Protein AF-E0PER9-F1 (afdb_monomer)

Radius of gyration: 39.44 Å; Cα contacts (8 Å, |Δi|>4): 2361; chains: 1; bounding box: 132×114×80 Å

InterPro domains:
  IPR004193 Glycoside hydrolase, family 13, N-terminal [PF02922] (163-252)
  IPR006047 Glycosyl hydrolase family 13, catalytic domain [PF00128] (322-431)
  IPR006047 Glycosyl hydrolase family 13, catalytic domain [SM00642] (305-719)
  IPR011838 Pullulanase, extracellular [TIGR02102] (6-869)
  IPR013780 Glycosyl hydrolase, all-beta [G3DSA:2.60.40.1180] (760-863)
  IPR013783 Immunoglobulin-like fold [G3DSA:2.60.40.10] (161-277)
  IPR013784 Carbohydrate-binding-like fold [SSF49452] (12-63)
  IPR014755 Copper resistance protein CopC/internalin, immunoglobulin-like [G3DSA:2.60.40.1220] (66-160)
  IPR014756 Immunoglobulin E-set [SSF81296] (159-266)
  IPR017853 Glycoside hydrolase superfamily [SSF51445] (296-748)
  IPR019931 LPXTG cell wall anchor motif [PF00746] (1036-1076)
  IPR019931 LPXTG cell wall anchor motif [PS50847] (1042-1076)
  IPR040806 SpuA, C-terminal [PF18033] (758-854)

Structure (mmCIF, N/CA/C/O backbone):
data_AF-E0PER9-F1
#
_entry.id   AF-E0PER9-F1
#
loop_
_atom_site.group_PDB
_atom_site.id
_atom_site.type_symbol
_atom_site.label_atom_id
_atom_site.label_alt_id
_atom_site.label_comp_id
_atom_site.label_asym_id
_atom_site.label_entity_id
_atom_site.label_seq_id
_atom_site.pdbx_PDB_ins_code
_atom_site.Cartn_x
_atom_site.Cartn_y
_atom_site.Cartn_z
_atom_site.occupancy
_atom_site.B_iso_or_equiv
_atom_site.auth_seq_id
_atom_site.auth_comp_id
_atom_site.auth_asym_id
_atom_site.auth_atom_id
_atom_site.pdbx_PDB_model_num
ATOM 1 N N . MET A 1 1 ? 53.156 28.886 -20.147 1.00 38.53 1 MET A N 1
ATOM 2 C CA . MET A 1 1 ? 52.089 29.857 -19.866 1.00 38.53 1 MET A CA 1
ATOM 3 C C . MET A 1 1 ? 52.363 30.399 -18.482 1.00 38.53 1 MET A C 1
ATOM 5 O O . MET A 1 1 ? 52.496 29.607 -17.562 1.00 38.53 1 MET A O 1
ATOM 9 N N . THR A 1 2 ? 52.629 31.693 -18.364 1.00 41.12 2 THR A N 1
ATOM 10 C CA . THR A 1 2 ? 52.708 32.379 -17.071 1.00 41.12 2 THR A CA 1
ATOM 11 C C . THR A 1 2 ? 51.291 32.814 -16.727 1.00 41.12 2 THR A C 1
ATOM 13 O O . THR A 1 2 ? 50.816 33.796 -17.291 1.00 41.12 2 THR A O 1
ATOM 16 N N . GLU A 1 3 ? 50.603 32.054 -15.874 1.00 50.47 3 GLU A N 1
ATOM 17 C CA . GLU A 1 3 ? 49.389 32.543 -15.212 1.00 50.47 3 GLU A CA 1
ATOM 18 C C . GLU A 1 3 ? 49.775 33.790 -14.418 1.00 50.47 3 GLU A C 1
ATOM 20 O O . GLU A 1 3 ? 50.755 33.788 -13.667 1.00 50.47 3 GLU A O 1
ATOM 25 N N . THR A 1 4 ? 49.082 34.889 -14.688 1.00 64.25 4 THR A N 1
ATOM 26 C CA . THR A 1 4 ? 49.306 36.163 -14.012 1.00 64.25 4 THR A CA 1
ATOM 27 C C . THR A 1 4 ? 47.982 36.550 -13.387 1.00 64.25 4 THR A C 1
ATOM 29 O O . THR A 1 4 ? 47.102 37.055 -14.077 1.00 64.25 4 THR A O 1
ATOM 32 N N . ASP A 1 5 ? 47.839 36.271 -12.097 1.00 73.00 5 ASP A N 1
ATOM 33 C CA . ASP A 1 5 ? 46.646 36.645 -11.346 1.00 73.00 5 ASP A CA 1
ATOM 34 C C . ASP A 1 5 ? 46.698 38.139 -11.011 1.00 73.00 5 ASP A C 1
ATOM 36 O O . ASP A 1 5 ? 47.749 38.675 -10.636 1.00 73.00 5 ASP A O 1
ATOM 40 N N . MET A 1 6 ? 45.566 38.826 -11.165 1.00 82.69 6 MET A N 1
ATOM 41 C CA . MET A 1 6 ? 45.438 40.255 -10.896 1.00 82.69 6 MET A CA 1
ATOM 42 C C . MET A 1 6 ? 44.203 40.520 -10.040 1.00 82.69 6 MET A C 1
ATOM 44 O O . MET A 1 6 ? 43.076 40.426 -10.516 1.00 82.69 6 MET A O 1
ATOM 48 N N . ASP A 1 7 ? 44.429 40.910 -8.787 1.00 87.19 7 ASP A N 1
ATOM 49 C CA . ASP A 1 7 ? 43.354 41.307 -7.881 1.00 87.19 7 ASP A CA 1
ATOM 50 C C . ASP A 1 7 ? 42.987 42.781 -8.101 1.00 87.19 7 ASP A C 1
ATOM 52 O O . ASP A 1 7 ? 43.833 43.675 -7.993 1.00 87.19 7 ASP A O 1
ATOM 56 N N . ILE A 1 8 ? 41.708 43.047 -8.379 1.00 85.81 8 ILE A N 1
ATOM 57 C CA . ILE A 1 8 ? 41.173 44.396 -8.597 1.00 85.81 8 ILE A CA 1
ATOM 58 C C . ILE A 1 8 ? 40.185 44.733 -7.477 1.00 85.81 8 ILE A C 1
ATOM 60 O O . ILE A 1 8 ? 39.179 44.054 -7.287 1.00 85.81 8 ILE A O 1
ATOM 64 N N . THR A 1 9 ? 40.440 45.818 -6.742 1.00 87.50 9 THR A N 1
ATOM 65 C CA . THR A 1 9 ? 39.507 46.316 -5.720 1.00 87.50 9 THR A CA 1
ATOM 66 C C . THR A 1 9 ? 38.324 47.024 -6.378 1.00 87.50 9 THR A C 1
ATOM 68 O O . THR A 1 9 ? 38.504 48.063 -7.014 1.00 87.50 9 THR A O 1
ATOM 71 N N . LEU A 1 10 ? 37.113 46.505 -6.176 1.00 83.88 10 LEU A N 1
ATOM 72 C CA . LEU A 1 10 ? 35.879 47.076 -6.719 1.00 83.88 10 LEU A CA 1
ATOM 73 C C . LEU A 1 10 ? 35.235 48.081 -5.751 1.00 83.88 10 LEU A C 1
ATOM 75 O O . LEU A 1 10 ? 35.256 47.895 -4.534 1.00 83.88 10 LEU A O 1
ATOM 79 N N . SER A 1 11 ? 34.657 49.157 -6.294 1.00 80.81 11 SER A N 1
ATOM 80 C CA . SER A 1 11 ? 33.876 50.140 -5.526 1.00 80.81 11 SER A CA 1
ATOM 81 C C . SER A 1 11 ? 32.389 49.787 -5.422 1.00 80.81 11 SER A C 1
ATOM 83 O O . SER A 1 11 ? 31.738 50.205 -4.466 1.00 80.81 11 SER A O 1
ATOM 85 N N . ASP A 1 12 ? 31.865 49.038 -6.396 1.00 79.19 12 ASP A N 1
ATOM 86 C CA . ASP A 1 12 ? 30.531 48.433 -6.422 1.00 79.19 12 ASP A CA 1
ATOM 87 C C . ASP A 1 12 ? 30.556 47.136 -7.261 1.00 79.19 12 ASP A C 1
ATOM 89 O O . ASP A 1 12 ? 31.606 46.759 -7.780 1.00 79.19 12 ASP A O 1
ATOM 93 N N . PHE A 1 13 ? 29.419 46.445 -7.364 1.00 81.25 13 PHE A N 1
ATOM 94 C CA . PHE A 1 13 ? 29.276 45.192 -8.118 1.00 81.25 13 PHE A CA 1
ATOM 95 C C . PHE A 1 13 ? 28.455 45.369 -9.410 1.00 81.25 13 PHE A C 1
ATOM 97 O O . PHE A 1 13 ? 27.793 44.430 -9.837 1.00 81.25 13 PHE A O 1
ATOM 104 N N . ASN A 1 14 ? 28.439 46.567 -10.009 1.00 80.44 14 ASN A N 1
ATOM 105 C CA . ASN A 1 14 ? 27.561 46.851 -11.151 1.00 80.44 14 ASN A CA 1
ATOM 106 C C . ASN A 1 14 ? 28.181 46.456 -12.499 1.00 80.44 14 ASN A C 1
ATOM 108 O O . ASN A 1 14 ? 27.563 45.746 -13.283 1.00 80.44 14 ASN A O 1
ATOM 112 N N . GLU A 1 15 ? 29.381 46.953 -12.804 1.00 87.62 15 GLU A N 1
ATOM 113 C CA . GLU A 1 15 ? 30.050 46.701 -14.085 1.00 87.62 15 GLU A CA 1
ATOM 114 C C . GLU A 1 15 ? 31.561 46.944 -13.966 1.00 87.62 15 GLU A C 1
ATOM 116 O O . GLU A 1 15 ? 31.996 47.957 -13.416 1.00 87.62 15 GLU A O 1
ATOM 121 N N . LEU A 1 16 ? 32.369 46.041 -14.527 1.00 87.94 16 LEU A N 1
ATOM 122 C CA . LEU A 1 16 ? 33.813 46.197 -14.692 1.00 87.94 16 LEU A CA 1
ATOM 123 C C . LEU A 1 16 ? 34.148 46.359 -16.177 1.00 87.94 16 LEU A C 1
ATOM 125 O O . LEU A 1 16 ? 34.086 45.403 -16.947 1.00 87.94 16 LEU A O 1
ATOM 129 N N . GLY A 1 17 ? 34.545 47.569 -16.570 1.00 89.25 17 GLY A N 1
ATOM 130 C CA . GLY A 1 17 ? 35.126 47.837 -17.886 1.00 89.25 17 GLY A CA 1
ATOM 131 C C . GLY A 1 17 ? 36.654 47.772 -17.849 1.00 89.25 17 GLY A C 1
ATOM 132 O O . GLY A 1 17 ? 37.264 48.395 -16.980 1.00 89.25 17 GLY A O 1
ATOM 133 N N . PHE A 1 18 ? 37.287 47.063 -18.786 1.00 90.81 18 PHE A N 1
ATOM 134 C CA . PHE A 1 18 ? 38.751 46.945 -18.848 1.00 90.81 18 PHE A CA 1
ATOM 135 C C . PHE A 1 18 ? 39.292 46.757 -20.277 1.00 90.81 18 PHE A C 1
ATOM 137 O O . PHE A 1 18 ? 38.552 46.518 -21.230 1.00 90.81 18 PHE A O 1
ATOM 144 N N . LEU A 1 19 ? 40.612 46.903 -20.428 1.00 89.50 19 LEU A N 1
ATOM 145 C CA . LEU A 1 19 ? 41.361 46.670 -21.665 1.00 89.50 19 LEU A CA 1
ATOM 146 C C . LEU A 1 19 ? 42.593 45.824 -21.352 1.00 89.50 19 LEU A C 1
ATOM 148 O O . LEU A 1 19 ? 43.276 46.070 -20.359 1.00 89.50 19 LEU A O 1
ATOM 152 N N . LEU A 1 20 ? 42.902 44.875 -22.232 1.00 88.19 20 LEU A N 1
ATOM 153 C CA . LEU A 1 20 ? 44.159 44.135 -22.195 1.00 88.19 20 LEU A CA 1
ATOM 154 C C . LEU A 1 20 ? 45.187 44.845 -23.078 1.00 88.19 20 LEU A C 1
ATOM 156 O O . LEU A 1 20 ? 44.906 45.130 -24.246 1.00 88.19 20 LEU A O 1
ATOM 160 N N . LEU A 1 21 ? 46.361 45.151 -22.521 1.00 87.94 21 LEU A N 1
ATOM 161 C CA . LEU A 1 21 ? 47.401 45.929 -23.195 1.00 87.94 21 LEU A CA 1
ATOM 162 C C . LEU A 1 21 ? 48.705 45.134 -23.326 1.00 87.94 21 LEU A C 1
ATOM 164 O O . LEU A 1 21 ? 49.170 44.527 -22.364 1.00 87.94 21 LEU A O 1
ATOM 168 N N . ASP A 1 22 ? 49.317 45.200 -24.506 1.00 87.19 22 ASP A N 1
ATOM 169 C CA . ASP A 1 22 ? 50.705 44.818 -24.758 1.00 87.19 22 ASP A CA 1
ATOM 170 C C . ASP A 1 22 ? 51.548 46.096 -24.852 1.00 87.19 22 ASP A C 1
ATOM 172 O O . ASP A 1 22 ? 51.672 46.724 -25.907 1.00 87.19 22 ASP A O 1
ATOM 176 N N . GLU A 1 23 ? 52.134 46.491 -23.720 1.00 87.38 23 GLU A N 1
ATOM 177 C CA . GLU A 1 23 ? 52.929 47.719 -23.594 1.00 87.38 23 GLU A CA 1
ATOM 178 C C . GLU A 1 23 ? 54.231 47.709 -24.424 1.00 87.38 23 GLU A C 1
ATOM 180 O O . GLU A 1 23 ? 54.948 48.709 -24.455 1.00 87.38 23 GLU A O 1
ATOM 185 N N . SER A 1 24 ? 54.561 46.607 -25.114 1.00 89.06 24 SER A N 1
ATOM 186 C CA . SER A 1 24 ? 55.687 46.572 -26.057 1.00 89.06 24 SER A CA 1
ATOM 187 C C . SER A 1 24 ? 55.387 47.247 -27.405 1.00 89.06 24 SER A C 1
ATOM 189 O O . SER A 1 24 ? 56.311 47.481 -28.191 1.00 89.06 24 SER A O 1
ATOM 191 N N . LYS A 1 25 ? 54.117 47.578 -27.671 1.00 88.81 25 LYS A N 1
ATOM 192 C CA . LYS A 1 25 ? 53.636 48.245 -28.891 1.00 88.81 25 LYS A CA 1
ATOM 193 C C . LYS A 1 25 ? 53.241 49.702 -28.603 1.00 88.81 25 LYS A C 1
ATOM 195 O O . LYS A 1 25 ? 53.083 50.104 -27.454 1.00 88.81 25 LYS A O 1
ATOM 200 N N . GLU A 1 26 ? 53.097 50.519 -29.649 1.00 87.56 26 GLU A N 1
ATOM 201 C CA . GLU A 1 26 ? 52.779 51.952 -29.528 1.00 87.56 26 GLU A CA 1
ATOM 202 C C . GLU A 1 26 ? 51.440 52.305 -30.193 1.00 87.56 26 GLU A C 1
ATOM 204 O O . GLU A 1 26 ? 51.051 51.715 -31.197 1.00 87.56 26 GLU A O 1
ATOM 209 N N . GLY A 1 27 ? 50.751 53.323 -29.669 1.00 86.31 27 GLY A N 1
ATOM 210 C CA . GLY A 1 27 ? 49.472 53.782 -30.219 1.00 86.31 27 GLY A CA 1
ATOM 211 C C . GLY A 1 27 ? 48.334 52.783 -29.987 1.00 86.31 27 GLY A C 1
ATOM 212 O O . GLY A 1 27 ? 48.289 52.129 -28.948 1.00 86.31 27 GLY A O 1
ATOM 213 N N . ASP A 1 28 ? 47.404 52.678 -30.938 1.00 83.81 28 ASP A N 1
ATOM 214 C CA . ASP A 1 28 ? 46.279 51.734 -30.843 1.00 83.81 28 ASP A CA 1
ATOM 215 C C . ASP A 1 28 ? 46.727 50.264 -30.928 1.00 83.81 28 ASP A C 1
ATOM 217 O O . ASP A 1 28 ? 46.041 49.396 -30.392 1.00 83.81 28 ASP A O 1
ATOM 221 N N . ASP A 1 29 ? 47.909 49.992 -31.497 1.00 83.12 29 ASP A N 1
ATOM 222 C CA . ASP A 1 29 ? 48.490 48.645 -31.574 1.00 83.12 29 ASP A CA 1
ATOM 223 C C . ASP A 1 29 ? 48.870 48.087 -30.187 1.00 83.12 29 ASP A C 1
ATOM 225 O O . ASP A 1 29 ? 49.107 46.888 -30.057 1.00 83.12 29 ASP A O 1
ATOM 229 N N . ALA A 1 30 ? 48.922 48.932 -29.145 1.00 84.94 30 ALA A N 1
ATOM 230 C CA . ALA A 1 30 ? 49.132 48.512 -27.758 1.00 84.94 30 ALA A CA 1
ATOM 231 C C . ALA A 1 30 ? 47.926 47.783 -27.153 1.00 84.94 30 ALA A C 1
ATOM 233 O O . ALA A 1 30 ? 48.072 47.119 -26.131 1.00 84.94 30 ALA A O 1
ATOM 234 N N . LYS A 1 31 ? 46.734 47.885 -27.748 1.00 87.19 31 LYS A N 1
ATOM 235 C CA . LYS A 1 31 ? 45.572 47.127 -27.283 1.00 87.19 31 LYS A CA 1
ATOM 236 C C . LYS A 1 31 ? 45.607 45.722 -27.877 1.00 87.19 31 LYS A C 1
ATOM 238 O O . LYS A 1 31 ? 45.689 45.570 -29.092 1.00 87.19 31 LYS A O 1
ATOM 243 N N . ILE A 1 32 ? 45.500 44.699 -27.029 1.00 85.06 32 ILE A N 1
ATOM 244 C CA . ILE A 1 32 ? 45.402 43.300 -27.480 1.00 85.06 32 ILE A CA 1
ATOM 245 C C . ILE A 1 32 ? 44.097 43.083 -28.266 1.00 85.06 32 ILE A C 1
ATOM 247 O O . ILE A 1 32 ? 44.082 42.334 -29.236 1.00 85.06 32 ILE A O 1
ATOM 251 N N . GLN A 1 33 ? 43.029 43.804 -27.907 1.00 81.06 33 GLN A N 1
ATOM 252 C CA . GLN A 1 33 ? 41.782 43.899 -28.671 1.00 81.06 33 GLN A CA 1
ATOM 253 C C . GLN A 1 33 ? 41.383 45.371 -28.876 1.00 81.06 33 GLN A C 1
ATOM 255 O O . GLN A 1 33 ? 41.531 46.170 -27.951 1.00 81.06 33 GLN A O 1
ATOM 260 N N . PRO A 1 34 ? 40.871 45.765 -30.059 1.00 79.25 34 PRO A N 1
ATOM 261 C CA . PRO A 1 34 ? 40.504 47.155 -30.335 1.00 79.25 34 PRO A CA 1
ATOM 262 C C . PRO A 1 34 ? 39.286 47.635 -29.527 1.00 79.25 34 PRO A C 1
ATOM 264 O O . PRO A 1 34 ? 39.197 48.831 -29.225 1.00 79.25 34 PRO A O 1
ATOM 267 N N . ASP A 1 35 ? 38.386 46.714 -29.168 1.00 83.88 35 ASP A N 1
ATOM 268 C CA . ASP A 1 35 ? 37.157 46.968 -28.411 1.00 83.88 35 ASP A CA 1
ATOM 269 C C . ASP A 1 35 ? 37.395 46.859 -26.890 1.00 83.88 35 ASP A C 1
ATOM 271 O O . ASP A 1 35 ? 38.281 46.134 -26.435 1.00 83.88 35 ASP A O 1
ATOM 275 N N . ASN A 1 36 ? 36.595 47.573 -26.089 1.00 84.94 36 ASN A N 1
ATOM 276 C CA . ASN A 1 36 ? 36.644 47.468 -24.626 1.00 84.94 36 ASN A CA 1
ATOM 277 C C . ASN A 1 36 ? 35.968 46.174 -24.150 1.00 84.94 36 ASN A C 1
ATOM 279 O O . ASN A 1 36 ? 34.899 45.826 -24.650 1.00 84.94 36 ASN A O 1
ATOM 283 N N . TYR A 1 37 ? 36.516 45.548 -23.109 1.00 86.62 37 TYR A N 1
ATOM 284 C CA . TYR A 1 37 ? 35.805 44.519 -22.352 1.00 86.62 37 TYR A CA 1
ATOM 285 C C . TYR A 1 37 ? 34.864 45.173 -21.338 1.00 86.62 37 TYR A C 1
ATOM 287 O O . TYR A 1 37 ? 35.208 46.189 -20.727 1.00 86.62 37 TYR A O 1
ATOM 295 N N . SER A 1 38 ? 33.689 44.578 -21.145 1.00 88.31 38 SER A N 1
ATOM 296 C CA . SER A 1 38 ? 32.715 44.951 -20.116 1.00 88.31 38 SER A CA 1
ATOM 297 C C . SER A 1 38 ? 32.145 43.678 -19.498 1.00 88.31 38 SER A C 1
ATOM 299 O O . SER A 1 38 ? 31.639 42.817 -20.215 1.00 88.31 38 SER A O 1
ATOM 301 N N . PHE A 1 39 ? 32.244 43.556 -18.175 1.00 85.94 39 PHE A N 1
ATOM 302 C CA . PHE A 1 39 ? 31.684 42.445 -17.413 1.00 85.94 39 PHE A CA 1
ATOM 303 C C . PHE A 1 39 ? 30.687 42.963 -16.379 1.00 85.94 39 PHE A C 1
ATOM 305 O O . PHE A 1 39 ? 31.036 43.798 -15.546 1.00 85.94 39 PHE A O 1
ATOM 312 N N . LYS A 1 40 ? 29.447 42.472 -16.432 1.00 84.50 40 LYS A N 1
ATOM 313 C CA . LYS A 1 40 ? 28.326 42.985 -15.623 1.00 84.50 40 LYS A CA 1
ATOM 314 C C . LYS A 1 40 ? 27.869 42.036 -14.518 1.00 84.50 40 LYS A C 1
ATOM 316 O O . LYS A 1 40 ? 27.134 42.455 -13.634 1.00 84.50 40 LYS A O 1
ATOM 321 N N . ASP A 1 41 ? 28.334 40.789 -14.522 1.00 80.31 41 ASP A N 1
ATOM 322 C CA . ASP A 1 41 ? 27.889 39.761 -13.575 1.00 80.31 41 ASP A CA 1
ATOM 323 C C . ASP A 1 41 ? 28.823 39.615 -12.356 1.00 80.31 41 ASP A C 1
ATOM 325 O O . ASP A 1 41 ? 29.174 38.527 -11.897 1.00 80.31 41 ASP A O 1
ATOM 329 N N . LEU A 1 42 ? 29.272 40.756 -11.826 1.00 83.06 42 LEU A N 1
ATOM 330 C CA . LEU A 1 42 ? 30.191 40.820 -10.682 1.00 83.06 42 LEU A CA 1
ATOM 331 C C . LEU A 1 42 ? 29.555 40.360 -9.362 1.00 83.06 42 LEU A C 1
ATOM 333 O O . LEU A 1 42 ? 30.271 40.092 -8.399 1.00 83.06 42 LEU A O 1
ATOM 337 N N . ALA A 1 43 ? 28.221 40.301 -9.293 1.00 81.25 43 ALA A N 1
ATOM 338 C CA . ALA A 1 43 ? 27.503 39.817 -8.117 1.00 81.25 43 ALA A CA 1
ATOM 339 C C . ALA A 1 43 ? 27.630 38.294 -7.947 1.00 81.25 43 ALA A C 1
ATOM 341 O O . ALA A 1 43 ? 27.691 37.817 -6.814 1.00 81.25 43 ALA A O 1
ATOM 342 N N . ASN A 1 44 ? 27.703 37.551 -9.057 1.00 79.62 44 ASN A N 1
ATOM 343 C CA . ASN A 1 44 ? 27.787 36.090 -9.055 1.00 79.62 44 ASN A CA 1
ATOM 344 C C . ASN A 1 44 ? 29.222 35.575 -9.254 1.00 79.62 44 ASN A C 1
ATOM 346 O O . ASN A 1 44 ? 29.538 34.462 -8.833 1.00 79.62 44 ASN A O 1
ATOM 350 N N . HIS A 1 45 ? 30.113 36.388 -9.835 1.00 84.94 45 HIS A N 1
ATOM 351 C CA . HIS A 1 45 ? 31.488 35.991 -10.134 1.00 84.94 45 HIS A CA 1
ATOM 352 C C . HIS A 1 45 ? 32.523 36.963 -9.567 1.00 84.94 45 HIS A C 1
ATOM 354 O O . HIS A 1 45 ? 32.608 38.128 -9.950 1.00 84.94 45 HIS A O 1
ATOM 360 N N . THR A 1 46 ? 33.378 36.439 -8.687 1.00 87.56 46 THR A N 1
ATOM 361 C CA . THR A 1 46 ? 34.526 37.162 -8.116 1.00 87.56 46 THR A CA 1
ATOM 362 C C . THR A 1 46 ? 35.824 36.935 -8.892 1.00 87.56 46 THR A C 1
ATOM 364 O O . THR A 1 46 ? 36.832 37.573 -8.599 1.00 87.56 46 THR A O 1
ATOM 367 N N . GLN A 1 47 ? 35.803 36.037 -9.880 1.00 89.62 47 GLN A N 1
ATOM 368 C CA . GLN A 1 47 ? 36.911 35.746 -10.783 1.00 89.62 47 GLN A CA 1
ATOM 369 C C . GLN A 1 47 ? 36.401 35.713 -12.223 1.00 89.62 47 GLN A C 1
ATOM 371 O O . GLN A 1 47 ? 35.338 35.156 -12.497 1.00 89.62 47 GLN A O 1
ATOM 376 N N . ILE A 1 48 ? 37.188 36.289 -13.130 1.00 90.12 48 ILE A N 1
ATOM 377 C CA . ILE A 1 48 ? 36.993 36.201 -14.577 1.00 90.12 48 ILE A CA 1
ATOM 378 C C . ILE A 1 48 ? 38.297 35.749 -15.228 1.00 90.12 48 ILE A C 1
ATOM 380 O O . ILE A 1 48 ? 39.386 36.047 -14.737 1.00 90.12 48 ILE A O 1
ATOM 384 N N . PHE A 1 49 ? 38.183 35.033 -16.338 1.00 89.12 49 PHE A N 1
ATOM 385 C CA . PHE A 1 49 ? 39.291 34.381 -17.020 1.00 89.12 49 PHE A CA 1
ATOM 386 C C . PHE A 1 49 ? 39.335 34.857 -18.473 1.00 89.12 49 PHE A C 1
ATOM 388 O O . PHE A 1 49 ? 38.309 34.974 -19.142 1.00 89.12 49 PHE A O 1
ATOM 395 N N . LEU A 1 50 ? 40.537 35.168 -18.954 1.00 87.81 50 LEU A N 1
ATOM 396 C CA . LEU A 1 50 ? 40.786 35.773 -20.263 1.00 87.81 50 LEU A CA 1
ATOM 397 C C . LEU A 1 50 ? 41.909 35.008 -20.958 1.00 87.81 50 LEU A C 1
ATOM 399 O O . LEU A 1 50 ? 42.823 34.519 -20.290 1.00 87.81 50 LEU A O 1
ATOM 403 N N . LYS A 1 51 ? 41.857 34.907 -22.287 1.00 85.06 51 LYS A N 1
ATOM 404 C CA . LYS A 1 51 ? 42.811 34.104 -23.056 1.00 85.06 51 LYS A CA 1
ATOM 405 C C . LYS A 1 51 ? 43.236 34.802 -24.340 1.00 85.06 51 LYS A C 1
ATOM 407 O O . LYS A 1 51 ? 42.418 35.019 -25.223 1.00 85.06 51 LYS A O 1
ATOM 412 N N . ASP A 1 52 ? 44.536 35.055 -24.469 1.00 83.31 52 ASP A N 1
ATOM 413 C CA . ASP A 1 52 ? 45.173 35.547 -25.694 1.00 83.31 52 ASP A CA 1
ATOM 414 C C . ASP A 1 52 ? 44.435 36.758 -26.317 1.00 83.31 52 ASP A C 1
ATOM 416 O O . ASP A 1 52 ? 44.299 37.802 -25.681 1.00 83.31 52 ASP A O 1
ATOM 420 N N . GLU A 1 53 ? 43.972 36.613 -27.561 1.00 80.62 53 GLU A N 1
ATOM 421 C CA . GLU A 1 53 ? 43.191 37.593 -28.322 1.00 80.62 53 GLU A CA 1
ATOM 422 C C . GLU A 1 53 ? 41.679 37.262 -28.320 1.00 80.62 53 GLU A C 1
ATOM 424 O O . GLU A 1 53 ? 40.929 37.827 -29.109 1.00 80.62 53 GLU A O 1
ATOM 429 N N . ASP A 1 54 ? 41.202 36.340 -27.482 1.00 80.62 54 ASP A N 1
ATOM 430 C CA . ASP A 1 54 ? 39.781 35.978 -27.415 1.00 80.62 54 ASP A CA 1
ATOM 431 C C . ASP A 1 54 ? 38.951 37.113 -26.798 1.00 80.62 54 ASP A C 1
ATOM 433 O O . ASP A 1 54 ? 39.282 37.619 -25.728 1.00 80.62 54 ASP A O 1
ATOM 437 N N . LYS A 1 55 ? 37.858 37.499 -27.467 1.00 79.75 55 LYS A N 1
ATOM 438 C CA . LYS A 1 55 ? 36.953 38.566 -27.013 1.00 79.75 55 LYS A CA 1
ATOM 439 C C . LYS A 1 55 ? 36.029 38.132 -25.868 1.00 79.75 55 LYS A C 1
ATOM 441 O O . LYS A 1 55 ? 35.360 38.979 -25.278 1.00 79.75 55 LYS A O 1
ATOM 446 N N . THR A 1 56 ? 35.974 36.841 -25.557 1.00 79.31 56 THR A N 1
ATOM 447 C CA . THR A 1 56 ? 35.064 36.275 -24.557 1.00 79.31 56 THR A CA 1
ATOM 448 C C . THR A 1 56 ? 35.619 36.445 -23.143 1.00 79.31 56 THR A C 1
ATOM 450 O O . THR A 1 56 ? 36.769 36.102 -22.865 1.00 79.31 56 THR A O 1
ATOM 453 N N . ILE A 1 57 ? 34.787 36.945 -22.223 1.00 84.50 57 ILE A N 1
ATOM 454 C CA . ILE A 1 57 ? 35.090 36.960 -20.786 1.00 84.50 57 ILE A CA 1
ATOM 455 C C . ILE A 1 57 ? 34.536 35.673 -20.185 1.00 84.50 57 ILE A C 1
ATOM 457 O O . ILE A 1 57 ? 33.323 35.484 -20.129 1.00 84.50 57 ILE A O 1
ATOM 461 N N . TYR A 1 58 ? 35.417 34.787 -19.736 1.00 83.62 58 TYR A N 1
ATOM 462 C CA . TYR A 1 58 ? 35.017 33.508 -19.163 1.00 83.62 58 TYR A CA 1
ATOM 463 C C . TYR A 1 58 ? 34.822 33.627 -17.652 1.00 83.62 58 TYR A C 1
ATOM 465 O O . TYR A 1 58 ? 35.571 34.320 -16.969 1.00 83.62 58 TYR A O 1
ATOM 473 N N . THR A 1 59 ? 33.846 32.907 -17.107 1.00 85.00 59 THR A N 1
ATOM 474 C CA . THR A 1 59 ? 33.562 32.859 -15.659 1.00 85.00 59 THR A CA 1
ATOM 475 C C . THR A 1 59 ? 34.089 31.586 -14.989 1.00 85.00 59 THR A C 1
ATOM 477 O O . THR A 1 59 ? 33.856 31.345 -13.807 1.00 85.00 59 THR A O 1
ATOM 480 N N . ASN A 1 60 ? 34.830 30.766 -15.739 1.00 81.19 60 ASN A N 1
ATOM 481 C CA . ASN A 1 60 ? 35.486 29.549 -15.271 1.00 81.19 60 ASN A CA 1
ATOM 482 C C . ASN A 1 60 ? 36.903 29.428 -15.876 1.00 81.19 60 ASN A C 1
ATOM 484 O O . ASN A 1 60 ? 37.135 29.896 -16.996 1.00 81.19 60 ASN A O 1
ATOM 488 N N . PRO A 1 61 ? 37.848 28.766 -15.182 1.00 85.50 61 PRO A N 1
ATOM 489 C CA . PRO A 1 61 ? 39.245 28.661 -15.615 1.00 85.50 61 PRO A CA 1
ATOM 490 C C . PRO A 1 61 ? 39.459 27.741 -16.825 1.00 85.50 61 PRO A C 1
ATOM 492 O O . PRO A 1 61 ? 40.580 27.606 -17.309 1.00 85.50 61 PRO A O 1
ATOM 495 N N . TYR A 1 62 ? 38.407 27.080 -17.313 1.00 81.31 62 TYR A N 1
ATOM 496 C CA . TYR A 1 62 ? 38.482 26.138 -18.427 1.00 81.31 62 TYR A CA 1
ATOM 497 C C . TYR A 1 62 ? 38.236 26.807 -19.788 1.00 81.31 62 TYR A C 1
ATOM 499 O O . TYR A 1 62 ? 38.310 26.128 -20.811 1.00 81.31 62 TYR A O 1
ATOM 507 N N . PHE A 1 63 ? 37.986 28.125 -19.811 1.00 76.44 63 PHE A N 1
ATOM 508 C CA . PHE A 1 63 ? 37.692 28.913 -21.019 1.00 76.44 63 PHE A CA 1
ATOM 509 C C . PHE A 1 63 ? 36.502 28.352 -21.803 1.00 76.44 63 PHE A C 1
ATOM 511 O O . PHE A 1 63 ? 36.527 28.180 -23.020 1.00 76.44 63 PHE A O 1
ATOM 518 N N . VAL A 1 64 ? 35.465 28.009 -21.048 1.00 66.62 64 VAL A N 1
ATOM 519 C CA . VAL A 1 64 ? 34.220 27.418 -21.523 1.00 66.62 64 VAL A CA 1
ATOM 520 C C . VAL A 1 64 ? 33.140 28.496 -21.603 1.00 66.62 64 VAL A C 1
ATOM 522 O O . VAL A 1 64 ? 32.918 29.184 -20.605 1.00 66.62 64 VAL A O 1
ATOM 525 N N . SER A 1 65 ? 32.471 28.614 -22.758 1.00 66.19 65 SER A N 1
ATOM 526 C CA . SER A 1 65 ? 31.333 29.526 -22.979 1.00 66.19 65 SER A CA 1
ATOM 527 C C . SER A 1 65 ? 30.238 29.361 -21.916 1.00 66.19 65 SER A C 1
ATOM 529 O O . SER A 1 65 ? 30.033 28.267 -21.389 1.00 66.19 65 SER A O 1
ATOM 531 N N . THR A 1 66 ? 29.515 30.443 -21.621 1.00 70.12 66 THR A N 1
ATOM 532 C CA . THR A 1 66 ? 28.353 30.440 -20.717 1.00 70.12 66 THR A CA 1
ATOM 533 C C . THR A 1 66 ? 27.153 29.698 -21.304 1.00 70.12 66 THR A C 1
ATOM 535 O O . THR A 1 66 ? 26.349 29.164 -20.540 1.00 70.12 66 THR A O 1
ATOM 538 N N . ILE A 1 67 ? 27.056 29.627 -22.637 1.00 81.12 67 ILE A N 1
ATOM 539 C CA . ILE A 1 67 ? 26.070 28.826 -23.368 1.00 81.12 67 ILE A CA 1
ATOM 540 C C . ILE A 1 67 ? 26.778 27.598 -23.940 1.00 81.12 67 ILE A C 1
ATOM 542 O O . ILE A 1 67 ? 27.683 27.717 -24.768 1.00 81.12 67 ILE A O 1
ATOM 546 N N . ARG A 1 68 ? 26.359 26.418 -23.495 1.00 83.56 68 ARG A N 1
ATOM 547 C CA . ARG A 1 68 ? 26.816 25.108 -23.960 1.00 83.56 68 ARG A CA 1
ATOM 548 C C . ARG A 1 68 ? 25.650 24.186 -24.191 1.00 83.56 68 ARG A C 1
ATOM 550 O O . ARG A 1 68 ? 24.663 24.290 -23.471 1.00 83.56 68 ARG A O 1
ATOM 557 N N . LEU A 1 69 ? 25.806 23.246 -25.116 1.00 87.44 69 LEU A N 1
ATOM 558 C CA . LEU A 1 69 ? 24.886 22.118 -25.213 1.00 87.44 69 LEU A CA 1
ATOM 559 C C . LEU A 1 69 ? 25.086 21.201 -23.999 1.00 87.44 69 LEU A C 1
ATOM 561 O O . LEU A 1 69 ? 26.215 20.855 -23.647 1.00 87.44 69 LEU A O 1
ATOM 565 N N . ILE A 1 70 ? 23.981 20.827 -23.361 1.00 86.69 70 ILE A N 1
ATOM 566 C CA . ILE A 1 70 ? 23.930 19.821 -22.292 1.00 86.69 70 ILE A CA 1
ATOM 567 C C . ILE A 1 70 ? 23.387 18.513 -22.858 1.00 86.69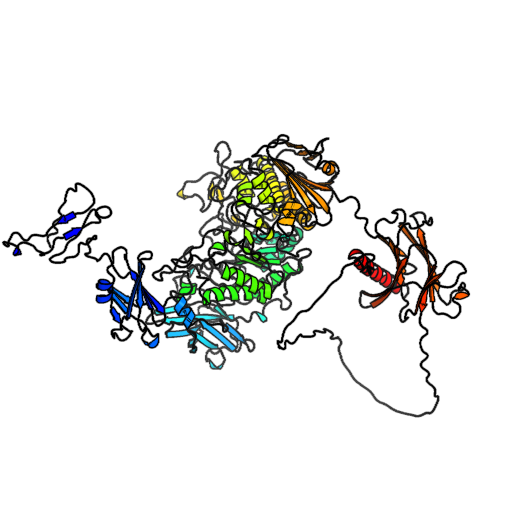 70 ILE A C 1
ATOM 569 O O . ILE A 1 70 ? 23.936 17.445 -22.605 1.00 86.69 70 ILE A O 1
ATOM 573 N N . SER A 1 71 ? 22.309 18.594 -23.635 1.00 89.31 71 SER A N 1
ATOM 574 C CA . SER A 1 71 ? 21.683 17.436 -24.262 1.00 89.31 71 SER A CA 1
ATOM 575 C C . SER A 1 71 ? 20.807 17.862 -25.428 1.00 89.31 71 SER A C 1
ATOM 577 O O . SER A 1 71 ? 20.507 19.043 -25.621 1.00 89.31 71 SER A O 1
ATOM 579 N N . VAL A 1 72 ? 20.427 16.884 -26.243 1.00 93.38 72 VAL A N 1
ATOM 580 C CA . VAL A 1 72 ? 19.660 17.106 -27.461 1.00 93.38 72 VAL A CA 1
ATOM 581 C C . VAL A 1 72 ? 18.639 15.992 -27.601 1.00 93.38 72 VAL A C 1
ATOM 583 O O . VAL A 1 72 ? 18.982 14.811 -27.521 1.00 93.38 72 VAL A O 1
ATOM 586 N N . GLN A 1 73 ? 17.393 16.376 -27.846 1.00 92.69 73 GLN A N 1
ATOM 587 C CA . GLN A 1 73 ? 16.281 15.464 -28.030 1.00 92.69 73 GLN A CA 1
ATOM 588 C C . GLN A 1 73 ? 15.541 15.769 -29.327 1.00 92.69 73 GLN A C 1
ATOM 590 O O . GLN A 1 73 ? 15.182 16.909 -29.600 1.00 92.69 73 GLN A O 1
ATOM 595 N N . GLN A 1 74 ? 15.278 14.748 -30.129 1.00 93.56 74 GLN A N 1
ATOM 596 C CA . GLN A 1 74 ? 14.336 14.840 -31.227 1.00 93.56 74 GLN A CA 1
ATOM 597 C C . GLN A 1 74 ? 12.920 14.626 -30.688 1.00 93.56 74 GLN A C 1
ATOM 599 O O . GLN A 1 74 ? 12.619 13.566 -30.137 1.00 93.56 74 GLN A O 1
ATOM 604 N N . THR A 1 75 ? 12.056 15.623 -30.879 1.00 92.00 75 THR A N 1
ATOM 605 C CA . THR A 1 75 ? 10.683 15.636 -30.348 1.00 92.00 75 THR A CA 1
ATOM 606 C C . THR A 1 75 ? 9.627 15.411 -31.429 1.00 92.00 75 THR A C 1
ATOM 608 O O . THR A 1 75 ? 8.479 15.100 -31.120 1.00 92.00 75 THR A O 1
ATOM 611 N N . SER A 1 76 ? 9.990 15.566 -32.707 1.00 93.75 76 SER A N 1
ATOM 612 C CA . SER A 1 76 ? 9.104 15.304 -33.843 1.00 93.75 76 SER A CA 1
ATOM 613 C C . SER A 1 76 ? 9.895 15.144 -35.156 1.00 93.75 76 SER A C 1
ATOM 615 O O . SER A 1 76 ? 11.120 15.317 -35.176 1.00 93.75 76 SER A O 1
ATOM 617 N N . PRO A 1 77 ? 9.235 14.859 -36.298 1.00 93.44 77 PRO A N 1
ATOM 618 C CA . PRO A 1 77 ? 9.881 14.904 -37.608 1.00 93.44 77 PRO A CA 1
ATOM 619 C C . PRO A 1 77 ? 10.332 16.308 -38.031 1.00 93.44 77 PRO A C 1
ATOM 621 O O . PRO A 1 77 ? 10.952 16.433 -39.080 1.00 93.44 77 PRO A O 1
ATOM 624 N N . THR A 1 78 ? 9.991 17.362 -37.283 1.00 94.56 78 THR A N 1
ATOM 625 C CA . THR A 1 78 ? 10.312 18.750 -37.644 1.00 94.56 78 THR A CA 1
ATOM 626 C C . THR A 1 78 ? 11.044 19.530 -36.560 1.00 94.56 78 THR A C 1
ATOM 628 O O . THR A 1 78 ? 11.417 20.679 -36.788 1.00 94.56 78 THR A O 1
ATOM 631 N N . GLU A 1 79 ? 11.263 18.932 -35.388 1.00 95.94 79 GLU A N 1
ATOM 632 C CA . GLU A 1 79 ? 11.813 19.626 -34.224 1.00 95.94 79 GLU A CA 1
ATOM 633 C C . GLU A 1 79 ? 12.871 18.791 -33.499 1.00 95.94 79 GLU A C 1
ATOM 635 O O . GLU A 1 79 ? 12.707 17.590 -33.261 1.00 95.94 79 GLU A O 1
ATOM 640 N N . ILE A 1 80 ? 13.954 19.470 -33.127 1.00 95.56 80 ILE A N 1
ATOM 641 C CA . ILE A 1 80 ? 14.977 18.991 -32.202 1.00 95.56 80 ILE A CA 1
ATOM 642 C C . ILE A 1 80 ? 15.110 20.032 -31.093 1.00 95.56 80 ILE A C 1
ATOM 644 O O . ILE A 1 80 ? 15.388 21.195 -31.364 1.00 95.56 80 ILE A O 1
ATOM 648 N N . VAL A 1 81 ? 14.939 19.626 -29.842 1.00 94.31 81 VAL A N 1
ATOM 649 C CA . VAL A 1 81 ? 15.123 20.472 -28.663 1.00 94.31 81 VAL A CA 1
ATOM 650 C C . VAL A 1 81 ? 16.518 20.239 -28.096 1.00 94.31 81 VAL A C 1
ATOM 652 O O . VAL A 1 81 ? 16.881 19.120 -27.747 1.00 94.31 81 VAL A O 1
ATOM 655 N N . ALA A 1 82 ? 17.305 21.300 -27.989 1.00 92.94 82 ALA A N 1
ATOM 656 C CA . ALA A 1 82 ? 18.584 21.308 -27.299 1.00 92.94 82 ALA A CA 1
ATOM 657 C C . ALA A 1 82 ? 18.425 21.936 -25.909 1.00 92.94 82 ALA A C 1
ATOM 659 O O . ALA A 1 82 ? 17.981 23.080 -25.793 1.00 92.94 82 ALA A O 1
ATOM 660 N N . ILE A 1 83 ? 18.815 21.209 -24.863 1.00 90.25 83 ILE A N 1
ATOM 661 C CA . ILE A 1 83 ? 18.989 21.772 -23.522 1.00 90.25 83 ILE A CA 1
ATOM 662 C C . ILE A 1 83 ? 20.367 22.416 -23.473 1.00 90.25 83 ILE A C 1
ATOM 664 O O . ILE A 1 83 ? 21.363 21.790 -23.851 1.00 90.25 83 ILE A O 1
ATOM 668 N N . VAL A 1 84 ? 20.436 23.656 -23.000 1.00 88.88 84 VAL A N 1
ATOM 669 C CA . VAL A 1 84 ? 21.696 24.392 -22.883 1.00 88.88 84 VAL A CA 1
ATOM 670 C C . VAL A 1 84 ? 21.940 24.888 -21.462 1.00 88.88 84 VAL A C 1
ATOM 672 O O . VAL A 1 84 ? 21.037 24.927 -20.637 1.00 88.88 84 VAL A O 1
ATOM 675 N N . SER A 1 85 ? 23.178 25.268 -21.153 1.00 85.50 85 SER A N 1
ATOM 676 C CA . SER A 1 85 ? 23.565 25.708 -19.805 1.00 85.50 85 SER A CA 1
ATOM 677 C C . SER A 1 85 ? 22.912 27.010 -19.348 1.00 85.50 85 SER A C 1
ATOM 679 O O . SER A 1 85 ? 22.679 27.177 -18.153 1.00 85.50 85 SER A O 1
ATOM 681 N N . ASN A 1 86 ? 22.646 27.940 -20.267 1.00 82.12 86 ASN A N 1
ATOM 682 C CA . ASN A 1 86 ? 22.015 29.222 -19.969 1.00 82.12 86 ASN A CA 1
ATOM 683 C C . ASN A 1 86 ? 21.481 29.864 -21.260 1.00 82.12 86 ASN A C 1
ATOM 685 O O . ASN A 1 86 ? 22.177 29.849 -22.274 1.00 82.12 86 ASN A O 1
ATOM 689 N N . LEU A 1 87 ? 20.285 30.457 -21.220 1.00 84.38 87 LEU A N 1
ATOM 690 C CA . LEU A 1 87 ? 19.717 31.268 -22.308 1.00 84.38 87 LEU A CA 1
ATOM 691 C C . LEU A 1 87 ? 19.300 32.690 -21.899 1.00 84.38 87 LEU A C 1
ATOM 693 O O . LEU A 1 87 ? 18.786 33.417 -22.746 1.00 84.38 87 LEU A O 1
ATOM 697 N N . ALA A 1 88 ? 19.512 33.107 -20.646 1.00 76.12 88 ALA A N 1
ATOM 698 C CA . ALA A 1 88 ? 18.964 34.356 -20.102 1.00 76.12 88 ALA A CA 1
ATOM 699 C C . ALA A 1 88 ? 19.303 35.612 -20.932 1.00 76.12 88 ALA A C 1
ATOM 701 O O . ALA A 1 88 ? 18.440 36.466 -21.122 1.00 76.12 88 ALA A O 1
ATOM 702 N N . ASP A 1 89 ? 20.524 35.683 -21.473 1.00 71.38 89 ASP A N 1
ATOM 703 C CA . ASP A 1 89 ? 21.024 36.803 -22.287 1.00 71.38 89 ASP A CA 1
ATOM 704 C C . ASP A 1 89 ? 21.437 36.367 -23.708 1.00 71.38 89 ASP A C 1
ATOM 706 O O . ASP A 1 89 ? 22.269 37.006 -24.352 1.00 71.38 89 ASP A O 1
ATOM 710 N N . ALA A 1 90 ? 20.909 35.241 -24.193 1.00 78.81 90 ALA A N 1
ATOM 711 C CA . ALA A 1 90 ? 21.333 34.662 -25.461 1.00 78.81 90 ALA A CA 1
ATOM 712 C C . ALA A 1 90 ? 20.828 35.450 -26.685 1.00 78.81 90 ALA A C 1
ATOM 714 O O . ALA A 1 90 ? 19.639 35.760 -26.791 1.00 78.81 90 ALA A O 1
ATOM 715 N N . ASP A 1 91 ? 21.714 35.711 -27.651 1.00 82.56 91 ASP A N 1
ATOM 716 C CA . ASP A 1 91 ? 21.343 36.270 -28.955 1.00 82.56 91 ASP A CA 1
ATOM 717 C C . ASP A 1 91 ? 20.895 35.142 -29.904 1.00 82.56 91 ASP A C 1
ATOM 719 O O . ASP A 1 91 ? 21.648 34.212 -30.210 1.00 82.56 91 ASP A O 1
ATOM 723 N N . LYS A 1 92 ? 19.639 35.214 -30.364 1.00 86.81 92 LYS A N 1
ATOM 724 C CA . LYS A 1 92 ? 19.050 34.220 -31.271 1.00 86.81 92 LYS A CA 1
ATOM 725 C C . LYS A 1 92 ? 19.769 34.165 -32.617 1.00 86.81 92 LYS A C 1
ATOM 727 O O . LYS A 1 92 ? 19.950 33.063 -33.128 1.00 86.81 92 LYS A O 1
ATOM 732 N N . ASP A 1 93 ? 20.140 35.304 -33.196 1.00 86.00 93 ASP A N 1
ATOM 733 C CA . ASP A 1 93 ? 20.760 35.340 -34.523 1.00 86.00 93 ASP A CA 1
ATOM 734 C C . ASP A 1 93 ? 22.177 34.750 -34.449 1.00 86.00 93 ASP A C 1
ATOM 736 O O . ASP A 1 93 ? 22.561 33.946 -35.299 1.00 86.00 93 ASP A O 1
ATOM 740 N N . GLU A 1 94 ? 22.915 35.043 -33.372 1.00 82.31 94 GLU A N 1
ATOM 741 C CA . GLU A 1 94 ? 24.226 34.436 -33.110 1.00 82.31 94 GLU A CA 1
ATOM 742 C C . GLU A 1 94 ? 24.130 32.915 -32.912 1.00 82.31 94 GLU A C 1
ATOM 744 O O . GLU A 1 94 ? 24.914 32.156 -33.489 1.00 82.31 94 GLU A O 1
ATOM 749 N N . LEU A 1 95 ? 23.164 32.445 -32.117 1.00 84.81 95 LEU A N 1
ATOM 750 C CA . LEU A 1 95 ? 22.916 31.014 -31.937 1.00 84.81 95 LEU A CA 1
ATOM 751 C C . LEU A 1 95 ? 22.545 30.343 -33.262 1.00 84.81 95 LEU A C 1
ATOM 753 O O . LEU A 1 95 ? 23.089 29.285 -33.578 1.00 84.81 95 LEU A O 1
ATOM 757 N N . PHE A 1 96 ? 21.664 30.969 -34.047 1.00 89.38 96 PHE A N 1
ATOM 758 C CA . PHE A 1 96 ? 21.191 30.459 -35.333 1.00 89.38 96 PHE A CA 1
ATOM 759 C C . PHE A 1 96 ? 22.323 30.310 -36.359 1.00 89.38 96 PHE A C 1
ATOM 761 O O . PHE A 1 96 ? 22.365 29.317 -37.082 1.00 89.38 96 PHE A O 1
ATOM 768 N N . GLU A 1 97 ? 23.267 31.255 -36.414 1.00 86.44 97 GLU A N 1
ATOM 769 C CA . GLU A 1 97 ? 24.418 31.180 -37.326 1.00 86.44 97 GLU A CA 1
ATOM 770 C C . GLU A 1 97 ? 25.425 30.081 -36.946 1.00 86.44 97 GLU A C 1
ATOM 772 O O . GLU A 1 97 ? 26.131 29.556 -37.815 1.00 86.44 97 GLU A O 1
ATOM 777 N N . ASN A 1 98 ? 25.505 29.731 -35.660 1.00 88.44 98 ASN A N 1
ATOM 778 C CA . ASN A 1 98 ? 26.540 28.844 -35.129 1.00 88.44 98 ASN A CA 1
ATOM 779 C C . ASN A 1 98 ? 26.069 27.413 -34.848 1.00 88.44 98 ASN A C 1
ATOM 781 O O . ASN A 1 98 ? 26.907 26.506 -34.808 1.00 88.44 98 ASN A O 1
ATOM 785 N N . VAL A 1 99 ? 24.765 27.187 -34.670 1.00 93.88 99 VAL A N 1
ATOM 786 C CA . VAL A 1 99 ? 24.205 25.844 -34.502 1.00 93.88 99 VAL A CA 1
ATOM 787 C C . VAL A 1 99 ? 24.208 25.087 -35.832 1.00 93.88 99 VAL A C 1
ATOM 789 O O . VAL A 1 99 ? 23.862 25.618 -36.888 1.00 93.88 99 VAL A O 1
ATOM 792 N N . LYS A 1 100 ? 24.615 23.818 -35.799 1.00 96.00 100 LYS A N 1
ATOM 793 C CA . LYS A 1 100 ? 24.589 22.925 -36.966 1.00 96.00 100 LYS A CA 1
ATOM 794 C C . LYS A 1 100 ? 23.901 21.630 -36.597 1.00 96.00 100 LYS A C 1
ATOM 796 O O . LYS A 1 100 ? 24.085 21.142 -35.491 1.00 96.00 100 LYS A O 1
ATOM 801 N N . VAL A 1 101 ? 23.159 21.063 -37.542 1.00 96.94 101 VAL A N 1
ATOM 802 C CA . VAL A 1 101 ? 22.582 19.723 -37.410 1.00 96.94 101 VAL A CA 1
ATOM 803 C C . VAL A 1 101 ? 23.067 18.867 -38.569 1.00 96.94 101 VAL A C 1
ATOM 805 O O . VAL A 1 101 ? 22.976 19.302 -39.717 1.00 96.94 101 VAL A O 1
ATOM 808 N N . THR A 1 102 ? 23.579 17.669 -38.298 1.00 96.94 102 THR A N 1
ATOM 809 C CA . THR A 1 102 ? 23.932 16.673 -39.320 1.00 96.94 102 THR A CA 1
ATOM 810 C C . THR A 1 102 ? 23.120 15.393 -39.161 1.00 96.94 102 THR A C 1
ATOM 812 O O . THR A 1 102 ? 22.704 15.062 -38.055 1.00 96.94 102 THR A O 1
ATOM 815 N N . ASP A 1 103 ? 22.863 14.688 -40.262 1.00 95.56 103 ASP A N 1
ATOM 816 C CA . ASP A 1 103 ? 22.243 13.355 -40.242 1.00 95.56 103 ASP A CA 1
ATOM 817 C C . ASP A 1 103 ? 23.248 12.239 -39.885 1.00 95.56 103 ASP A C 1
ATOM 819 O O . ASP A 1 103 ? 24.446 12.488 -39.710 1.00 95.56 103 ASP A O 1
ATOM 823 N N . LYS A 1 104 ? 22.766 10.991 -39.818 1.00 92.12 104 LYS A N 1
ATOM 824 C CA . LYS A 1 104 ? 23.583 9.800 -39.518 1.00 92.12 104 LYS A CA 1
ATOM 825 C C . LYS A 1 104 ? 24.762 9.574 -40.475 1.00 92.12 104 LYS A C 1
ATOM 827 O O . LYS A 1 104 ? 25.727 8.909 -40.106 1.00 92.12 104 LYS A O 1
ATOM 832 N N . ASP A 1 105 ? 24.677 10.102 -41.697 1.00 93.94 105 ASP A N 1
ATOM 833 C CA . ASP A 1 105 ? 25.705 9.995 -42.735 1.00 93.94 105 ASP A CA 1
ATOM 834 C C . ASP A 1 105 ? 26.652 11.218 -42.727 1.00 93.94 105 ASP A C 1
ATOM 836 O O . ASP A 1 105 ? 27.609 11.281 -43.505 1.00 93.94 105 ASP A O 1
ATOM 840 N N . GLY A 1 106 ? 26.416 12.187 -41.834 1.00 93.19 106 GLY A N 1
ATOM 841 C CA . GLY A 1 106 ? 27.199 13.409 -41.675 1.00 93.19 106 GLY A CA 1
ATOM 842 C C . GLY A 1 106 ? 26.806 14.548 -42.621 1.00 93.19 106 GLY A C 1
ATOM 843 O O . GLY A 1 106 ? 27.552 15.526 -42.732 1.00 93.19 106 GLY A O 1
ATOM 844 N N . ASN A 1 107 ? 25.668 14.460 -43.315 1.00 95.75 107 ASN A N 1
ATOM 845 C CA . ASN A 1 107 ? 25.196 15.528 -44.198 1.00 95.75 107 ASN A CA 1
ATOM 846 C C . ASN A 1 107 ? 24.568 16.665 -43.386 1.00 95.75 107 ASN A C 1
ATOM 848 O O . ASN A 1 107 ? 23.790 16.423 -42.468 1.00 95.75 107 ASN A O 1
ATOM 852 N N . LEU A 1 108 ? 24.876 17.914 -43.748 1.00 96.12 108 LEU A N 1
ATOM 853 C CA . LEU A 1 108 ? 24.335 19.099 -43.079 1.00 96.12 108 LEU A CA 1
ATOM 854 C C . LEU A 1 108 ? 22.841 19.282 -43.392 1.00 96.12 108 LEU A C 1
ATOM 856 O O . LEU A 1 108 ? 22.450 19.390 -44.557 1.00 96.12 108 LEU A O 1
ATOM 860 N N . MET A 1 109 ? 22.034 19.384 -42.342 1.00 96.31 109 MET A N 1
ATOM 861 C CA . MET A 1 109 ? 20.596 19.621 -42.403 1.00 96.31 109 MET A CA 1
ATOM 862 C C . MET A 1 109 ? 20.285 21.118 -42.466 1.00 96.31 109 MET A C 1
ATOM 864 O O . MET A 1 109 ? 21.011 21.953 -41.925 1.00 96.31 109 MET A O 1
ATOM 868 N N . THR A 1 110 ? 19.183 21.473 -43.132 1.00 94.81 110 THR A N 1
ATOM 869 C CA . THR A 1 110 ? 18.714 22.865 -43.180 1.00 94.81 110 THR A CA 1
ATOM 870 C C . THR A 1 110 ? 17.899 23.183 -41.934 1.00 94.81 110 THR A C 1
ATOM 872 O O . THR A 1 110 ? 16.876 22.547 -41.685 1.00 94.81 110 THR A O 1
ATOM 875 N N . ILE A 1 111 ? 18.329 24.202 -41.193 1.00 96.00 111 ILE A N 1
ATOM 876 C CA . ILE A 1 111 ? 17.591 24.763 -40.062 1.00 96.00 111 ILE A CA 1
ATOM 877 C C . ILE A 1 111 ? 16.721 25.902 -40.595 1.00 96.00 111 ILE A C 1
ATOM 879 O O . ILE A 1 111 ? 17.214 26.819 -41.251 1.00 96.00 111 ILE A O 1
ATOM 883 N N . SER A 1 112 ? 15.417 25.801 -40.367 1.00 95.25 112 SER A N 1
ATOM 884 C CA . SER A 1 112 ? 14.421 26.768 -40.836 1.00 95.25 112 SER A CA 1
ATOM 885 C C . SER A 1 112 ? 14.173 27.881 -39.822 1.00 95.25 112 SER A C 1
ATOM 887 O O . SER A 1 112 ? 13.960 29.021 -40.227 1.00 95.25 112 SER A O 1
ATOM 889 N N . ASP A 1 113 ? 14.195 27.562 -38.526 1.00 95.69 113 ASP A N 1
ATOM 890 C CA . ASP A 1 113 ? 14.051 28.529 -37.433 1.00 95.69 113 ASP A CA 1
ATOM 891 C C . ASP A 1 113 ? 14.652 27.969 -36.127 1.00 95.69 113 ASP A C 1
ATOM 893 O O . ASP A 1 113 ? 14.951 26.776 -36.028 1.00 95.69 113 ASP A O 1
ATOM 897 N N . LEU A 1 114 ? 14.833 28.842 -35.136 1.00 94.69 114 LEU A N 1
ATOM 898 C CA . LEU A 1 114 ? 15.283 28.520 -33.783 1.00 94.69 114 LEU A CA 1
ATOM 899 C C . LEU A 1 114 ? 14.411 29.256 -32.759 1.00 94.69 114 LEU A C 1
ATOM 901 O O . LEU A 1 114 ? 14.294 30.481 -32.807 1.00 94.69 114 LEU A O 1
ATOM 905 N N . VAL A 1 115 ? 13.803 28.543 -31.816 1.00 94.81 115 VAL A N 1
ATOM 906 C CA . VAL A 1 115 ? 12.959 29.128 -30.761 1.00 94.81 115 VAL A CA 1
ATOM 907 C C . VAL A 1 115 ? 13.645 28.954 -29.412 1.00 94.81 115 VAL A C 1
ATOM 909 O O . VAL A 1 115 ? 13.904 27.831 -28.995 1.00 94.81 115 VAL A O 1
ATOM 912 N N . LEU A 1 116 ? 13.934 30.060 -28.726 1.00 93.00 116 LEU A N 1
ATOM 913 C CA . LEU A 1 116 ? 14.587 30.049 -27.415 1.00 93.00 116 LEU A CA 1
ATOM 914 C C . LEU A 1 116 ? 13.544 30.134 -26.298 1.00 93.00 116 LEU A C 1
ATOM 916 O O . LEU A 1 116 ? 12.664 30.993 -26.343 1.00 93.00 116 LEU A O 1
ATOM 920 N N . ASN A 1 117 ? 13.689 29.291 -25.281 1.00 89.88 117 ASN A N 1
ATOM 921 C CA . ASN A 1 117 ? 12.958 29.355 -24.023 1.00 89.88 117 ASN A CA 1
ATOM 922 C C . ASN A 1 117 ? 13.952 29.556 -22.862 1.00 89.88 117 ASN A C 1
ATOM 924 O O . ASN A 1 117 ? 14.518 28.580 -22.359 1.00 89.88 117 ASN A O 1
ATOM 928 N N . PRO A 1 118 ? 14.189 30.814 -22.443 1.00 87.38 118 PRO A N 1
ATOM 929 C CA . PRO A 1 118 ? 15.114 31.122 -21.357 1.00 87.38 118 PRO A CA 1
ATOM 930 C C . PRO A 1 118 ? 14.690 30.605 -19.982 1.00 87.38 118 PRO A C 1
ATOM 932 O O . PRO A 1 118 ? 15.554 30.378 -19.144 1.00 87.38 118 PRO A O 1
ATOM 935 N N . GLU A 1 119 ? 13.392 30.397 -19.737 1.00 84.94 119 GLU A N 1
ATOM 936 C CA . GLU A 1 119 ? 12.899 29.937 -18.429 1.00 84.94 119 GLU A CA 1
ATOM 937 C C . GLU A 1 119 ? 13.306 28.488 -18.146 1.00 84.94 119 GLU A C 1
ATOM 939 O O . GLU A 1 119 ? 13.595 28.130 -17.007 1.00 84.94 119 GLU A O 1
ATOM 944 N N . THR A 1 120 ? 13.378 27.669 -19.195 1.00 83.94 120 THR A N 1
ATOM 945 C CA . THR A 1 120 ? 13.735 26.247 -19.116 1.00 83.94 120 THR A CA 1
ATOM 946 C C . THR A 1 120 ? 15.111 25.941 -19.714 1.00 83.94 120 THR A C 1
ATOM 948 O O . THR A 1 120 ? 15.496 24.777 -19.794 1.00 83.94 120 THR A O 1
ATOM 951 N N . ASN A 1 121 ? 15.848 26.966 -20.160 1.00 89.56 121 ASN A N 1
ATOM 952 C CA . ASN A 1 121 ? 17.100 26.850 -20.917 1.00 89.56 121 ASN A CA 1
ATOM 953 C C . ASN A 1 121 ? 17.012 25.888 -22.123 1.00 89.56 121 ASN A C 1
ATOM 955 O O . ASN A 1 121 ? 17.925 25.102 -22.385 1.00 89.56 121 ASN A O 1
ATOM 959 N N . GLN A 1 122 ? 15.908 25.954 -22.874 1.00 91.69 122 GLN A N 1
ATOM 960 C CA . GLN A 1 122 ? 15.670 25.112 -24.052 1.00 91.69 122 GLN A CA 1
ATOM 961 C C . GLN A 1 122 ? 15.760 25.905 -25.353 1.00 91.69 122 GLN A C 1
ATOM 963 O O . GLN A 1 122 ? 15.240 27.013 -25.459 1.00 91.69 122 GLN A O 1
ATOM 968 N N . SER A 1 123 ? 16.364 25.310 -26.376 1.00 93.44 123 SER A N 1
ATOM 969 C CA . SER A 1 123 ? 16.431 25.851 -27.731 1.00 93.44 123 SER A CA 1
ATOM 970 C C . SER A 1 123 ? 15.829 24.851 -28.717 1.00 93.44 123 SER A C 1
ATOM 972 O O . SER A 1 123 ? 16.369 23.767 -28.916 1.00 93.44 123 SER A O 1
ATOM 974 N N . THR A 1 124 ? 14.690 25.189 -29.320 1.00 95.44 124 THR A N 1
ATOM 975 C CA . THR A 1 124 ? 14.003 24.340 -30.304 1.00 95.44 124 THR A CA 1
ATOM 976 C C . THR A 1 124 ? 14.482 24.684 -31.706 1.00 95.44 124 THR A C 1
ATOM 978 O O . THR A 1 124 ? 14.218 25.769 -32.221 1.00 95.44 124 THR A O 1
ATOM 981 N N . ILE A 1 125 ? 15.187 23.749 -32.325 1.00 96.62 125 ILE A N 1
ATOM 982 C CA . ILE A 1 125 ? 15.687 23.799 -33.693 1.00 96.62 125 ILE A CA 1
ATOM 983 C C . ILE A 1 125 ? 14.595 23.239 -34.606 1.00 96.62 125 ILE A C 1
ATOM 985 O O . ILE A 1 125 ? 14.173 22.096 -34.436 1.00 96.62 125 ILE A O 1
ATOM 989 N N . ILE A 1 126 ? 14.150 24.028 -35.582 1.00 97.00 126 ILE A N 1
ATOM 990 C CA . ILE A 1 126 ? 13.066 23.659 -36.502 1.00 97.00 126 ILE A CA 1
ATOM 991 C C . ILE A 1 126 ? 13.656 23.327 -37.874 1.00 97.00 126 ILE A C 1
ATOM 993 O O . ILE A 1 126 ? 14.427 24.111 -38.430 1.00 97.00 126 ILE A O 1
ATOM 997 N N . GLY A 1 127 ? 13.282 22.187 -38.452 1.00 95.25 127 GLY A N 1
ATOM 998 C CA . GLY A 1 127 ? 13.803 21.701 -39.733 1.00 95.25 127 GLY A CA 1
ATOM 999 C C . GLY A 1 127 ? 12.996 20.535 -40.305 1.00 95.25 127 GLY A C 1
ATOM 1000 O O . GLY A 1 127 ? 11.858 20.313 -39.910 1.00 95.25 127 GLY A O 1
ATOM 1001 N N . ASP A 1 128 ? 13.574 19.805 -41.261 1.00 94.56 128 ASP A N 1
ATOM 1002 C CA . ASP A 1 128 ? 13.055 18.510 -41.730 1.00 94.56 128 ASP A CA 1
ATOM 1003 C C . ASP A 1 128 ? 13.956 17.405 -41.176 1.00 94.56 128 ASP A C 1
ATOM 1005 O O . ASP A 1 128 ? 15.079 17.199 -41.645 1.00 94.56 128 ASP A O 1
ATOM 1009 N N . PHE A 1 129 ? 13.470 16.738 -40.135 1.00 94.06 129 PHE A N 1
ATOM 1010 C CA . PHE A 1 129 ? 14.183 15.740 -39.353 1.00 94.06 129 PHE A CA 1
ATOM 1011 C C . PHE A 1 129 ? 13.506 14.361 -39.458 1.00 94.06 129 PHE A C 1
ATOM 1013 O O . PHE A 1 129 ? 13.125 13.740 -38.468 1.00 94.06 129 PHE A O 1
ATOM 1020 N N . SER A 1 130 ? 13.311 13.861 -40.679 1.00 89.69 130 SER A N 1
ATOM 1021 C CA . SER A 1 130 ? 12.769 12.515 -40.917 1.00 89.69 130 SER A CA 1
ATOM 1022 C C . SER A 1 130 ? 13.515 11.392 -40.168 1.00 89.69 130 SER A C 1
ATOM 1024 O O . SER A 1 130 ? 14.737 11.278 -40.236 1.00 89.69 130 SER A O 1
ATOM 1026 N N . GLN A 1 131 ? 12.766 10.448 -39.584 1.00 84.94 131 GLN A N 1
ATOM 1027 C CA . GLN A 1 131 ? 13.310 9.236 -38.941 1.00 84.94 131 GLN A CA 1
ATOM 1028 C C . GLN A 1 131 ? 14.251 8.406 -39.834 1.00 84.94 131 GLN A C 1
ATOM 1030 O O . GLN A 1 131 ? 15.107 7.685 -39.337 1.00 84.94 131 GLN A O 1
ATOM 1035 N N . LEU A 1 132 ? 14.141 8.507 -41.163 1.00 86.25 132 LEU A N 1
ATOM 1036 C CA . LEU A 1 132 ? 15.007 7.766 -42.089 1.00 86.25 132 LEU A CA 1
ATOM 1037 C C . LEU A 1 132 ? 16.479 8.206 -42.032 1.00 86.25 132 LEU A C 1
ATOM 1039 O O . LEU A 1 132 ? 17.375 7.421 -42.369 1.00 86.25 132 LEU A O 1
ATOM 1043 N N . LEU A 1 133 ? 16.715 9.458 -41.641 1.00 90.38 133 LEU A N 1
ATOM 1044 C CA . LEU A 1 133 ? 18.030 10.097 -41.596 1.00 90.38 133 LEU A CA 1
ATOM 1045 C C . LEU A 1 133 ? 18.587 10.189 -40.162 1.00 90.38 133 LEU A C 1
ATOM 1047 O O . LEU A 1 133 ? 19.758 10.522 -39.991 1.00 90.38 133 LEU A O 1
ATOM 1051 N N . ALA A 1 134 ? 17.779 9.852 -39.152 1.00 88.94 134 ALA A N 1
ATOM 1052 C CA . ALA A 1 134 ? 18.189 9.772 -37.754 1.00 88.94 134 ALA A CA 1
ATOM 1053 C C . ALA A 1 134 ? 19.223 8.640 -37.512 1.00 88.94 134 ALA A C 1
ATOM 1055 O O . ALA A 1 134 ? 19.245 7.658 -38.262 1.00 88.94 134 ALA A O 1
ATOM 1056 N N . PRO A 1 135 ? 20.058 8.727 -36.459 1.00 91.81 135 PRO A N 1
ATOM 1057 C CA . PRO A 1 135 ? 20.109 9.810 -35.476 1.00 91.81 135 PRO A CA 1
ATOM 1058 C C . PRO A 1 135 ? 20.767 11.080 -36.030 1.00 91.81 135 PRO A C 1
ATOM 1060 O O . PRO A 1 135 ? 21.625 11.020 -36.908 1.00 91.81 135 PRO A O 1
ATOM 1063 N N . TYR A 1 136 ? 20.357 12.231 -35.499 1.00 95.31 136 TYR A N 1
ATOM 1064 C CA . TYR A 1 136 ? 20.937 13.533 -35.832 1.00 95.31 136 TYR A CA 1
ATOM 1065 C C . TYR A 1 136 ? 22.016 13.922 -34.826 1.00 95.31 136 TYR A C 1
ATOM 1067 O O . TYR A 1 136 ? 21.922 13.546 -33.665 1.00 95.31 136 TYR A O 1
ATOM 1075 N N . THR A 1 137 ? 22.997 14.722 -35.234 1.00 96.69 137 THR A N 1
ATOM 1076 C CA . THR A 1 137 ? 23.978 15.333 -34.325 1.00 96.69 137 THR A CA 1
ATOM 1077 C C . THR A 1 137 ? 23.832 16.843 -34.375 1.00 96.69 137 THR A C 1
ATOM 1079 O O . THR A 1 137 ? 23.870 17.425 -35.457 1.00 96.69 137 THR A O 1
ATOM 1082 N N . VAL A 1 138 ? 23.665 17.476 -33.216 1.00 96.38 138 VAL A N 1
ATOM 1083 C CA . VAL A 1 138 ? 23.655 18.933 -33.079 1.00 96.38 138 VAL A CA 1
ATOM 1084 C C . VAL A 1 138 ? 25.001 19.390 -32.539 1.00 96.38 138 VAL A C 1
ATOM 1086 O O . VAL A 1 138 ? 25.486 18.867 -31.537 1.00 96.38 138 VAL A O 1
ATOM 1089 N N . SER A 1 139 ? 25.570 20.390 -33.200 1.00 94.19 139 SER A N 1
ATOM 1090 C CA . SER A 1 139 ? 26.861 20.982 -32.870 1.00 94.19 139 SER A CA 1
ATOM 1091 C C . SER A 1 139 ? 26.701 22.459 -32.532 1.00 94.19 139 SER A C 1
ATOM 1093 O O . SER A 1 139 ? 26.112 23.210 -33.315 1.00 94.19 139 SER A O 1
ATOM 1095 N N . TYR A 1 140 ? 27.278 22.905 -31.418 1.00 90.06 140 TYR A N 1
ATOM 1096 C CA . TYR A 1 140 ? 27.373 24.323 -31.057 1.00 90.06 140 TYR A CA 1
ATOM 1097 C C . TYR A 1 140 ? 28.609 24.575 -30.188 1.00 90.06 140 TYR A C 1
ATOM 1099 O O . TYR A 1 140 ? 28.899 23.809 -29.278 1.00 90.06 140 TYR A O 1
ATOM 1107 N N . ALA A 1 141 ? 29.356 25.646 -30.478 1.00 80.56 141 ALA A N 1
ATOM 1108 C CA . ALA A 1 141 ? 30.542 26.067 -29.716 1.00 80.56 141 ALA A CA 1
ATOM 1109 C C . ALA A 1 141 ? 31.601 24.963 -29.446 1.00 80.56 141 ALA A C 1
ATOM 1111 O O . ALA A 1 141 ? 32.361 25.045 -28.481 1.00 80.56 141 ALA A O 1
ATOM 1112 N N . GLY A 1 142 ? 31.687 23.957 -30.326 1.00 80.06 142 GLY A N 1
ATOM 1113 C CA . GLY A 1 142 ? 32.614 22.823 -30.209 1.00 80.06 142 GLY A CA 1
ATOM 1114 C C . GLY A 1 142 ? 32.073 21.624 -29.426 1.00 80.06 142 GLY A C 1
ATOM 1115 O O . GLY A 1 142 ? 32.764 20.610 -29.362 1.00 80.06 142 GLY A O 1
ATOM 1116 N N . ASP A 1 143 ? 30.864 21.726 -28.876 1.00 85.69 143 ASP A N 1
ATOM 1117 C CA . ASP A 1 143 ? 30.139 20.613 -28.276 1.00 85.69 143 ASP A CA 1
ATOM 1118 C C . ASP A 1 143 ? 29.291 19.916 -29.353 1.00 85.69 143 ASP A C 1
ATOM 1120 O O . ASP A 1 143 ? 28.566 20.585 -30.093 1.00 85.69 143 ASP A O 1
ATOM 1124 N N . ASP A 1 144 ? 29.372 18.585 -29.422 1.00 92.31 144 ASP A N 1
ATOM 1125 C CA . ASP A 1 144 ? 28.615 17.738 -30.348 1.00 92.31 144 ASP A CA 1
ATOM 1126 C C . ASP A 1 144 ? 27.759 16.750 -29.548 1.00 92.31 144 ASP A C 1
ATOM 1128 O O . ASP A 1 144 ? 28.289 15.956 -28.768 1.00 92.31 144 ASP A O 1
ATOM 1132 N N . TYR A 1 145 ? 26.445 16.764 -29.767 1.00 92.50 145 TYR A N 1
ATOM 1133 C CA . TYR A 1 145 ? 25.509 15.855 -29.106 1.00 92.50 145 TYR A CA 1
ATOM 1134 C C . TYR A 1 145 ? 24.606 15.168 -30.121 1.00 92.50 145 TYR A C 1
ATOM 1136 O O . TYR A 1 145 ? 23.940 15.816 -30.930 1.00 92.50 145 TYR A O 1
ATOM 1144 N N . GLN A 1 146 ? 24.556 13.840 -30.053 1.00 92.25 146 GLN A N 1
ATOM 1145 C CA . GLN A 1 146 ? 23.589 13.063 -30.814 1.00 92.25 146 GLN A CA 1
ATOM 1146 C C . GLN A 1 146 ? 22.194 13.229 -30.194 1.00 92.25 146 GLN A C 1
ATOM 1148 O O . GLN A 1 146 ? 22.019 13.049 -28.990 1.00 92.25 146 GLN A O 1
ATOM 1153 N N . ALA A 1 147 ? 21.208 13.574 -31.017 1.00 91.88 147 ALA A N 1
ATOM 1154 C CA . ALA A 1 147 ? 19.822 13.726 -30.619 1.00 91.88 147 ALA A CA 1
ATOM 1155 C C . ALA A 1 147 ? 19.225 12.368 -30.228 1.00 91.88 147 ALA A C 1
ATOM 1157 O O . ALA A 1 147 ? 19.144 11.458 -31.058 1.00 91.88 147 ALA A O 1
ATOM 1158 N N . LYS A 1 148 ? 18.774 12.245 -28.977 1.00 89.50 148 LYS A N 1
ATOM 1159 C CA . LYS A 1 148 ? 17.977 11.103 -28.507 1.00 89.50 148 LYS A CA 1
ATOM 1160 C C . LYS A 1 148 ? 16.510 11.303 -28.888 1.00 89.50 148 LYS A C 1
ATOM 1162 O O . LYS A 1 148 ? 16.031 12.427 -28.878 1.00 89.50 148 LYS A O 1
ATOM 1167 N N . THR A 1 149 ? 15.769 10.246 -29.202 1.00 90.94 149 THR A N 1
ATOM 1168 C CA . THR A 1 149 ? 14.309 10.378 -29.381 1.00 90.94 149 THR A CA 1
ATOM 1169 C C . THR A 1 149 ? 13.666 10.510 -28.001 1.00 90.94 149 THR A C 1
ATOM 1171 O O . THR A 1 149 ? 13.986 9.709 -27.128 1.00 90.94 149 THR A O 1
ATOM 1174 N N . ASN A 1 150 ? 12.806 11.507 -27.776 1.00 92.12 150 ASN A N 1
ATOM 1175 C CA . ASN A 1 150 ? 12.086 11.610 -26.501 1.00 92.12 150 ASN A CA 1
ATOM 1176 C C . ASN A 1 150 ? 10.921 10.602 -26.426 1.00 92.12 150 ASN A C 1
ATOM 1178 O O . ASN A 1 150 ? 10.521 10.001 -27.430 1.00 92.12 150 ASN A O 1
ATOM 1182 N N . TRP A 1 151 ? 10.355 10.410 -25.235 1.00 95.19 151 TRP A N 1
ATOM 1183 C CA . TRP A 1 151 ? 9.308 9.409 -25.025 1.00 95.19 151 TRP A CA 1
ATOM 1184 C C . TRP A 1 151 ? 8.021 9.727 -25.802 1.00 95.19 151 TRP A C 1
ATOM 1186 O O . TRP A 1 151 ? 7.456 8.825 -26.413 1.00 95.19 151 TRP A O 1
ATOM 1196 N N . GLN A 1 152 ? 7.605 10.999 -25.896 1.00 95.00 152 GLN A N 1
ATOM 1197 C CA . GLN A 1 152 ? 6.389 11.388 -26.627 1.00 95.00 152 GLN A CA 1
ATOM 1198 C C . GLN A 1 152 ? 6.500 11.057 -28.117 1.00 95.00 152 GLN A C 1
ATOM 1200 O O . GLN A 1 152 ? 5.546 10.597 -28.750 1.00 95.00 152 GLN A O 1
ATOM 1205 N N . TYR A 1 153 ? 7.674 11.300 -28.704 1.00 94.56 153 TYR A N 1
ATOM 1206 C CA . TYR A 1 153 ? 7.887 10.977 -30.103 1.00 94.56 153 TYR A CA 1
ATOM 1207 C C . TYR A 1 153 ? 8.011 9.466 -30.307 1.00 94.56 153 TYR A C 1
ATOM 1209 O O . TYR A 1 153 ? 7.452 8.940 -31.273 1.00 94.56 153 TYR A O 1
ATOM 1217 N N . THR A 1 154 ? 8.645 8.762 -29.363 1.00 96.06 154 THR A N 1
ATOM 1218 C CA . THR A 1 154 ? 8.674 7.293 -29.323 1.00 96.06 154 THR A CA 1
ATOM 1219 C C . THR A 1 154 ? 7.255 6.718 -29.310 1.00 96.06 154 THR A C 1
ATOM 1221 O O . THR A 1 154 ? 6.955 5.862 -30.142 1.00 96.06 154 THR A O 1
ATOM 1224 N N . ASP A 1 155 ? 6.351 7.253 -28.486 1.00 98.19 155 ASP A N 1
ATOM 1225 C CA . ASP A 1 155 ? 4.935 6.865 -28.453 1.00 98.19 155 ASP A CA 1
ATOM 1226 C C . ASP A 1 155 ? 4.252 7.073 -29.803 1.00 98.19 155 ASP A C 1
ATOM 1228 O O . ASP A 1 155 ? 3.621 6.159 -30.336 1.00 98.19 155 ASP A O 1
ATOM 1232 N N . SER A 1 156 ? 4.431 8.244 -30.420 1.00 96.50 156 SER A N 1
ATOM 1233 C CA . SER A 1 156 ? 3.789 8.550 -31.706 1.00 96.50 156 SER A CA 1
ATOM 1234 C C . SER A 1 156 ? 4.167 7.572 -32.833 1.00 96.50 156 SER A C 1
ATOM 1236 O O . SER A 1 156 ? 3.393 7.360 -33.770 1.00 96.50 156 SER A O 1
ATOM 1238 N N . LEU A 1 157 ? 5.356 6.969 -32.745 1.00 94.38 157 LEU A N 1
ATOM 1239 C CA . LEU A 1 157 ? 5.872 6.019 -33.726 1.00 94.38 157 LEU A CA 1
ATOM 1240 C C . LEU A 1 157 ? 5.502 4.578 -33.355 1.00 94.38 157 LEU A C 1
ATOM 1242 O O . LEU A 1 157 ? 5.004 3.822 -34.200 1.00 94.38 157 LEU A O 1
ATOM 1246 N N . TYR A 1 158 ? 5.721 4.217 -32.092 1.00 97.69 158 TYR A N 1
ATOM 1247 C CA . TYR A 1 158 ? 5.872 2.835 -31.646 1.00 97.69 158 TYR A CA 1
ATOM 1248 C C . TYR A 1 158 ? 4.877 2.398 -30.570 1.00 97.69 158 TYR A C 1
ATOM 1250 O O . TYR A 1 158 ? 4.934 1.235 -30.177 1.00 97.69 158 TYR A O 1
ATOM 1258 N N . ALA A 1 159 ? 3.943 3.250 -30.129 1.00 98.38 159 ALA A N 1
ATOM 1259 C CA . ALA A 1 159 ? 2.836 2.803 -29.282 1.00 98.38 159 ALA A CA 1
ATOM 1260 C C . ALA A 1 159 ? 2.161 1.562 -29.897 1.00 98.38 159 ALA A C 1
ATOM 1262 O O . ALA A 1 159 ? 1.867 1.520 -31.102 1.00 98.38 159 ALA A O 1
ATOM 1263 N N . TYR A 1 160 ? 1.979 0.532 -29.071 1.00 98.50 160 TYR A N 1
ATOM 1264 C CA . TYR A 1 160 ? 1.555 -0.798 -29.490 1.00 98.50 160 TYR A CA 1
ATOM 1265 C C . TYR A 1 160 ? 0.465 -1.328 -28.562 1.00 98.50 160 TYR A C 1
ATOM 1267 O O . TYR A 1 160 ? 0.639 -1.329 -27.347 1.00 98.50 160 TYR A O 1
ATOM 1275 N N . ASP A 1 161 ? -0.610 -1.850 -29.155 1.00 97.88 161 ASP A N 1
ATOM 1276 C CA . ASP A 1 161 ? -1.807 -2.338 -28.445 1.00 97.88 161 ASP A CA 1
ATOM 1277 C C . ASP A 1 161 ? -1.979 -3.857 -28.494 1.00 97.88 161 ASP A C 1
ATOM 1279 O O . ASP A 1 161 ? -2.823 -4.418 -27.804 1.00 97.88 161 ASP A O 1
ATOM 1283 N N . GLY A 1 162 ? -1.197 -4.551 -29.325 1.00 98.00 162 GLY A N 1
ATOM 1284 C CA . GLY A 1 162 ? -1.299 -6.005 -29.441 1.00 98.00 162 GLY A CA 1
ATOM 1285 C C . GLY A 1 162 ? -0.748 -6.723 -28.209 1.00 98.00 162 GLY A C 1
ATOM 1286 O O . GLY A 1 162 ? -0.089 -6.120 -27.365 1.00 98.00 162 GLY A O 1
ATOM 1287 N N . GLU A 1 163 ? -0.991 -8.025 -28.098 1.00 96.94 163 GLU A N 1
ATOM 1288 C CA . GLU A 1 163 ? -0.564 -8.817 -26.937 1.00 96.94 163 GLU A CA 1
ATOM 1289 C C . GLU A 1 163 ? 0.964 -8.813 -26.733 1.00 96.94 163 GLU A C 1
ATOM 1291 O O . GLU A 1 163 ? 1.741 -8.837 -27.694 1.00 96.94 163 GLU A O 1
ATOM 1296 N N . LEU A 1 164 ? 1.376 -8.815 -25.462 1.00 98.69 164 LEU A N 1
ATOM 1297 C CA . LEU A 1 164 ? 2.764 -8.869 -24.996 1.00 98.69 164 LEU A CA 1
ATOM 1298 C C . LEU A 1 164 ? 2.977 -10.089 -24.083 1.00 98.69 164 LEU A C 1
ATOM 1300 O O . LEU A 1 164 ? 2.021 -10.753 -23.678 1.00 98.69 164 LEU A O 1
ATOM 1304 N N . GLY A 1 165 ? 4.237 -10.424 -23.812 1.00 98.56 165 GLY A N 1
ATOM 1305 C CA . GLY A 1 165 ? 4.630 -11.571 -22.996 1.00 98.56 165 GLY A CA 1
ATOM 1306 C C . GLY A 1 165 ? 4.680 -12.896 -23.761 1.00 98.56 165 GLY A C 1
ATOM 1307 O O . GLY A 1 165 ? 4.570 -12.934 -24.995 1.00 98.56 165 GLY A O 1
ATOM 1308 N N . ALA A 1 166 ? 4.827 -13.991 -23.014 1.00 98.56 166 ALA A N 1
ATOM 1309 C CA . ALA A 1 166 ? 4.799 -15.364 -23.516 1.00 98.56 166 ALA A CA 1
ATOM 1310 C C . ALA A 1 166 ? 3.411 -16.001 -23.341 1.00 98.56 166 ALA A C 1
ATOM 1312 O O . ALA A 1 166 ? 2.910 -16.122 -22.225 1.00 98.56 166 ALA A O 1
ATOM 1313 N N . ARG A 1 167 ? 2.803 -16.443 -24.446 1.00 98.25 167 ARG A N 1
ATOM 1314 C CA . ARG A 1 167 ? 1.465 -17.053 -24.481 1.00 98.25 167 ARG A CA 1
ATOM 1315 C C . ARG A 1 167 ? 1.567 -18.518 -24.873 1.00 98.25 167 ARG A C 1
ATOM 1317 O O . ARG A 1 167 ? 2.064 -18.841 -25.953 1.00 98.25 167 ARG A O 1
ATOM 1324 N N . VAL A 1 168 ? 1.115 -19.399 -23.988 1.00 98.12 168 VAL A N 1
ATOM 1325 C CA . VAL A 1 168 ? 1.156 -20.850 -24.189 1.00 98.12 168 VAL A CA 1
ATOM 1326 C C . VAL A 1 168 ? -0.092 -21.312 -24.938 1.00 98.12 168 VAL A C 1
ATOM 1328 O O . VAL A 1 168 ? -1.200 -20.872 -24.658 1.00 98.12 168 VAL A O 1
ATOM 1331 N N . SER A 1 169 ? 0.085 -22.211 -25.903 1.00 96.94 169 SER A N 1
ATOM 1332 C CA . SER A 1 169 ? -1.006 -22.883 -26.609 1.00 96.94 169 SER A CA 1
ATOM 1333 C C . SER A 1 169 ? -0.624 -24.327 -26.943 1.00 96.94 169 SER A C 1
ATOM 1335 O O . SER A 1 169 ? 0.506 -24.760 -26.701 1.00 96.94 169 SER A O 1
ATOM 1337 N N . GLU A 1 170 ? -1.584 -25.097 -27.464 1.00 95.56 170 GLU A N 1
ATOM 1338 C CA . GLU A 1 170 ? -1.379 -26.503 -27.848 1.00 95.56 170 GLU A CA 1
ATOM 1339 C C . GLU A 1 170 ? -0.779 -27.346 -26.703 1.00 95.56 170 GLU A C 1
ATOM 1341 O O . GLU A 1 170 ? 0.178 -28.088 -26.904 1.00 95.56 170 GLU A O 1
ATOM 1346 N N . GLU A 1 171 ? -1.308 -27.195 -25.482 1.00 93.56 171 GLU A N 1
ATOM 1347 C CA . GLU A 1 171 ? -0.855 -27.919 -24.277 1.00 93.56 171 GLU A CA 1
ATOM 1348 C C . GLU A 1 171 ? 0.655 -27.773 -23.988 1.00 93.56 171 GLU A C 1
ATOM 1350 O O . GLU A 1 171 ? 1.298 -28.697 -23.491 1.00 93.56 171 GLU A O 1
ATOM 1355 N N . GLY A 1 172 ? 1.236 -26.609 -24.299 1.00 95.44 172 GLY A N 1
ATOM 1356 C CA . GLY A 1 172 ? 2.657 -26.331 -24.071 1.00 95.44 172 GLY A CA 1
ATOM 1357 C C . GLY A 1 172 ? 3.564 -26.618 -25.265 1.00 95.44 172 GLY A C 1
ATOM 1358 O O . GLY A 1 172 ? 4.754 -26.303 -25.213 1.00 95.44 172 GLY A O 1
ATOM 1359 N N . VAL A 1 173 ? 3.033 -27.171 -26.361 1.00 97.19 173 VAL A N 1
ATOM 1360 C CA . VAL A 1 173 ? 3.806 -27.453 -27.584 1.00 97.19 173 VAL A CA 1
ATOM 1361 C C . VAL A 1 173 ? 4.189 -26.167 -28.324 1.00 97.19 173 VAL A C 1
ATOM 1363 O O . VAL A 1 173 ? 5.236 -26.127 -28.980 1.00 97.19 173 VAL A O 1
ATOM 1366 N N . ARG A 1 174 ? 3.367 -25.116 -28.209 1.00 98.06 174 ARG A N 1
ATOM 1367 C CA . ARG A 1 174 ? 3.591 -23.815 -28.841 1.00 98.06 174 ARG A CA 1
ATOM 1368 C C . ARG A 1 174 ? 3.628 -22.692 -27.807 1.00 98.06 174 ARG A C 1
ATOM 1370 O O . ARG A 1 174 ? 2.762 -22.611 -26.939 1.00 98.06 174 ARG A O 1
ATOM 1377 N N . VAL A 1 175 ? 4.593 -21.785 -27.956 1.00 98.62 175 VAL A N 1
ATOM 1378 C CA . VAL A 1 175 ? 4.659 -20.534 -27.185 1.00 98.62 175 VAL A CA 1
ATOM 1379 C C . VAL A 1 175 ? 4.877 -19.364 -28.128 1.00 98.62 175 VAL A C 1
ATOM 1381 O O . VAL A 1 175 ? 5.876 -19.336 -28.845 1.00 98.62 175 VAL A O 1
ATOM 1384 N N . ASP A 1 176 ? 3.963 -18.401 -28.116 1.00 98.69 176 ASP A N 1
ATOM 1385 C CA . ASP A 1 176 ? 4.094 -17.145 -28.848 1.00 98.69 176 ASP A CA 1
ATOM 1386 C C . ASP A 1 176 ? 4.641 -16.066 -27.907 1.00 98.69 176 ASP A C 1
ATOM 1388 O O . ASP A 1 176 ? 3.992 -15.699 -26.930 1.00 98.69 176 ASP A O 1
ATOM 1392 N N . LEU A 1 177 ? 5.850 -15.574 -28.186 1.00 98.81 177 LEU A N 1
ATOM 1393 C CA . LEU A 1 177 ? 6.529 -14.550 -27.389 1.00 98.81 177 LEU A CA 1
ATOM 1394 C C . LEU A 1 177 ? 6.483 -13.210 -28.105 1.00 98.81 177 LEU A C 1
ATOM 1396 O O . LEU A 1 177 ? 6.683 -13.140 -29.323 1.00 98.81 177 LEU A O 1
ATOM 1400 N N . THR A 1 178 ? 6.216 -12.134 -27.370 1.00 98.88 178 THR A N 1
ATOM 1401 C CA . THR A 1 178 ? 6.258 -10.769 -27.907 1.00 98.88 178 THR A CA 1
ATOM 1402 C C . THR A 1 178 ? 6.750 -9.777 -26.860 1.00 98.88 178 THR A C 1
ATOM 1404 O O . THR A 1 178 ? 6.179 -9.699 -25.778 1.00 98.88 178 THR A O 1
ATOM 1407 N N . VAL A 1 179 ? 7.773 -8.992 -27.201 1.00 98.88 179 VAL A N 1
ATOM 1408 C CA . VAL A 1 179 ? 8.348 -7.945 -26.339 1.00 98.88 179 VAL A CA 1
ATOM 1409 C C . VAL A 1 179 ? 8.488 -6.639 -27.106 1.00 98.88 179 VAL A C 1
ATOM 1411 O O . VAL A 1 179 ? 8.803 -6.647 -28.294 1.00 98.88 179 VAL A O 1
ATOM 1414 N N . TRP A 1 180 ? 8.246 -5.510 -26.450 1.00 98.88 180 TRP A N 1
ATOM 1415 C CA . TRP A 1 180 ? 8.390 -4.191 -27.059 1.00 98.88 180 TRP A CA 1
ATOM 1416 C C . TRP A 1 180 ? 9.799 -3.641 -26.815 1.00 98.88 180 TRP A C 1
ATOM 1418 O O . TRP A 1 180 ? 10.242 -3.558 -25.674 1.00 98.88 180 TRP A O 1
ATOM 1428 N N . SER A 1 181 ? 10.531 -3.343 -27.892 1.00 98.62 181 SER A N 1
ATOM 1429 C CA . SER A 1 181 ? 11.930 -2.896 -27.834 1.00 98.62 181 SER A CA 1
ATOM 1430 C C . SER A 1 181 ? 12.300 -2.164 -29.140 1.00 98.62 181 SER A C 1
ATOM 1432 O O . SER A 1 181 ? 13.017 -2.701 -30.002 1.00 98.62 181 SER A O 1
ATOM 1434 N N . PRO A 1 182 ? 11.723 -0.970 -29.381 1.00 97.69 182 PRO A N 1
ATOM 1435 C CA . PRO A 1 182 ? 11.740 -0.318 -30.687 1.00 97.69 182 PRO A CA 1
ATOM 1436 C C . PRO A 1 182 ? 13.132 0.067 -31.168 1.00 97.69 182 PRO A C 1
ATOM 1438 O O . PRO A 1 182 ? 13.394 -0.069 -32.367 1.00 97.69 182 PRO A O 1
ATOM 1441 N N . SER A 1 183 ? 14.045 0.502 -30.294 1.00 95.62 183 SER A N 1
ATOM 1442 C CA . SER A 1 183 ? 15.382 0.906 -30.747 1.00 95.62 183 SER A CA 1
ATOM 1443 C C . SER A 1 183 ? 16.377 -0.263 -30.866 1.00 95.62 183 SER A C 1
ATOM 1445 O O . SER A 1 183 ? 17.549 -0.033 -31.150 1.00 95.62 183 SER A O 1
ATOM 1447 N N . ALA A 1 184 ? 15.946 -1.517 -30.649 1.00 98.12 184 ALA A N 1
ATOM 1448 C CA . ALA A 1 184 ? 16.838 -2.674 -30.718 1.00 98.12 184 ALA A CA 1
ATOM 1449 C C . ALA A 1 184 ? 17.233 -2.992 -32.166 1.00 98.12 184 ALA A C 1
ATOM 1451 O O . ALA A 1 184 ? 16.411 -2.867 -33.089 1.00 98.12 184 ALA A O 1
ATOM 1452 N N . ASP A 1 185 ? 18.472 -3.457 -32.346 1.00 97.81 185 ASP A N 1
ATOM 1453 C CA . ASP A 1 185 ? 18.992 -3.952 -33.626 1.00 97.81 185 ASP A CA 1
ATOM 1454 C C . ASP A 1 185 ? 18.656 -5.432 -33.823 1.00 97.81 185 ASP A C 1
ATOM 1456 O O . ASP A 1 185 ? 18.304 -5.865 -34.924 1.00 97.81 185 ASP A O 1
ATOM 1460 N N . SER A 1 186 ? 18.725 -6.213 -32.743 1.00 98.75 186 SER A N 1
ATOM 1461 C CA . SER A 1 186 ? 18.275 -7.603 -32.708 1.00 98.75 186 SER A CA 1
ATOM 1462 C C . SER A 1 186 ? 17.810 -8.009 -31.319 1.00 98.75 186 SER A C 1
ATOM 1464 O O . SER A 1 186 ? 18.391 -7.579 -30.323 1.00 98.75 186 SER A O 1
ATOM 1466 N N . VAL A 1 187 ? 16.820 -8.899 -31.271 1.00 98.88 187 VAL A N 1
ATOM 1467 C CA . VAL A 1 187 ? 16.354 -9.543 -30.040 1.00 98.88 187 VAL A CA 1
ATOM 1468 C C . VAL A 1 187 ? 16.344 -11.057 -30.234 1.00 98.88 187 VAL A C 1
ATOM 1470 O O . VAL A 1 187 ? 15.929 -11.549 -31.287 1.00 98.88 187 VAL A O 1
ATOM 1473 N N . SER A 1 188 ? 16.805 -11.807 -29.234 1.00 98.81 188 SER A N 1
ATOM 1474 C CA . SER A 1 188 ? 16.707 -13.270 -29.188 1.00 98.81 188 SER A CA 1
ATOM 1475 C C . SER A 1 188 ? 16.106 -13.748 -27.870 1.00 98.81 188 SER A C 1
ATOM 1477 O O . SER A 1 188 ? 16.418 -13.212 -26.815 1.00 98.81 188 SER A O 1
ATOM 1479 N N . VAL A 1 189 ? 15.306 -14.811 -27.909 1.00 98.75 189 VAL A N 1
ATOM 1480 C CA . VAL A 1 189 ? 14.886 -15.546 -26.708 1.00 98.75 189 VAL A CA 1
ATOM 1481 C C . VAL A 1 189 ? 16.010 -16.500 -26.319 1.00 98.75 189 VAL A C 1
ATOM 1483 O O . VAL A 1 189 ? 16.367 -17.372 -27.114 1.00 98.75 189 VAL A O 1
ATOM 1486 N N . VAL A 1 190 ? 16.563 -16.356 -25.116 1.00 98.81 190 VAL A N 1
ATOM 1487 C CA . VAL A 1 190 ? 17.512 -17.314 -24.529 1.00 98.81 190 VAL A CA 1
ATOM 1488 C C . VAL A 1 190 ? 16.723 -18.263 -23.644 1.00 98.81 190 VAL A C 1
ATOM 1490 O O . VAL A 1 190 ? 16.186 -17.825 -22.637 1.00 98.81 190 VAL A O 1
ATOM 1493 N N . LEU A 1 191 ? 16.639 -19.541 -24.016 1.00 98.75 191 LEU A N 1
ATOM 1494 C CA . LEU A 1 191 ? 15.892 -20.555 -23.269 1.00 98.75 191 LEU A CA 1
ATOM 1495 C C . LEU A 1 191 ? 16.826 -21.315 -22.318 1.00 98.75 191 LEU A C 1
ATOM 1497 O O . LEU A 1 191 ? 17.878 -21.799 -22.746 1.00 98.75 191 LEU A O 1
ATOM 1501 N N . TYR A 1 192 ? 16.417 -21.472 -21.064 1.00 98.81 192 TYR A N 1
ATOM 1502 C CA . TYR A 1 192 ? 17.113 -22.212 -20.012 1.00 98.81 192 TYR A CA 1
ATOM 1503 C C . TYR A 1 192 ? 16.304 -23.443 -19.596 1.00 98.81 192 TYR A C 1
ATOM 1505 O O . TYR A 1 192 ? 15.079 -23.460 -19.710 1.00 98.81 192 TYR A O 1
ATOM 1513 N N . ASP A 1 193 ? 17.001 -24.483 -19.149 1.00 98.56 193 ASP A N 1
ATOM 1514 C CA . ASP A 1 193 ? 16.417 -25.765 -18.759 1.00 98.56 193 ASP A CA 1
ATOM 1515 C C . ASP A 1 193 ? 15.521 -25.607 -17.518 1.00 98.56 193 ASP A C 1
ATOM 1517 O O . ASP A 1 193 ? 15.871 -24.894 -16.580 1.00 98.56 193 ASP A O 1
ATOM 1521 N N . LYS A 1 194 ? 14.358 -26.265 -17.520 1.00 97.81 194 LYS A N 1
ATOM 1522 C CA . LYS A 1 194 ? 13.388 -26.199 -16.417 1.00 97.81 194 LYS A CA 1
ATOM 1523 C C . LYS A 1 194 ? 13.869 -26.880 -15.133 1.00 97.81 194 LYS A C 1
ATOM 1525 O O . LYS A 1 194 ? 13.430 -26.505 -14.055 1.00 97.81 194 LYS A O 1
ATOM 1530 N N . ASP A 1 195 ? 14.760 -27.866 -15.259 1.00 97.56 195 ASP A N 1
ATOM 1531 C CA . ASP A 1 195 ? 15.296 -28.630 -14.125 1.00 97.56 195 ASP A CA 1
ATOM 1532 C C . ASP A 1 195 ? 16.661 -28.074 -13.653 1.00 97.56 195 ASP A C 1
ATOM 1534 O O . ASP A 1 195 ? 17.212 -28.532 -12.652 1.00 97.56 195 ASP A O 1
ATOM 1538 N N . ASP A 1 196 ? 17.237 -27.120 -14.396 1.00 97.62 196 ASP A N 1
ATOM 1539 C CA . ASP A 1 196 ? 18.503 -26.444 -14.092 1.00 97.62 196 ASP A CA 1
ATOM 1540 C C . ASP A 1 196 ? 18.548 -25.082 -14.802 1.00 97.62 196 ASP A C 1
ATOM 1542 O O . ASP A 1 196 ? 19.000 -24.967 -15.949 1.00 97.62 196 ASP A O 1
ATOM 1546 N N . GLN A 1 197 ? 18.122 -24.026 -14.103 1.00 97.12 197 GLN A N 1
ATOM 1547 C CA . GLN A 1 197 ? 18.049 -22.678 -14.673 1.00 97.12 197 GLN A CA 1
ATOM 1548 C C . GLN A 1 197 ? 19.409 -22.116 -15.136 1.00 97.12 197 GLN A C 1
ATOM 1550 O O . GLN A 1 197 ? 19.453 -21.107 -15.841 1.00 97.12 197 GLN A O 1
ATOM 1555 N N . THR A 1 198 ? 20.535 -22.747 -14.775 1.00 96.81 198 THR A N 1
ATOM 1556 C CA . THR A 1 198 ? 21.878 -22.326 -15.208 1.00 96.81 198 THR A CA 1
ATOM 1557 C C . THR A 1 198 ? 22.232 -22.823 -16.611 1.00 96.81 198 THR A C 1
ATOM 1559 O O . THR A 1 198 ? 23.137 -22.298 -17.268 1.00 96.81 198 THR A O 1
ATOM 1562 N N . LYS A 1 199 ? 21.508 -23.827 -17.113 1.00 98.19 199 LYS A N 1
ATOM 1563 C CA . LYS A 1 199 ? 21.803 -24.494 -18.377 1.00 98.19 199 LYS A CA 1
ATOM 1564 C C . LYS A 1 199 ? 21.004 -23.883 -19.525 1.00 98.19 199 LYS A C 1
ATOM 1566 O O . LYS A 1 199 ? 19.803 -24.095 -19.653 1.00 98.19 199 LYS A O 1
ATOM 1571 N N . VAL A 1 200 ? 21.697 -23.203 -20.436 1.00 98.50 200 VAL A N 1
ATOM 1572 C CA . VAL A 1 200 ? 21.106 -22.711 -21.691 1.00 98.50 200 VAL A CA 1
ATOM 1573 C C . VAL A 1 200 ? 20.791 -23.885 -22.628 1.00 98.50 200 VAL A C 1
ATOM 1575 O O . VAL A 1 200 ? 21.683 -24.639 -23.021 1.00 98.50 200 VAL A O 1
ATOM 1578 N N . VAL A 1 201 ? 19.523 -24.016 -23.017 1.00 98.06 201 VAL A N 1
ATOM 1579 C CA . VAL A 1 201 ? 19.023 -24.994 -23.998 1.00 98.06 201 VAL A CA 1
ATOM 1580 C C . VAL A 1 201 ? 19.295 -24.511 -25.420 1.00 98.06 201 VAL A C 1
ATOM 1582 O O . VAL A 1 201 ? 19.728 -25.283 -26.275 1.00 98.06 201 VAL A O 1
ATOM 1585 N N . GLY A 1 202 ? 19.069 -23.223 -25.681 1.00 97.69 202 GLY A N 1
ATOM 1586 C CA . GLY A 1 202 ? 19.337 -22.615 -26.978 1.00 97.69 202 GLY A CA 1
ATOM 1587 C C . GLY A 1 202 ? 18.833 -21.182 -27.080 1.00 97.69 202 GLY A C 1
ATOM 1588 O O . GLY A 1 202 ? 18.302 -20.624 -26.122 1.00 97.69 202 GLY A O 1
ATOM 1589 N N . LYS A 1 203 ? 19.025 -20.586 -28.259 1.00 97.38 203 LYS A N 1
ATOM 1590 C CA . LYS A 1 203 ? 18.625 -19.209 -28.562 1.00 97.38 203 LYS A CA 1
ATOM 1591 C C . LYS A 1 203 ? 17.799 -19.163 -29.841 1.00 97.38 203 LYS A C 1
ATOM 1593 O O . LYS A 1 203 ? 18.163 -19.824 -30.814 1.00 97.38 203 LYS A O 1
ATOM 1598 N N . ILE A 1 204 ? 16.732 -18.369 -29.849 1.00 98.25 204 ILE A N 1
ATOM 1599 C CA . ILE A 1 204 ? 15.863 -18.162 -31.015 1.00 98.25 204 ILE A CA 1
ATOM 1600 C C . ILE A 1 204 ? 15.801 -16.673 -31.333 1.00 98.25 204 ILE A C 1
ATOM 1602 O O . ILE A 1 204 ? 15.363 -15.884 -30.502 1.00 98.25 204 ILE A O 1
ATOM 1606 N N . ALA A 1 205 ? 16.222 -16.296 -32.540 1.00 98.38 205 ALA A N 1
ATOM 1607 C CA . ALA A 1 205 ? 16.109 -14.921 -33.011 1.00 98.38 205 ALA A CA 1
ATOM 1608 C C . ALA A 1 205 ? 14.634 -14.533 -33.193 1.00 98.38 205 ALA A C 1
ATOM 1610 O O . ALA A 1 205 ? 13.843 -15.305 -33.741 1.00 98.38 205 ALA A O 1
ATOM 1611 N N . MET A 1 206 ? 14.285 -13.330 -32.753 1.00 98.75 206 MET A N 1
ATOM 1612 C CA . MET A 1 206 ? 12.955 -12.752 -32.910 1.00 98.75 206 MET A CA 1
ATOM 1613 C C . MET A 1 206 ? 12.887 -11.884 -34.170 1.00 98.75 206 MET A C 1
ATOM 1615 O O . MET A 1 206 ? 13.904 -11.466 -34.726 1.00 98.75 206 MET A O 1
ATOM 1619 N N . VAL A 1 207 ? 11.669 -11.600 -34.624 1.00 98.62 207 VAL A N 1
ATOM 1620 C CA . VAL A 1 207 ? 11.398 -10.774 -35.806 1.00 98.62 207 VAL A CA 1
ATOM 1621 C C . VAL A 1 207 ? 10.785 -9.447 -35.373 1.00 98.62 207 VAL A C 1
ATOM 1623 O O . VAL A 1 207 ? 9.782 -9.444 -34.662 1.00 98.62 207 VAL A O 1
ATOM 1626 N N . LYS A 1 208 ? 11.372 -8.332 -35.823 1.00 98.56 208 LYS A N 1
ATOM 1627 C CA . LYS A 1 208 ? 10.877 -6.974 -35.560 1.00 98.56 208 LYS A CA 1
ATOM 1628 C C . LYS A 1 208 ? 9.605 -6.684 -36.360 1.00 98.56 208 LYS A C 1
ATOM 1630 O O . LYS A 1 208 ? 9.564 -6.914 -37.570 1.00 98.56 208 LYS A O 1
ATOM 1635 N N . GLY A 1 209 ? 8.598 -6.157 -35.681 1.00 98.12 209 GLY A N 1
ATOM 1636 C CA . GLY A 1 209 ? 7.368 -5.610 -36.237 1.00 98.12 209 GLY A CA 1
ATOM 1637 C C . GLY A 1 209 ? 7.464 -4.112 -36.530 1.00 98.12 209 GLY A C 1
ATOM 1638 O O . GLY A 1 209 ? 8.488 -3.462 -36.321 1.00 98.12 209 GLY A O 1
ATOM 1639 N N . ASP A 1 210 ? 6.373 -3.558 -37.044 1.00 96.19 210 ASP A N 1
ATOM 1640 C CA . ASP A 1 210 ? 6.245 -2.163 -37.474 1.00 96.19 210 ASP A CA 1
ATOM 1641 C C . ASP A 1 210 ? 6.130 -1.154 -36.320 1.00 96.19 210 ASP A C 1
ATOM 1643 O O . ASP A 1 210 ? 6.479 0.012 -36.491 1.00 96.19 210 ASP A O 1
ATOM 1647 N N . LYS A 1 211 ? 5.688 -1.605 -35.143 1.00 97.75 211 LYS A N 1
ATOM 1648 C CA . LYS A 1 211 ? 5.569 -0.820 -33.907 1.00 97.75 211 LYS A CA 1
ATOM 1649 C C . LYS A 1 211 ? 6.713 -1.069 -32.924 1.00 97.75 211 LYS A C 1
ATOM 1651 O O . LYS A 1 211 ? 6.606 -0.732 -31.754 1.00 97.75 211 LYS A O 1
ATOM 1656 N N . GLY A 1 212 ? 7.822 -1.652 -33.383 1.00 97.31 212 GLY A N 1
ATOM 1657 C CA . GLY A 1 212 ? 8.987 -1.916 -32.534 1.00 97.31 212 GLY A CA 1
ATOM 1658 C C . GLY A 1 212 ? 8.831 -3.104 -31.577 1.00 97.31 212 GLY A C 1
ATOM 1659 O O . GLY A 1 212 ? 9.729 -3.372 -30.779 1.00 97.31 212 GLY A O 1
ATOM 1660 N N . GLN A 1 213 ? 7.728 -3.844 -31.681 1.00 98.50 213 GLN A N 1
ATOM 1661 C CA . GLN A 1 213 ? 7.546 -5.144 -31.049 1.00 98.50 213 GLN A CA 1
ATOM 1662 C C . GLN A 1 213 ? 8.394 -6.213 -31.747 1.00 98.50 213 GLN A C 1
ATOM 1664 O O . GLN A 1 213 ? 8.542 -6.201 -32.965 1.00 98.50 213 GLN A O 1
ATOM 1669 N N . TRP A 1 214 ? 8.932 -7.162 -30.995 1.00 98.88 214 TRP A N 1
ATOM 1670 C CA . TRP A 1 214 ? 9.679 -8.312 -31.490 1.00 98.88 214 TRP A CA 1
ATOM 1671 C C . TRP A 1 214 ? 8.920 -9.581 -31.158 1.00 98.88 214 TRP A C 1
ATOM 1673 O O . TRP A 1 214 ? 8.516 -9.759 -30.012 1.00 98.88 214 TRP A O 1
ATOM 1683 N N . SER A 1 215 ? 8.754 -10.475 -32.134 1.00 98.69 215 SER A N 1
ATOM 1684 C CA . SER A 1 215 ? 7.981 -11.709 -31.958 1.00 98.69 215 SER A CA 1
ATOM 1685 C C . SER A 1 215 ? 8.765 -12.960 -32.351 1.00 98.69 215 SER A C 1
ATOM 1687 O O . SER A 1 215 ? 9.525 -12.959 -33.320 1.00 98.69 215 SER A O 1
ATOM 1689 N N . ALA A 1 216 ? 8.544 -14.052 -31.622 1.00 98.25 216 ALA A N 1
ATOM 1690 C CA . ALA A 1 216 ? 9.007 -15.391 -31.976 1.00 98.25 216 ALA A CA 1
ATOM 1691 C C . ALA A 1 216 ? 7.975 -16.440 -31.556 1.00 98.25 216 ALA A C 1
ATOM 1693 O O . ALA A 1 216 ? 7.200 -16.219 -30.631 1.00 98.25 216 ALA A O 1
ATOM 1694 N N . ALA A 1 217 ? 8.003 -17.593 -32.223 1.00 97.88 217 ALA A N 1
ATOM 1695 C CA . ALA A 1 217 ? 7.227 -18.760 -31.831 1.00 97.88 217 ALA A CA 1
ATOM 1696 C C . ALA A 1 217 ? 8.174 -19.915 -31.492 1.00 97.88 217 ALA A C 1
ATOM 1698 O O . ALA A 1 217 ? 9.005 -20.311 -32.318 1.00 97.88 217 ALA A O 1
ATOM 1699 N N . LEU A 1 218 ? 8.039 -20.465 -30.289 1.00 98.00 218 LEU A N 1
ATOM 1700 C CA . LEU A 1 218 ? 8.675 -21.718 -29.905 1.00 98.00 218 LEU A CA 1
ATOM 1701 C C . LEU A 1 218 ? 7.753 -22.867 -30.300 1.00 98.00 218 LEU A C 1
ATOM 1703 O O . LEU A 1 218 ? 6.575 -22.871 -29.954 1.00 98.00 218 LEU A O 1
ATOM 1707 N N . THR A 1 219 ? 8.282 -23.811 -31.070 1.00 96.44 219 THR A N 1
ATOM 1708 C CA . THR A 1 219 ? 7.578 -24.993 -31.576 1.00 96.44 219 THR A CA 1
ATOM 1709 C C . THR A 1 219 ? 8.568 -26.151 -31.702 1.00 96.44 219 THR A C 1
ATOM 1711 O O . THR A 1 219 ? 9.782 -25.963 -31.601 1.00 96.44 219 THR A O 1
ATOM 1714 N N . GLN A 1 220 ? 8.091 -27.348 -32.047 1.00 90.94 220 GLN A N 1
ATOM 1715 C CA . GLN A 1 220 ? 8.985 -28.467 -32.378 1.00 90.94 220 GLN A CA 1
ATOM 1716 C C . GLN A 1 220 ? 9.977 -28.135 -33.514 1.00 90.94 220 GLN A C 1
ATOM 1718 O O . GLN A 1 220 ? 11.094 -28.657 -33.534 1.00 90.94 220 GLN A O 1
ATOM 1723 N N . GLU A 1 221 ? 9.606 -27.244 -34.440 1.00 92.31 221 GLU A N 1
ATOM 1724 C CA . GLU A 1 221 ? 10.455 -26.822 -35.561 1.00 92.31 221 GLU A CA 1
ATOM 1725 C C . GLU A 1 221 ? 11.573 -25.854 -35.144 1.00 92.31 221 GLU A C 1
ATOM 1727 O O . GLU A 1 221 ? 12.531 -25.668 -35.893 1.00 92.31 221 GLU A O 1
ATOM 1732 N N . SER A 1 222 ? 11.520 -25.298 -33.927 1.00 92.94 222 SER A N 1
ATOM 1733 C CA . SER A 1 222 ? 12.564 -24.419 -33.382 1.00 92.94 222 SER A CA 1
ATOM 1734 C C . SER A 1 222 ? 13.898 -25.144 -33.147 1.00 92.94 222 SER A C 1
ATOM 1736 O O . SER A 1 222 ? 14.904 -24.499 -32.867 1.00 92.94 222 SER A O 1
ATOM 1738 N N . GLY A 1 223 ? 13.938 -26.480 -33.248 1.00 92.62 223 GLY A N 1
ATOM 1739 C CA . GLY A 1 223 ? 15.181 -27.259 -33.189 1.00 92.62 223 GLY A CA 1
ATOM 1740 C C . GLY A 1 223 ? 15.816 -27.354 -31.797 1.00 92.62 223 GLY A C 1
ATOM 1741 O O . GLY A 1 223 ? 16.962 -27.778 -31.682 1.00 92.62 223 GLY A O 1
ATOM 1742 N N . LEU A 1 224 ? 15.074 -26.992 -30.745 1.00 95.00 224 LEU A N 1
ATOM 1743 C CA . LEU A 1 224 ? 15.538 -26.986 -29.350 1.00 95.00 224 LEU A CA 1
ATOM 1744 C C . LEU A 1 224 ? 15.399 -28.349 -28.650 1.00 95.00 224 LEU A C 1
ATOM 1746 O O . LEU A 1 224 ? 15.869 -28.520 -27.531 1.00 95.00 224 LEU A O 1
ATOM 1750 N N . GLY A 1 225 ? 14.749 -29.325 -29.297 1.00 94.56 225 GLY A N 1
ATOM 1751 C CA . GLY A 1 225 ? 14.509 -30.652 -28.717 1.00 94.56 225 GLY A CA 1
ATOM 1752 C C . GLY A 1 225 ? 13.490 -30.663 -27.571 1.00 94.56 225 GLY A C 1
ATOM 1753 O O . GLY A 1 225 ? 13.461 -31.621 -26.804 1.00 94.56 225 GLY A O 1
ATOM 1754 N N . VAL A 1 226 ? 12.666 -29.618 -27.460 1.00 96.12 226 VAL A N 1
ATOM 1755 C CA . VAL A 1 226 ? 11.630 -29.462 -26.431 1.00 96.12 226 VAL A CA 1
ATOM 1756 C C . VAL A 1 226 ? 10.267 -29.813 -27.030 1.00 96.12 226 VAL A C 1
ATOM 1758 O O . VAL A 1 226 ? 9.926 -29.346 -28.115 1.00 96.12 226 VAL A O 1
ATOM 1761 N N . SER A 1 227 ? 9.508 -30.670 -26.345 1.00 94.62 227 SER A N 1
ATOM 1762 C CA . SER A 1 227 ? 8.157 -31.082 -26.756 1.00 94.62 227 SER A CA 1
ATOM 1763 C C . SER A 1 227 ? 7.039 -30.394 -25.973 1.00 94.62 227 SER A C 1
ATOM 1765 O O . SER A 1 227 ? 5.912 -30.386 -26.447 1.00 94.62 227 SER A O 1
ATOM 1767 N N . ASP A 1 228 ? 7.349 -29.864 -24.790 1.00 97.31 228 ASP A N 1
ATOM 1768 C CA . ASP A 1 228 ? 6.462 -29.075 -23.934 1.00 97.31 228 ASP A CA 1
ATOM 1769 C C . ASP A 1 228 ? 7.327 -28.013 -23.252 1.00 97.31 228 ASP A C 1
ATOM 1771 O O . ASP A 1 228 ? 8.271 -28.351 -22.532 1.00 97.31 228 ASP A O 1
ATOM 1775 N N . TYR A 1 229 ? 7.049 -26.747 -23.545 1.00 98.38 229 TYR A N 1
ATOM 1776 C CA . TYR A 1 229 ? 7.818 -25.605 -23.063 1.00 98.38 229 TYR A CA 1
ATOM 1777 C C . TYR A 1 229 ? 7.411 -25.145 -21.661 1.00 98.38 229 TYR A C 1
ATOM 1779 O O . TYR A 1 229 ? 8.111 -24.313 -21.086 1.00 98.38 229 TYR A O 1
ATOM 1787 N N . ARG A 1 230 ? 6.324 -25.669 -21.080 1.00 98.25 230 ARG A N 1
ATOM 1788 C CA . ARG A 1 230 ? 5.899 -25.275 -19.731 1.00 98.25 230 ARG A CA 1
ATOM 1789 C C . ARG A 1 230 ? 6.974 -25.626 -18.698 1.00 98.25 230 ARG A C 1
ATOM 1791 O O . ARG A 1 230 ? 7.537 -26.724 -18.705 1.00 98.25 230 ARG A O 1
ATOM 1798 N N . GLY A 1 231 ? 7.258 -24.671 -17.818 1.00 98.06 231 GLY A N 1
ATOM 1799 C CA . GLY A 1 231 ? 8.298 -24.737 -16.792 1.00 98.06 231 GLY A CA 1
ATOM 1800 C C . GLY A 1 231 ? 9.698 -24.337 -17.263 1.00 98.06 231 GLY A C 1
ATOM 1801 O O . GLY A 1 231 ? 10.555 -24.119 -16.418 1.00 98.06 231 GLY A O 1
ATOM 1802 N N . TYR A 1 232 ? 9.959 -24.214 -18.572 1.00 98.81 232 TYR A N 1
ATOM 1803 C CA . TYR A 1 232 ? 11.246 -23.686 -19.043 1.00 98.81 232 TYR A CA 1
ATOM 1804 C C . TYR A 1 232 ? 11.353 -22.187 -18.759 1.00 98.81 232 TYR A C 1
ATOM 1806 O O . TYR A 1 232 ? 10.346 -21.470 -18.761 1.00 98.81 232 TYR A O 1
ATOM 1814 N N . TYR A 1 233 ? 12.586 -21.715 -18.579 1.00 98.94 233 TYR A N 1
ATOM 1815 C CA . TYR A 1 233 ? 12.862 -20.315 -18.270 1.00 98.94 233 TYR A CA 1
ATOM 1816 C C . TYR A 1 233 ? 13.458 -19.572 -19.460 1.00 98.94 233 TYR A C 1
ATOM 1818 O O . TYR A 1 233 ? 14.053 -20.186 -20.348 1.00 98.94 233 TYR A O 1
ATOM 1826 N N . TYR A 1 234 ? 13.339 -18.248 -19.489 1.00 98.94 234 TYR A N 1
ATOM 1827 C CA . TYR A 1 234 ? 13.894 -17.428 -20.555 1.00 98.94 234 TYR A CA 1
ATOM 1828 C C . TYR A 1 234 ? 14.266 -16.004 -20.134 1.00 98.94 234 TYR A C 1
ATOM 1830 O O . TYR A 1 234 ? 13.745 -15.445 -19.171 1.00 98.94 234 TYR A O 1
ATOM 1838 N N . HIS A 1 235 ? 15.166 -15.423 -20.925 1.00 98.88 235 HIS A N 1
ATOM 1839 C CA . HIS A 1 235 ? 15.421 -13.986 -21.014 1.00 98.88 235 HIS A CA 1
ATOM 1840 C C . HIS A 1 235 ? 15.255 -13.530 -22.463 1.00 98.88 235 HIS A C 1
ATOM 1842 O O . HIS A 1 235 ? 15.377 -14.339 -23.394 1.00 98.88 235 HIS A O 1
ATOM 1848 N N . TYR A 1 236 ? 15.097 -12.224 -22.657 1.00 98.94 236 TYR A N 1
ATOM 1849 C CA . TYR A 1 236 ? 15.407 -11.591 -23.934 1.00 98.94 236 TYR A CA 1
ATOM 1850 C C . TYR A 1 236 ? 16.863 -11.118 -23.938 1.00 98.94 236 TYR A C 1
ATOM 1852 O O . TYR A 1 236 ? 17.280 -10.360 -23.072 1.00 98.94 236 TYR A O 1
ATOM 1860 N N . GLU A 1 237 ? 17.646 -11.560 -24.917 1.00 98.81 237 GLU A N 1
ATOM 1861 C CA . GLU A 1 237 ? 18.958 -10.993 -25.232 1.00 98.81 237 GLU A CA 1
ATOM 1862 C C . GLU A 1 237 ? 18.766 -9.889 -26.273 1.00 98.81 237 GLU A C 1
ATOM 1864 O O . GLU A 1 237 ? 18.350 -10.170 -27.401 1.00 98.81 237 GLU A O 1
ATOM 1869 N N . ILE A 1 238 ? 19.024 -8.642 -25.879 1.00 98.88 238 ILE A N 1
ATOM 1870 C CA . ILE A 1 238 ? 18.760 -7.439 -26.674 1.00 98.88 238 ILE A CA 1
ATOM 1871 C C . ILE A 1 238 ? 20.094 -6.793 -27.038 1.00 98.88 238 ILE A C 1
ATOM 1873 O O . ILE A 1 238 ? 20.905 -6.506 -26.157 1.00 98.88 238 ILE A O 1
ATOM 1877 N N . THR A 1 239 ? 20.311 -6.547 -28.331 1.00 98.62 239 THR A N 1
ATOM 1878 C CA . THR A 1 239 ? 21.523 -5.901 -28.856 1.00 98.62 239 THR A CA 1
ATOM 1879 C C . THR A 1 239 ? 21.199 -4.530 -29.442 1.00 98.62 239 THR A C 1
ATOM 1881 O O . THR A 1 239 ? 20.239 -4.388 -30.208 1.00 98.62 239 THR A O 1
ATOM 1884 N N . ARG A 1 240 ? 22.018 -3.532 -29.090 1.00 96.62 240 ARG A N 1
ATOM 1885 C CA . ARG A 1 240 ? 21.959 -2.141 -29.567 1.00 96.62 240 ARG A CA 1
ATOM 1886 C C . ARG A 1 240 ? 23.386 -1.659 -29.815 1.00 96.62 240 ARG A C 1
ATOM 1888 O O . ARG A 1 240 ? 24.152 -1.475 -28.871 1.00 96.62 240 ARG A O 1
ATOM 1895 N N . GLY A 1 241 ? 23.768 -1.489 -31.075 1.00 93.19 241 GLY A N 1
ATOM 1896 C CA . GLY A 1 241 ? 25.157 -1.236 -31.444 1.00 93.19 241 GLY A CA 1
ATOM 1897 C C . GLY A 1 241 ? 26.084 -2.348 -30.939 1.00 93.19 241 GLY A C 1
ATOM 1898 O O . GLY A 1 241 ? 25.882 -3.522 -31.248 1.00 93.19 241 GLY A O 1
ATOM 1899 N N . ASP A 1 242 ? 27.094 -1.972 -30.155 1.00 93.19 242 ASP A N 1
ATOM 1900 C CA . ASP A 1 242 ? 28.083 -2.904 -29.595 1.00 93.19 242 ASP A CA 1
ATOM 1901 C C . ASP A 1 242 ? 27.665 -3.499 -28.233 1.00 93.19 242 ASP A C 1
ATOM 1903 O O . ASP A 1 242 ? 28.362 -4.365 -27.698 1.00 93.19 242 ASP A O 1
ATOM 1907 N N . GLU A 1 243 ? 26.541 -3.060 -27.659 1.00 95.94 243 GLU A N 1
ATOM 1908 C CA . GLU A 1 243 ? 26.068 -3.521 -26.353 1.00 95.94 243 GLU A CA 1
ATOM 1909 C C . GLU A 1 243 ? 25.039 -4.643 -26.489 1.00 95.94 243 GLU A C 1
ATOM 1911 O O . GLU A 1 243 ? 24.188 -4.645 -27.380 1.00 95.94 243 GLU A O 1
ATOM 1916 N N . THR A 1 244 ? 25.118 -5.629 -25.595 1.00 97.88 244 THR A N 1
ATOM 1917 C CA . THR A 1 244 ? 24.145 -6.720 -25.486 1.00 97.88 244 THR A CA 1
ATOM 1918 C C . THR A 1 244 ? 23.811 -6.957 -24.023 1.00 97.88 244 THR A C 1
ATOM 1920 O O . THR A 1 244 ? 24.713 -7.145 -23.205 1.00 97.88 244 THR A O 1
ATOM 1923 N N . VAL A 1 245 ? 22.519 -6.962 -23.708 1.00 98.19 245 VAL A N 1
ATOM 1924 C CA . VAL A 1 245 ? 21.988 -7.118 -22.348 1.00 98.19 245 VAL A CA 1
ATOM 1925 C C . VAL A 1 245 ? 20.983 -8.266 -22.287 1.00 98.19 245 VAL A C 1
ATOM 1927 O O . VAL A 1 245 ? 20.348 -8.597 -23.289 1.00 98.19 245 VAL A O 1
ATOM 1930 N N . LEU A 1 246 ? 20.845 -8.879 -21.110 1.00 98.69 246 LEU A N 1
ATOM 1931 C CA . LEU A 1 246 ? 19.770 -9.824 -20.807 1.00 98.69 246 LEU A CA 1
ATOM 1932 C C . LEU A 1 246 ? 18.679 -9.082 -20.035 1.00 98.69 246 LEU A C 1
ATOM 1934 O O . LEU A 1 246 ? 18.959 -8.504 -18.987 1.00 98.69 246 LEU A O 1
ATOM 1938 N N . ALA A 1 247 ? 17.461 -9.101 -20.563 1.00 98.81 247 ALA A N 1
ATOM 1939 C CA . ALA A 1 247 ? 16.296 -8.457 -19.983 1.00 98.81 247 ALA A CA 1
ATOM 1940 C C . ALA A 1 247 ? 15.252 -9.497 -19.554 1.00 98.81 247 ALA A C 1
ATOM 1942 O O . ALA A 1 247 ? 15.041 -10.515 -20.228 1.00 98.81 247 ALA A O 1
ATOM 1943 N N . LEU A 1 248 ? 14.591 -9.212 -18.433 1.00 98.88 248 LEU A N 1
ATOM 1944 C CA . LEU A 1 248 ? 13.411 -9.929 -17.965 1.00 98.88 248 LEU A CA 1
ATOM 1945 C C . LEU A 1 248 ? 12.207 -9.512 -18.820 1.00 98.88 248 LEU A C 1
ATOM 1947 O O . LEU A 1 248 ? 12.071 -8.341 -19.165 1.00 98.88 248 LEU A O 1
ATOM 1951 N N . ASP A 1 249 ? 11.332 -10.458 -19.165 1.00 98.94 249 ASP A N 1
ATOM 1952 C CA . ASP A 1 249 ? 10.059 -10.123 -19.807 1.00 98.94 249 ASP A CA 1
ATOM 1953 C C . ASP A 1 249 ? 9.188 -9.316 -18.823 1.00 98.94 249 ASP A C 1
ATOM 1955 O O . ASP A 1 249 ? 8.829 -9.853 -17.769 1.00 98.94 249 ASP A O 1
ATOM 1959 N N . PRO A 1 250 ? 8.810 -8.062 -19.138 1.00 98.75 250 PRO A N 1
ATOM 1960 C CA . PRO A 1 250 ? 8.001 -7.254 -18.230 1.00 98.75 250 PRO A CA 1
ATOM 1961 C C . PRO A 1 250 ? 6.588 -7.828 -18.019 1.00 98.75 250 PRO A C 1
ATOM 1963 O O . PRO A 1 250 ? 5.927 -7.447 -17.060 1.00 98.75 250 PRO A O 1
ATOM 1966 N N . TYR A 1 251 ? 6.143 -8.768 -18.866 1.00 98.88 251 TYR A N 1
ATOM 1967 C CA . TYR A 1 251 ? 4.860 -9.480 -18.795 1.00 98.88 251 TYR A CA 1
ATOM 1968 C C . TYR A 1 251 ? 5.020 -10.949 -18.350 1.00 98.88 251 TYR A C 1
ATOM 1970 O O . TYR A 1 251 ? 4.111 -11.763 -18.554 1.00 98.88 251 TYR A O 1
ATOM 1978 N N . ALA A 1 252 ? 6.162 -11.323 -17.756 1.00 98.88 252 ALA A N 1
ATOM 1979 C CA . ALA A 1 252 ? 6.398 -12.669 -17.233 1.00 98.88 252 ALA A CA 1
ATOM 1980 C C . ALA A 1 252 ? 5.322 -13.082 -16.213 1.00 98.88 252 ALA A C 1
ATOM 1982 O O . ALA A 1 252 ? 5.111 -12.404 -15.215 1.00 98.88 252 ALA A O 1
ATOM 1983 N N . LYS A 1 253 ? 4.663 -14.224 -16.437 1.00 98.81 253 LYS A N 1
ATOM 1984 C CA . LYS A 1 253 ? 3.572 -14.714 -15.568 1.00 98.81 253 LYS A CA 1
ATOM 1985 C C . LYS A 1 253 ? 4.053 -15.533 -14.365 1.00 98.81 253 LYS A C 1
ATOM 1987 O O . LYS A 1 253 ? 3.293 -15.783 -13.438 1.00 98.81 253 LYS A O 1
ATOM 1992 N N . SER A 1 254 ? 5.312 -15.960 -14.388 1.00 98.94 254 SER A N 1
ATOM 1993 C CA . SER A 1 254 ? 6.043 -16.564 -13.271 1.00 98.94 254 SER A CA 1
ATOM 1994 C C . SER A 1 254 ? 7.547 -16.473 -13.553 1.00 98.94 254 SER A C 1
ATOM 1996 O O . SER A 1 254 ? 7.940 -16.015 -14.631 1.00 98.94 254 SER A O 1
ATOM 1998 N N . LEU A 1 255 ? 8.387 -16.905 -12.616 1.00 98.94 255 LEU A N 1
ATOM 1999 C CA . LEU A 1 255 ? 9.847 -16.796 -12.671 1.00 98.94 255 LEU A CA 1
ATOM 2000 C C . LEU A 1 255 ? 10.517 -18.109 -12.242 1.00 98.94 255 LEU A C 1
ATOM 2002 O O . LEU A 1 255 ? 9.893 -18.940 -11.581 1.00 98.94 255 LEU A O 1
ATOM 2006 N N . ALA A 1 256 ? 11.791 -18.274 -12.601 1.00 98.88 256 ALA A N 1
ATOM 2007 C CA . ALA A 1 256 ? 12.683 -19.202 -11.900 1.00 98.88 256 ALA A CA 1
ATOM 2008 C C . ALA A 1 256 ? 12.848 -18.792 -10.427 1.00 98.88 256 ALA A C 1
ATOM 2010 O O . ALA A 1 256 ? 12.541 -17.654 -10.063 1.00 98.88 256 ALA A O 1
ATOM 2011 N N . GLU A 1 257 ? 13.384 -19.683 -9.593 1.00 98.62 257 GLU A N 1
ATOM 2012 C CA . GLU A 1 257 ? 13.787 -19.310 -8.240 1.00 98.62 257 GLU A CA 1
ATOM 2013 C C . GLU A 1 257 ? 14.824 -18.180 -8.274 1.00 98.62 257 GLU A C 1
ATOM 2015 O O . GLU A 1 257 ? 15.790 -18.206 -9.052 1.00 98.62 257 GLU A O 1
ATOM 2020 N N . TRP A 1 258 ? 14.611 -17.173 -7.431 1.00 98.81 258 TRP A N 1
ATOM 2021 C CA . TRP A 1 258 ? 15.424 -15.967 -7.409 1.00 98.81 258 TRP A CA 1
ATOM 2022 C C . TRP A 1 258 ? 16.310 -15.880 -6.163 1.00 98.81 258 TRP A C 1
ATOM 2024 O O . TRP A 1 258 ? 15.909 -16.209 -5.045 1.00 98.81 258 TRP A O 1
ATOM 2034 N N . ASN A 1 259 ? 17.550 -15.434 -6.375 1.00 98.56 259 ASN A N 1
ATOM 2035 C CA . ASN A 1 259 ? 18.499 -15.141 -5.313 1.00 98.56 259 ASN A CA 1
ATOM 2036 C C . ASN A 1 259 ? 19.376 -13.945 -5.699 1.00 98.56 259 ASN A C 1
ATOM 2038 O O . ASN A 1 259 ? 20.286 -14.073 -6.527 1.00 98.56 259 ASN A O 1
ATOM 2042 N N . SER A 1 260 ? 19.136 -12.800 -5.060 1.00 98.44 260 SER A N 1
ATOM 2043 C CA . SER A 1 260 ? 19.913 -11.581 -5.288 1.00 98.44 260 SER A CA 1
ATOM 2044 C C . SER A 1 260 ? 21.374 -11.675 -4.850 1.00 98.44 260 SER A C 1
ATOM 2046 O O . SER A 1 260 ? 22.204 -10.937 -5.376 1.00 98.44 260 SER A O 1
ATOM 2048 N N . ASP A 1 261 ? 21.747 -12.606 -3.968 1.00 98.31 261 ASP A N 1
ATOM 2049 C CA . ASP A 1 261 ? 23.150 -12.797 -3.565 1.00 98.31 261 ASP A CA 1
ATOM 2050 C C . ASP A 1 261 ? 24.044 -13.224 -4.745 1.00 98.31 261 ASP A C 1
ATOM 2052 O O . ASP A 1 261 ? 25.272 -13.123 -4.685 1.00 98.31 261 ASP A O 1
ATOM 2056 N N . LEU A 1 262 ? 23.438 -13.706 -5.838 1.00 98.12 262 LEU A N 1
ATOM 2057 C CA . LEU A 1 262 ? 24.131 -14.103 -7.063 1.00 98.12 262 LEU A CA 1
ATOM 2058 C C . LEU A 1 262 ? 24.354 -12.941 -8.041 1.00 98.12 262 LEU A C 1
ATOM 2060 O O . LEU A 1 262 ? 25.030 -13.126 -9.062 1.00 98.12 262 LEU A O 1
ATOM 2064 N N . ILE A 1 263 ? 23.845 -11.741 -7.754 1.00 97.25 263 ILE A N 1
ATOM 2065 C CA . ILE A 1 263 ? 24.083 -10.558 -8.585 1.00 97.25 263 ILE A CA 1
ATOM 2066 C C . ILE A 1 263 ? 25.592 -10.304 -8.708 1.00 97.25 263 ILE A C 1
ATOM 2068 O O . ILE A 1 263 ? 26.351 -10.343 -7.742 1.00 97.25 263 ILE A O 1
ATOM 2072 N N . GLY A 1 264 ? 26.046 -10.041 -9.935 1.00 94.50 264 GLY A N 1
ATOM 2073 C CA . GLY A 1 264 ? 27.457 -9.788 -10.237 1.00 94.50 264 GLY A CA 1
ATOM 2074 C C . GLY A 1 264 ? 28.323 -11.047 -10.368 1.00 94.50 264 GLY A C 1
ATOM 2075 O O . GLY A 1 264 ? 29.493 -10.925 -10.733 1.00 94.50 264 GLY A O 1
ATOM 2076 N N . THR A 1 265 ? 27.774 -12.245 -10.132 1.00 97.00 265 THR A N 1
ATOM 2077 C CA . THR A 1 265 ? 28.490 -13.515 -10.363 1.00 97.00 265 THR A CA 1
ATOM 2078 C C . THR A 1 265 ? 28.438 -13.959 -11.829 1.00 97.00 265 THR A C 1
ATOM 2080 O O . THR A 1 265 ? 29.446 -14.417 -12.368 1.00 97.00 265 THR A O 1
ATOM 2083 N N . ASP A 1 266 ? 27.290 -13.773 -12.485 1.00 95.19 266 ASP A N 1
ATOM 2084 C CA . ASP A 1 266 ? 27.041 -14.023 -13.907 1.00 95.19 266 ASP A CA 1
ATOM 2085 C C . ASP A 1 266 ? 26.008 -12.998 -14.426 1.00 95.19 266 ASP A C 1
ATOM 2087 O O . ASP A 1 266 ? 25.085 -12.647 -13.683 1.00 95.19 266 ASP A O 1
ATOM 2091 N N . PRO A 1 267 ? 26.117 -12.499 -15.676 1.00 93.94 267 PRO A N 1
ATOM 2092 C CA . PRO A 1 267 ? 25.158 -11.536 -16.226 1.00 93.94 267 PRO A CA 1
ATOM 2093 C C . PRO A 1 267 ? 23.693 -12.000 -16.190 1.00 93.94 267 PRO A C 1
ATOM 2095 O O . PRO A 1 267 ? 22.795 -11.169 -16.101 1.00 93.94 267 PRO A O 1
ATOM 2098 N N . SER A 1 268 ? 23.437 -13.313 -16.222 1.00 96.06 268 SER A N 1
ATOM 2099 C CA . SER A 1 268 ? 22.089 -13.896 -16.150 1.00 96.06 268 SER A CA 1
ATOM 2100 C C . SER A 1 268 ? 21.451 -13.881 -14.754 1.00 96.06 268 SER A C 1
ATOM 2102 O O . SER A 1 268 ? 20.326 -14.355 -14.611 1.00 96.06 268 SER A O 1
ATOM 2104 N N . TYR A 1 269 ? 22.142 -13.347 -13.741 1.00 97.69 269 TYR A N 1
ATOM 2105 C CA . TYR A 1 269 ? 21.588 -13.067 -12.411 1.00 97.69 269 TYR A CA 1
ATOM 2106 C C . TYR A 1 269 ? 21.408 -11.568 -12.148 1.00 97.69 269 TYR A C 1
ATOM 2108 O O . TYR A 1 269 ? 21.176 -11.177 -11.011 1.00 97.69 269 TYR A O 1
ATOM 2116 N N . LYS A 1 270 ? 21.528 -10.697 -13.164 1.00 97.69 270 LYS A N 1
ATOM 2117 C CA . LYS A 1 270 ? 21.203 -9.270 -12.992 1.00 97.69 270 LYS A CA 1
ATOM 2118 C C . LYS A 1 270 ? 19.696 -9.036 -12.831 1.00 97.69 270 LYS A C 1
ATOM 2120 O O . LYS A 1 270 ? 19.294 -8.097 -12.163 1.00 97.69 270 LYS A O 1
ATOM 2125 N N . VAL A 1 271 ? 18.879 -9.888 -13.437 1.00 98.50 271 VAL A N 1
ATOM 2126 C CA . VAL A 1 271 ? 17.421 -9.937 -13.290 1.00 98.50 271 VAL A CA 1
ATOM 2127 C C . VAL A 1 271 ? 16.993 -11.404 -13.241 1.00 98.50 271 VAL A C 1
ATOM 2129 O O . VAL A 1 271 ? 17.763 -12.284 -13.638 1.00 98.50 271 VAL A O 1
ATOM 2132 N N . ALA A 1 272 ? 15.794 -11.681 -12.731 1.00 98.75 272 ALA A N 1
ATOM 2133 C CA . ALA A 1 272 ? 15.232 -13.024 -12.739 1.00 98.75 272 ALA A CA 1
ATOM 2134 C C . ALA A 1 272 ? 14.948 -13.513 -14.167 1.00 98.75 272 ALA A C 1
ATOM 2136 O O . ALA A 1 272 ? 14.709 -12.726 -15.083 1.00 98.75 272 ALA A O 1
ATOM 2137 N N . LYS A 1 273 ? 14.912 -14.839 -14.329 1.00 98.88 273 LYS A N 1
ATOM 2138 C CA . LYS A 1 273 ? 14.512 -15.496 -15.577 1.00 98.88 273 LYS A CA 1
ATOM 2139 C C . LYS A 1 273 ? 12.998 -15.679 -15.574 1.00 98.88 273 LYS A C 1
ATOM 2141 O O . LYS A 1 273 ? 12.457 -16.261 -14.635 1.00 98.88 273 LYS A O 1
ATOM 2146 N N . ALA A 1 274 ? 12.321 -15.240 -16.630 1.00 98.94 274 ALA A N 1
ATOM 2147 C CA . ALA A 1 274 ? 10.891 -15.472 -16.801 1.00 98.94 274 ALA A CA 1
ATOM 2148 C C . ALA A 1 274 ? 10.606 -16.964 -16.996 1.00 98.94 274 ALA A C 1
ATOM 2150 O O . ALA A 1 274 ? 11.381 -17.651 -17.652 1.00 98.94 274 ALA A O 1
ATOM 2151 N N . ALA A 1 275 ? 9.494 -17.475 -16.475 1.00 98.94 275 ALA A N 1
ATOM 2152 C CA . ALA A 1 275 ? 9.050 -18.846 -16.702 1.00 98.94 275 ALA A CA 1
ATOM 2153 C C . ALA A 1 275 ? 7.904 -18.900 -17.718 1.00 98.94 275 ALA A C 1
ATOM 2155 O O . ALA A 1 275 ? 7.024 -18.038 -17.747 1.00 98.94 275 ALA A O 1
ATOM 2156 N N . ILE A 1 276 ? 7.892 -19.945 -18.542 1.00 98.88 276 ILE A N 1
ATOM 2157 C CA . ILE A 1 276 ? 6.786 -20.248 -19.451 1.00 98.88 276 ILE A CA 1
ATOM 2158 C C . ILE A 1 276 ? 5.747 -21.059 -18.673 1.00 98.88 276 ILE A C 1
ATOM 2160 O O . ILE A 1 276 ? 5.982 -22.218 -18.332 1.00 98.88 276 ILE A O 1
ATOM 2164 N N . VAL A 1 277 ? 4.587 -20.466 -18.405 1.00 98.50 277 VAL A N 1
ATOM 2165 C CA . VAL A 1 277 ? 3.477 -21.103 -17.679 1.00 98.50 277 VAL A CA 1
ATOM 2166 C C . VAL A 1 277 ? 2.159 -20.888 -18.418 1.00 98.50 277 VAL A C 1
ATOM 2168 O O . VAL A 1 277 ? 1.981 -19.884 -19.101 1.00 98.50 277 VAL A O 1
ATOM 2171 N N . ASP A 1 278 ? 1.241 -21.842 -18.277 1.00 97.38 278 ASP A N 1
ATOM 2172 C CA . ASP A 1 278 ? -0.150 -21.715 -18.721 1.00 97.38 278 ASP A CA 1
ATOM 2173 C C . ASP A 1 278 ? -1.036 -21.553 -17.482 1.00 97.38 278 ASP A C 1
ATOM 2175 O O . ASP A 1 278 ? -1.473 -22.538 -16.880 1.00 97.38 278 ASP A O 1
ATOM 2179 N N . THR A 1 279 ? -1.226 -20.300 -17.068 1.00 96.25 279 THR A N 1
ATOM 2180 C CA . THR A 1 279 ? -1.909 -19.919 -15.821 1.00 96.25 279 THR A CA 1
ATOM 2181 C C . THR A 1 279 ? -3.351 -20.412 -15.778 1.00 96.25 279 THR A C 1
ATOM 2183 O O . THR A 1 279 ? -3.808 -20.887 -14.733 1.00 96.25 279 THR A O 1
ATOM 2186 N N . SER A 1 280 ? -4.005 -20.450 -16.944 1.00 92.44 280 SER A N 1
ATOM 2187 C CA . SER A 1 280 ? -5.370 -20.942 -17.104 1.00 92.44 280 SER A CA 1
ATOM 2188 C C . SER A 1 280 ? -5.531 -22.394 -16.650 1.00 92.44 280 SER A C 1
ATOM 2190 O O . SER A 1 280 ? -6.590 -22.765 -16.175 1.00 92.44 280 SER A O 1
ATOM 2192 N N . THR A 1 281 ? -4.473 -23.209 -16.695 1.00 94.56 281 THR A N 1
ATOM 2193 C CA . THR A 1 281 ? -4.521 -24.634 -16.310 1.00 94.56 281 THR A CA 1
ATOM 2194 C C . THR A 1 281 ? -4.049 -24.920 -14.882 1.00 94.56 281 THR A C 1
ATOM 2196 O O . THR A 1 281 ? -4.053 -26.075 -14.453 1.00 94.56 281 THR A O 1
ATOM 2199 N N . ILE A 1 282 ? -3.625 -23.891 -14.142 1.00 97.25 282 ILE A N 1
ATOM 2200 C CA . ILE A 1 282 ? -2.998 -24.019 -12.822 1.00 97.25 282 ILE A CA 1
ATOM 2201 C C . ILE A 1 282 ? -3.972 -23.566 -11.727 1.00 97.25 282 ILE A C 1
ATOM 2203 O O . ILE A 1 282 ? -4.607 -22.517 -11.842 1.00 97.25 282 ILE A O 1
ATOM 2207 N N . GLY A 1 283 ? -4.052 -24.337 -10.638 1.00 95.00 283 GLY A N 1
ATOM 2208 C CA . GLY A 1 283 ? -4.860 -24.014 -9.460 1.00 95.00 283 GLY A CA 1
ATOM 2209 C C . GLY A 1 283 ? -6.362 -24.253 -9.639 1.00 95.00 283 GLY A C 1
ATOM 2210 O O . GLY A 1 283 ? -6.800 -24.996 -10.521 1.00 95.00 283 GLY A O 1
ATOM 2211 N N . ASN A 1 284 ? -7.157 -23.635 -8.761 1.00 90.25 284 ASN A N 1
ATOM 2212 C CA . ASN A 1 284 ? -8.610 -23.783 -8.739 1.00 90.25 284 ASN A CA 1
ATOM 2213 C C . ASN A 1 284 ? -9.265 -23.139 -9.975 1.00 90.25 284 ASN A C 1
ATOM 2215 O O . ASN A 1 284 ? -9.215 -21.926 -10.151 1.00 90.25 284 ASN A O 1
ATOM 2219 N N . GLN A 1 285 ? -9.904 -23.966 -10.802 1.00 90.06 285 GLN A N 1
ATOM 2220 C CA . GLN A 1 285 ? -10.562 -23.563 -12.051 1.00 90.06 285 GLN A CA 1
ATOM 2221 C C . GLN A 1 285 ? -11.951 -22.945 -11.841 1.00 90.06 285 GLN A C 1
ATOM 2223 O O . GLN A 1 285 ? -12.489 -22.317 -12.745 1.00 90.06 285 GLN A O 1
ATOM 2228 N N . GLU A 1 286 ? -12.523 -23.112 -10.649 1.00 92.44 286 GLU A N 1
ATOM 2229 C CA . GLU A 1 286 ? -13.824 -22.558 -10.257 1.00 92.44 286 GLU A CA 1
ATOM 2230 C C . GLU A 1 286 ? -13.664 -21.256 -9.446 1.00 92.44 286 GLU A C 1
ATOM 2232 O O . GLU A 1 286 ? -14.613 -20.799 -8.809 1.00 92.44 286 GLU A O 1
ATOM 2237 N N . LEU A 1 287 ? -12.455 -20.677 -9.412 1.00 97.06 287 LEU A N 1
ATOM 2238 C CA . LEU A 1 287 ? -12.184 -19.423 -8.713 1.00 97.06 287 LEU A CA 1
ATOM 2239 C C . LEU A 1 287 ? -13.015 -18.283 -9.330 1.00 97.06 287 LEU A C 1
ATOM 2241 O O . LEU A 1 287 ? -13.012 -18.067 -10.543 1.00 97.06 287 LEU A O 1
ATOM 2245 N N . THR A 1 288 ? -13.723 -17.548 -8.479 1.00 97.44 288 THR A N 1
ATOM 2246 C CA . THR A 1 288 ? -14.570 -16.404 -8.843 1.00 97.44 288 THR A CA 1
ATOM 2247 C C . THR A 1 288 ? -14.322 -15.252 -7.867 1.00 97.44 288 THR A C 1
ATOM 2249 O O . THR A 1 288 ? -13.459 -15.388 -7.014 1.00 97.44 288 THR A O 1
ATOM 2252 N N . TYR A 1 289 ? -15.007 -14.119 -8.018 1.00 98.44 289 TYR A N 1
ATOM 2253 C CA . TYR A 1 289 ? -14.856 -12.955 -7.132 1.00 98.44 289 TYR A CA 1
ATOM 2254 C C . TYR A 1 289 ? -15.539 -13.174 -5.774 1.00 98.44 289 TYR A C 1
ATOM 2256 O O . TYR A 1 289 ? -16.430 -14.022 -5.659 1.00 98.44 289 TYR A O 1
ATOM 2264 N N . ALA A 1 290 ? -15.159 -12.397 -4.755 1.00 98.00 290 ALA A N 1
ATOM 2265 C CA . ALA A 1 290 ? -15.730 -12.532 -3.420 1.00 98.00 290 ALA A CA 1
ATOM 2266 C C . ALA A 1 290 ? -17.237 -12.204 -3.372 1.00 98.00 290 ALA A C 1
ATOM 2268 O O . ALA A 1 290 ? -17.720 -11.263 -4.004 1.00 98.00 290 ALA A O 1
ATOM 2269 N N . ASP A 1 291 ? -17.970 -12.950 -2.541 1.00 97.12 291 ASP A N 1
ATOM 2270 C CA . ASP A 1 291 ? -19.339 -12.633 -2.116 1.00 97.12 291 ASP A CA 1
ATOM 2271 C C . ASP A 1 291 ? -19.311 -12.256 -0.628 1.00 97.12 291 ASP A C 1
ATOM 2273 O O . ASP A 1 291 ? -19.305 -13.114 0.261 1.00 97.12 291 ASP A O 1
ATOM 2277 N N . ILE A 1 292 ? -19.195 -10.954 -0.360 1.00 98.00 292 ILE A N 1
ATOM 2278 C CA . ILE A 1 292 ? -18.986 -10.405 0.982 1.00 98.00 292 ILE A CA 1
ATOM 2279 C C . ILE A 1 292 ? -20.332 -9.938 1.544 1.00 98.00 292 ILE A C 1
ATOM 2281 O O . ILE A 1 292 ? -20.918 -8.950 1.101 1.00 98.00 292 ILE A O 1
ATOM 2285 N N . SER A 1 293 ? -20.829 -10.631 2.568 1.00 95.12 293 SER A N 1
ATOM 2286 C CA . SER A 1 293 ? -22.134 -10.325 3.169 1.00 95.12 293 SER A CA 1
ATOM 2287 C C . SER A 1 293 ? -22.206 -8.888 3.704 1.00 95.12 293 SER A C 1
ATOM 2289 O O . SER A 1 293 ? -21.420 -8.500 4.562 1.00 95.12 293 SER A O 1
ATOM 2291 N N . GLY A 1 294 ? -23.203 -8.113 3.277 1.00 92.00 294 GLY A N 1
ATOM 2292 C CA . GLY A 1 294 ? -23.440 -6.759 3.797 1.00 92.00 294 GLY A CA 1
ATOM 2293 C C . GLY A 1 294 ? -22.418 -5.707 3.357 1.00 92.00 294 GLY A C 1
ATOM 2294 O O . GLY A 1 294 ? -22.431 -4.612 3.902 1.00 92.00 294 GLY A O 1
ATOM 2295 N N . TYR A 1 295 ? -21.553 -6.031 2.398 1.00 96.62 295 TYR A N 1
ATOM 2296 C CA . TYR A 1 295 ? -20.687 -5.075 1.721 1.00 96.62 295 TYR A CA 1
ATOM 2297 C C . TYR A 1 295 ? -21.367 -4.643 0.416 1.00 96.62 295 TYR A C 1
ATOM 2299 O O . TYR A 1 295 ? -21.617 -5.488 -0.447 1.00 96.62 295 TYR A O 1
ATOM 2307 N N . THR A 1 296 ? -21.715 -3.360 0.285 1.00 93.19 296 THR A N 1
ATOM 2308 C CA . THR A 1 296 ? -22.281 -2.818 -0.964 1.00 93.19 296 THR A CA 1
ATOM 2309 C C . THR A 1 296 ? -21.395 -1.763 -1.596 1.00 93.19 296 THR A C 1
ATOM 2311 O O . THR A 1 296 ? -21.311 -1.708 -2.820 1.00 93.19 296 THR A O 1
ATOM 2314 N N . ASP A 1 297 ? -20.722 -0.963 -0.770 1.00 94.94 297 ASP A N 1
ATOM 2315 C CA . ASP A 1 297 ? -19.901 0.162 -1.204 1.00 94.94 297 ASP A CA 1
ATOM 2316 C C . ASP A 1 297 ? -18.619 0.255 -0.362 1.00 94.94 297 ASP A C 1
ATOM 2318 O O . ASP A 1 297 ? -18.475 -0.402 0.674 1.00 94.94 297 ASP A O 1
ATOM 2322 N N . ARG A 1 298 ? -17.665 1.083 -0.803 1.00 96.81 298 ARG A N 1
ATOM 2323 C CA . ARG A 1 298 ? -16.323 1.194 -0.204 1.00 96.81 298 ARG A CA 1
ATOM 2324 C C . ARG A 1 298 ? -16.339 1.503 1.301 1.00 96.81 298 ARG A C 1
ATOM 2326 O O . ARG A 1 298 ? -15.531 0.934 2.025 1.00 96.81 298 ARG A O 1
ATOM 2333 N N . GLU A 1 299 ? -17.306 2.273 1.800 1.00 98.44 299 GLU A N 1
ATOM 2334 C CA . GLU A 1 299 ? -17.419 2.641 3.225 1.00 98.44 299 GLU A CA 1
ATOM 2335 C C . GLU A 1 299 ? -17.701 1.434 4.139 1.00 98.44 299 GLU A C 1
ATOM 2337 O O . GLU A 1 299 ? -17.380 1.464 5.334 1.00 98.44 299 GLU A O 1
ATOM 2342 N N . ASP A 1 300 ? -18.281 0.358 3.591 1.00 98.56 300 ASP A N 1
ATOM 2343 C CA . ASP A 1 300 ? -18.562 -0.882 4.327 1.00 98.56 300 ASP A CA 1
ATOM 2344 C C . ASP A 1 300 ? -17.314 -1.759 4.488 1.00 98.56 300 ASP A C 1
ATOM 2346 O O . ASP A 1 300 ? -17.330 -2.746 5.234 1.00 98.56 300 ASP A O 1
ATOM 2350 N N . ALA A 1 301 ? -16.220 -1.428 3.795 1.00 98.81 301 ALA A N 1
ATOM 2351 C CA . ALA A 1 301 ? -14.987 -2.176 3.918 1.00 98.81 301 ALA A CA 1
ATOM 2352 C C . ALA A 1 301 ? -14.330 -1.968 5.297 1.00 98.81 301 ALA A C 1
ATOM 2354 O O . ALA A 1 301 ? -14.284 -0.876 5.871 1.00 98.81 301 ALA A O 1
ATOM 2355 N N . ILE A 1 302 ? -13.815 -3.074 5.828 1.00 98.94 302 ILE A N 1
ATOM 2356 C CA . ILE A 1 302 ? -12.983 -3.161 7.021 1.00 98.94 302 ILE A CA 1
ATOM 2357 C C . ILE A 1 302 ? -11.760 -3.947 6.572 1.00 98.94 302 ILE A C 1
ATOM 2359 O O . ILE A 1 302 ? -11.820 -5.172 6.421 1.00 98.94 302 ILE A O 1
ATOM 2363 N N . ILE A 1 303 ? -10.696 -3.211 6.275 1.00 99.00 303 ILE A N 1
ATOM 2364 C CA . ILE A 1 303 ? -9.476 -3.727 5.660 1.00 99.00 303 ILE A CA 1
ATOM 2365 C C . ILE A 1 303 ? -8.512 -4.164 6.764 1.00 99.00 303 ILE A C 1
ATOM 2367 O O . ILE A 1 303 ? -8.252 -3.401 7.694 1.00 99.00 303 ILE A O 1
ATOM 2371 N N . TYR A 1 304 ? -7.979 -5.378 6.650 1.00 99.00 304 TYR A N 1
ATOM 2372 C CA . TYR A 1 304 ? -6.969 -5.939 7.544 1.00 99.00 304 TYR A CA 1
ATOM 2373 C C . TYR A 1 304 ? -5.658 -6.164 6.788 1.00 99.00 304 TYR A C 1
ATOM 2375 O O . TYR A 1 304 ? -5.585 -7.044 5.932 1.00 99.00 304 TYR A O 1
ATOM 2383 N N . GLU A 1 305 ? -4.632 -5.370 7.081 1.00 98.94 305 GLU A N 1
ATOM 2384 C CA . GLU A 1 305 ? -3.335 -5.428 6.395 1.00 98.94 305 GLU A CA 1
ATOM 2385 C C . GLU A 1 305 ? -2.397 -6.445 7.043 1.00 98.94 305 GLU A C 1
ATOM 2387 O O . GLU A 1 305 ? -1.961 -6.247 8.177 1.00 98.94 305 GLU A O 1
ATOM 2392 N N . ALA A 1 306 ? -2.035 -7.496 6.310 1.00 98.94 306 ALA A N 1
ATOM 2393 C CA . ALA A 1 306 ? -1.148 -8.559 6.763 1.00 98.94 306 ALA A CA 1
ATOM 2394 C C . ALA A 1 306 ? -0.024 -8.841 5.756 1.00 98.94 306 ALA A C 1
ATOM 2396 O O . ALA A 1 306 ? -0.207 -8.806 4.541 1.00 98.94 306 ALA A O 1
ATOM 2397 N N . HIS A 1 307 ? 1.145 -9.208 6.275 1.00 98.94 307 HIS A N 1
ATOM 2398 C CA . HIS A 1 307 ? 2.222 -9.786 5.481 1.00 98.94 307 HIS A CA 1
ATOM 2399 C C . HIS A 1 307 ? 2.153 -11.315 5.549 1.00 98.94 307 HIS A C 1
ATOM 2401 O O . HIS A 1 307 ? 1.949 -11.888 6.624 1.00 98.94 307 HIS A O 1
ATOM 2407 N N . VAL A 1 308 ? 2.336 -11.986 4.406 1.00 98.94 308 VAL A N 1
ATOM 2408 C CA . VAL A 1 308 ? 2.162 -13.447 4.293 1.00 98.94 308 VAL A CA 1
ATOM 2409 C C . VAL A 1 308 ? 3.093 -14.198 5.245 1.00 98.94 308 VAL A C 1
ATOM 2411 O O . VAL A 1 308 ? 2.668 -15.145 5.913 1.00 98.94 308 VAL A O 1
ATOM 2414 N N . ARG A 1 309 ? 4.351 -13.745 5.359 1.00 98.94 309 ARG A N 1
ATOM 2415 C CA . ARG A 1 309 ? 5.324 -14.362 6.264 1.00 98.94 309 ARG A CA 1
ATOM 2416 C C . ARG A 1 309 ? 4.966 -14.134 7.730 1.00 98.94 309 ARG A C 1
ATOM 2418 O O . ARG A 1 309 ? 4.952 -15.094 8.493 1.00 98.94 309 ARG A O 1
ATOM 2425 N N . ASP A 1 310 ? 4.643 -12.896 8.102 1.00 98.94 310 ASP A N 1
ATOM 2426 C CA . ASP A 1 310 ? 4.410 -12.473 9.493 1.00 98.94 310 ASP A CA 1
ATOM 2427 C C . ASP A 1 310 ? 3.316 -13.305 10.150 1.00 98.94 310 ASP A C 1
ATOM 2429 O O . ASP A 1 310 ? 3.467 -13.770 11.279 1.00 98.94 310 ASP A O 1
ATOM 2433 N N . PHE A 1 311 ? 2.222 -13.519 9.417 1.00 98.88 311 PHE A N 1
ATOM 2434 C CA . PHE A 1 311 ? 1.015 -14.143 9.945 1.00 98.88 311 PHE A CA 1
ATOM 2435 C C . PHE A 1 311 ? 1.236 -15.590 10.406 1.00 98.88 311 PHE A C 1
ATOM 2437 O O . PHE A 1 311 ? 0.474 -16.102 11.224 1.00 98.88 311 PHE A O 1
ATOM 2444 N N . THR A 1 312 ? 2.293 -16.256 9.921 1.00 98.88 312 THR A N 1
ATOM 2445 C CA . THR A 1 312 ? 2.602 -17.648 10.282 1.00 98.88 312 THR A CA 1
ATOM 2446 C C . THR A 1 312 ? 4.067 -17.914 10.650 1.00 98.88 312 THR A C 1
ATOM 2448 O O . THR A 1 312 ? 4.438 -19.063 10.885 1.00 98.88 312 THR A O 1
ATOM 2451 N N . SER A 1 313 ? 4.916 -16.885 10.762 1.00 98.81 313 SER A N 1
ATOM 2452 C CA . SER A 1 313 ? 6.331 -17.041 11.139 1.00 98.81 313 SER A CA 1
ATOM 2453 C C . SER A 1 313 ? 6.572 -17.204 12.641 1.00 98.81 313 SER A C 1
ATOM 2455 O O . SER A 1 313 ? 7.702 -17.490 13.042 1.00 98.81 313 SER A O 1
ATOM 2457 N N . ASP A 1 314 ? 5.528 -17.124 13.465 1.00 98.69 314 ASP A N 1
ATOM 2458 C CA . ASP A 1 314 ? 5.617 -17.403 14.897 1.00 98.69 314 ASP A CA 1
ATOM 2459 C C . ASP A 1 314 ? 6.055 -18.852 15.155 1.00 98.69 314 ASP A C 1
ATOM 2461 O O . ASP A 1 314 ? 5.515 -19.819 14.605 1.00 98.69 314 ASP A O 1
ATOM 2465 N N . ILE A 1 315 ? 7.059 -19.009 16.013 1.00 98.00 315 ILE A N 1
ATOM 2466 C CA . ILE A 1 315 ? 7.569 -20.318 16.414 1.00 98.00 315 ILE A CA 1
ATOM 2467 C C . ILE A 1 315 ? 6.516 -21.070 17.233 1.00 98.00 315 ILE A C 1
ATOM 2469 O O . ILE A 1 315 ? 6.448 -22.297 17.116 1.00 98.00 315 ILE A O 1
ATOM 2473 N N . ALA A 1 316 ? 5.684 -20.366 18.009 1.00 97.38 316 ALA A N 1
ATOM 2474 C CA . ALA A 1 316 ? 4.709 -20.958 18.923 1.00 97.38 316 ALA A CA 1
ATOM 2475 C C . ALA A 1 316 ? 3.684 -21.862 18.221 1.00 97.38 316 ALA A C 1
ATOM 2477 O O . ALA A 1 316 ? 3.239 -22.844 18.809 1.00 97.38 316 ALA A O 1
ATOM 2478 N N . ILE A 1 317 ? 3.370 -21.586 16.952 1.00 98.25 317 ILE A N 1
ATOM 2479 C CA . ILE A 1 317 ? 2.412 -22.366 16.155 1.00 98.25 317 ILE A CA 1
ATOM 2480 C C . ILE A 1 317 ? 3.075 -23.410 15.245 1.00 98.25 317 ILE A C 1
ATOM 2482 O O . ILE A 1 317 ? 2.390 -24.049 14.451 1.00 98.25 317 ILE A O 1
ATOM 2486 N N . SER A 1 318 ? 4.399 -23.603 15.321 1.00 97.38 318 SER A N 1
ATOM 2487 C CA . SER A 1 318 ? 5.121 -24.503 14.400 1.00 97.38 318 SER A CA 1
ATOM 2488 C C . SER A 1 318 ? 4.583 -25.934 14.413 1.00 97.38 318 SER A C 1
ATOM 2490 O O . SER A 1 318 ? 4.532 -26.568 13.366 1.00 97.38 318 SER A O 1
ATOM 2492 N N . ASP A 1 319 ? 4.184 -26.432 15.586 1.00 97.00 319 ASP A N 1
ATOM 2493 C CA . ASP A 1 319 ? 3.647 -27.789 15.748 1.00 97.00 319 ASP A CA 1
ATOM 2494 C C . ASP A 1 319 ? 2.173 -27.905 15.300 1.00 97.00 319 ASP A C 1
ATOM 2496 O O . ASP A 1 319 ? 1.645 -29.014 15.195 1.00 97.00 319 ASP A O 1
ATOM 2500 N N . GLU A 1 320 ? 1.500 -26.776 15.052 1.00 97.44 320 GLU A N 1
ATOM 2501 C CA . GLU A 1 320 ? 0.112 -26.718 14.581 1.00 97.44 320 GLU A CA 1
ATOM 2502 C C . GLU A 1 320 ? 0.024 -26.722 13.050 1.00 97.44 320 GLU A C 1
ATOM 2504 O O . GLU A 1 320 ? -0.897 -27.326 12.494 1.00 97.44 320 GLU A O 1
ATOM 2509 N N . LEU A 1 321 ? 0.984 -26.075 12.380 1.00 98.38 321 LEU A N 1
ATOM 2510 C CA . LEU A 1 321 ? 1.017 -25.927 10.924 1.00 98.38 321 LEU A CA 1
ATOM 2511 C C . LEU A 1 321 ? 1.280 -27.262 10.213 1.00 98.38 321 LEU A C 1
ATOM 2513 O O . LEU A 1 321 ? 2.139 -28.049 10.616 1.00 98.38 321 LEU A O 1
ATOM 2517 N N . GLN A 1 322 ? 0.547 -27.506 9.129 1.00 98.38 322 GLN A N 1
ATOM 2518 C CA . GLN A 1 322 ? 0.755 -28.644 8.229 1.00 98.38 322 GLN A CA 1
ATOM 2519 C C . GLN A 1 322 ? 1.602 -28.273 7.005 1.00 98.38 322 GLN A C 1
ATOM 2521 O O . GLN A 1 322 ? 2.290 -29.138 6.459 1.00 98.38 322 GLN A O 1
ATOM 2526 N N . HIS A 1 323 ? 1.558 -27.007 6.595 1.00 98.62 323 HIS A N 1
ATOM 2527 C CA . HIS A 1 323 ? 2.347 -26.426 5.516 1.00 98.62 323 HIS A CA 1
ATOM 2528 C C . HIS A 1 323 ? 3.592 -25.705 6.032 1.00 98.62 323 HIS A C 1
ATOM 2530 O O . HIS A 1 323 ? 3.713 -25.373 7.216 1.00 98.62 323 HIS A O 1
ATOM 2536 N N . GLN A 1 324 ? 4.543 -25.449 5.131 1.00 98.69 324 GLN A N 1
ATOM 2537 C CA . GLN A 1 324 ? 5.721 -24.650 5.468 1.00 98.69 324 GLN A CA 1
ATOM 2538 C C . GLN A 1 324 ? 5.291 -23.258 5.948 1.00 98.69 324 GLN A C 1
ATOM 2540 O O . GLN A 1 324 ? 4.545 -22.563 5.262 1.00 98.69 324 GLN A O 1
ATOM 2545 N N . PHE A 1 325 ? 5.791 -22.831 7.109 1.00 98.75 325 PHE A N 1
ATOM 2546 C CA . PHE A 1 325 ? 5.493 -21.510 7.661 1.00 98.75 325 PHE A CA 1
ATOM 2547 C C . PHE A 1 325 ? 5.826 -20.378 6.677 1.00 98.75 325 PHE A C 1
ATOM 2549 O O . PHE A 1 325 ? 6.741 -20.482 5.861 1.00 98.75 325 PHE A O 1
ATOM 2556 N N . GLY A 1 326 ? 5.110 -19.264 6.797 1.00 98.75 326 GLY A N 1
ATOM 2557 C CA . GLY A 1 326 ? 5.354 -18.058 6.015 1.00 98.75 326 GLY A CA 1
ATOM 2558 C C . GLY A 1 326 ? 5.074 -18.190 4.517 1.00 98.75 326 GLY A C 1
ATOM 2559 O O . GLY A 1 326 ? 5.588 -17.394 3.734 1.00 98.75 326 GLY A O 1
ATOM 2560 N N . THR A 1 327 ? 4.281 -19.187 4.122 1.00 98.94 327 THR A N 1
ATOM 2561 C CA . THR A 1 327 ? 3.842 -19.424 2.741 1.00 98.94 327 THR A CA 1
ATOM 2562 C C . THR A 1 327 ? 2.355 -19.124 2.571 1.00 98.94 327 THR A C 1
ATOM 2564 O O . THR A 1 327 ? 1.606 -19.041 3.549 1.00 98.94 327 THR A O 1
ATOM 2567 N N . PHE A 1 328 ? 1.897 -19.021 1.320 1.00 98.94 328 PHE A N 1
ATOM 2568 C CA . PHE A 1 328 ? 0.469 -18.896 1.017 1.00 98.94 328 PHE A CA 1
ATOM 2569 C C . PHE A 1 328 ? -0.349 -20.060 1.598 1.00 98.94 328 PHE A C 1
ATOM 2571 O O . PHE A 1 328 ? -1.445 -19.847 2.113 1.00 98.94 328 PHE A O 1
ATOM 2578 N N . ALA A 1 329 ? 0.192 -21.282 1.559 1.00 98.88 329 ALA A N 1
ATOM 2579 C CA . ALA A 1 329 ? -0.483 -22.469 2.069 1.00 98.88 329 ALA A CA 1
ATOM 2580 C C . ALA A 1 329 ? -0.615 -22.453 3.604 1.00 98.88 329 ALA A C 1
ATOM 2582 O O . ALA A 1 329 ? -1.694 -22.739 4.118 1.00 98.88 329 ALA A O 1
ATOM 2583 N N . ALA A 1 330 ? 0.423 -22.034 4.336 1.00 98.88 330 ALA A N 1
ATOM 2584 C CA . ALA A 1 330 ? 0.328 -21.873 5.790 1.00 98.88 330 ALA A CA 1
ATOM 2585 C C . ALA A 1 330 ? -0.626 -20.740 6.193 1.00 98.88 330 ALA A C 1
ATOM 2587 O O . ALA A 1 330 ? -1.342 -20.872 7.185 1.00 98.88 330 ALA A O 1
ATOM 2588 N N . PHE A 1 331 ? -0.689 -19.648 5.419 1.00 98.88 331 PHE A N 1
ATOM 2589 C CA . PHE A 1 331 ? -1.645 -18.566 5.672 1.00 98.88 331 PHE A CA 1
ATOM 2590 C C . PHE A 1 331 ? -3.089 -19.092 5.688 1.00 98.88 331 PHE A C 1
ATOM 2592 O O . PHE A 1 331 ? -3.861 -18.730 6.577 1.00 98.88 331 PHE A O 1
ATOM 2599 N N . VAL A 1 332 ? -3.434 -20.008 4.767 1.00 98.81 332 VAL A N 1
ATOM 2600 C CA . VAL A 1 332 ? -4.766 -20.638 4.695 1.00 98.81 332 VAL A CA 1
ATOM 2601 C C . VAL A 1 332 ? -5.179 -21.297 6.010 1.00 98.81 332 VAL A C 1
ATOM 2603 O O . VAL A 1 332 ? -6.338 -21.184 6.411 1.00 98.81 332 VAL A O 1
ATOM 2606 N N . GLU A 1 333 ? -4.244 -21.932 6.717 1.00 98.75 333 GLU A N 1
ATOM 2607 C CA . GLU A 1 333 ? -4.514 -22.641 7.975 1.00 98.75 333 GLU A CA 1
ATOM 2608 C C . GLU A 1 333 ? -4.959 -21.715 9.118 1.00 98.75 333 GLU A C 1
ATOM 2610 O O . GLU A 1 333 ? -5.500 -22.185 10.119 1.00 98.75 333 GLU A O 1
ATOM 2615 N N . LYS A 1 334 ? -4.750 -20.401 8.977 1.00 98.56 334 LYS A N 1
ATOM 2616 C CA . LYS A 1 334 ? -5.052 -19.397 10.002 1.00 98.56 334 LYS A CA 1
ATOM 2617 C C . LYS A 1 334 ? -6.163 -18.411 9.614 1.00 98.56 334 LYS A C 1
ATOM 2619 O O . LYS A 1 334 ? -6.526 -17.575 10.438 1.00 98.56 334 LYS A O 1
ATOM 2624 N N . ILE A 1 335 ? -6.764 -18.520 8.421 1.00 98.06 335 ILE A N 1
ATOM 2625 C CA . ILE A 1 335 ? -7.819 -17.587 7.960 1.00 98.06 335 ILE A CA 1
ATOM 2626 C C . ILE A 1 335 ? -9.062 -17.615 8.864 1.00 98.06 335 ILE A C 1
ATOM 2628 O O . ILE A 1 335 ? -9.729 -16.591 8.999 1.00 98.06 335 ILE A O 1
ATOM 2632 N N . ASP A 1 336 ? -9.366 -18.740 9.521 1.00 98.56 336 ASP A N 1
ATOM 2633 C CA . ASP A 1 336 ? -10.516 -18.843 10.436 1.00 98.56 336 ASP A CA 1
ATOM 2634 C C . ASP A 1 336 ? -10.468 -17.767 11.540 1.00 98.56 336 ASP A C 1
ATOM 2636 O O . ASP A 1 336 ? -11.506 -17.228 11.911 1.00 98.56 336 ASP A O 1
ATOM 2640 N N . TYR A 1 337 ? -9.274 -17.359 11.989 1.00 98.88 337 TYR A N 1
ATOM 2641 C CA . TYR A 1 337 ? -9.114 -16.239 12.923 1.00 98.88 337 TYR A CA 1
ATOM 2642 C C . TYR A 1 337 ? -9.634 -14.913 12.345 1.00 98.88 337 TYR A C 1
ATOM 2644 O O . TYR A 1 337 ? -10.336 -14.172 13.031 1.00 98.88 337 TYR A O 1
ATOM 2652 N N . LEU A 1 338 ? -9.325 -14.617 11.078 1.00 98.81 338 LEU A N 1
ATOM 2653 C CA . LEU A 1 338 ? -9.756 -13.387 10.403 1.00 98.81 338 LEU A CA 1
ATOM 2654 C C . LEU A 1 338 ? -11.251 -13.421 10.077 1.00 98.81 338 LEU A C 1
ATOM 2656 O O . LEU A 1 338 ? -11.939 -12.419 10.260 1.00 98.81 338 LEU A O 1
ATOM 2660 N N . GLN A 1 339 ? -11.771 -14.592 9.696 1.00 98.56 339 GLN A N 1
ATOM 2661 C CA . GLN A 1 339 ? -13.211 -14.802 9.553 1.00 98.56 339 GLN A CA 1
ATOM 2662 C C . GLN A 1 339 ? -13.934 -14.555 10.883 1.00 98.56 339 GLN A C 1
ATOM 2664 O O . GLN A 1 339 ? -14.972 -13.904 10.919 1.00 98.56 339 GLN A O 1
ATOM 2669 N N . GLU A 1 340 ? -13.389 -15.056 11.993 1.00 98.38 340 GLU A N 1
ATOM 2670 C CA . GLU A 1 340 ? -13.955 -14.834 13.320 1.00 98.38 340 GLU A CA 1
ATOM 2671 C C . GLU A 1 340 ? -13.820 -13.388 13.803 1.00 98.38 340 GLU A C 1
ATOM 2673 O O . GLU A 1 340 ? -14.660 -12.950 14.594 1.00 98.38 340 GLU A O 1
ATOM 2678 N N . LEU A 1 341 ? -12.773 -12.670 13.389 1.00 98.56 341 LEU A N 1
ATOM 2679 C CA . LEU A 1 341 ? -12.621 -11.232 13.619 1.00 98.56 341 LEU A CA 1
ATOM 2680 C C . LEU A 1 341 ? -13.643 -10.421 12.804 1.00 98.56 341 LEU A C 1
ATOM 2682 O O . LEU A 1 341 ? -14.006 -9.324 13.221 1.00 98.56 341 LEU A O 1
ATOM 2686 N N . ASP A 1 342 ? -14.154 -11.013 11.720 1.00 97.94 342 ASP A N 1
ATOM 2687 C CA . ASP A 1 342 ? -15.248 -10.526 10.876 1.00 97.94 342 ASP A CA 1
ATOM 2688 C C . ASP A 1 342 ? -14.882 -9.295 10.024 1.00 97.94 342 ASP A C 1
ATOM 2690 O O . ASP A 1 342 ? -15.719 -8.446 9.707 1.00 97.94 342 ASP A O 1
ATOM 2694 N N . VAL A 1 343 ? -13.600 -9.201 9.651 1.00 98.81 343 VAL A N 1
ATOM 2695 C CA . VAL A 1 343 ? -13.096 -8.232 8.662 1.00 98.81 343 VAL A CA 1
ATOM 2696 C C . VAL A 1 343 ? -13.652 -8.563 7.278 1.00 98.81 343 VAL A C 1
ATOM 2698 O O . VAL A 1 343 ? -13.991 -9.712 7.006 1.00 98.81 343 VAL A O 1
ATOM 2701 N N . THR A 1 344 ? -13.764 -7.576 6.387 1.00 98.88 344 THR A N 1
ATOM 2702 C CA . THR A 1 344 ? -14.320 -7.822 5.044 1.00 98.88 344 THR A CA 1
ATOM 2703 C C . THR A 1 344 ? -13.244 -8.045 3.997 1.00 98.88 344 THR A C 1
ATOM 2705 O O . THR A 1 344 ? -13.465 -8.823 3.075 1.00 98.88 344 THR A O 1
ATOM 2708 N N . HIS A 1 345 ? -12.084 -7.400 4.136 1.00 98.94 345 HIS A N 1
ATOM 2709 C CA . HIS A 1 345 ? -10.988 -7.499 3.177 1.00 98.94 345 HIS A CA 1
ATOM 2710 C C . HIS A 1 345 ? -9.667 -7.781 3.884 1.00 98.94 345 HIS A C 1
ATOM 2712 O O . HIS A 1 345 ? -9.334 -7.126 4.871 1.00 98.94 345 HIS A O 1
ATOM 2718 N N . ILE A 1 346 ? -8.889 -8.713 3.340 1.00 98.94 346 ILE A N 1
ATOM 2719 C CA . ILE A 1 346 ? -7.497 -8.939 3.729 1.00 98.94 346 ILE A CA 1
ATOM 2720 C C . ILE A 1 346 ? -6.623 -8.218 2.705 1.00 98.94 346 ILE A C 1
ATOM 2722 O O . ILE A 1 346 ? -6.601 -8.599 1.536 1.00 98.94 346 ILE A O 1
ATOM 2726 N N . GLN A 1 347 ? -5.914 -7.175 3.133 1.00 98.94 347 GLN A N 1
ATOM 2727 C CA . GLN A 1 347 ? -4.861 -6.564 2.331 1.00 98.94 347 GLN A CA 1
ATOM 2728 C C . GLN A 1 347 ? -3.565 -7.335 2.553 1.00 98.94 347 GLN A C 1
ATOM 2730 O O . GLN A 1 347 ? -3.084 -7.430 3.680 1.00 98.94 347 GLN A O 1
ATOM 2735 N N . LEU A 1 348 ? -3.001 -7.882 1.481 1.00 99.00 348 LEU A N 1
ATOM 2736 C CA . LEU A 1 348 ? -1.694 -8.522 1.513 1.00 99.00 348 LEU A CA 1
ATOM 2737 C C . LEU A 1 348 ? -0.627 -7.509 1.104 1.00 99.00 348 LEU A C 1
ATOM 2739 O O . LEU A 1 348 ? -0.750 -6.906 0.037 1.00 99.00 348 LEU A O 1
ATOM 2743 N N . LEU A 1 349 ? 0.421 -7.374 1.926 1.00 98.94 349 LEU A N 1
ATOM 2744 C CA . LEU A 1 349 ? 1.675 -6.720 1.518 1.00 98.94 349 LEU A CA 1
ATOM 2745 C C . LEU A 1 349 ? 2.224 -7.350 0.217 1.00 98.94 349 LEU A C 1
ATOM 2747 O O . LEU A 1 349 ? 1.790 -8.451 -0.143 1.00 98.94 349 LEU A O 1
ATOM 2751 N N . PRO A 1 350 ? 3.162 -6.690 -0.493 1.00 98.88 350 PRO A N 1
ATOM 2752 C CA . PRO A 1 350 ? 3.522 -7.052 -1.862 1.00 98.88 350 PRO A CA 1
ATOM 2753 C C . PRO A 1 350 ? 3.799 -8.549 -2.084 1.00 98.88 350 PRO A C 1
ATOM 2755 O O . PRO A 1 350 ? 4.785 -9.117 -1.621 1.00 98.88 350 PRO A O 1
ATOM 2758 N N . VAL A 1 351 ? 2.920 -9.193 -2.860 1.00 98.94 351 VAL A N 1
ATOM 2759 C CA . VAL A 1 351 ? 3.068 -10.595 -3.305 1.00 98.94 351 VAL A CA 1
ATOM 2760 C C . VAL A 1 351 ? 3.664 -10.712 -4.708 1.00 98.94 351 VAL A C 1
ATOM 2762 O O . VAL A 1 351 ? 3.985 -11.813 -5.161 1.00 98.94 351 VAL A O 1
ATOM 2765 N N . MET A 1 352 ? 3.813 -9.585 -5.406 1.00 98.81 352 MET A N 1
ATOM 2766 C CA . MET A 1 352 ? 4.547 -9.507 -6.667 1.00 98.81 352 MET A CA 1
ATOM 2767 C C . MET A 1 352 ? 6.030 -9.809 -6.432 1.00 98.81 352 MET A C 1
ATOM 2769 O O . MET A 1 352 ? 6.546 -9.647 -5.330 1.00 98.81 352 MET A O 1
ATOM 2773 N N . SER A 1 353 ? 6.729 -10.273 -7.462 1.00 98.94 353 SER A N 1
ATOM 2774 C CA . SER A 1 353 ? 8.161 -10.546 -7.372 1.00 98.94 353 SER A CA 1
ATOM 2775 C C . SER A 1 353 ? 8.938 -9.282 -7.005 1.00 98.94 353 SER A C 1
ATOM 2777 O O . SER A 1 353 ? 8.825 -8.247 -7.671 1.00 98.94 353 SER A O 1
ATOM 2779 N N . TYR A 1 354 ? 9.764 -9.410 -5.969 1.00 98.88 354 TYR A N 1
ATOM 2780 C CA . TYR A 1 354 ? 10.648 -8.370 -5.464 1.00 98.88 354 TYR A CA 1
ATOM 2781 C C . TYR A 1 354 ? 12.108 -8.833 -5.446 1.00 98.88 354 TYR A C 1
ATOM 2783 O O . TYR A 1 354 ? 12.412 -10.025 -5.474 1.00 98.88 354 TYR A O 1
ATOM 2791 N N . TYR A 1 355 ? 13.020 -7.867 -5.460 1.00 98.81 355 TYR A N 1
ATOM 2792 C CA . TYR A 1 355 ? 14.382 -8.057 -5.940 1.00 98.81 355 TYR A CA 1
ATOM 2793 C C . TYR A 1 355 ? 15.390 -8.443 -4.854 1.00 98.81 355 TYR A C 1
ATOM 2795 O O . TYR A 1 355 ? 16.224 -9.298 -5.115 1.00 98.81 355 TYR A O 1
ATOM 2803 N N . TYR A 1 356 ? 15.375 -7.854 -3.657 1.00 98.69 356 TYR A N 1
ATOM 2804 C CA . TYR A 1 356 ? 16.380 -8.160 -2.624 1.00 98.69 356 TYR A CA 1
ATOM 2805 C C . TYR A 1 356 ? 15.905 -9.297 -1.716 1.00 98.69 356 TYR A C 1
ATOM 2807 O O . TYR A 1 356 ? 15.307 -9.056 -0.668 1.00 98.69 356 TYR A O 1
ATOM 2815 N N . VAL A 1 357 ? 16.134 -10.539 -2.157 1.00 98.81 357 VAL A N 1
ATOM 2816 C CA . VAL A 1 357 ? 15.748 -11.765 -1.446 1.00 98.81 357 VAL A CA 1
ATOM 2817 C C . VAL A 1 357 ? 16.500 -12.986 -1.975 1.00 98.81 357 VAL A C 1
ATOM 2819 O O . VAL A 1 357 ? 16.877 -13.061 -3.147 1.00 98.81 357 VAL A O 1
ATOM 2822 N N . ASN A 1 358 ? 16.662 -13.981 -1.110 1.00 98.81 358 ASN A N 1
ATOM 2823 C CA . ASN A 1 358 ? 17.032 -15.343 -1.457 1.00 98.81 358 ASN A CA 1
ATOM 2824 C C . ASN A 1 358 ? 15.842 -16.283 -1.203 1.00 98.81 358 ASN A C 1
ATOM 2826 O O . ASN A 1 358 ? 15.622 -16.746 -0.079 1.00 98.81 358 ASN A O 1
ATOM 2830 N N . GLU A 1 359 ? 15.081 -16.586 -2.260 1.00 98.88 359 GLU A N 1
ATOM 2831 C CA . GLU A 1 359 ? 13.884 -17.437 -2.185 1.00 98.88 359 GLU A CA 1
ATOM 2832 C C . GLU A 1 359 ? 14.226 -18.880 -1.780 1.00 98.88 359 GLU A C 1
ATOM 2834 O O . GLU A 1 359 ? 13.417 -19.560 -1.156 1.00 98.88 359 GLU A O 1
ATOM 2839 N N . LEU A 1 360 ? 15.448 -19.346 -2.066 1.00 98.56 360 LEU A N 1
ATOM 2840 C CA . LEU A 1 360 ? 15.909 -20.692 -1.706 1.00 98.56 360 LEU A CA 1
ATOM 2841 C C . LEU A 1 360 ? 16.127 -20.881 -0.196 1.00 98.56 360 LEU A C 1
ATOM 2843 O O . LEU A 1 360 ? 16.254 -22.016 0.260 1.00 98.56 360 LEU A O 1
ATOM 2847 N N . ALA A 1 361 ? 16.173 -19.789 0.569 1.00 98.56 361 ALA A N 1
ATOM 2848 C CA . ALA A 1 361 ? 16.272 -19.799 2.026 1.00 98.56 361 ALA A CA 1
ATOM 2849 C C . ALA A 1 361 ? 14.928 -19.470 2.708 1.00 98.56 361 ALA A C 1
ATOM 2851 O O . ALA A 1 361 ? 14.899 -19.173 3.901 1.00 98.56 361 ALA A O 1
ATOM 2852 N N . ASN A 1 362 ? 13.798 -19.512 1.988 1.00 98.44 362 ASN A N 1
ATOM 2853 C CA . ASN A 1 362 ? 12.505 -19.106 2.547 1.00 98.44 362 ASN A CA 1
ATOM 2854 C C . ASN A 1 362 ? 12.025 -19.983 3.721 1.00 98.44 362 ASN A C 1
ATOM 2856 O O . ASN A 1 362 ? 11.344 -19.488 4.622 1.00 98.44 362 ASN A O 1
ATOM 2860 N N . ALA A 1 363 ? 12.436 -21.253 3.747 1.00 98.19 363 ALA A N 1
ATOM 2861 C CA . ALA A 1 363 ? 12.149 -22.215 4.807 1.00 98.19 363 ALA A CA 1
ATOM 2862 C C . ALA A 1 363 ? 13.008 -22.014 6.071 1.00 98.19 363 ALA A C 1
ATOM 2864 O O . ALA A 1 363 ? 12.817 -22.713 7.069 1.00 98.19 363 ALA A O 1
ATOM 2865 N N . GLU A 1 364 ? 13.977 -21.096 6.052 1.00 98.38 364 GLU A N 1
ATOM 2866 C CA . GLU A 1 364 ? 14.799 -20.778 7.217 1.00 98.38 364 GLU A CA 1
ATOM 2867 C C . GLU A 1 364 ? 14.082 -19.746 8.093 1.00 98.38 364 GLU A C 1
ATOM 2869 O O . GLU A 1 364 ? 13.652 -18.691 7.621 1.00 98.38 364 GLU A O 1
ATOM 2874 N N . ARG A 1 365 ? 13.924 -20.050 9.388 1.00 97.75 365 ARG A N 1
ATOM 2875 C CA . ARG A 1 365 ? 13.407 -19.085 10.369 1.00 97.75 365 ARG A CA 1
ATOM 2876 C C . ARG A 1 365 ? 14.513 -18.116 10.772 1.00 97.75 365 ARG A C 1
ATOM 2878 O O . ARG A 1 365 ? 15.620 -18.536 11.102 1.00 97.75 365 ARG A O 1
ATOM 2885 N N . LEU A 1 366 ? 14.179 -16.835 10.827 1.00 97.94 366 LEU A N 1
ATOM 2886 C CA . LEU A 1 366 ? 15.067 -15.755 11.239 1.00 97.94 366 LEU A CA 1
ATOM 2887 C C . LEU A 1 366 ? 14.807 -15.444 12.718 1.00 97.94 366 LEU A C 1
ATOM 2889 O O . LEU A 1 366 ? 14.053 -14.534 13.052 1.00 97.94 366 LEU A O 1
ATOM 2893 N N . THR A 1 367 ? 15.355 -16.275 13.606 1.00 97.31 367 THR A N 1
ATOM 2894 C CA . THR A 1 367 ? 15.016 -16.263 15.043 1.00 97.31 367 THR A CA 1
ATOM 2895 C C . THR A 1 367 ? 15.835 -15.293 15.885 1.00 97.31 367 THR A C 1
ATOM 2897 O O . THR A 1 367 ? 15.426 -14.965 16.995 1.00 97.31 367 THR A O 1
ATOM 2900 N N . ASP A 1 368 ? 17.002 -14.881 15.397 1.00 97.25 368 ASP A N 1
ATOM 2901 C CA . ASP A 1 368 ? 17.838 -13.893 16.078 1.00 97.25 368 ASP A CA 1
ATOM 2902 C C . ASP A 1 368 ? 17.242 -12.500 15.867 1.00 97.25 368 ASP A C 1
ATOM 2904 O O . ASP A 1 368 ? 16.772 -12.202 14.774 1.00 97.25 368 ASP A O 1
ATOM 2908 N N . TYR A 1 369 ? 17.284 -11.631 16.877 1.00 98.44 369 TYR A N 1
ATOM 2909 C CA . TYR A 1 369 ? 16.834 -10.249 16.726 1.00 98.44 369 TYR A CA 1
ATOM 2910 C C . TYR A 1 369 ? 17.826 -9.466 15.855 1.00 98.44 369 TYR A C 1
ATOM 2912 O O . TYR A 1 369 ? 18.936 -9.145 16.275 1.00 98.44 369 TYR A O 1
ATOM 2920 N N . ALA A 1 370 ? 17.411 -9.119 14.639 1.00 98.44 370 ALA A N 1
ATOM 2921 C CA . ALA A 1 370 ? 18.107 -8.158 13.786 1.00 98.44 370 ALA A CA 1
ATOM 2922 C C . ALA A 1 370 ? 17.106 -7.308 12.996 1.00 98.44 370 ALA A C 1
ATOM 2924 O O . ALA A 1 370 ? 16.065 -7.808 12.568 1.00 98.44 370 ALA A O 1
ATOM 2925 N N . SER A 1 371 ? 17.428 -6.023 12.821 1.00 98.31 371 SER A N 1
ATOM 2926 C CA . SER A 1 371 ? 16.606 -5.041 12.097 1.00 98.31 371 SER A CA 1
ATOM 2927 C C . SER A 1 371 ? 17.264 -4.498 10.824 1.00 98.31 371 SER A C 1
ATOM 2929 O O . SER A 1 371 ? 16.868 -3.454 10.304 1.00 98.31 371 SER A O 1
ATOM 2931 N N . SER A 1 372 ? 18.315 -5.175 10.363 1.00 98.12 372 SER A N 1
ATOM 2932 C CA . SER A 1 372 ? 18.925 -4.957 9.057 1.00 98.12 372 SER A CA 1
ATOM 2933 C C . SER A 1 372 ? 19.730 -6.174 8.606 1.00 98.12 372 SER A C 1
ATOM 2935 O O . SER A 1 372 ? 20.149 -6.998 9.425 1.00 98.12 372 SER A O 1
ATOM 2937 N N . ASN A 1 373 ? 20.016 -6.229 7.305 1.00 97.50 373 ASN A N 1
ATOM 2938 C CA . ASN A 1 373 ? 20.799 -7.254 6.631 1.00 97.50 373 ASN A CA 1
ATOM 2939 C C . ASN A 1 373 ? 20.233 -8.663 6.869 1.00 97.50 373 ASN A C 1
ATOM 2941 O O . ASN A 1 373 ? 20.936 -9.576 7.318 1.00 97.50 373 ASN A O 1
ATOM 2945 N N . THR A 1 374 ? 18.945 -8.818 6.587 1.00 98.25 374 THR A N 1
ATOM 2946 C CA . THR A 1 374 ? 18.189 -10.057 6.746 1.00 98.25 374 THR A CA 1
ATOM 2947 C C . THR A 1 374 ? 17.704 -10.575 5.389 1.00 98.25 374 THR A C 1
ATOM 2949 O O . THR A 1 374 ? 17.788 -9.886 4.379 1.00 98.25 374 THR A O 1
ATOM 2952 N N . ASN A 1 375 ? 17.210 -11.817 5.352 1.00 98.69 375 ASN A N 1
ATOM 2953 C CA . ASN A 1 375 ? 16.511 -12.339 4.170 1.00 98.69 375 ASN A CA 1
ATOM 2954 C C . ASN A 1 375 ? 15.008 -11.995 4.174 1.00 98.69 375 ASN A C 1
ATOM 2956 O O . ASN A 1 375 ? 14.290 -12.322 3.232 1.00 98.69 375 ASN A O 1
ATOM 2960 N N . TYR A 1 376 ? 14.503 -11.411 5.263 1.00 98.81 376 TYR A N 1
ATOM 2961 C CA . TYR A 1 376 ? 13.137 -10.912 5.300 1.00 98.81 376 TYR A CA 1
ATOM 2962 C C . TYR A 1 376 ? 13.062 -9.647 4.448 1.00 98.81 376 TYR A C 1
ATOM 2964 O O . TYR A 1 376 ? 13.971 -8.823 4.477 1.00 98.81 376 TYR A O 1
ATOM 2972 N N . ASN A 1 377 ? 11.963 -9.488 3.722 1.00 98.81 377 ASN A N 1
ATOM 2973 C CA . ASN A 1 377 ? 11.654 -8.264 3.006 1.00 98.81 377 ASN A CA 1
ATOM 2974 C C . ASN A 1 377 ? 10.130 -8.084 3.001 1.00 98.81 377 ASN A C 1
ATOM 2976 O O . ASN A 1 377 ? 9.413 -9.070 2.819 1.00 98.81 377 ASN A O 1
ATOM 2980 N N . TRP A 1 378 ? 9.645 -6.854 3.184 1.00 98.88 378 TRP A N 1
ATOM 2981 C CA . TRP A 1 378 ? 8.230 -6.521 2.972 1.00 98.88 378 TRP A CA 1
ATOM 2982 C C . TRP A 1 378 ? 7.789 -6.662 1.513 1.00 98.88 378 TRP A C 1
ATOM 2984 O O . TRP A 1 378 ? 6.619 -6.931 1.263 1.00 98.88 378 TRP A O 1
ATOM 2994 N N . GLY A 1 379 ? 8.715 -6.489 0.568 1.00 98.62 379 GLY A N 1
ATOM 2995 C CA . GLY A 1 379 ? 8.493 -6.666 -0.864 1.00 98.62 379 GLY A CA 1
ATOM 2996 C C . GLY A 1 379 ? 8.392 -5.371 -1.678 1.00 98.62 379 GLY A C 1
ATOM 2997 O O . GLY A 1 379 ? 8.109 -5.438 -2.873 1.00 98.62 379 GLY A O 1
ATOM 2998 N N . TYR A 1 380 ? 8.679 -4.205 -1.089 1.00 98.75 380 TYR A N 1
ATOM 2999 C CA . TYR A 1 380 ? 8.688 -2.895 -1.768 1.00 98.75 380 TYR A CA 1
ATOM 3000 C C . TYR A 1 380 ? 9.928 -2.660 -2.645 1.00 98.75 380 TYR A C 1
ATOM 3002 O O . TYR A 1 380 ? 10.396 -1.539 -2.769 1.00 98.75 380 TYR A O 1
ATOM 3010 N N . ASP A 1 381 ? 10.453 -3.712 -3.274 1.00 98.75 381 ASP A N 1
ATOM 3011 C CA . ASP A 1 381 ? 11.595 -3.656 -4.190 1.00 98.75 381 ASP A CA 1
ATOM 3012 C C . ASP A 1 381 ? 11.223 -4.341 -5.517 1.00 98.75 381 ASP A C 1
ATOM 3014 O O . ASP A 1 381 ? 11.703 -5.444 -5.797 1.00 98.75 381 ASP A O 1
ATOM 3018 N N . PRO A 1 382 ? 10.350 -3.760 -6.357 1.00 98.81 382 PRO A N 1
ATOM 3019 C CA . PRO A 1 382 ? 9.686 -4.508 -7.425 1.00 98.81 382 PRO A CA 1
ATOM 3020 C C . PRO A 1 382 ? 10.647 -5.000 -8.508 1.00 98.81 382 PRO A C 1
ATOM 3022 O O . PRO A 1 382 ? 11.467 -4.234 -9.024 1.00 98.81 382 PRO A O 1
ATOM 3025 N N . GLN A 1 383 ? 10.500 -6.273 -8.887 1.00 98.81 383 GLN A N 1
ATOM 3026 C CA . GLN A 1 383 ? 11.222 -6.922 -9.986 1.00 98.81 383 GLN A CA 1
ATOM 3027 C C . GLN A 1 383 ? 10.302 -7.274 -11.167 1.00 98.81 383 GLN A C 1
ATOM 3029 O O . GLN A 1 383 ? 10.713 -7.143 -12.320 1.00 98.81 383 GLN A O 1
ATOM 3034 N N . SER A 1 384 ? 9.067 -7.710 -10.901 1.00 98.88 384 SER A N 1
ATOM 3035 C CA . SER A 1 384 ? 8.043 -7.983 -11.919 1.00 98.88 384 SER A CA 1
ATOM 3036 C C . SER A 1 384 ? 6.665 -7.589 -11.405 1.00 98.88 384 SER A C 1
ATOM 3038 O O . SER A 1 384 ? 6.364 -7.797 -10.236 1.00 98.88 384 SER A O 1
ATOM 3040 N N . TYR A 1 385 ? 5.811 -7.084 -12.297 1.00 98.88 385 TYR A N 1
ATOM 3041 C CA . TYR A 1 385 ? 4.446 -6.676 -11.957 1.00 98.88 385 TYR A CA 1
ATOM 3042 C C . TYR A 1 385 ? 3.385 -7.763 -12.194 1.00 98.88 385 TYR A C 1
ATOM 3044 O O . TYR A 1 385 ? 2.245 -7.603 -11.782 1.00 98.88 385 TYR A O 1
ATOM 3052 N N . PHE A 1 386 ? 3.741 -8.887 -12.824 1.00 98.88 386 PHE A N 1
ATOM 3053 C CA . PHE A 1 386 ? 2.796 -9.972 -13.141 1.00 98.88 386 PHE A CA 1
ATOM 3054 C C . PHE A 1 386 ? 3.138 -11.290 -12.447 1.00 98.88 386 PHE A C 1
ATOM 3056 O O . PHE A 1 386 ? 2.260 -12.126 -12.239 1.00 98.88 386 PHE A O 1
ATOM 3063 N N . ALA A 1 387 ? 4.410 -11.513 -12.124 1.00 98.94 387 ALA A N 1
ATOM 3064 C CA . ALA A 1 387 ? 4.837 -12.731 -11.460 1.00 98.94 387 ALA A CA 1
ATOM 3065 C C . ALA A 1 387 ? 4.740 -12.589 -9.941 1.00 98.94 387 ALA A C 1
ATOM 3067 O O . ALA A 1 387 ? 5.153 -11.578 -9.377 1.00 98.94 387 ALA A O 1
ATOM 3068 N N . LEU A 1 388 ? 4.266 -13.643 -9.279 1.00 98.94 388 LEU A N 1
ATOM 3069 C CA . LEU A 1 388 ? 4.344 -13.777 -7.826 1.00 98.94 388 LEU A CA 1
ATOM 3070 C C . LEU A 1 388 ? 5.796 -13.981 -7.372 1.00 98.94 388 LEU A C 1
ATOM 3072 O O . LEU A 1 388 ? 6.571 -14.687 -8.035 1.00 98.94 388 LEU A O 1
ATOM 3076 N N . THR A 1 389 ? 6.134 -13.443 -6.202 1.00 98.94 389 THR A N 1
ATOM 3077 C CA . THR A 1 389 ? 7.349 -13.824 -5.472 1.00 98.94 389 THR A CA 1
ATOM 3078 C C . THR A 1 389 ? 7.347 -15.324 -5.163 1.00 98.94 389 THR A C 1
ATOM 3080 O O . THR A 1 389 ? 6.306 -15.933 -4.906 1.00 98.94 389 THR A O 1
ATOM 3083 N N . GLY A 1 390 ? 8.519 -15.945 -5.209 1.00 98.88 390 GLY A N 1
ATOM 3084 C CA . GLY A 1 390 ? 8.738 -17.322 -4.780 1.00 98.88 390 GLY A CA 1
ATOM 3085 C C . GLY A 1 390 ? 8.975 -17.437 -3.278 1.00 98.88 390 GLY A C 1
ATOM 3086 O O . GLY A 1 390 ? 8.888 -18.540 -2.748 1.00 98.88 390 GLY A O 1
ATOM 3087 N N . MET A 1 391 ? 9.207 -16.321 -2.573 1.00 98.88 391 MET A N 1
ATOM 3088 C CA . MET A 1 391 ? 9.456 -16.325 -1.127 1.00 98.88 391 MET A CA 1
ATOM 3089 C C . MET A 1 391 ? 8.309 -16.967 -0.336 1.00 98.88 391 MET A C 1
ATOM 3091 O O . MET A 1 391 ? 8.553 -17.637 0.664 1.00 98.88 391 MET A O 1
ATOM 3095 N N . TYR A 1 392 ? 7.068 -16.823 -0.803 1.00 98.88 392 TYR A N 1
ATOM 3096 C CA . TYR A 1 392 ? 5.883 -17.381 -0.142 1.00 98.88 392 TYR A CA 1
ATOM 3097 C C . TYR A 1 392 ? 5.395 -18.704 -0.761 1.00 98.88 392 TYR A C 1
ATOM 3099 O O . TYR A 1 392 ? 4.293 -19.152 -0.442 1.00 98.88 392 TYR A O 1
ATOM 3107 N N . SER A 1 393 ? 6.197 -19.322 -1.636 1.00 98.88 393 SER A N 1
ATOM 3108 C CA . SER A 1 393 ? 5.930 -20.635 -2.241 1.00 98.88 393 SER A CA 1
ATOM 3109 C C . SER A 1 393 ? 6.503 -21.764 -1.381 1.00 98.88 393 SER A C 1
ATOM 3111 O O . SER A 1 393 ? 7.608 -21.622 -0.857 1.00 98.88 393 SER A O 1
ATOM 3113 N N . GLU A 1 394 ? 5.838 -22.920 -1.285 1.00 98.81 394 GLU A N 1
ATOM 3114 C CA . GLU A 1 394 ? 6.475 -24.113 -0.683 1.00 98.81 394 GLU A CA 1
ATOM 3115 C C . GLU A 1 394 ? 7.612 -24.672 -1.559 1.00 98.81 394 GLU A C 1
ATOM 3117 O O . GLU A 1 394 ? 8.505 -25.363 -1.070 1.00 98.81 394 GLU A O 1
ATOM 3122 N N . ASP A 1 395 ? 7.594 -24.368 -2.859 1.00 98.62 395 ASP A N 1
ATOM 3123 C CA . ASP A 1 395 ? 8.647 -24.739 -3.804 1.00 98.62 395 ASP A CA 1
ATOM 3124 C C . ASP A 1 395 ? 8.913 -23.577 -4.776 1.00 98.62 395 ASP A C 1
ATOM 3126 O O . ASP A 1 395 ? 8.204 -23.429 -5.780 1.00 98.62 395 ASP A O 1
ATOM 3130 N N . PRO A 1 396 ? 9.898 -22.703 -4.499 1.00 98.56 396 PRO A N 1
ATOM 3131 C CA . PRO A 1 396 ? 10.238 -21.603 -5.398 1.00 98.56 396 PRO A CA 1
ATOM 3132 C C . PRO A 1 396 ? 10.834 -22.084 -6.730 1.00 98.56 396 PRO A C 1
ATOM 3134 O O . PRO A 1 396 ? 10.749 -21.348 -7.711 1.00 98.56 396 PRO A O 1
ATOM 3137 N N . THR A 1 397 ? 11.370 -23.312 -6.798 1.00 98.44 397 THR A N 1
ATOM 3138 C CA . THR A 1 397 ? 11.966 -23.891 -8.020 1.00 98.44 397 THR A CA 1
ATOM 3139 C C . THR A 1 397 ? 10.923 -24.407 -9.012 1.00 98.44 397 THR A C 1
ATOM 3141 O O . THR A 1 397 ? 11.239 -24.694 -10.165 1.00 98.44 397 THR A O 1
ATOM 3144 N N . ASN A 1 398 ? 9.658 -24.502 -8.588 1.00 98.56 398 ASN A N 1
ATOM 3145 C CA . ASN A 1 398 ? 8.535 -24.834 -9.449 1.00 98.56 398 ASN A CA 1
ATOM 3146 C C . ASN A 1 398 ? 7.715 -23.569 -9.780 1.00 98.56 398 ASN A C 1
ATOM 3148 O O . ASN A 1 398 ? 6.919 -23.108 -8.953 1.00 98.56 398 ASN A O 1
ATOM 3152 N N . PRO A 1 399 ? 7.809 -23.027 -11.008 1.00 98.62 399 PRO A N 1
ATOM 3153 C CA . PRO A 1 399 ? 7.157 -21.768 -11.367 1.00 98.62 399 PRO A CA 1
ATOM 3154 C C . PRO A 1 399 ? 5.623 -21.847 -11.365 1.00 98.62 399 PRO A C 1
ATOM 3156 O O . PRO A 1 399 ? 4.961 -20.813 -11.280 1.00 98.62 399 PRO A O 1
ATOM 3159 N N . ALA A 1 400 ? 5.032 -23.042 -11.455 1.00 98.62 400 ALA A N 1
ATOM 3160 C CA . ALA A 1 400 ? 3.581 -23.215 -11.382 1.00 98.62 400 ALA A CA 1
ATOM 3161 C C . ALA A 1 400 ? 3.062 -23.249 -9.934 1.00 98.62 400 ALA A C 1
ATOM 3163 O O . ALA A 1 400 ? 1.899 -22.922 -9.697 1.00 98.62 400 ALA A O 1
ATOM 3164 N N . LYS A 1 401 ? 3.908 -23.624 -8.964 1.00 98.75 401 LYS A N 1
ATOM 3165 C CA . LYS A 1 401 ? 3.488 -23.890 -7.581 1.00 98.75 401 LYS A CA 1
ATOM 3166 C C . LYS A 1 401 ? 2.976 -22.637 -6.872 1.00 98.75 401 LYS A C 1
ATOM 3168 O O . LYS A 1 401 ? 1.866 -22.646 -6.354 1.00 98.75 401 LYS A O 1
ATOM 3173 N N . ARG A 1 402 ? 3.708 -21.525 -6.981 1.00 98.81 402 ARG A N 1
ATOM 3174 C CA . ARG A 1 402 ? 3.301 -20.220 -6.429 1.00 98.81 402 ARG A CA 1
ATOM 3175 C C . ARG A 1 402 ? 1.939 -19.735 -6.950 1.00 98.81 402 ARG A C 1
ATOM 3177 O O . ARG A 1 402 ? 1.158 -19.170 -6.195 1.00 98.81 402 ARG A O 1
ATOM 3184 N N . ILE A 1 403 ? 1.622 -20.003 -8.222 1.00 98.88 403 ILE A N 1
ATOM 3185 C CA . ILE A 1 403 ? 0.328 -19.649 -8.834 1.00 98.88 403 ILE A CA 1
ATOM 3186 C C . ILE A 1 403 ? -0.790 -20.531 -8.269 1.00 98.88 403 ILE A C 1
ATOM 3188 O O . ILE A 1 403 ? -1.854 -20.023 -7.921 1.00 98.88 403 ILE A O 1
ATOM 3192 N N . GLU A 1 404 ? -0.554 -21.845 -8.170 1.00 98.88 404 GLU A N 1
ATOM 3193 C CA . GLU A 1 404 ? -1.499 -22.797 -7.572 1.00 98.88 404 GLU A CA 1
ATOM 3194 C C . GLU A 1 404 ? -1.843 -22.400 -6.132 1.00 98.88 404 GLU A C 1
ATOM 3196 O O . GLU A 1 404 ? -3.018 -22.294 -5.778 1.00 98.88 404 GLU A O 1
ATOM 3201 N N . GLU A 1 405 ? -0.818 -22.166 -5.315 1.00 98.88 405 GLU A N 1
ATOM 3202 C CA . GLU A 1 405 ? -0.959 -21.854 -3.894 1.00 98.88 405 GLU A CA 1
ATOM 3203 C C . GLU A 1 405 ? -1.644 -20.514 -3.668 1.00 98.88 405 GLU A C 1
ATOM 3205 O O . GLU A 1 405 ? -2.525 -20.419 -2.815 1.00 98.88 405 GLU A O 1
ATOM 3210 N N . PHE A 1 406 ? -1.305 -19.499 -4.464 1.00 98.94 406 PHE A N 1
ATOM 3211 C CA . PHE A 1 406 ? -1.942 -18.197 -4.350 1.00 98.94 406 PHE A CA 1
ATOM 3212 C C . PHE A 1 406 ? -3.413 -18.243 -4.774 1.00 98.94 406 PHE A C 1
ATOM 3214 O O . PHE A 1 406 ? -4.268 -17.785 -4.024 1.00 98.94 406 PHE A O 1
ATOM 3221 N N . LYS A 1 407 ? -3.759 -18.896 -5.895 1.00 98.88 407 LYS A N 1
ATOM 3222 C CA . LYS A 1 407 ? -5.173 -19.117 -6.261 1.00 98.88 407 LYS A CA 1
ATOM 3223 C C . LYS A 1 407 ? -5.942 -19.878 -5.179 1.00 98.88 407 LYS A C 1
ATOM 3225 O O . LYS A 1 407 ? -7.118 -19.599 -4.954 1.00 98.88 407 LYS A O 1
ATOM 3230 N N . ASN A 1 408 ? -5.300 -20.840 -4.514 1.00 98.75 408 ASN A N 1
ATOM 3231 C CA . ASN A 1 408 ? -5.905 -21.558 -3.395 1.00 98.75 408 ASN A CA 1
ATOM 3232 C C . ASN A 1 408 ? -6.114 -20.654 -2.170 1.00 98.75 408 ASN A C 1
ATOM 3234 O O . ASN A 1 408 ? -7.169 -20.729 -1.543 1.00 98.75 408 ASN A O 1
ATOM 3238 N N . LEU A 1 409 ? -5.155 -19.777 -1.860 1.00 98.88 409 LEU A N 1
ATOM 3239 C CA . LEU A 1 409 ? -5.303 -18.766 -0.814 1.00 98.88 409 LEU A CA 1
ATOM 3240 C C . LEU A 1 409 ? -6.511 -17.864 -1.088 1.00 98.88 409 LEU A C 1
ATOM 3242 O O . LEU A 1 409 ? -7.383 -17.762 -0.228 1.00 98.88 409 LEU A O 1
ATOM 3246 N N . ILE A 1 410 ? -6.611 -17.286 -2.292 1.00 98.88 410 ILE A N 1
ATOM 3247 C CA . ILE A 1 410 ? -7.756 -16.443 -2.666 1.00 98.88 410 ILE A CA 1
ATOM 3248 C C . ILE A 1 410 ? -9.074 -17.225 -2.532 1.00 98.88 410 ILE A C 1
ATOM 3250 O O . ILE A 1 410 ? -10.002 -16.761 -1.871 1.00 98.88 410 ILE A O 1
ATOM 3254 N N . ALA A 1 411 ? -9.136 -18.453 -3.064 1.00 98.75 411 ALA A N 1
ATOM 3255 C CA . ALA A 1 411 ? -10.334 -19.290 -2.985 1.00 98.75 411 ALA A CA 1
ATOM 3256 C C . ALA A 1 411 ? -10.788 -19.555 -1.537 1.00 98.75 411 ALA A C 1
ATOM 3258 O O . ALA A 1 411 ? -11.985 -19.525 -1.242 1.00 98.75 411 ALA A O 1
ATOM 3259 N N . GLU A 1 412 ? -9.854 -19.829 -0.623 1.00 98.75 412 GLU A N 1
ATOM 3260 C CA . GLU A 1 412 ? -10.180 -20.109 0.778 1.00 98.75 412 GLU A CA 1
ATOM 3261 C C . GLU A 1 412 ? -10.542 -18.847 1.577 1.00 98.75 412 GLU A C 1
ATOM 3263 O O . GLU A 1 412 ? -11.324 -18.959 2.529 1.00 98.75 412 GLU A O 1
ATOM 3268 N N . ILE A 1 413 ? -10.058 -17.666 1.172 1.00 98.88 413 ILE A N 1
ATOM 3269 C CA . ILE A 1 413 ? -10.513 -16.366 1.692 1.00 98.88 413 ILE A CA 1
ATOM 3270 C C . ILE A 1 413 ? -11.952 -16.090 1.226 1.00 98.88 413 ILE A C 1
ATOM 3272 O O . ILE A 1 413 ? -12.839 -15.870 2.056 1.00 98.88 413 ILE A O 1
ATOM 3276 N N . HIS A 1 414 ? -12.227 -16.212 -0.075 1.00 98.81 414 HIS A N 1
ATOM 3277 C CA . HIS A 1 414 ? -13.559 -15.983 -0.656 1.00 98.81 414 HIS A CA 1
ATOM 3278 C C . HIS A 1 414 ? -14.627 -16.909 -0.085 1.00 98.81 414 HIS A C 1
ATOM 3280 O O . HIS A 1 414 ? -15.725 -16.478 0.259 1.00 98.81 414 HIS A O 1
ATOM 3286 N N . LYS A 1 415 ? -14.294 -18.189 0.101 1.00 98.25 415 LYS A N 1
ATOM 3287 C CA . LYS A 1 415 ? -15.173 -19.191 0.724 1.00 98.25 415 LYS A CA 1
ATOM 3288 C C . LYS A 1 415 ? -15.601 -18.824 2.149 1.00 98.25 415 LYS A C 1
ATOM 3290 O O . LYS A 1 415 ? -16.601 -19.351 2.638 1.00 98.25 415 LYS A O 1
ATOM 3295 N N . ARG A 1 416 ? -14.856 -17.942 2.818 1.00 98.38 416 ARG A N 1
ATOM 3296 C CA . ARG A 1 416 ? -15.156 -17.425 4.160 1.00 98.38 416 ARG A CA 1
ATOM 3297 C C . ARG A 1 416 ? -15.864 -16.069 4.142 1.00 98.38 416 ARG A C 1
ATOM 3299 O O . ARG A 1 416 ? -16.126 -15.533 5.214 1.00 98.38 416 ARG A O 1
ATOM 3306 N N . GLY A 1 417 ? -16.239 -15.568 2.963 1.00 98.12 417 GLY A N 1
ATOM 3307 C CA . GLY A 1 417 ? -16.998 -14.327 2.795 1.00 98.12 417 GLY A CA 1
ATOM 3308 C C . GLY A 1 417 ? -16.153 -13.064 2.946 1.00 98.12 417 GLY A C 1
ATOM 3309 O O . GLY A 1 417 ? -16.681 -12.038 3.367 1.00 98.12 417 GLY A O 1
ATOM 3310 N N . MET A 1 418 ? -14.854 -13.150 2.646 1.00 98.88 418 MET A N 1
ATOM 3311 C CA . MET A 1 418 ? -13.910 -12.030 2.657 1.00 98.88 418 MET A CA 1
ATOM 3312 C C . MET A 1 418 ? -13.322 -11.824 1.260 1.00 98.88 418 MET A C 1
ATOM 3314 O O . MET A 1 418 ? -13.247 -12.777 0.488 1.00 98.88 418 MET A O 1
ATOM 3318 N N . GLY A 1 419 ? -12.891 -10.603 0.953 1.00 98.81 419 GLY A N 1
ATOM 3319 C CA . GLY A 1 419 ? -12.145 -10.263 -0.258 1.00 98.81 419 GLY A CA 1
ATOM 3320 C C . GLY A 1 419 ? -10.644 -10.107 -0.013 1.00 98.81 419 GLY A C 1
ATOM 3321 O O . GLY A 1 419 ? -10.185 -10.056 1.132 1.00 98.81 419 GLY A O 1
ATOM 3322 N N . VAL A 1 420 ? -9.875 -10.002 -1.095 1.00 98.94 420 VAL A N 1
ATOM 3323 C CA . VAL A 1 420 ? -8.421 -9.793 -1.065 1.00 98.94 420 VAL A CA 1
ATOM 3324 C C . VAL A 1 420 ? -8.037 -8.511 -1.790 1.00 98.94 420 VAL A C 1
ATOM 3326 O O . VAL A 1 420 ? -8.392 -8.315 -2.950 1.00 98.94 420 VAL A O 1
ATOM 3329 N N . ILE A 1 421 ? -7.259 -7.671 -1.111 1.00 99.00 421 ILE A N 1
ATOM 3330 C CA . ILE A 1 421 ? -6.634 -6.467 -1.662 1.00 99.00 421 ILE A CA 1
ATOM 3331 C C . ILE A 1 421 ? -5.138 -6.740 -1.824 1.00 99.00 421 ILE A C 1
ATOM 3333 O O . ILE A 1 421 ? -4.504 -7.237 -0.894 1.00 99.00 421 ILE A O 1
ATOM 3337 N N . LEU A 1 422 ? -4.561 -6.409 -2.979 1.00 98.94 422 LEU A N 1
ATOM 3338 C CA . LEU A 1 422 ? -3.114 -6.516 -3.184 1.00 98.94 422 LEU A CA 1
ATOM 3339 C C . LEU A 1 422 ? -2.430 -5.164 -3.047 1.00 98.94 422 LEU A C 1
ATOM 3341 O O . LEU A 1 422 ? -2.810 -4.205 -3.717 1.00 98.94 422 LEU A O 1
ATOM 3345 N N . ASP A 1 423 ? -1.391 -5.111 -2.222 1.00 98.94 423 ASP A N 1
ATOM 3346 C CA . ASP A 1 423 ? -0.445 -4.005 -2.225 1.00 98.94 423 ASP A CA 1
ATOM 3347 C C . ASP A 1 423 ? 0.417 -4.049 -3.497 1.00 98.94 423 ASP A C 1
ATOM 3349 O O . ASP A 1 423 ? 1.060 -5.062 -3.801 1.00 98.94 423 ASP A O 1
ATOM 3353 N N . VAL A 1 424 ? 0.377 -2.970 -4.281 1.00 98.94 424 VAL A N 1
ATOM 3354 C CA . VAL A 1 424 ? 1.010 -2.869 -5.598 1.00 98.94 424 VAL A CA 1
ATOM 3355 C C . VAL A 1 424 ? 1.905 -1.640 -5.706 1.00 98.94 424 VAL A C 1
ATOM 3357 O O . VAL A 1 424 ? 1.513 -0.515 -5.400 1.00 98.94 424 VAL A O 1
ATOM 3360 N N . VAL A 1 425 ? 3.119 -1.865 -6.209 1.00 98.81 425 VAL A N 1
ATOM 3361 C CA . VAL A 1 425 ? 4.239 -0.922 -6.117 1.00 98.81 425 VAL A CA 1
ATOM 3362 C C . VAL A 1 425 ? 4.695 -0.492 -7.513 1.00 98.81 425 VAL A C 1
ATOM 3364 O O . VAL A 1 425 ? 5.745 -0.889 -8.003 1.00 98.81 425 VAL A O 1
ATOM 3367 N N . TYR A 1 426 ? 3.873 0.294 -8.206 1.00 98.88 426 TYR A N 1
ATOM 3368 C CA . TYR A 1 426 ? 4.180 0.759 -9.570 1.00 98.88 426 TYR A CA 1
ATOM 3369 C C . TYR A 1 426 ? 5.028 2.040 -9.614 1.00 98.88 426 TYR A C 1
ATOM 3371 O O . TYR A 1 426 ? 5.483 2.434 -10.686 1.00 98.88 426 TYR A O 1
ATOM 3379 N N . ASN A 1 427 ? 5.228 2.706 -8.472 1.00 98.69 427 ASN A N 1
ATOM 3380 C CA . ASN A 1 427 ? 5.909 4.001 -8.389 1.00 98.69 427 ASN A CA 1
ATOM 3381 C C . ASN A 1 427 ? 7.433 3.907 -8.605 1.00 98.69 427 ASN A C 1
ATOM 3383 O O . ASN A 1 427 ? 8.060 4.886 -9.020 1.00 98.69 427 ASN A O 1
ATOM 3387 N N . HIS A 1 428 ? 8.032 2.731 -8.379 1.00 98.75 428 HIS A N 1
ATOM 3388 C CA . HIS A 1 428 ? 9.446 2.480 -8.647 1.00 98.75 428 HIS A CA 1
ATOM 3389 C C . HIS A 1 428 ? 9.743 1.007 -8.995 1.00 98.75 428 HIS A C 1
ATOM 3391 O O . HIS A 1 428 ? 8.901 0.122 -8.837 1.00 98.75 428 HIS A O 1
ATOM 3397 N N . THR A 1 429 ? 10.954 0.746 -9.490 1.00 98.81 429 THR A N 1
ATOM 3398 C CA . THR A 1 429 ? 11.564 -0.594 -9.591 1.00 98.81 429 THR A CA 1
ATOM 3399 C C . THR A 1 429 ? 12.759 -0.695 -8.643 1.00 98.81 429 THR A C 1
ATOM 3401 O O . THR A 1 429 ? 13.325 0.327 -8.264 1.00 98.81 429 THR A O 1
ATOM 3404 N N . ALA A 1 430 ? 13.208 -1.906 -8.301 1.00 98.56 430 ALA A N 1
ATOM 3405 C CA . ALA A 1 430 ? 14.391 -2.091 -7.444 1.00 98.56 430 ALA A CA 1
ATOM 3406 C C . ALA A 1 430 ? 15.727 -1.717 -8.112 1.00 98.56 430 ALA A C 1
ATOM 3408 O O . ALA A 1 430 ? 16.709 -1.397 -7.444 1.00 98.56 430 ALA A O 1
ATOM 3409 N N . ASP A 1 431 ? 15.784 -1.804 -9.443 1.00 98.50 431 ASP A N 1
ATOM 3410 C CA . ASP A 1 431 ? 16.977 -1.546 -10.243 1.00 98.50 431 ASP A CA 1
ATOM 3411 C C . ASP A 1 431 ? 16.587 -1.008 -11.626 1.00 98.50 431 ASP A C 1
ATOM 3413 O O . ASP A 1 431 ? 15.587 -1.423 -12.221 1.00 98.50 431 ASP A O 1
ATOM 3417 N N . LEU A 1 432 ? 17.404 -0.103 -12.167 1.00 97.56 432 LEU A N 1
ATOM 3418 C CA . LEU A 1 432 ? 17.188 0.484 -13.493 1.00 97.56 432 LEU A CA 1
ATOM 3419 C C . LEU A 1 432 ? 17.164 -0.568 -14.609 1.00 97.56 432 LEU A C 1
ATOM 3421 O O . LEU A 1 432 ? 16.410 -0.422 -15.570 1.00 97.56 432 LEU A O 1
ATOM 3425 N N . ALA A 1 433 ? 17.957 -1.638 -14.485 1.00 96.69 433 ALA A N 1
ATOM 3426 C CA . ALA A 1 433 ? 18.083 -2.664 -15.518 1.00 96.69 433 ALA A CA 1
ATOM 3427 C C . ALA A 1 433 ? 16.767 -3.402 -15.811 1.00 96.69 433 ALA A C 1
ATOM 3429 O O . ALA A 1 433 ? 16.641 -3.978 -16.887 1.00 96.69 433 ALA A O 1
ATOM 3430 N N . ILE A 1 434 ? 15.793 -3.374 -14.895 1.00 98.44 434 ILE A N 1
ATOM 3431 C CA . ILE A 1 434 ? 14.499 -4.048 -15.071 1.00 98.44 434 ILE A CA 1
ATOM 3432 C C . ILE A 1 434 ? 13.752 -3.490 -16.289 1.00 98.44 434 ILE A C 1
ATOM 3434 O O . ILE A 1 434 ? 13.206 -4.268 -17.068 1.00 98.44 434 ILE A O 1
ATOM 3438 N N . LEU A 1 435 ? 13.776 -2.167 -16.492 1.00 98.62 435 LEU A N 1
ATOM 3439 C CA . LEU A 1 435 ? 13.087 -1.522 -17.615 1.00 98.62 435 LEU A CA 1
ATOM 3440 C C . LEU A 1 435 ? 14.040 -0.840 -18.613 1.00 98.62 435 LEU A C 1
ATOM 3442 O O . LEU A 1 435 ? 13.771 -0.873 -19.812 1.00 98.62 435 LEU A O 1
ATOM 3446 N N . GLU A 1 436 ? 15.195 -0.310 -18.185 1.00 98.00 436 GLU A N 1
ATOM 3447 C CA . GLU A 1 436 ? 16.151 0.325 -19.116 1.00 98.00 436 GLU A CA 1
ATOM 3448 C C . GLU A 1 436 ? 16.812 -0.682 -20.068 1.00 98.00 436 GLU A C 1
ATOM 3450 O O . GLU A 1 436 ? 17.168 -0.326 -21.191 1.00 98.00 436 GLU A O 1
ATOM 3455 N N . ALA A 1 437 ? 16.959 -1.951 -19.663 1.00 98.00 437 ALA A N 1
ATOM 3456 C CA . ALA A 1 437 ? 17.476 -2.986 -20.561 1.00 98.00 437 ALA A CA 1
ATOM 3457 C C . ALA A 1 437 ? 16.492 -3.309 -21.701 1.00 98.00 437 ALA A C 1
ATOM 3459 O O . ALA A 1 437 ? 16.918 -3.736 -22.776 1.00 98.00 437 ALA A O 1
ATOM 3460 N N . LEU A 1 438 ? 15.187 -3.096 -21.477 1.00 98.62 438 LEU A N 1
ATOM 3461 C CA . LEU A 1 438 ? 14.135 -3.337 -22.464 1.00 98.62 438 LEU A CA 1
ATOM 3462 C C . LEU A 1 438 ? 14.084 -2.227 -23.505 1.00 98.62 438 LEU A C 1
ATOM 3464 O O . LEU A 1 438 ? 14.162 -2.521 -24.698 1.00 98.62 438 LEU A O 1
ATOM 3468 N N . GLU A 1 439 ? 13.992 -0.972 -23.065 1.00 98.44 439 GLU A N 1
ATOM 3469 C CA . GLU A 1 439 ? 14.051 0.219 -23.913 1.00 98.44 439 GLU A CA 1
ATOM 3470 C C . GLU A 1 439 ? 14.621 1.406 -23.115 1.00 98.44 439 GLU A C 1
ATOM 3472 O O . GLU A 1 439 ? 13.969 1.880 -22.181 1.00 98.44 439 GLU A O 1
ATOM 3477 N N . PRO A 1 440 ? 15.827 1.891 -23.461 1.00 96.12 440 PRO A N 1
ATOM 3478 C CA . PRO A 1 440 ? 16.515 2.903 -22.669 1.00 96.12 440 PRO A CA 1
ATOM 3479 C C . PRO A 1 440 ? 15.914 4.299 -22.867 1.00 96.12 440 PRO A C 1
ATOM 3481 O O . PRO A 1 440 ? 15.615 4.696 -23.993 1.00 96.12 440 PRO A O 1
ATOM 3484 N N . ASN A 1 441 ? 15.876 5.107 -21.804 1.00 94.88 441 ASN A N 1
ATOM 3485 C CA . ASN A 1 441 ? 15.317 6.468 -21.788 1.00 94.88 441 ASN A CA 1
ATOM 3486 C C . ASN A 1 441 ? 13.840 6.507 -22.247 1.00 94.88 441 ASN A C 1
ATOM 3488 O O . ASN A 1 441 ? 13.424 7.432 -22.950 1.00 94.88 441 ASN A O 1
ATOM 3492 N N . TYR A 1 442 ? 13.057 5.481 -21.897 1.00 98.12 442 TYR A N 1
ATOM 3493 C CA . TYR A 1 442 ? 11.630 5.432 -22.215 1.00 98.12 442 TYR A CA 1
ATOM 3494 C C . TYR A 1 442 ? 10.764 5.100 -21.007 1.00 98.12 442 TYR A C 1
ATOM 3496 O O . TYR A 1 442 ? 9.888 5.882 -20.692 1.00 98.12 442 TYR A O 1
ATOM 3504 N N . TYR A 1 443 ? 10.951 3.968 -20.325 1.00 98.75 443 TYR A N 1
ATOM 3505 C CA . TYR A 1 443 ? 9.941 3.497 -19.362 1.00 98.75 443 TYR A CA 1
ATOM 3506 C C . TYR A 1 443 ? 9.785 4.376 -18.117 1.00 98.75 443 TYR A C 1
ATOM 3508 O O . TYR A 1 443 ? 8.728 4.363 -17.487 1.00 98.75 443 TYR A O 1
ATOM 3516 N N . HIS A 1 444 ? 10.824 5.121 -17.755 1.00 98.69 444 HIS A N 1
ATOM 3517 C CA . HIS A 1 444 ? 10.884 5.903 -16.530 1.00 98.69 444 HIS A CA 1
ATOM 3518 C C . HIS A 1 444 ? 10.605 7.382 -16.774 1.00 98.69 444 HIS A C 1
ATOM 3520 O O . HIS A 1 444 ? 10.937 7.896 -17.839 1.00 98.69 444 HIS A O 1
ATOM 3526 N N . PHE A 1 445 ? 10.105 8.081 -15.757 1.00 98.31 445 PHE A N 1
ATOM 3527 C CA . PHE A 1 445 ? 10.173 9.535 -15.705 1.00 98.31 445 PHE A CA 1
ATOM 3528 C C . PHE A 1 445 ? 11.626 10.008 -15.814 1.00 98.31 445 PHE A C 1
ATOM 3530 O O . PHE A 1 445 ? 12.547 9.385 -15.271 1.00 98.31 445 PHE A O 1
ATOM 3537 N N . MET A 1 446 ? 11.839 11.128 -16.496 1.00 95.75 446 MET A N 1
ATOM 3538 C CA . MET A 1 446 ? 13.165 11.641 -16.820 1.00 95.75 446 MET A CA 1
ATOM 3539 C C . MET A 1 446 ? 13.322 13.127 -16.498 1.00 95.75 446 MET A C 1
ATOM 3541 O O . MET A 1 446 ? 12.375 13.916 -16.469 1.00 95.75 446 MET A O 1
ATOM 3545 N N . GLU A 1 447 ? 14.569 13.521 -16.269 1.00 90.38 447 GLU A N 1
ATOM 3546 C CA . GLU A 1 447 ? 14.989 14.913 -16.315 1.00 90.38 447 GLU A CA 1
ATOM 3547 C C . GLU A 1 447 ? 14.915 15.463 -17.747 1.00 90.38 447 GLU A C 1
ATOM 3549 O O . GLU A 1 447 ? 14.825 14.721 -18.728 1.00 90.38 447 GLU A O 1
ATOM 3554 N N . ALA A 1 448 ? 14.997 16.788 -17.896 1.00 83.88 448 ALA A N 1
ATOM 3555 C CA . ALA A 1 448 ? 14.884 17.443 -19.203 1.00 83.88 448 ALA A CA 1
ATOM 3556 C C . ALA A 1 448 ? 15.968 16.998 -20.202 1.00 83.88 448 ALA A C 1
ATOM 3558 O O . ALA A 1 448 ? 15.782 17.132 -21.408 1.00 83.88 448 ALA A O 1
ATOM 3559 N N . ASP A 1 449 ? 17.094 16.467 -19.717 1.00 79.19 449 ASP A N 1
ATOM 3560 C CA . ASP A 1 449 ? 18.177 15.938 -20.543 1.00 79.19 449 ASP A CA 1
ATOM 3561 C C . ASP A 1 449 ? 18.024 14.455 -20.930 1.00 79.19 449 ASP A C 1
ATOM 3563 O O . ASP A 1 449 ? 18.840 13.930 -21.693 1.00 79.19 449 ASP A O 1
ATOM 3567 N N . GLY A 1 450 ? 16.949 13.803 -20.479 1.00 84.81 450 GLY A N 1
ATOM 3568 C CA . GLY A 1 450 ? 16.676 12.384 -20.698 1.00 84.81 450 GLY A CA 1
ATOM 3569 C C . GLY A 1 450 ? 17.332 11.463 -19.668 1.00 84.81 450 GLY A C 1
ATOM 3570 O O . GLY A 1 450 ? 17.287 10.249 -19.836 1.00 84.81 450 GLY A O 1
ATOM 3571 N N . THR A 1 451 ? 17.963 12.002 -18.621 1.00 88.88 451 THR A N 1
ATOM 3572 C CA . THR A 1 451 ? 18.446 11.199 -17.492 1.00 88.88 451 THR A CA 1
ATOM 3573 C C . THR A 1 451 ? 17.259 10.636 -16.722 1.00 88.88 451 THR A C 1
ATOM 3575 O O . THR A 1 451 ? 16.360 11.376 -16.333 1.00 88.88 451 THR A O 1
ATOM 3578 N N . VAL A 1 452 ? 17.257 9.329 -16.476 1.00 95.44 452 VAL A N 1
ATOM 3579 C CA . VAL A 1 452 ? 16.201 8.657 -15.709 1.00 95.44 452 VAL A CA 1
ATOM 3580 C C . VAL A 1 452 ? 16.170 9.152 -14.263 1.00 95.44 452 VAL A C 1
ATOM 3582 O O . VAL A 1 452 ? 17.201 9.186 -13.589 1.00 95.44 452 VAL A O 1
ATOM 3585 N N . LYS A 1 453 ? 14.974 9.485 -13.769 1.00 97.06 453 LYS A N 1
ATOM 3586 C CA . LYS A 1 453 ? 14.739 9.775 -12.354 1.00 97.06 453 LYS A CA 1
ATOM 3587 C C . LYS A 1 453 ? 14.666 8.479 -11.554 1.00 97.06 453 LYS A C 1
ATOM 3589 O O . LYS A 1 453 ? 14.057 7.494 -11.974 1.00 97.06 453 LYS A O 1
ATOM 3594 N N . THR A 1 454 ? 15.268 8.497 -10.371 1.00 97.19 454 THR A N 1
ATOM 3595 C CA . THR A 1 454 ? 15.393 7.322 -9.507 1.00 97.19 454 THR A CA 1
ATOM 3596 C C . THR A 1 454 ? 14.619 7.478 -8.202 1.00 97.19 454 THR A C 1
ATOM 3598 O O . THR A 1 454 ? 14.334 8.586 -7.742 1.00 97.19 454 THR A O 1
ATOM 3601 N N . SER A 1 455 ? 14.256 6.347 -7.605 1.00 95.00 455 SER A N 1
ATOM 3602 C CA . SER A 1 455 ? 13.736 6.253 -6.240 1.00 95.00 455 SER A CA 1
ATOM 3603 C C . SER A 1 455 ? 14.235 4.952 -5.627 1.00 95.00 455 SER A C 1
ATOM 3605 O O . SER A 1 455 ? 14.312 3.947 -6.326 1.00 95.00 455 SER A O 1
ATOM 3607 N N . PHE A 1 456 ? 14.633 4.988 -4.354 1.00 93.44 456 PHE A N 1
ATOM 3608 C CA . PHE A 1 456 ? 15.039 3.803 -3.577 1.00 93.44 456 PHE A CA 1
ATOM 3609 C C . PHE A 1 456 ? 16.088 2.879 -4.241 1.00 93.44 456 PHE A C 1
ATOM 3611 O O . PHE A 1 456 ? 16.202 1.710 -3.906 1.00 93.44 456 PHE A O 1
ATOM 3618 N N . GLY A 1 457 ? 16.916 3.414 -5.147 1.00 88.88 457 GLY A N 1
ATOM 3619 C CA . GLY A 1 457 ? 17.986 2.671 -5.827 1.00 88.88 457 GLY A CA 1
ATOM 3620 C C . GLY A 1 457 ? 17.662 2.210 -7.253 1.00 88.88 457 GLY A C 1
ATOM 3621 O O . GLY A 1 457 ? 18.599 1.965 -8.013 1.00 88.88 457 GLY A O 1
ATOM 3622 N N . GLY A 1 458 ? 16.388 2.186 -7.657 1.00 97.00 458 GLY A N 1
ATOM 3623 C CA . GLY A 1 458 ? 15.978 1.894 -9.033 1.00 97.00 458 GLY A CA 1
ATOM 3624 C C . GLY A 1 458 ? 15.278 3.062 -9.723 1.00 97.00 458 GLY A C 1
ATOM 3625 O O . GLY A 1 458 ? 15.478 4.225 -9.362 1.00 97.00 458 GLY A O 1
ATOM 3626 N N . GLY A 1 459 ? 14.531 2.771 -10.789 1.00 97.75 459 GLY A N 1
ATOM 3627 C CA . GLY A 1 459 ? 13.901 3.789 -11.633 1.00 97.75 459 GLY A CA 1
ATOM 3628 C C . GLY A 1 459 ? 12.485 4.133 -11.185 1.00 97.75 459 GLY A C 1
ATOM 3629 O O . GLY A 1 459 ? 11.843 3.329 -10.521 1.00 97.75 459 GLY A O 1
ATOM 3630 N N . ARG A 1 460 ? 11.986 5.315 -11.566 1.00 98.62 460 ARG A N 1
ATOM 3631 C CA . ARG A 1 460 ? 10.582 5.733 -11.381 1.00 98.62 460 ARG A CA 1
ATOM 3632 C C . ARG A 1 460 ? 9.790 5.512 -12.675 1.00 98.62 460 ARG A C 1
ATOM 3634 O O . ARG A 1 460 ? 9.980 6.318 -13.585 1.00 98.62 460 ARG A O 1
ATOM 3641 N N . PRO A 1 461 ? 8.964 4.459 -12.834 1.00 98.62 461 PRO A N 1
ATOM 3642 C CA . PRO A 1 461 ? 8.155 4.258 -14.034 1.00 98.62 461 PRO A CA 1
ATOM 3643 C C . PRO A 1 461 ? 7.309 5.492 -14.368 1.00 98.62 461 PRO A C 1
ATOM 3645 O O . PRO A 1 461 ? 6.521 5.962 -13.553 1.00 98.62 461 PRO A O 1
ATOM 3648 N N . GLY A 1 462 ? 7.482 6.020 -15.579 1.00 98.31 462 GLY A N 1
ATOM 3649 C CA . GLY A 1 462 ? 6.724 7.154 -16.088 1.00 98.31 462 GLY A CA 1
ATOM 3650 C C . GLY A 1 462 ? 5.359 6.697 -16.564 1.00 98.31 462 GLY A C 1
ATOM 3651 O O . GLY A 1 462 ? 5.189 6.386 -17.738 1.00 98.31 462 GLY A O 1
ATOM 3652 N N . THR A 1 463 ? 4.384 6.609 -15.662 1.00 98.44 463 THR A N 1
ATOM 3653 C CA . THR A 1 463 ? 3.032 6.091 -15.948 1.00 98.44 463 THR A CA 1
ATOM 3654 C C . THR A 1 463 ? 2.228 6.939 -16.936 1.00 98.44 463 THR A C 1
ATOM 3656 O O . THR A 1 463 ? 1.213 6.484 -17.452 1.00 98.44 463 THR A O 1
ATOM 3659 N N . THR A 1 464 ? 2.730 8.114 -17.314 1.00 98.31 464 THR A N 1
ATOM 3660 C CA . THR A 1 464 ? 2.218 8.927 -18.424 1.00 98.31 464 THR A CA 1
ATOM 3661 C C . THR A 1 464 ? 2.688 8.449 -19.806 1.00 98.31 464 THR A C 1
ATOM 3663 O O . THR A 1 464 ? 2.088 8.827 -20.813 1.00 98.31 464 THR A O 1
ATOM 3666 N N . HIS A 1 465 ? 3.740 7.628 -19.883 1.00 98.62 465 HIS A N 1
ATOM 36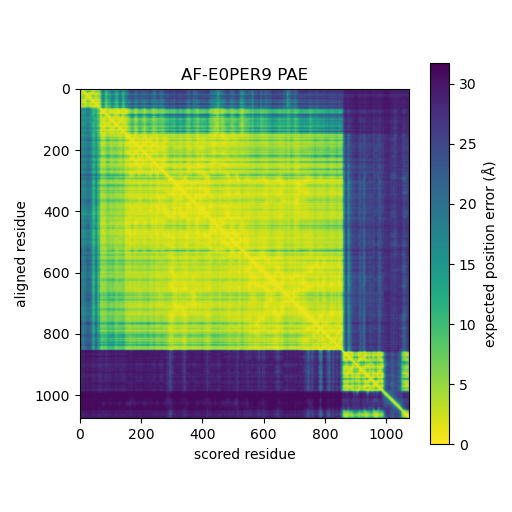67 C CA . HIS A 1 465 ? 4.287 7.098 -21.134 1.00 98.62 465 HIS A CA 1
ATOM 3668 C C . HIS A 1 465 ? 3.466 5.895 -21.579 1.00 98.62 465 HIS A C 1
ATOM 3670 O O . HIS A 1 465 ? 3.152 5.026 -20.764 1.00 98.62 465 HIS A O 1
ATOM 3676 N N . TYR A 1 466 ? 3.131 5.801 -22.865 1.00 98.81 466 TYR A N 1
ATOM 3677 C CA . TYR A 1 466 ? 2.091 4.880 -23.329 1.00 98.81 466 TYR A CA 1
ATOM 3678 C C . TYR A 1 466 ? 2.297 3.417 -22.904 1.00 98.81 466 TYR A C 1
ATOM 3680 O O . TYR A 1 466 ? 1.396 2.796 -22.338 1.00 98.81 466 TYR A O 1
ATOM 3688 N N . MET A 1 467 ? 3.487 2.856 -23.137 1.00 98.81 467 MET A N 1
ATOM 3689 C CA . MET A 1 467 ? 3.761 1.451 -22.821 1.00 98.81 467 MET A CA 1
ATOM 3690 C C . MET A 1 467 ? 3.978 1.214 -21.321 1.00 98.81 467 MET A C 1
ATOM 3692 O O . MET A 1 467 ? 3.752 0.095 -20.862 1.00 98.81 467 MET A O 1
ATOM 3696 N N . THR A 1 468 ? 4.364 2.237 -20.549 1.00 98.88 468 THR A N 1
ATOM 3697 C CA . THR A 1 468 ? 4.432 2.161 -19.079 1.00 98.88 468 THR A CA 1
ATOM 3698 C C . THR A 1 468 ? 3.036 2.223 -18.463 1.00 98.88 468 THR A C 1
ATOM 3700 O O . THR A 1 468 ? 2.706 1.395 -17.621 1.00 98.88 468 THR A O 1
ATOM 3703 N N . ARG A 1 469 ? 2.175 3.137 -18.931 1.00 98.88 469 ARG A N 1
ATOM 3704 C CA . ARG A 1 469 ? 0.753 3.183 -18.568 1.00 98.88 469 ARG A CA 1
ATOM 3705 C C . ARG A 1 469 ? 0.103 1.834 -18.819 1.00 98.88 469 ARG A C 1
ATOM 3707 O O . ARG A 1 469 ? -0.503 1.246 -17.930 1.00 98.88 469 ARG A O 1
ATOM 3714 N N . ARG A 1 470 ? 0.290 1.316 -20.032 1.00 98.38 470 ARG A N 1
ATOM 3715 C CA . ARG A 1 470 ? -0.230 0.015 -20.434 1.00 98.38 470 ARG A CA 1
ATOM 3716 C C . ARG A 1 470 ? 0.287 -1.115 -19.542 1.00 98.38 470 ARG A C 1
ATOM 3718 O O . ARG A 1 470 ? -0.502 -1.971 -19.173 1.00 98.38 470 ARG A O 1
ATOM 3725 N N . LEU A 1 471 ? 1.566 -1.105 -19.156 1.00 98.88 471 LEU A N 1
ATOM 3726 C CA . LEU A 1 471 ? 2.128 -2.092 -18.228 1.00 98.88 471 LEU A CA 1
ATOM 3727 C C . LEU A 1 471 ? 1.348 -2.144 -16.904 1.00 98.88 471 LEU A C 1
ATOM 3729 O O . LEU A 1 471 ? 1.032 -3.234 -16.432 1.00 98.88 471 LEU A O 1
ATOM 3733 N N . VAL A 1 472 ? 0.996 -0.982 -16.343 1.00 98.88 472 VAL A N 1
ATOM 3734 C CA . VAL A 1 472 ? 0.181 -0.885 -15.120 1.00 98.88 472 VAL A CA 1
ATOM 3735 C C . VAL A 1 472 ? -1.240 -1.399 -15.360 1.00 98.88 472 VAL A C 1
ATOM 3737 O O . VAL A 1 472 ? -1.718 -2.238 -14.599 1.00 98.88 472 VAL A O 1
ATOM 3740 N N . LEU A 1 473 ? -1.909 -0.945 -16.425 1.00 98.94 473 LEU A N 1
ATOM 3741 C CA . LEU A 1 473 ? -3.292 -1.341 -16.726 1.00 98.94 473 LEU A CA 1
ATOM 3742 C C . LEU A 1 473 ? -3.421 -2.842 -17.010 1.00 98.94 473 LEU A C 1
ATOM 3744 O O . LEU A 1 473 ? -4.305 -3.500 -16.462 1.00 98.94 473 LEU A O 1
ATOM 3748 N N . ASP A 1 474 ? -2.514 -3.396 -17.814 1.00 98.94 474 ASP A N 1
ATOM 3749 C CA . ASP A 1 474 ? -2.495 -4.817 -18.157 1.00 98.94 474 ASP A CA 1
ATOM 3750 C C . ASP A 1 474 ? -2.161 -5.671 -16.920 1.00 98.94 474 ASP A C 1
ATOM 3752 O O . ASP A 1 474 ? -2.715 -6.761 -16.763 1.00 98.94 474 ASP A O 1
ATOM 3756 N N . SER A 1 475 ? -1.295 -5.182 -16.022 1.00 98.94 475 SER A N 1
ATOM 3757 C CA . SER A 1 475 ? -1.007 -5.824 -14.730 1.00 98.94 475 SER A CA 1
ATOM 3758 C C . SER A 1 475 ? -2.253 -5.885 -13.852 1.00 98.94 475 SER A C 1
ATOM 3760 O O . SER A 1 475 ? -2.653 -6.967 -13.422 1.00 98.94 475 SER A O 1
ATOM 3762 N N . ILE A 1 476 ? -2.927 -4.750 -13.651 1.00 98.94 476 ILE A N 1
ATOM 3763 C CA . ILE A 1 476 ? -4.177 -4.672 -12.885 1.00 98.94 476 ILE A CA 1
ATOM 3764 C C . ILE A 1 476 ? -5.235 -5.613 -13.470 1.00 98.94 476 ILE A C 1
ATOM 3766 O O . ILE A 1 476 ? -5.791 -6.435 -12.741 1.00 98.94 476 ILE A O 1
ATOM 3770 N N . ALA A 1 477 ? -5.466 -5.561 -14.784 1.00 98.88 477 ALA A N 1
ATOM 3771 C CA . ALA A 1 477 ? -6.411 -6.448 -15.457 1.00 98.88 477 ALA A CA 1
ATOM 3772 C C . ALA A 1 477 ? -6.061 -7.927 -15.242 1.00 98.88 477 ALA A C 1
ATOM 3774 O O . ALA A 1 477 ? -6.943 -8.738 -14.969 1.00 98.88 477 ALA A O 1
ATOM 3775 N N . TYR A 1 478 ? -4.775 -8.278 -15.321 1.00 98.88 478 TYR A N 1
ATOM 3776 C CA . TYR A 1 478 ? -4.308 -9.641 -15.105 1.00 98.88 478 TYR A CA 1
ATOM 3777 C C . TYR A 1 478 ? -4.547 -10.122 -13.672 1.00 98.88 478 TYR A C 1
ATOM 3779 O O . TYR A 1 478 ? -5.039 -11.231 -13.496 1.00 98.88 478 TYR A O 1
ATOM 3787 N N . TRP A 1 479 ? -4.259 -9.317 -12.647 1.00 98.88 479 TRP A N 1
ATOM 3788 C CA . TRP A 1 479 ? -4.522 -9.711 -11.259 1.00 98.88 479 TRP A CA 1
ATOM 3789 C C . TRP A 1 479 ? -6.017 -9.926 -10.994 1.00 98.88 479 TRP A C 1
ATOM 3791 O O . TRP A 1 479 ? -6.396 -10.906 -10.347 1.00 98.88 479 TRP A O 1
ATOM 3801 N N . VAL A 1 480 ? -6.876 -9.061 -11.542 1.00 98.88 480 VAL A N 1
ATOM 3802 C CA . VAL A 1 480 ? -8.335 -9.195 -11.402 1.00 98.88 480 VAL A CA 1
ATOM 3803 C C . VAL A 1 480 ? -8.869 -10.386 -12.192 1.00 98.88 480 VAL A C 1
ATOM 3805 O O . VAL A 1 480 ? -9.720 -11.114 -11.690 1.00 98.88 480 VAL A O 1
ATOM 3808 N N . ASP A 1 481 ? -8.408 -10.623 -13.418 1.00 98.50 481 ASP A N 1
ATOM 3809 C CA . ASP A 1 481 ? -8.933 -11.724 -14.225 1.00 98.50 481 ASP A CA 1
ATOM 3810 C C . ASP A 1 481 ? -8.326 -13.082 -13.847 1.00 98.50 481 ASP A C 1
ATOM 3812 O O . ASP A 1 481 ? -9.049 -14.056 -13.680 1.00 98.50 481 ASP A O 1
ATOM 3816 N N . GLU A 1 482 ? -7.019 -13.187 -13.646 1.00 98.31 482 GLU A N 1
ATOM 3817 C CA . GLU A 1 482 ? -6.377 -14.480 -13.385 1.00 98.31 482 GLU A CA 1
ATOM 3818 C C . GLU A 1 482 ? -6.598 -14.960 -11.945 1.00 98.31 482 GLU A C 1
ATOM 3820 O O . GLU A 1 482 ? -6.861 -16.142 -11.709 1.00 98.31 482 GLU A O 1
ATOM 3825 N N . PHE A 1 483 ? -6.488 -14.046 -10.977 1.00 98.75 483 PHE A N 1
ATOM 3826 C CA . PHE A 1 483 ? -6.501 -14.375 -9.549 1.00 98.75 483 PHE A CA 1
ATOM 3827 C C . PHE A 1 483 ? -7.776 -13.948 -8.831 1.00 98.75 483 PHE A C 1
ATOM 3829 O O . PHE A 1 483 ? -7.931 -14.274 -7.660 1.00 98.75 483 PHE A O 1
ATOM 3836 N N . LYS A 1 484 ? -8.695 -13.266 -9.523 1.00 98.81 484 LYS A N 1
ATOM 3837 C CA . LYS A 1 484 ? -9.997 -12.843 -8.986 1.00 98.81 484 LYS A CA 1
ATOM 3838 C C . LYS A 1 484 ? -9.894 -11.986 -7.721 1.00 98.81 484 LYS A C 1
ATOM 3840 O O . LYS A 1 484 ? -10.742 -12.084 -6.845 1.00 98.81 484 LYS A O 1
ATOM 3845 N N . VAL A 1 485 ? -8.863 -11.144 -7.630 1.00 98.81 485 VAL A N 1
ATOM 3846 C CA . VAL A 1 485 ? -8.694 -10.230 -6.490 1.00 98.81 485 VAL A CA 1
ATOM 3847 C C . VAL A 1 485 ? -9.801 -9.172 -6.445 1.00 98.81 485 VAL A C 1
ATOM 3849 O O . VAL A 1 485 ? -10.410 -8.835 -7.466 1.00 98.81 485 VAL A O 1
ATOM 3852 N N . ASP A 1 486 ? -10.051 -8.643 -5.251 1.00 98.88 486 ASP A N 1
ATOM 3853 C CA . ASP A 1 486 ? -11.185 -7.764 -4.946 1.00 98.88 486 ASP A CA 1
ATOM 3854 C C . ASP A 1 486 ? -10.761 -6.306 -4.730 1.00 98.88 486 ASP A C 1
ATOM 3856 O O . ASP A 1 486 ? -11.600 -5.419 -4.582 1.00 98.88 486 ASP A O 1
ATOM 3860 N N . GLY A 1 487 ? -9.457 -6.025 -4.762 1.00 98.88 487 GLY A N 1
ATOM 3861 C CA . GLY A 1 487 ? -8.965 -4.660 -4.718 1.00 98.88 487 GLY A CA 1
ATOM 3862 C C . GLY A 1 487 ? -7.459 -4.499 -4.783 1.00 98.88 487 GLY A C 1
ATOM 3863 O O . GLY A 1 487 ? -6.704 -5.472 -4.835 1.00 98.88 487 GLY A O 1
ATOM 3864 N N . PHE A 1 488 ? -7.031 -3.238 -4.763 1.00 99.00 488 PHE A N 1
ATOM 3865 C CA . PHE A 1 488 ? -5.618 -2.859 -4.774 1.00 99.00 488 PHE A CA 1
ATOM 3866 C C . PHE A 1 488 ? -5.327 -1.709 -3.811 1.00 99.00 488 PHE A C 1
ATOM 3868 O O . PHE A 1 488 ? -6.120 -0.773 -3.700 1.00 99.00 488 PHE A O 1
ATOM 3875 N N . ARG A 1 489 ? -4.163 -1.763 -3.162 1.00 98.94 489 ARG A N 1
ATOM 3876 C CA . ARG A 1 489 ? -3.558 -0.638 -2.448 1.00 98.94 489 ARG A CA 1
ATOM 3877 C C . ARG A 1 489 ? -2.338 -0.167 -3.230 1.00 98.94 489 ARG A C 1
ATOM 3879 O O . ARG A 1 489 ? -1.404 -0.935 -3.407 1.00 98.94 489 ARG A O 1
ATOM 3886 N N . PHE A 1 490 ? -2.350 1.071 -3.712 1.00 98.94 490 PHE A N 1
ATOM 3887 C CA . PHE A 1 490 ? -1.226 1.664 -4.435 1.00 98.94 490 PHE A CA 1
ATOM 3888 C C . PHE A 1 490 ? -0.209 2.255 -3.456 1.00 98.94 490 PHE A C 1
ATOM 3890 O O . PHE A 1 490 ? -0.499 3.233 -2.757 1.00 98.94 490 PHE A O 1
ATOM 3897 N N . ASP A 1 491 ? 0.986 1.673 -3.445 1.00 98.88 491 ASP A N 1
ATOM 3898 C CA . ASP A 1 491 ? 2.154 2.222 -2.762 1.00 98.88 491 ASP A CA 1
ATOM 3899 C C . ASP A 1 491 ? 2.585 3.546 -3.392 1.00 98.88 491 ASP A C 1
ATOM 3901 O O . ASP A 1 491 ? 2.632 3.653 -4.625 1.00 98.88 491 ASP A O 1
ATOM 3905 N N . MET A 1 492 ? 2.882 4.545 -2.553 1.00 98.31 492 MET A N 1
ATOM 3906 C CA . MET A 1 492 ? 3.200 5.918 -2.961 1.00 98.31 492 MET A CA 1
ATOM 3907 C C . MET A 1 492 ? 2.360 6.395 -4.159 1.00 98.31 492 MET A C 1
ATOM 3909 O O . MET A 1 492 ? 2.894 6.859 -5.167 1.00 98.31 492 MET A O 1
ATOM 3913 N N . MET A 1 493 ? 1.033 6.247 -4.077 1.00 98.81 493 MET A N 1
ATOM 3914 C CA . MET A 1 493 ? 0.102 6.547 -5.174 1.00 98.81 493 MET A CA 1
ATOM 3915 C C . MET A 1 493 ? 0.304 7.952 -5.764 1.00 98.81 493 MET A C 1
ATOM 3917 O O . MET A 1 493 ? 0.196 8.124 -6.976 1.00 98.81 493 MET A O 1
ATOM 3921 N N . GLY A 1 494 ? 0.682 8.930 -4.934 1.00 98.31 494 GLY A N 1
ATOM 3922 C CA . GLY A 1 494 ? 0.992 10.296 -5.363 1.00 98.31 494 GLY A CA 1
ATOM 3923 C C . GLY A 1 494 ? 2.184 10.454 -6.318 1.00 98.31 494 GLY A C 1
ATOM 3924 O O . GLY A 1 494 ? 2.344 11.526 -6.901 1.00 98.31 494 GLY A O 1
ATOM 3925 N N . ASP A 1 495 ? 3.000 9.416 -6.534 1.00 98.12 495 ASP A N 1
ATOM 3926 C CA . ASP A 1 495 ? 4.048 9.404 -7.566 1.00 98.12 495 ASP A CA 1
ATOM 3927 C C . ASP A 1 495 ? 3.501 9.111 -8.975 1.00 98.12 495 ASP A C 1
ATOM 3929 O O . ASP A 1 495 ? 4.202 9.347 -9.961 1.00 98.12 495 ASP A O 1
ATOM 3933 N N . LEU A 1 496 ? 2.259 8.626 -9.087 1.00 98.62 496 LEU A N 1
ATOM 3934 C CA . LEU A 1 496 ? 1.585 8.345 -10.354 1.00 98.62 496 LEU A CA 1
ATOM 3935 C C . LEU A 1 496 ? 0.687 9.517 -10.776 1.00 98.62 496 LEU A C 1
ATOM 3937 O O . LEU A 1 496 ? 0.201 10.294 -9.952 1.00 98.62 496 LEU A O 1
ATOM 3941 N N . ASP A 1 497 ? 0.411 9.625 -12.076 1.00 98.56 497 ASP A N 1
ATOM 3942 C CA . ASP A 1 497 ? -0.600 10.551 -12.581 1.00 98.56 497 ASP A CA 1
ATOM 3943 C C . ASP A 1 497 ? -2.028 10.048 -12.294 1.00 98.56 497 ASP A C 1
ATOM 3945 O O . ASP A 1 497 ? -2.326 8.857 -12.417 1.00 98.56 497 ASP A O 1
ATOM 3949 N N . ALA A 1 498 ? -2.936 10.972 -11.955 1.00 98.69 498 ALA A N 1
ATOM 3950 C CA . ALA A 1 498 ? -4.332 10.655 -11.633 1.00 98.69 498 ALA A CA 1
ATOM 3951 C C . ALA A 1 498 ? -5.078 9.962 -12.783 1.00 98.69 498 ALA A C 1
ATOM 3953 O O . ALA A 1 498 ? -5.935 9.114 -12.543 1.00 98.69 498 ALA A O 1
ATOM 3954 N N . GLU A 1 499 ? -4.743 10.291 -14.036 1.00 98.56 499 GLU A N 1
ATOM 3955 C CA . GLU A 1 499 ? -5.366 9.681 -15.214 1.00 98.56 499 GLU A CA 1
ATOM 3956 C C . GLU A 1 499 ? -5.073 8.176 -15.275 1.00 98.56 499 GLU A C 1
ATOM 3958 O O . GLU A 1 499 ? -6.005 7.384 -15.411 1.00 98.56 499 GLU A O 1
ATOM 3963 N N . THR A 1 500 ? -3.814 7.760 -15.113 1.00 98.75 500 THR A N 1
ATOM 3964 C CA . THR A 1 500 ? -3.455 6.334 -15.105 1.00 98.75 500 THR A CA 1
ATOM 3965 C C . THR A 1 500 ? -4.142 5.567 -13.978 1.00 98.75 500 THR A C 1
ATOM 3967 O O . THR A 1 500 ? -4.666 4.479 -14.218 1.00 98.75 500 THR A O 1
ATOM 3970 N N . VAL A 1 501 ? -4.179 6.120 -12.761 1.00 98.88 501 VAL A N 1
ATOM 3971 C CA . VAL A 1 501 ? -4.821 5.459 -11.610 1.00 98.88 501 VAL A CA 1
ATOM 3972 C C . VAL A 1 501 ? -6.336 5.338 -11.815 1.00 98.88 501 VAL A C 1
ATOM 3974 O O . VAL A 1 501 ? -6.909 4.280 -11.557 1.00 98.88 501 VAL A O 1
ATOM 3977 N N . HIS A 1 502 ? -6.984 6.363 -12.373 1.00 98.81 502 HIS A N 1
ATOM 3978 C CA . HIS A 1 502 ? -8.402 6.291 -12.729 1.00 98.81 502 HIS A CA 1
ATOM 3979 C C . HIS A 1 502 ? -8.677 5.243 -13.819 1.00 98.81 502 HIS A C 1
ATOM 3981 O O . HIS A 1 502 ? -9.593 4.434 -13.692 1.00 98.81 502 HIS A O 1
ATOM 3987 N N . MET A 1 503 ? -7.842 5.189 -14.865 1.00 98.88 503 MET A N 1
ATOM 3988 C CA . MET A 1 503 ? -7.943 4.156 -15.902 1.00 98.88 503 MET A CA 1
ATOM 3989 C C . MET A 1 503 ? -7.739 2.745 -15.334 1.00 98.88 503 MET A C 1
ATOM 3991 O O . MET A 1 503 ? -8.390 1.801 -15.788 1.00 98.88 503 MET A O 1
ATOM 3995 N N . ALA A 1 504 ? -6.855 2.584 -14.345 1.00 98.88 504 ALA A N 1
ATOM 3996 C CA . ALA A 1 504 ? -6.653 1.314 -13.655 1.00 98.88 504 ALA A CA 1
ATOM 3997 C C . ALA A 1 504 ? -7.918 0.891 -12.898 1.00 98.88 504 ALA A C 1
ATOM 3999 O O . ALA A 1 504 ? -8.338 -0.262 -13.017 1.00 98.88 504 ALA A O 1
ATOM 4000 N N . TYR A 1 505 ? -8.562 1.826 -12.193 1.00 98.88 505 TYR A N 1
ATOM 4001 C CA . TYR A 1 505 ? -9.844 1.590 -11.531 1.00 98.88 505 TYR A CA 1
ATOM 4002 C C . TYR A 1 505 ? -10.934 1.160 -12.513 1.00 98.88 505 TYR A C 1
ATOM 4004 O O . TYR A 1 505 ? -11.552 0.115 -12.310 1.00 98.88 505 TYR A O 1
ATOM 4012 N N . ASP A 1 506 ? -11.129 1.898 -13.608 1.00 98.81 506 ASP A N 1
ATOM 4013 C CA . ASP A 1 506 ? -12.131 1.559 -14.626 1.00 98.81 506 ASP A CA 1
ATOM 4014 C C . ASP A 1 506 ? -11.875 0.177 -15.242 1.00 98.81 506 ASP A C 1
ATOM 4016 O O . ASP A 1 506 ? -12.804 -0.610 -15.443 1.00 98.81 506 ASP A O 1
ATOM 4020 N N . THR A 1 507 ? -10.603 -0.146 -15.492 1.00 98.75 507 THR A N 1
ATOM 4021 C CA . THR A 1 507 ? -10.180 -1.451 -16.018 1.00 98.75 507 THR A CA 1
ATOM 4022 C C . THR A 1 507 ? -10.526 -2.578 -15.046 1.00 98.75 507 THR A C 1
ATOM 4024 O O . THR A 1 507 ? -11.122 -3.580 -15.445 1.00 98.75 507 THR A O 1
ATOM 4027 N N . ALA A 1 508 ? -10.202 -2.414 -13.762 1.00 98.81 508 ALA A N 1
ATOM 4028 C CA . ALA A 1 508 ? -10.524 -3.392 -12.730 1.00 98.81 508 ALA A CA 1
ATOM 4029 C C . ALA A 1 508 ? -12.040 -3.536 -12.533 1.00 98.81 508 ALA A C 1
ATOM 4031 O O . ALA A 1 508 ? -12.553 -4.654 -12.476 1.00 98.81 508 ALA A O 1
ATOM 4032 N N . LYS A 1 509 ? -12.771 -2.417 -12.491 1.00 98.50 509 LYS A N 1
ATOM 4033 C CA . LYS A 1 509 ? -14.217 -2.384 -12.242 1.00 98.50 509 LYS A CA 1
ATOM 4034 C C . LYS A 1 509 ? -15.030 -2.992 -13.380 1.00 98.50 509 LYS A C 1
ATOM 4036 O O . LYS A 1 509 ? -16.081 -3.585 -13.141 1.00 98.50 509 LYS A O 1
ATOM 4041 N N . ALA A 1 510 ? -14.532 -2.899 -14.613 1.00 98.62 510 ALA A N 1
ATOM 4042 C CA . ALA A 1 510 ? -15.125 -3.579 -15.761 1.00 98.62 510 ALA A CA 1
ATOM 4043 C C . ALA A 1 510 ? -15.068 -5.116 -15.648 1.00 98.62 510 ALA A C 1
ATOM 4045 O O . ALA A 1 510 ? -15.919 -5.795 -16.225 1.00 98.62 510 ALA A O 1
ATOM 4046 N N . LEU A 1 511 ? -14.092 -5.660 -14.911 1.00 98.56 511 LEU A N 1
ATOM 4047 C CA . LEU A 1 511 ? -13.931 -7.098 -14.666 1.00 98.56 511 LEU A CA 1
ATOM 4048 C C . LEU A 1 511 ? -14.640 -7.541 -13.375 1.00 98.56 511 LEU A C 1
ATOM 4050 O O . LEU A 1 511 ? -15.376 -8.526 -13.387 1.00 98.56 511 LEU A O 1
ATOM 4054 N N . ASN A 1 512 ? -14.460 -6.788 -12.286 1.00 98.50 512 ASN A N 1
ATOM 4055 C CA . ASN A 1 512 ? -15.102 -6.999 -10.990 1.00 98.50 512 ASN A CA 1
ATOM 4056 C C . ASN A 1 512 ? -15.865 -5.727 -10.557 1.00 98.50 512 ASN A C 1
ATOM 4058 O O . ASN A 1 512 ? -15.243 -4.785 -10.066 1.00 98.50 512 ASN A O 1
ATOM 4062 N N . PRO A 1 513 ? -17.207 -5.683 -10.676 1.00 97.56 513 PRO A N 1
ATOM 4063 C CA . PRO A 1 513 ? -18.001 -4.505 -10.310 1.00 97.56 513 PRO A CA 1
ATOM 4064 C C . PRO A 1 513 ? -17.887 -4.069 -8.843 1.00 97.56 513 PRO A C 1
ATOM 4066 O O . PRO A 1 513 ? -18.176 -2.910 -8.542 1.00 97.56 513 PRO A O 1
ATOM 4069 N N . ASN A 1 514 ? -17.467 -4.983 -7.961 1.00 97.56 514 ASN A N 1
ATOM 4070 C CA . ASN A 1 514 ? -17.338 -4.776 -6.519 1.00 97.56 514 ASN A CA 1
ATOM 4071 C C . ASN A 1 514 ? -15.901 -4.414 -6.100 1.00 97.56 514 ASN A C 1
ATOM 4073 O O . ASN A 1 514 ? -15.606 -4.402 -4.908 1.00 97.56 514 ASN A O 1
ATOM 4077 N N . ILE A 1 515 ? -14.998 -4.167 -7.058 1.00 98.19 515 ILE A N 1
ATOM 4078 C CA . ILE A 1 515 ? -13.597 -3.849 -6.768 1.00 98.19 515 ILE A CA 1
ATOM 4079 C C . ILE A 1 515 ? -13.470 -2.546 -5.965 1.00 98.19 515 ILE A C 1
ATOM 4081 O O . ILE A 1 515 ? -14.160 -1.559 -6.245 1.00 98.19 515 ILE A O 1
ATOM 4085 N N . ILE A 1 516 ? -12.520 -2.512 -5.029 1.00 98.75 516 ILE A N 1
ATOM 4086 C CA . ILE A 1 516 ? -12.088 -1.280 -4.356 1.00 98.75 516 ILE A CA 1
ATOM 4087 C C . ILE A 1 516 ? -10.616 -0.991 -4.576 1.00 98.75 516 ILE A C 1
ATOM 4089 O O . ILE A 1 516 ? -9.787 -1.888 -4.708 1.00 98.75 516 ILE A O 1
ATOM 4093 N N . MET A 1 517 ? -10.281 0.292 -4.596 1.00 98.88 517 MET A N 1
ATOM 4094 C CA . MET A 1 517 ? -8.902 0.740 -4.655 1.00 98.88 517 MET A CA 1
ATOM 4095 C C . MET A 1 517 ? -8.661 1.804 -3.599 1.00 98.88 517 MET A C 1
ATOM 4097 O O . MET A 1 517 ? -9.506 2.665 -3.346 1.00 98.88 517 MET A O 1
ATOM 4101 N N . LEU A 1 518 ? -7.480 1.743 -3.005 1.00 98.88 518 LEU A N 1
ATOM 4102 C CA . LEU A 1 518 ? -6.966 2.744 -2.090 1.00 98.88 518 LEU A CA 1
ATOM 4103 C C . LEU A 1 518 ? -5.487 2.998 -2.377 1.00 98.88 518 LEU A C 1
ATOM 4105 O O . LEU A 1 518 ? -4.854 2.245 -3.113 1.00 98.88 518 LEU A O 1
ATOM 4109 N N . GLY A 1 519 ? -4.907 4.030 -1.784 1.00 98.81 519 GLY A N 1
ATOM 4110 C CA . GLY A 1 519 ? -3.479 4.259 -1.913 1.00 98.81 519 GLY A CA 1
ATOM 4111 C C . GLY A 1 519 ? -2.940 5.333 -0.993 1.00 98.81 519 GLY A C 1
ATOM 4112 O O . GLY A 1 519 ? -3.661 6.033 -0.276 1.00 98.81 519 GLY A O 1
ATOM 4113 N N . GLU A 1 520 ? -1.624 5.450 -1.018 1.00 98.88 520 GLU A N 1
ATOM 4114 C CA . GLU A 1 520 ? -0.895 6.502 -0.329 1.00 98.88 520 GLU A CA 1
ATOM 4115 C C . GLU A 1 520 ? -0.914 7.801 -1.132 1.00 98.88 520 GLU A C 1
ATOM 4117 O O . GLU A 1 520 ? -0.009 8.087 -1.918 1.00 98.88 520 GLU A O 1
ATOM 4122 N N . GLY A 1 521 ? -1.950 8.614 -0.923 1.00 98.38 521 GLY A N 1
ATOM 4123 C CA . GLY A 1 521 ? -2.099 9.915 -1.573 1.00 98.38 521 GLY A CA 1
ATOM 4124 C C . GLY A 1 521 ? -1.157 11.004 -1.040 1.00 98.38 521 GLY A C 1
ATOM 4125 O O . GLY A 1 521 ? -1.553 12.164 -0.952 1.00 98.38 521 GLY A O 1
ATOM 4126 N N . TRP A 1 522 ? 0.069 10.667 -0.637 1.00 98.44 522 TRP A N 1
ATOM 4127 C CA . TRP A 1 522 ? 1.059 11.655 -0.207 1.00 98.44 522 TRP A CA 1
ATOM 4128 C C . TRP A 1 522 ? 1.419 12.594 -1.366 1.00 98.44 522 TRP A C 1
ATOM 4130 O O . TRP A 1 522 ? 1.511 12.169 -2.512 1.00 98.44 522 TRP A O 1
ATOM 4140 N N . ILE A 1 523 ? 1.668 13.874 -1.079 1.00 97.69 523 ILE A N 1
ATOM 4141 C CA . ILE A 1 523 ? 2.081 14.843 -2.107 1.00 97.69 523 ILE A CA 1
ATOM 4142 C C . ILE A 1 523 ? 3.567 14.615 -2.431 1.00 97.69 523 ILE A C 1
ATOM 4144 O O . ILE A 1 523 ? 4.444 15.224 -1.812 1.00 97.69 523 ILE A O 1
ATOM 4148 N N . SER A 1 524 ? 3.849 13.704 -3.367 1.00 95.81 524 SER A N 1
ATOM 4149 C CA . SER A 1 524 ? 5.208 13.233 -3.687 1.00 95.81 524 SER A CA 1
ATOM 4150 C C . SER A 1 524 ? 5.585 13.283 -5.175 1.00 95.81 524 SER A C 1
ATOM 4152 O O . SER A 1 524 ? 6.740 13.015 -5.514 1.00 95.81 524 SER A O 1
ATOM 4154 N N . TYR A 1 525 ? 4.661 13.693 -6.052 1.00 96.69 525 TYR A N 1
ATOM 4155 C CA . TYR A 1 525 ? 4.835 13.663 -7.506 1.00 96.69 525 TYR A CA 1
ATOM 4156 C C . TYR A 1 525 ? 6.134 14.315 -7.989 1.00 96.69 525 TYR A C 1
ATOM 4158 O O . TYR A 1 525 ? 6.375 15.509 -7.788 1.00 96.69 525 TYR A O 1
ATOM 4166 N N . ALA A 1 526 ? 6.949 13.527 -8.692 1.00 93.38 526 ALA A N 1
ATOM 4167 C CA . ALA A 1 526 ? 8.163 14.009 -9.342 1.00 93.38 526 ALA A CA 1
ATOM 4168 C C . ALA A 1 526 ? 7.996 14.203 -10.857 1.00 93.38 526 ALA A C 1
ATOM 4170 O O . ALA A 1 526 ? 8.656 15.092 -11.403 1.00 93.38 526 ALA A O 1
ATOM 4171 N N . GLY A 1 527 ? 7.161 13.376 -11.510 1.00 94.31 527 GLY A N 1
ATOM 4172 C CA . GLY A 1 527 ? 6.870 13.385 -12.953 1.00 94.31 527 GLY A CA 1
ATOM 4173 C C . GLY A 1 527 ? 8.098 13.446 -13.869 1.00 94.31 527 GLY A C 1
ATOM 4174 O O . GLY A 1 527 ? 9.241 13.329 -13.425 1.00 94.31 527 GLY A O 1
ATOM 4175 N N . ASP A 1 528 ? 7.893 13.704 -15.159 1.00 95.25 528 ASP A N 1
ATOM 4176 C CA . ASP A 1 528 ? 8.976 14.214 -16.009 1.00 95.25 528 ASP A CA 1
ATOM 4177 C C . ASP A 1 528 ? 9.343 15.650 -15.623 1.00 95.25 528 ASP A C 1
ATOM 4179 O O . ASP A 1 528 ? 8.563 16.384 -15.012 1.00 95.25 528 ASP A O 1
ATOM 4183 N N . ALA A 1 529 ? 10.540 16.100 -15.999 1.00 87.19 529 ALA A N 1
ATOM 4184 C CA . ALA A 1 529 ? 10.900 17.505 -15.852 1.00 87.19 529 ALA A CA 1
ATOM 4185 C C . ALA A 1 529 ? 9.882 18.431 -16.542 1.00 87.19 529 ALA A C 1
ATOM 4187 O O . ALA A 1 529 ? 9.579 18.288 -17.727 1.00 87.19 529 ALA A O 1
ATOM 4188 N N . ASN A 1 530 ? 9.435 19.449 -15.801 1.00 81.75 530 ASN A N 1
ATOM 4189 C CA . ASN A 1 530 ? 8.419 20.425 -16.214 1.00 81.75 530 ASN A CA 1
ATOM 4190 C C . ASN A 1 530 ? 7.006 19.844 -16.409 1.00 81.75 530 ASN A C 1
ATOM 4192 O O . ASN A 1 530 ? 6.161 20.505 -17.015 1.00 81.75 530 ASN A O 1
ATOM 4196 N N . ASP A 1 531 ? 6.730 18.644 -15.893 1.00 87.31 531 ASP A N 1
ATOM 4197 C CA . ASP A 1 531 ? 5.368 18.130 -15.802 1.00 87.31 531 ASP A CA 1
ATOM 4198 C C . ASP A 1 531 ? 4.610 18.784 -14.634 1.00 87.31 531 ASP A C 1
ATOM 4200 O O . ASP A 1 531 ? 5.140 18.948 -13.537 1.00 87.31 531 ASP A O 1
ATOM 4204 N N . SER A 1 532 ? 3.364 19.179 -14.885 1.00 87.44 532 SER A N 1
ATOM 4205 C CA . SER A 1 532 ? 2.473 19.839 -13.922 1.00 87.44 532 SER A CA 1
ATOM 4206 C C . SER A 1 532 ? 1.065 19.238 -13.906 1.00 87.44 532 SER A C 1
ATOM 4208 O O . SER A 1 532 ? 0.118 19.875 -13.441 1.00 87.44 532 SER A O 1
ATOM 4210 N N . ARG A 1 533 ? 0.906 18.024 -14.449 1.00 94.00 533 ARG A N 1
ATOM 4211 C CA . ARG A 1 533 ? -0.362 17.286 -14.411 1.00 94.00 533 ARG A CA 1
ATOM 4212 C C . ARG A 1 533 ? -0.789 16.971 -12.978 1.00 94.00 533 ARG A C 1
ATOM 4214 O O . ARG A 1 533 ? 0.026 16.964 -12.064 1.00 94.00 533 ARG A O 1
ATOM 4221 N N . GLN A 1 534 ? -2.083 16.697 -12.815 1.00 97.69 534 GLN A N 1
ATOM 4222 C CA . GLN A 1 534 ? -2.668 16.273 -11.546 1.00 97.69 534 GLN A CA 1
ATOM 4223 C C . GLN A 1 534 ? -2.118 14.888 -11.146 1.00 97.69 534 GLN A C 1
ATOM 4225 O O . GLN A 1 534 ? -2.392 13.915 -11.858 1.00 97.69 534 GLN A O 1
ATOM 4230 N N . PRO A 1 535 ? -1.378 14.772 -10.032 1.00 98.12 535 PRO A N 1
ATOM 4231 C CA . PRO A 1 535 ? -1.004 13.477 -9.470 1.00 98.12 535 PRO A CA 1
ATOM 4232 C C . PRO A 1 535 ? -2.185 12.782 -8.789 1.00 98.12 535 PRO A C 1
ATOM 4234 O O . PRO A 1 535 ? -3.157 13.435 -8.400 1.00 98.12 535 PRO A O 1
ATOM 4237 N N . ALA A 1 536 ? -2.080 11.466 -8.607 1.00 98.62 536 ALA A N 1
ATOM 4238 C CA . ALA A 1 536 ? -3.029 10.651 -7.850 1.00 98.62 536 ALA A CA 1
ATOM 4239 C C . ALA A 1 536 ? -2.790 10.773 -6.329 1.00 98.62 536 ALA A C 1
ATOM 4241 O O . ALA A 1 536 ? -2.555 9.787 -5.636 1.00 98.62 536 ALA A O 1
ATOM 4242 N N . ASP A 1 537 ? -2.802 11.999 -5.805 1.00 98.56 537 ASP A N 1
ATOM 4243 C CA . ASP A 1 537 ? -2.564 12.295 -4.389 1.00 98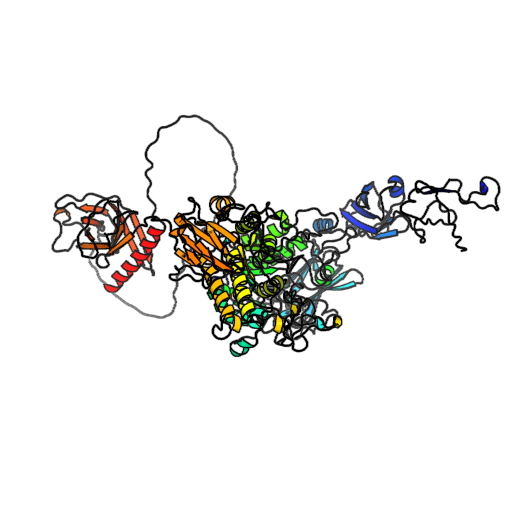.56 537 ASP A CA 1
ATOM 4244 C C . ASP A 1 537 ? -3.832 12.804 -3.674 1.00 98.56 537 ASP A C 1
ATOM 4246 O O . ASP A 1 537 ? -4.926 12.843 -4.234 1.00 98.56 537 ASP A O 1
ATOM 4250 N N . GLN A 1 538 ? -3.710 13.217 -2.414 1.00 98.62 538 GLN A N 1
ATOM 4251 C CA . GLN A 1 538 ? -4.816 13.760 -1.623 1.00 98.62 538 GLN A CA 1
ATOM 4252 C C . GLN A 1 538 ? -5.479 15.006 -2.255 1.00 98.62 538 GLN A C 1
ATOM 4254 O O . GLN A 1 538 ? -6.633 15.307 -1.948 1.00 98.62 538 GLN A O 1
ATOM 4259 N N . THR A 1 539 ? -4.807 15.731 -3.159 1.00 97.88 539 THR A N 1
ATOM 4260 C CA . THR A 1 539 ? -5.406 16.865 -3.892 1.00 97.88 539 THR A CA 1
ATOM 4261 C C . THR A 1 539 ? -6.368 16.416 -5.000 1.00 97.88 539 THR A C 1
ATOM 4263 O O . THR A 1 539 ? -7.189 17.211 -5.469 1.00 97.88 539 THR A O 1
ATOM 4266 N N . TRP A 1 540 ? -6.316 15.137 -5.385 1.00 98.62 540 TRP A N 1
ATOM 4267 C CA . TRP A 1 540 ? -7.194 14.531 -6.382 1.00 98.62 540 TRP A CA 1
ATOM 4268 C C . TRP A 1 540 ? -8.557 14.100 -5.824 1.00 98.62 540 TRP A C 1
ATOM 4270 O O . TRP A 1 540 ? -9.514 14.082 -6.590 1.00 98.62 540 TRP A O 1
ATOM 4280 N N . MET A 1 541 ? -8.678 13.821 -4.518 1.00 98.44 541 MET A N 1
ATOM 4281 C CA . MET A 1 541 ? -9.897 13.241 -3.913 1.00 98.44 541 MET A CA 1
ATOM 4282 C C . MET A 1 541 ? -11.169 14.035 -4.248 1.00 98.44 541 MET A C 1
ATOM 4284 O O . MET A 1 541 ? -12.107 13.470 -4.776 1.00 98.44 541 MET A O 1
ATOM 4288 N N . SER A 1 542 ? -11.137 15.370 -4.165 1.00 96.75 542 SER A N 1
ATOM 4289 C CA . SER A 1 542 ? -12.267 16.240 -4.576 1.00 96.75 542 SER A CA 1
ATOM 4290 C C . SER A 1 542 ? -12.645 16.234 -6.074 1.00 96.75 542 SER A C 1
ATOM 4292 O O . SER A 1 542 ? -13.426 17.068 -6.536 1.00 96.75 542 SER A O 1
ATOM 4294 N N . GLN A 1 543 ? -12.001 15.389 -6.876 1.00 97.81 543 GLN A N 1
ATOM 4295 C CA . GLN A 1 543 ? -12.203 15.256 -8.317 1.00 97.81 543 GLN A CA 1
ATOM 4296 C C . GLN A 1 543 ? -12.547 13.808 -8.706 1.00 97.81 543 GLN A C 1
ATOM 4298 O O . GLN A 1 543 ? -12.667 13.521 -9.902 1.00 97.81 543 GLN A O 1
ATOM 4303 N N . THR A 1 544 ? -12.676 12.886 -7.742 1.00 97.75 544 THR A N 1
ATOM 4304 C CA . THR A 1 544 ? -12.948 11.474 -8.013 1.00 97.75 544 THR A CA 1
ATOM 4305 C C . THR A 1 544 ? -13.614 10.750 -6.844 1.00 97.75 544 THR A C 1
ATOM 4307 O O . THR A 1 544 ? -13.210 10.925 -5.711 1.00 97.75 544 THR A O 1
ATOM 4310 N N . ASP A 1 545 ? -14.508 9.811 -7.159 1.00 96.94 545 ASP A N 1
ATOM 4311 C CA . ASP A 1 545 ? -15.049 8.829 -6.201 1.00 96.94 545 ASP A CA 1
ATOM 4312 C C . ASP A 1 545 ? -14.521 7.406 -6.490 1.00 96.94 545 ASP A C 1
ATOM 4314 O O . ASP A 1 545 ? -15.175 6.400 -6.207 1.00 96.94 545 ASP A O 1
ATOM 4318 N N . SER A 1 546 ? -13.370 7.296 -7.169 1.00 95.25 546 SER A N 1
ATOM 4319 C CA . SER A 1 546 ? -12.837 6.008 -7.646 1.00 95.25 546 SER A CA 1
ATOM 4320 C C . SER A 1 546 ? -11.907 5.322 -6.642 1.00 95.25 546 SER A C 1
ATOM 4322 O O . SER A 1 546 ? -12.133 4.169 -6.275 1.00 95.25 546 SER A O 1
ATOM 4324 N N . VAL A 1 547 ? -10.870 6.026 -6.185 1.00 98.25 547 VAL A N 1
ATOM 4325 C CA . VAL A 1 547 ? -9.798 5.491 -5.335 1.00 98.25 547 VAL A CA 1
ATOM 4326 C C . VAL A 1 547 ? -9.704 6.315 -4.058 1.00 98.25 547 VAL A C 1
ATOM 4328 O O . VAL A 1 547 ? -9.708 7.539 -4.120 1.00 98.25 547 VAL A O 1
ATOM 4331 N N . ALA A 1 548 ? -9.607 5.649 -2.909 1.00 98.75 548 ALA A N 1
ATOM 4332 C CA . ALA A 1 548 ? -9.504 6.302 -1.606 1.00 98.75 548 ALA A CA 1
ATOM 4333 C C . ALA A 1 548 ? -8.046 6.591 -1.201 1.00 98.75 548 ALA A C 1
ATOM 4335 O O . ALA A 1 548 ? -7.119 5.900 -1.625 1.00 98.75 548 ALA A O 1
ATOM 4336 N N . SER A 1 549 ? -7.834 7.558 -0.309 1.00 98.75 549 SER A N 1
ATOM 4337 C CA . SER A 1 549 ? -6.520 7.881 0.255 1.00 98.75 549 SER A CA 1
ATOM 4338 C C . SER A 1 549 ? -6.462 7.627 1.760 1.00 98.75 549 SER A C 1
ATOM 4340 O O . SER A 1 549 ? -7.403 7.922 2.500 1.00 98.75 549 SER A O 1
ATOM 4342 N N . PHE A 1 550 ? -5.308 7.162 2.248 1.00 98.94 550 PHE A N 1
ATOM 4343 C CA . PHE A 1 550 ? -4.998 7.181 3.681 1.00 98.94 550 PHE A CA 1
ATOM 4344 C C . PHE A 1 550 ? -5.117 8.594 4.265 1.00 98.94 550 PHE A C 1
ATOM 4346 O O . PHE A 1 550 ? -4.613 9.566 3.694 1.00 98.94 550 PHE A O 1
ATOM 4353 N N . SER A 1 551 ? -5.772 8.692 5.426 1.00 98.88 551 SER A N 1
ATOM 4354 C CA . SER A 1 551 ? -5.853 9.918 6.221 1.00 98.88 551 SER A CA 1
ATOM 4355 C C . SER A 1 551 ? -4.752 9.944 7.277 1.00 98.88 551 SER A C 1
ATOM 4357 O O . SER A 1 551 ? -4.840 9.320 8.336 1.00 98.88 551 SER A O 1
ATOM 4359 N N . ASP A 1 552 ? -3.684 10.683 7.002 1.00 98.62 552 ASP A N 1
ATOM 4360 C CA . ASP A 1 552 ? -2.660 11.008 7.992 1.00 98.62 552 ASP A CA 1
ATOM 4361 C C . ASP A 1 552 ? -3.161 11.980 9.068 1.00 98.62 552 ASP A C 1
ATOM 4363 O O . ASP A 1 552 ? -2.629 11.964 10.178 1.00 98.62 552 ASP A O 1
ATOM 4367 N N . ASP A 1 553 ? -4.192 12.785 8.793 1.00 98.75 553 ASP A N 1
ATOM 4368 C CA . ASP A 1 553 ? -4.736 13.752 9.753 1.00 98.75 553 ASP A CA 1
ATOM 4369 C C . ASP A 1 553 ? -5.363 13.049 10.969 1.00 98.75 553 ASP A C 1
ATOM 4371 O O . ASP A 1 553 ? -4.958 13.308 12.108 1.00 98.75 553 ASP A O 1
ATOM 4375 N N . ILE A 1 554 ? -6.251 12.062 10.761 1.00 98.81 554 ILE A N 1
ATOM 4376 C CA . ILE A 1 554 ? -6.835 11.293 11.875 1.00 98.81 554 ILE A CA 1
ATOM 4377 C C . ILE A 1 554 ? -5.758 10.516 12.645 1.00 98.81 554 ILE A C 1
ATOM 4379 O O . ILE A 1 554 ? -5.747 10.530 13.879 1.00 98.81 554 ILE A O 1
ATOM 4383 N N . ARG A 1 555 ? -4.791 9.912 11.939 1.00 98.88 555 ARG A N 1
ATOM 4384 C CA . ARG A 1 555 ? -3.644 9.220 12.545 1.00 98.88 555 ARG A CA 1
ATOM 4385 C C . ARG A 1 555 ? -2.877 10.158 13.477 1.00 98.88 555 ARG A C 1
ATOM 4387 O O . ARG A 1 555 ? -2.657 9.838 14.650 1.00 98.88 555 ARG A O 1
ATOM 4394 N N . ASN A 1 556 ? -2.503 11.330 12.964 1.00 98.75 556 ASN A N 1
ATOM 4395 C CA . ASN A 1 556 ? -1.706 12.323 13.675 1.00 98.75 556 ASN A CA 1
ATOM 4396 C C . ASN A 1 556 ? -2.459 12.897 14.883 1.00 98.75 556 ASN A C 1
ATOM 4398 O O . ASN A 1 556 ? -1.876 13.041 15.963 1.00 98.75 556 ASN A O 1
ATOM 4402 N N . LEU A 1 557 ? -3.751 13.197 14.726 1.00 98.81 557 LEU A N 1
ATOM 4403 C CA . LEU A 1 557 ? -4.603 13.720 15.794 1.00 98.81 557 LEU A CA 1
ATOM 4404 C C . LEU A 1 557 ? -4.778 12.718 16.931 1.00 98.81 557 LEU A C 1
ATOM 4406 O O . LEU A 1 557 ? -4.745 13.117 18.099 1.00 98.81 557 LEU A O 1
ATOM 4410 N N . LEU A 1 558 ? -4.932 11.433 16.608 1.00 98.88 558 LEU A N 1
ATOM 4411 C CA . LEU A 1 558 ? -5.179 10.403 17.606 1.00 98.88 558 LEU A CA 1
ATOM 4412 C C . LEU A 1 558 ? -3.909 9.975 18.326 1.00 98.88 558 LEU A C 1
ATOM 4414 O O . LEU A 1 558 ? -3.899 9.998 19.557 1.00 98.88 558 LEU A O 1
ATOM 4418 N N . LYS A 1 559 ? -2.843 9.628 17.594 1.00 98.69 559 LYS A N 1
ATOM 4419 C CA . LYS A 1 559 ? -1.674 8.952 18.179 1.00 98.69 559 LYS A CA 1
ATOM 4420 C C . LYS A 1 559 ? -0.307 9.472 17.735 1.00 98.69 559 LYS A C 1
ATOM 4422 O O . LYS A 1 559 ? 0.685 8.867 18.129 1.00 98.69 559 LYS A O 1
ATOM 4427 N N . SER A 1 560 ? -0.243 10.577 16.980 1.00 98.12 560 SER A N 1
ATOM 4428 C CA . SER A 1 560 ? 0.939 11.112 16.266 1.00 98.12 560 SER A CA 1
ATOM 4429 C C . SER A 1 560 ? 1.276 10.406 14.940 1.00 98.12 560 SER A C 1
ATOM 4431 O O . SER A 1 560 ? 0.515 9.597 14.427 1.00 98.12 560 SER A O 1
ATOM 4433 N N . GLY A 1 561 ? 2.397 10.762 14.330 1.00 96.25 561 GLY A N 1
ATOM 4434 C CA . GLY A 1 561 ? 2.861 10.241 13.047 1.00 96.25 561 GLY A CA 1
ATOM 4435 C C . GLY A 1 561 ? 3.916 11.175 12.474 1.00 96.25 561 GLY A C 1
ATOM 4436 O O . GLY A 1 561 ? 4.282 12.160 13.123 1.00 96.25 561 GLY A O 1
ATOM 4437 N N . TYR A 1 562 ? 4.423 10.884 11.277 1.00 91.44 562 TYR A N 1
ATOM 4438 C CA . TYR A 1 562 ? 5.399 11.754 10.620 1.00 91.44 562 TYR A CA 1
ATOM 4439 C C . TYR A 1 562 ? 4.875 13.205 10.504 1.00 91.44 562 TYR A C 1
ATOM 4441 O O . TYR A 1 562 ? 3.703 13.390 10.164 1.00 91.44 562 TYR A O 1
ATOM 4449 N N . PRO A 1 563 ? 5.705 14.238 10.777 1.00 94.19 563 PRO A N 1
ATOM 4450 C CA . PRO A 1 563 ? 7.129 14.190 11.150 1.00 94.19 563 PRO A CA 1
ATOM 4451 C C . PRO A 1 563 ? 7.398 14.167 12.669 1.00 94.19 563 PRO A C 1
ATOM 4453 O O . PRO A 1 563 ? 8.519 14.416 13.101 1.00 94.19 563 PRO A O 1
ATOM 4456 N N . SER A 1 564 ? 6.384 13.959 13.511 1.00 96.00 564 SER A N 1
ATOM 4457 C CA . SER A 1 564 ? 6.458 14.109 14.976 1.00 96.00 564 SER A CA 1
ATOM 4458 C C . SER A 1 564 ? 5.989 12.856 15.724 1.00 96.00 564 SER A C 1
ATOM 4460 O O . SER A 1 564 ? 5.208 12.941 16.673 1.00 96.00 564 SER A O 1
ATOM 4462 N N . GLU A 1 565 ? 6.445 11.678 15.296 1.00 97.31 565 GLU A N 1
ATOM 4463 C CA . GLU A 1 565 ? 6.046 10.411 15.908 1.00 97.31 565 GLU A CA 1
ATOM 4464 C C . GLU A 1 565 ? 6.499 10.308 17.377 1.00 97.31 565 GLU A C 1
ATOM 4466 O O . GLU A 1 565 ? 7.670 10.500 17.711 1.00 97.31 565 GLU A O 1
ATOM 4471 N N . GLY A 1 566 ? 5.562 9.968 18.263 1.00 97.25 566 GLY A N 1
ATOM 4472 C CA . GLY A 1 566 ? 5.742 9.944 19.715 1.00 97.25 566 GLY A CA 1
ATOM 4473 C C . GLY A 1 566 ? 5.322 11.239 20.418 1.00 97.25 566 GLY A C 1
ATOM 4474 O O . GLY A 1 566 ? 5.407 11.323 21.641 1.00 97.25 566 GLY A O 1
ATOM 4475 N N . ALA A 1 567 ? 4.876 12.265 19.686 1.00 98.12 567 ALA A N 1
ATOM 4476 C CA . ALA A 1 567 ? 4.268 13.437 20.306 1.00 98.12 567 ALA A CA 1
ATOM 4477 C C . ALA A 1 567 ? 2.926 13.073 20.963 1.00 98.12 567 ALA A C 1
ATOM 4479 O O . ALA A 1 567 ? 2.131 12.315 20.409 1.00 98.12 567 ALA A O 1
ATOM 4480 N N . ALA A 1 568 ? 2.638 13.660 22.126 1.00 98.06 568 ALA A N 1
ATOM 4481 C CA . ALA A 1 568 ? 1.350 13.464 22.780 1.00 98.06 568 ALA A CA 1
ATOM 4482 C C . ALA A 1 568 ? 0.192 13.924 21.867 1.00 98.06 568 ALA A C 1
ATOM 4484 O O . ALA A 1 568 ? 0.190 15.026 21.305 1.00 98.06 568 ALA A O 1
ATOM 4485 N N . ALA A 1 569 ? -0.803 13.059 21.735 1.00 98.69 569 ALA A N 1
ATOM 4486 C CA . ALA A 1 569 ? -1.965 13.189 20.871 1.00 98.69 569 ALA A CA 1
ATOM 4487 C C . ALA A 1 569 ? -3.237 12.761 21.626 1.00 98.69 569 ALA A C 1
ATOM 4489 O O . ALA A 1 569 ? -3.158 12.470 22.822 1.00 98.69 569 ALA A O 1
ATOM 4490 N N . PHE A 1 570 ? -4.407 12.752 20.980 1.00 98.88 570 PHE A N 1
ATOM 4491 C CA . PHE A 1 570 ? -5.689 12.619 21.682 1.00 98.88 570 PHE A CA 1
ATOM 4492 C C . PHE A 1 570 ? -5.750 11.384 22.598 1.00 98.88 570 PHE A C 1
ATOM 4494 O O . PHE A 1 570 ? -6.043 11.517 23.783 1.00 98.88 570 PHE A O 1
ATOM 4501 N N . ILE A 1 571 ? -5.381 10.192 22.110 1.00 98.88 571 ILE A N 1
ATOM 4502 C CA . ILE A 1 571 ? -5.412 8.966 22.935 1.00 98.88 571 ILE A CA 1
ATOM 4503 C C . ILE A 1 571 ? -4.170 8.806 23.825 1.00 98.88 571 ILE A C 1
ATOM 4505 O O . ILE A 1 571 ? -4.125 7.907 24.665 1.00 98.88 571 ILE A O 1
ATOM 4509 N N . THR A 1 572 ? -3.168 9.676 23.681 1.00 98.81 572 THR A N 1
ATOM 4510 C CA . THR A 1 572 ? -1.885 9.636 24.406 1.00 98.81 572 THR A CA 1
ATOM 4511 C C . THR A 1 572 ? -1.666 10.855 25.312 1.00 98.81 572 THR A C 1
ATOM 4513 O O . THR A 1 572 ? -0.547 11.126 25.739 1.00 98.81 572 THR A O 1
ATOM 4516 N N . GLY A 1 573 ? -2.741 11.569 25.669 1.00 98.25 573 GLY A N 1
ATOM 4517 C CA . GLY A 1 573 ? -2.728 12.630 26.686 1.00 98.25 573 GLY A CA 1
ATOM 4518 C C . GLY A 1 573 ? -2.405 14.038 26.174 1.00 98.25 573 GLY A C 1
ATOM 4519 O O . GLY A 1 573 ? -2.249 14.954 26.979 1.00 98.25 573 GLY A O 1
ATOM 4520 N N . GLY A 1 574 ? -2.324 14.236 24.857 1.00 98.44 574 GLY A N 1
ATOM 4521 C CA . GLY A 1 574 ? -2.229 15.552 24.227 1.00 98.44 574 GLY A CA 1
ATOM 4522 C C . GLY A 1 574 ? -3.596 16.022 23.739 1.00 98.44 574 GLY A C 1
ATOM 4523 O O . GLY A 1 574 ? -4.081 15.521 22.728 1.00 98.44 574 GLY A O 1
ATOM 4524 N N . ALA A 1 575 ? -4.199 16.983 24.445 1.00 98.38 575 ALA A N 1
ATOM 4525 C CA . ALA A 1 575 ? -5.494 17.560 24.080 1.00 98.38 575 ALA A CA 1
ATOM 4526 C C . ALA A 1 575 ? -5.502 18.055 22.620 1.00 98.38 575 ALA A C 1
ATOM 4528 O O . ALA A 1 575 ? -4.499 18.587 22.135 1.00 98.38 575 ALA A O 1
ATOM 4529 N N . LYS A 1 576 ? -6.625 17.861 21.920 1.00 98.25 576 LYS A N 1
ATOM 4530 C CA . LYS A 1 576 ? -6.801 18.255 20.512 1.00 98.25 576 LYS A CA 1
ATOM 4531 C C . LYS A 1 576 ? -8.041 19.100 20.331 1.00 98.25 576 LYS A C 1
ATOM 4533 O O . LYS A 1 576 ? -9.003 18.942 21.078 1.00 98.25 576 LYS A O 1
ATOM 4538 N N . ASP A 1 577 ? -8.014 19.950 19.310 1.00 98.56 577 ASP A N 1
ATOM 4539 C CA . ASP A 1 577 ? -9.182 20.707 18.875 1.00 98.56 577 ASP A CA 1
ATOM 4540 C C . ASP A 1 577 ? -10.328 19.751 18.516 1.00 98.56 577 ASP A C 1
ATOM 4542 O O . ASP A 1 577 ? -10.219 18.934 17.595 1.00 98.56 577 ASP A O 1
ATOM 4546 N N . LEU A 1 578 ? -11.426 19.837 19.270 1.00 98.38 578 LEU A N 1
ATOM 4547 C CA . LEU A 1 578 ? -12.512 18.862 19.162 1.00 98.38 578 LEU A CA 1
ATOM 4548 C C . LEU A 1 578 ? -13.284 18.982 17.851 1.00 98.38 578 LEU A C 1
ATOM 4550 O O . LEU A 1 578 ? -13.813 17.983 17.372 1.00 98.38 578 LEU A O 1
ATOM 4554 N N . GLN A 1 579 ? -13.340 20.175 17.253 1.00 98.44 579 GLN A N 1
ATOM 4555 C CA . GLN A 1 579 ? -14.012 20.356 15.969 1.00 98.44 579 GLN A CA 1
ATOM 4556 C C . GLN A 1 579 ? -13.223 19.686 14.840 1.00 98.44 579 GLN A C 1
ATOM 4558 O O . GLN A 1 579 ? -13.812 19.017 13.994 1.00 98.44 579 GLN A O 1
ATOM 4563 N N . THR A 1 580 ? -11.898 19.826 14.850 1.00 98.69 580 THR A N 1
ATOM 4564 C CA . THR A 1 580 ? -10.994 19.183 13.888 1.00 98.69 580 THR A CA 1
ATOM 4565 C C . THR A 1 580 ? -11.037 17.661 14.027 1.00 98.69 580 THR A C 1
ATOM 4567 O O . THR A 1 580 ? -11.169 16.951 13.028 1.00 98.69 580 THR A O 1
ATOM 4570 N N . LEU A 1 581 ? -11.009 17.149 15.264 1.00 98.81 581 LEU A N 1
ATOM 4571 C CA . LEU A 1 581 ? -11.163 15.717 15.530 1.00 98.81 581 LEU A CA 1
ATOM 4572 C C . LEU A 1 581 ? -12.539 15.196 15.086 1.00 98.81 581 LEU A C 1
ATOM 4574 O O . LEU A 1 581 ? -12.625 14.156 14.439 1.00 98.81 581 LEU A O 1
ATOM 4578 N N . PHE A 1 582 ? -13.614 15.927 15.385 1.00 98.88 582 PHE A N 1
ATOM 4579 C CA . PHE A 1 582 ? -14.962 15.554 14.960 1.00 98.88 582 PHE A CA 1
ATOM 4580 C C . PHE A 1 582 ? -15.110 15.532 13.435 1.00 98.88 582 PHE A C 1
ATOM 4582 O O . PHE A 1 582 ? -15.730 14.623 12.892 1.00 98.88 582 PHE A O 1
ATOM 4589 N N . ASN A 1 583 ? -14.512 16.492 12.727 1.00 98.88 583 ASN A N 1
ATOM 4590 C CA . ASN A 1 583 ? -14.510 16.489 11.267 1.00 98.88 583 ASN A CA 1
ATOM 4591 C C . ASN A 1 583 ? -13.776 15.258 10.712 1.00 98.88 583 ASN A C 1
ATOM 4593 O O . ASN A 1 583 ? -14.293 14.611 9.809 1.00 98.88 583 ASN A O 1
ATOM 4597 N N . ASN A 1 584 ? -12.655 14.849 11.312 1.00 98.88 584 ASN A N 1
ATOM 4598 C CA . ASN A 1 584 ? -11.977 13.603 10.939 1.00 98.88 584 ASN A CA 1
ATOM 4599 C C . ASN A 1 584 ? -12.851 12.355 11.173 1.00 98.88 584 ASN A C 1
ATOM 4601 O O . ASN A 1 584 ? -12.922 11.497 10.296 1.00 98.88 584 ASN A O 1
ATOM 4605 N N . ILE A 1 585 ? -13.589 12.286 12.289 1.00 98.94 585 ILE A N 1
ATOM 4606 C CA . ILE A 1 585 ? -14.567 11.208 12.562 1.00 98.94 585 ILE A CA 1
ATOM 4607 C C . ILE A 1 585 ? -15.665 11.156 11.487 1.00 98.94 585 ILE A C 1
ATOM 4609 O O . ILE A 1 585 ? -16.153 10.083 11.139 1.00 98.94 585 ILE A O 1
ATOM 4613 N N . LYS A 1 586 ? -16.038 12.304 10.916 1.00 98.88 586 LYS A N 1
ATOM 4614 C CA . LYS A 1 586 ? -16.972 12.412 9.786 1.00 98.88 586 LYS A CA 1
ATOM 4615 C C . LYS A 1 586 ? -16.336 12.129 8.413 1.00 98.88 586 LYS A C 1
ATOM 4617 O O . LYS A 1 586 ? -16.990 12.403 7.413 1.00 98.88 586 LYS A O 1
ATOM 4622 N N . ALA A 1 587 ? -15.091 11.648 8.345 1.00 98.88 587 ALA A N 1
ATOM 4623 C CA . ALA A 1 587 ? -14.327 11.527 7.096 1.00 98.88 587 ALA A CA 1
ATOM 4624 C C . ALA A 1 587 ? -14.164 12.869 6.351 1.00 98.88 587 ALA A C 1
ATOM 4626 O O . ALA A 1 587 ? -14.274 12.955 5.136 1.00 98.88 587 ALA A O 1
ATOM 4627 N N . GLN A 1 588 ? -13.917 13.949 7.095 1.00 98.75 588 GLN A N 1
ATOM 4628 C CA . GLN A 1 588 ? -13.661 15.294 6.566 1.00 98.75 588 GLN A CA 1
ATOM 4629 C C . GLN A 1 588 ? -12.328 15.809 7.130 1.00 98.75 588 GLN A C 1
ATOM 4631 O O . GLN A 1 588 ? -12.331 16.688 8.001 1.00 98.75 588 GLN A O 1
ATOM 4636 N N . PRO A 1 589 ? -11.193 15.214 6.719 1.00 98.69 589 PRO A N 1
ATOM 4637 C CA . PRO A 1 589 ? -9.875 15.613 7.197 1.00 98.69 589 PRO A CA 1
ATOM 4638 C C . PRO A 1 589 ? -9.574 17.074 6.845 1.00 98.69 589 PRO A C 1
ATOM 4640 O O . PRO A 1 589 ? -10.164 17.661 5.940 1.00 98.69 589 PRO A O 1
ATOM 4643 N N . SER A 1 590 ? -8.682 17.699 7.609 1.00 98.25 590 SER A N 1
ATOM 4644 C CA . SER A 1 590 ? -8.409 19.137 7.494 1.00 98.25 590 SER A CA 1
ATOM 4645 C C . SER A 1 590 ? -7.297 19.483 6.501 1.00 98.25 590 SER A C 1
ATOM 4647 O O . SER A 1 590 ? -7.162 20.644 6.110 1.00 98.25 590 SER A O 1
ATOM 4649 N N . ASN A 1 591 ? -6.502 18.492 6.095 1.00 97.94 591 ASN A N 1
ATOM 4650 C CA . ASN A 1 591 ? -5.348 18.649 5.213 1.00 97.94 591 ASN A CA 1
ATOM 4651 C C . ASN A 1 591 ? -5.653 18.383 3.729 1.00 97.94 591 ASN A C 1
ATOM 4653 O O . ASN A 1 591 ? -4.850 18.771 2.884 1.00 97.94 591 ASN A O 1
ATOM 4657 N N . PHE A 1 592 ? -6.810 17.804 3.400 1.00 98.50 592 PHE A N 1
ATOM 4658 C CA . PHE A 1 592 ? -7.302 17.685 2.028 1.00 98.50 592 PHE A CA 1
ATOM 4659 C C . PHE A 1 592 ? -8.829 17.761 1.962 1.00 98.50 592 PHE A C 1
ATOM 4661 O O . PHE A 1 592 ? -9.512 17.707 2.979 1.00 98.50 592 PHE A O 1
ATOM 4668 N N . THR A 1 593 ? -9.373 17.948 0.759 1.00 98.25 593 THR A N 1
ATOM 4669 C CA . THR A 1 593 ? -10.827 18.005 0.556 1.00 98.25 593 THR A CA 1
ATOM 4670 C C . THR A 1 593 ? -11.333 16.632 0.131 1.00 98.25 593 THR A C 1
ATOM 4672 O O . THR A 1 593 ? -11.001 16.192 -0.965 1.00 98.25 593 THR A O 1
ATOM 4675 N N . ALA A 1 594 ? -12.132 16.003 0.992 1.00 98.00 594 ALA A N 1
ATOM 4676 C CA . ALA A 1 594 ? -12.964 14.845 0.673 1.00 98.00 594 ALA A CA 1
ATOM 4677 C C . ALA A 1 594 ? -14.424 15.312 0.568 1.00 98.00 594 ALA A C 1
ATOM 4679 O O . ALA A 1 594 ? -14.973 15.863 1.536 1.00 98.00 594 ALA A O 1
ATOM 4680 N N . ASP A 1 595 ? -15.027 15.175 -0.609 1.00 97.44 595 ASP A N 1
ATOM 4681 C CA . ASP A 1 595 ? -16.448 15.440 -0.841 1.00 97.44 595 ASP A CA 1
ATOM 4682 C C . ASP A 1 595 ? -17.316 14.182 -0.739 1.00 97.44 595 ASP A C 1
ATOM 4684 O O . ASP A 1 595 ? -18.531 14.320 -0.582 1.00 97.44 595 ASP A O 1
ATOM 4688 N N . ASP A 1 596 ? -16.698 13.005 -0.635 1.00 98.31 596 ASP A N 1
ATOM 4689 C CA . ASP A 1 596 ? -17.347 11.748 -0.291 1.00 98.31 596 ASP A CA 1
ATOM 4690 C C . ASP A 1 596 ? -16.625 11.038 0.881 1.00 98.31 596 ASP A C 1
ATOM 4692 O O . ASP A 1 596 ? -15.392 11.017 0.944 1.00 98.31 596 ASP A O 1
ATOM 4696 N N . PRO A 1 597 ? -17.343 10.466 1.872 1.00 98.50 597 PRO A N 1
ATOM 4697 C CA . PRO A 1 597 ? -16.695 9.766 2.982 1.00 98.50 597 PRO A CA 1
ATOM 4698 C C . PRO A 1 597 ? -15.848 8.575 2.516 1.00 98.50 597 PRO A C 1
ATOM 4700 O O . PRO A 1 597 ? -14.852 8.249 3.166 1.00 98.50 597 PRO A O 1
ATOM 4703 N N . GLY A 1 598 ? -16.212 7.935 1.404 1.00 98.38 598 GLY A N 1
ATOM 4704 C CA . GLY A 1 598 ? -15.490 6.805 0.845 1.00 98.38 598 GLY A CA 1
ATOM 4705 C C . GLY A 1 598 ? -14.104 7.148 0.294 1.00 98.38 598 GLY A C 1
ATOM 4706 O O . GLY A 1 598 ? -13.307 6.234 0.092 1.00 98.38 598 GLY A O 1
ATOM 4707 N N . ASP A 1 599 ? -13.766 8.430 0.126 1.00 98.75 599 ASP A N 1
ATOM 4708 C CA . ASP A 1 599 ? -12.417 8.874 -0.263 1.00 98.75 599 ASP A CA 1
ATOM 4709 C C . ASP A 1 599 ? -11.389 8.702 0.861 1.00 98.75 599 ASP A C 1
ATOM 4711 O O . ASP A 1 599 ? -10.182 8.809 0.639 1.00 98.75 599 ASP A O 1
ATOM 4715 N N . VAL A 1 600 ? -11.850 8.451 2.089 1.00 98.94 600 VAL A N 1
ATOM 4716 C CA . VAL A 1 600 ? -11.019 8.490 3.292 1.00 98.94 600 VAL A CA 1
ATOM 4717 C C . VAL A 1 600 ? -10.823 7.090 3.861 1.00 98.94 600 VAL A C 1
ATOM 4719 O O . VAL A 1 600 ? -11.751 6.475 4.393 1.00 98.94 600 VAL A O 1
ATOM 4722 N N . ILE A 1 601 ? -9.579 6.611 3.834 1.00 98.94 601 ILE A N 1
ATOM 4723 C CA . ILE A 1 601 ? -9.156 5.442 4.607 1.00 98.94 601 ILE A CA 1
ATOM 4724 C C . ILE A 1 601 ? -8.756 5.900 6.013 1.00 98.94 601 ILE A C 1
ATOM 4726 O O . ILE A 1 601 ? -7.737 6.570 6.220 1.00 98.94 601 ILE A O 1
ATOM 4730 N N . GLN A 1 602 ? -9.577 5.528 6.990 1.00 98.94 602 GLN A N 1
ATOM 4731 C CA . GLN A 1 602 ? -9.389 5.833 8.401 1.00 98.94 602 GLN A CA 1
ATOM 4732 C C . GLN A 1 602 ? -8.446 4.813 9.028 1.00 98.94 602 GLN A C 1
ATOM 4734 O O . GLN A 1 602 ? -8.766 3.625 9.110 1.00 98.94 602 GLN A O 1
ATOM 4739 N N . TYR A 1 603 ? -7.298 5.275 9.519 1.00 98.94 603 TYR A N 1
ATOM 4740 C CA . TYR A 1 603 ? -6.313 4.396 10.136 1.00 98.94 603 TYR A CA 1
ATOM 4741 C C . TYR A 1 603 ? -5.529 5.080 11.254 1.00 98.94 603 TYR A C 1
ATOM 4743 O O . TYR A 1 603 ? -5.420 6.305 11.325 1.00 98.94 603 TYR A O 1
ATOM 4751 N N . ILE A 1 604 ? -4.953 4.258 12.129 1.00 98.94 604 ILE A N 1
ATOM 4752 C CA . ILE A 1 604 ? -4.024 4.700 13.176 1.00 98.94 604 ILE A CA 1
ATOM 4753 C C . ILE A 1 604 ? -2.779 3.821 13.272 1.00 98.94 604 ILE A C 1
ATOM 4755 O O . ILE A 1 604 ? -1.905 4.133 14.064 1.00 98.94 604 ILE A O 1
ATOM 4759 N N . ALA A 1 605 ? -2.655 2.744 12.505 1.00 98.88 605 ALA A N 1
ATOM 4760 C CA . ALA A 1 605 ? -1.413 1.996 12.353 1.00 98.88 605 ALA A CA 1
ATOM 4761 C C . ALA A 1 605 ? -1.437 1.236 11.026 1.00 98.88 605 ALA A C 1
ATOM 4763 O O . ALA A 1 605 ? -2.508 0.865 10.552 1.00 98.88 605 ALA A O 1
ATOM 4764 N N . ALA A 1 606 ? -0.253 1.028 10.465 1.00 98.88 606 ALA A N 1
ATOM 4765 C CA . ALA A 1 606 ? 0.026 0.228 9.278 1.00 98.88 606 ALA A CA 1
ATOM 4766 C C . ALA A 1 606 ? 1.300 -0.592 9.554 1.00 98.88 606 ALA A C 1
ATOM 4768 O O . ALA A 1 606 ? 1.841 -0.544 10.667 1.00 98.88 606 ALA A O 1
ATOM 4769 N N . HIS A 1 607 ? 1.775 -1.330 8.557 1.00 98.69 607 HIS A N 1
ATOM 4770 C CA . HIS A 1 607 ? 3.062 -2.016 8.601 1.00 98.69 607 HIS A CA 1
ATOM 4771 C C . HIS A 1 607 ? 4.230 -1.035 8.836 1.00 98.69 607 HIS A C 1
ATOM 4773 O O . HIS A 1 607 ? 5.147 -1.362 9.599 1.00 98.69 607 HIS A O 1
ATOM 4779 N N . ASP A 1 608 ? 4.143 0.166 8.253 1.00 96.88 608 ASP A N 1
ATOM 4780 C CA . ASP A 1 608 ? 5.064 1.288 8.434 1.00 96.88 608 ASP A CA 1
ATOM 4781 C C . ASP A 1 608 ? 4.969 1.951 9.811 1.00 96.88 608 ASP A C 1
ATOM 4783 O O . ASP A 1 608 ? 3.891 2.090 10.401 1.00 96.88 608 ASP A O 1
ATOM 4787 N N . ASN A 1 609 ? 6.087 2.546 10.229 1.00 98.50 609 ASN A N 1
ATOM 4788 C CA . ASN A 1 609 ? 6.233 3.280 11.486 1.00 98.50 609 ASN A CA 1
ATOM 4789 C C . ASN A 1 609 ? 6.063 2.369 12.724 1.00 98.50 609 ASN A C 1
ATOM 4791 O O . ASN A 1 609 ? 6.018 1.136 12.643 1.00 98.50 609 ASN A O 1
ATOM 4795 N N . LEU A 1 610 ? 6.000 2.970 13.918 1.00 98.81 610 LEU A N 1
ATOM 4796 C CA . LEU A 1 610 ? 5.725 2.208 15.135 1.00 98.81 610 LEU A CA 1
ATOM 4797 C C . LEU A 1 610 ? 4.302 1.636 15.117 1.00 98.81 610 LEU A C 1
ATOM 4799 O O . LEU A 1 610 ? 3.334 2.310 14.740 1.00 98.81 610 LEU A O 1
ATOM 4803 N N . THR A 1 611 ? 4.167 0.417 15.645 1.00 98.94 611 THR A N 1
ATOM 4804 C CA . THR A 1 611 ? 2.861 -0.198 15.912 1.00 98.94 611 THR A CA 1
ATOM 4805 C C . THR A 1 611 ? 2.020 0.688 16.842 1.00 98.94 611 THR A C 1
ATOM 4807 O O . THR A 1 611 ? 2.550 1.523 17.583 1.00 98.94 611 THR A O 1
ATOM 4810 N N . LEU A 1 612 ? 0.695 0.494 16.861 1.00 98.94 612 LEU A N 1
ATOM 4811 C CA . LEU A 1 612 ? -0.182 1.262 17.754 1.00 98.94 612 LEU A CA 1
ATOM 4812 C C . LEU A 1 612 ? 0.197 1.091 19.235 1.00 98.94 612 LEU A C 1
ATOM 4814 O O . LEU A 1 612 ? 0.176 2.060 19.990 1.00 98.94 612 LEU A O 1
ATOM 4818 N N . HIS A 1 613 ? 0.566 -0.121 19.646 1.00 98.94 613 HIS A N 1
ATOM 4819 C CA . HIS A 1 613 ? 1.036 -0.389 21.002 1.00 98.94 613 HIS A CA 1
ATOM 4820 C C . HIS A 1 613 ? 2.309 0.417 21.317 1.00 98.94 613 HIS A C 1
ATOM 4822 O O . HIS A 1 613 ? 2.360 1.163 22.299 1.00 98.94 613 HIS A O 1
ATOM 4828 N N . ASP A 1 614 ? 3.312 0.330 20.443 1.00 98.94 614 ASP A N 1
ATOM 4829 C CA . ASP A 1 614 ? 4.637 0.902 20.693 1.00 98.94 614 ASP A CA 1
ATOM 4830 C C . ASP A 1 614 ? 4.620 2.433 20.649 1.00 98.94 614 ASP A C 1
ATOM 4832 O O . ASP A 1 614 ? 5.235 3.094 21.488 1.00 98.94 614 ASP A O 1
ATOM 4836 N N . VAL A 1 615 ? 3.862 3.029 19.722 1.00 98.94 615 VAL A N 1
ATOM 4837 C CA . VAL A 1 615 ? 3.722 4.490 19.644 1.00 98.94 615 VAL A CA 1
ATOM 4838 C C . VAL A 1 615 ? 2.947 5.054 20.836 1.00 98.94 615 VAL A C 1
ATOM 4840 O O . VAL A 1 615 ? 3.256 6.158 21.291 1.00 98.94 615 VAL A O 1
ATOM 4843 N N . ILE A 1 616 ? 1.981 4.312 21.394 1.00 98.94 616 ILE A N 1
ATOM 4844 C CA . ILE A 1 616 ? 1.310 4.700 22.640 1.00 98.94 616 ILE A CA 1
ATOM 4845 C C . ILE A 1 616 ? 2.321 4.675 23.786 1.00 98.94 616 ILE A C 1
ATOM 4847 O O . ILE A 1 616 ? 2.441 5.684 24.484 1.00 98.94 616 ILE A O 1
ATOM 4851 N N . ALA A 1 617 ? 3.079 3.583 23.942 1.00 98.88 617 ALA A N 1
ATOM 4852 C CA . ALA A 1 617 ? 4.108 3.449 24.975 1.00 98.88 617 ALA A CA 1
ATOM 4853 C C . ALA A 1 617 ? 5.154 4.578 24.895 1.00 98.88 617 ALA A C 1
ATOM 4855 O O . ALA A 1 617 ? 5.450 5.223 25.907 1.00 98.88 617 ALA A O 1
ATOM 4856 N N . LYS A 1 618 ? 5.635 4.887 23.679 1.00 98.75 618 LYS A N 1
ATOM 4857 C CA . LYS A 1 618 ? 6.536 6.016 23.388 1.00 98.75 618 LYS A CA 1
ATOM 4858 C C . LYS A 1 618 ? 5.924 7.350 23.800 1.00 98.75 618 LYS A C 1
ATOM 4860 O O . LYS A 1 618 ? 6.562 8.127 24.506 1.00 98.75 618 LYS A O 1
ATOM 4865 N N . SER A 1 619 ? 4.689 7.612 23.377 1.00 98.81 619 SER A N 1
ATOM 4866 C CA . SER A 1 619 ? 4.040 8.913 23.567 1.00 98.81 619 SER A CA 1
ATOM 4867 C C . SER A 1 619 ? 3.736 9.213 25.031 1.00 98.81 619 SER A C 1
ATOM 4869 O O . SER A 1 619 ? 3.924 10.342 25.483 1.00 98.81 619 SER A O 1
ATOM 4871 N N . ILE A 1 620 ? 3.285 8.206 25.787 1.00 98.75 620 ILE A N 1
ATOM 4872 C CA . ILE A 1 620 ? 2.973 8.363 27.215 1.00 98.75 620 ILE A CA 1
ATOM 4873 C C . ILE A 1 620 ? 4.195 8.150 28.116 1.00 98.75 620 ILE A C 1
ATOM 4875 O O . ILE A 1 620 ? 4.099 8.390 29.320 1.00 98.75 620 ILE A O 1
ATOM 4879 N N . GLN A 1 621 ? 5.323 7.714 27.540 1.00 98.75 621 GLN A N 1
ATOM 4880 C CA . GLN A 1 621 ? 6.598 7.484 28.221 1.00 98.75 621 GLN A CA 1
ATOM 4881 C C . GLN A 1 621 ? 6.442 6.521 29.407 1.00 98.75 621 GLN A C 1
ATOM 4883 O O . GLN A 1 621 ? 6.794 6.846 30.547 1.00 98.75 621 GLN A O 1
ATOM 4888 N N . LYS A 1 622 ? 5.861 5.343 29.140 1.00 98.69 622 LYS A N 1
ATOM 4889 C CA . LYS A 1 622 ? 5.655 4.272 30.125 1.00 98.69 622 LYS A CA 1
ATOM 4890 C C . LYS A 1 622 ? 6.100 2.916 29.591 1.00 98.69 622 LYS A C 1
ATOM 4892 O O . LYS A 1 622 ? 5.591 2.459 28.574 1.00 98.69 622 LYS A O 1
ATOM 4897 N N . ASP A 1 623 ? 7.014 2.286 30.322 1.00 98.69 623 ASP A N 1
ATOM 4898 C CA . ASP A 1 623 ? 7.579 0.978 29.996 1.00 98.69 623 ASP A CA 1
ATOM 4899 C C . ASP A 1 623 ? 6.516 -0.141 30.071 1.00 98.69 623 ASP A C 1
ATOM 4901 O O . ASP A 1 623 ? 5.947 -0.333 31.156 1.00 98.69 623 ASP A O 1
ATOM 4905 N N . PRO A 1 624 ? 6.245 -0.878 28.973 1.00 98.25 624 PRO A N 1
ATOM 4906 C CA . PRO A 1 624 ? 5.234 -1.940 28.936 1.00 98.25 624 PRO A CA 1
ATOM 4907 C C . PRO A 1 624 ? 5.616 -3.191 29.746 1.00 98.25 624 PRO A C 1
ATOM 4909 O O . PRO A 1 624 ? 4.757 -4.013 30.049 1.00 98.25 624 PRO A O 1
ATOM 4912 N N . THR A 1 625 ? 6.871 -3.342 30.186 1.00 96.88 625 THR A N 1
ATOM 4913 C CA . THR A 1 625 ? 7.261 -4.457 31.077 1.00 96.88 625 THR A CA 1
ATOM 4914 C C . THR A 1 625 ? 6.625 -4.361 32.470 1.00 96.88 625 THR A C 1
ATOM 4916 O O . THR A 1 625 ? 6.538 -5.349 33.205 1.00 96.88 625 THR A O 1
ATOM 4919 N N . VAL A 1 626 ? 6.129 -3.177 32.843 1.00 98.25 626 VAL A N 1
ATOM 4920 C CA . VAL A 1 626 ? 5.336 -2.965 34.055 1.00 98.25 626 VAL A CA 1
ATOM 4921 C C . VAL A 1 626 ? 3.864 -3.233 33.739 1.00 98.25 626 VAL A C 1
ATOM 4923 O O . VAL A 1 626 ? 3.240 -2.477 33.002 1.00 98.25 626 VAL A O 1
ATOM 4926 N N . ALA A 1 627 ? 3.275 -4.253 34.369 1.00 97.88 627 ALA A N 1
ATOM 4927 C CA . ALA A 1 627 ? 1.902 -4.702 34.090 1.00 97.88 627 ALA A CA 1
ATOM 4928 C C . ALA A 1 627 ? 0.834 -3.586 34.138 1.00 97.88 627 ALA A C 1
ATOM 4930 O O . ALA A 1 627 ? -0.100 -3.576 33.343 1.00 97.88 627 ALA A O 1
ATOM 4931 N N . GLU A 1 628 ? 0.984 -2.621 35.049 1.00 98.19 628 GLU A N 1
ATOM 4932 C CA . GLU A 1 628 ? 0.057 -1.487 35.176 1.00 98.19 628 GLU A CA 1
ATOM 4933 C C . GLU A 1 628 ? 0.120 -0.551 33.953 1.00 98.19 628 GLU A C 1
ATOM 4935 O O . GLU A 1 628 ? -0.893 0.018 33.544 1.00 98.19 628 GLU A O 1
ATOM 4940 N N . ASN A 1 629 ? 1.317 -0.390 33.376 1.00 98.56 629 ASN A N 1
ATOM 4941 C CA . ASN A 1 629 ? 1.548 0.408 32.176 1.00 98.56 629 ASN A CA 1
ATOM 4942 C C . ASN A 1 629 ? 1.015 -0.319 30.941 1.00 98.56 629 ASN A C 1
ATOM 4944 O O . ASN A 1 629 ? 0.338 0.314 30.138 1.00 98.56 629 ASN A O 1
ATOM 4948 N N . GLU A 1 630 ? 1.251 -1.631 30.828 1.00 98.69 630 GLU A N 1
ATOM 4949 C CA . GLU A 1 630 ? 0.676 -2.467 29.765 1.00 98.69 630 GLU A CA 1
ATOM 4950 C C . GLU A 1 630 ? -0.853 -2.353 29.743 1.00 98.69 630 GLU A C 1
ATOM 4952 O O . GLU A 1 630 ? -1.449 -2.033 28.717 1.00 98.69 630 GLU A O 1
ATOM 4957 N N . ALA A 1 631 ? -1.502 -2.493 30.903 1.00 98.50 631 ALA A N 1
ATOM 4958 C CA . ALA A 1 631 ? -2.950 -2.332 31.008 1.00 98.50 631 ALA A CA 1
ATOM 4959 C C . ALA A 1 631 ? -3.424 -0.924 30.582 1.00 98.50 631 ALA A C 1
ATOM 4961 O O . ALA A 1 631 ? -4.495 -0.777 29.990 1.00 98.50 631 ALA A O 1
ATOM 4962 N N . GLU A 1 632 ? -2.650 0.132 30.859 1.00 98.81 632 GLU A N 1
ATOM 4963 C CA . GLU A 1 632 ? -2.949 1.488 30.380 1.00 98.81 632 GLU A CA 1
ATOM 4964 C C . GLU A 1 632 ? -2.782 1.625 28.859 1.00 98.81 632 GLU A C 1
ATOM 4966 O O . GLU A 1 632 ? -3.648 2.216 28.206 1.00 98.81 632 GLU A O 1
ATOM 4971 N N . ILE A 1 633 ? -1.707 1.070 28.292 1.00 98.94 633 ILE A N 1
ATOM 4972 C CA . ILE A 1 633 ? -1.447 1.061 26.847 1.00 98.94 633 ILE A CA 1
ATOM 4973 C C . ILE A 1 633 ? -2.597 0.351 26.124 1.00 98.94 633 ILE A C 1
ATOM 4975 O O . ILE A 1 633 ? -3.179 0.917 25.199 1.00 98.94 633 ILE A O 1
ATOM 4979 N N . GLN A 1 634 ? -3.018 -0.815 26.618 1.00 98.81 634 GLN A N 1
ATOM 4980 C CA . GLN A 1 634 ? -4.130 -1.595 26.066 1.00 98.81 634 GLN A CA 1
ATOM 4981 C C . GLN A 1 634 ? -5.486 -0.880 26.182 1.00 98.81 634 GLN A C 1
ATOM 4983 O O . GLN A 1 634 ? -6.342 -0.997 25.303 1.00 98.81 634 GLN A O 1
ATOM 4988 N N . ARG A 1 635 ? -5.720 -0.086 27.237 1.00 98.88 635 ARG A N 1
ATOM 4989 C CA . ARG A 1 635 ? -6.915 0.781 27.311 1.00 98.88 635 ARG A CA 1
ATOM 4990 C C . ARG A 1 635 ? -6.886 1.866 26.241 1.00 98.88 635 ARG A C 1
ATOM 4992 O O . ARG A 1 635 ? -7.873 2.033 25.534 1.00 98.88 635 ARG A O 1
ATOM 4999 N N . ARG A 1 636 ? -5.762 2.570 26.081 1.00 98.94 636 ARG A N 1
ATOM 5000 C CA . ARG A 1 636 ? -5.602 3.617 25.053 1.00 98.94 636 ARG A CA 1
ATOM 5001 C C . ARG A 1 636 ? -5.720 3.050 23.638 1.00 98.94 636 ARG A C 1
ATOM 5003 O O . ARG A 1 636 ? -6.360 3.672 22.796 1.00 98.94 636 ARG A O 1
ATOM 5010 N N . LEU A 1 637 ? -5.182 1.854 23.407 1.00 98.94 637 LEU A N 1
ATOM 5011 C CA . LEU A 1 637 ? -5.321 1.109 22.157 1.00 98.94 637 LEU A CA 1
ATOM 5012 C C . LEU A 1 637 ? -6.796 0.849 21.828 1.00 98.94 637 LEU A C 1
ATOM 5014 O O . LEU A 1 637 ? -7.242 1.175 20.730 1.00 98.94 637 LEU A O 1
ATOM 5018 N N . ARG A 1 638 ? -7.584 0.366 22.799 1.00 98.94 638 ARG A N 1
ATOM 5019 C CA . ARG A 1 638 ? -9.035 0.175 22.629 1.00 98.94 638 ARG A CA 1
ATOM 5020 C C . ARG A 1 638 ? -9.771 1.475 22.301 1.00 98.94 638 ARG A C 1
ATOM 5022 O O . ARG A 1 638 ? -10.671 1.445 21.467 1.00 98.94 638 ARG A O 1
ATOM 5029 N N . LEU A 1 639 ? -9.379 2.609 22.894 1.00 98.94 639 LEU A N 1
ATOM 5030 C CA . LEU A 1 639 ? -9.943 3.920 22.532 1.00 98.94 639 LEU A CA 1
ATOM 5031 C C . LEU A 1 639 ? -9.652 4.272 21.069 1.00 98.94 639 LEU A C 1
ATOM 5033 O O . LEU A 1 639 ? -10.557 4.701 20.359 1.00 98.94 639 LEU A O 1
ATOM 5037 N N . GLY A 1 640 ? -8.411 4.073 20.615 1.00 98.88 640 GLY A N 1
ATOM 5038 C CA . GLY A 1 640 ? -8.021 4.301 19.223 1.00 98.88 640 GLY A CA 1
ATOM 5039 C C . GLY A 1 640 ? -8.820 3.432 18.249 1.00 98.88 640 GLY A C 1
ATOM 5040 O O . GLY A 1 640 ? -9.434 3.959 17.322 1.00 98.88 640 GLY A O 1
ATOM 5041 N N . ASN A 1 641 ? -8.878 2.120 18.503 1.00 98.94 641 ASN A N 1
ATOM 5042 C CA . ASN A 1 641 ? -9.630 1.171 17.675 1.00 98.94 641 ASN A CA 1
ATOM 5043 C C . ASN A 1 641 ? -11.124 1.522 17.634 1.00 98.94 641 ASN A C 1
ATOM 5045 O O . ASN A 1 641 ? -11.733 1.472 16.568 1.00 98.94 641 ASN A O 1
ATOM 5049 N N . LEU A 1 642 ? -11.708 1.925 18.770 1.00 98.94 642 LEU A N 1
ATOM 5050 C CA . LEU A 1 642 ? -13.102 2.360 18.840 1.00 98.94 642 LEU A CA 1
ATOM 5051 C C . LEU A 1 642 ? -13.353 3.588 17.971 1.00 98.94 642 LEU A C 1
ATOM 5053 O O . LEU A 1 642 ? -14.327 3.587 17.224 1.00 98.94 642 LEU A O 1
ATOM 5057 N N . ILE A 1 643 ? -12.491 4.608 18.029 1.00 98.94 643 ILE A N 1
ATOM 5058 C CA . ILE A 1 643 ? -12.655 5.817 17.209 1.00 98.94 643 ILE A CA 1
ATOM 5059 C C . ILE A 1 643 ? -12.602 5.466 15.721 1.00 98.94 643 ILE A C 1
ATOM 5061 O O . ILE A 1 643 ? -13.494 5.880 14.989 1.00 98.94 643 ILE A O 1
ATOM 5065 N N . VAL A 1 644 ? -11.628 4.668 15.274 1.00 98.94 644 VAL A N 1
ATOM 5066 C CA . VAL A 1 644 ? -11.525 4.264 13.859 1.00 98.94 644 VAL A CA 1
ATOM 5067 C C . VAL A 1 644 ? -12.758 3.473 13.416 1.00 98.94 644 VAL A C 1
ATOM 5069 O O . VAL A 1 644 ? -13.381 3.821 12.419 1.00 98.94 644 VAL A O 1
ATOM 5072 N N . LEU A 1 645 ? -13.175 2.461 14.183 1.00 98.94 645 LEU A N 1
ATOM 5073 C CA . LEU A 1 645 ? -14.290 1.584 13.804 1.00 98.94 645 LEU A CA 1
ATOM 5074 C C . LEU A 1 645 ? -15.672 2.248 13.903 1.00 98.94 645 LEU A C 1
ATOM 5076 O O . LEU A 1 645 ? -16.634 1.737 13.329 1.00 98.94 645 LEU A O 1
ATOM 5080 N N . THR A 1 646 ? -15.773 3.398 14.571 1.00 98.88 646 THR A N 1
ATOM 5081 C CA . THR A 1 646 ? -17.001 4.211 14.646 1.00 98.88 646 THR A CA 1
ATOM 5082 C C . THR A 1 646 ? -16.938 5.502 13.822 1.00 98.88 646 THR A C 1
ATOM 5084 O O . THR A 1 646 ? -17.913 6.251 13.782 1.00 98.88 646 THR A O 1
ATOM 5087 N N . SER A 1 647 ? -15.827 5.763 13.128 1.00 98.94 647 SER A N 1
ATOM 5088 C CA . SER A 1 647 ? -15.716 6.877 12.178 1.00 98.94 647 SER A CA 1
ATOM 5089 C C . SER A 1 647 ? -16.357 6.519 10.834 1.00 98.94 647 SER A C 1
ATOM 5091 O O . SER A 1 647 ? -16.402 5.350 10.452 1.00 98.94 647 SER A O 1
ATOM 5093 N N . GLN A 1 648 ? -16.840 7.530 10.111 1.00 98.94 648 GLN A N 1
ATOM 5094 C CA . GLN A 1 648 ? -17.271 7.401 8.713 1.00 98.94 648 GLN A CA 1
ATOM 5095 C C . GLN A 1 648 ? -16.064 7.159 7.793 1.00 98.94 648 GLN A C 1
ATOM 5097 O O . GLN A 1 648 ? -14.918 7.337 8.215 1.00 98.94 648 GLN A O 1
ATOM 5102 N N . GLY A 1 649 ? -16.322 6.822 6.530 1.00 98.62 649 GLY A N 1
ATOM 5103 C CA . GLY A 1 649 ? -15.299 6.408 5.565 1.00 98.62 649 GLY A CA 1
ATOM 5104 C C . GLY A 1 649 ? -14.925 4.943 5.733 1.00 98.62 649 GLY A C 1
ATOM 5105 O O . GLY A 1 649 ? -15.661 4.198 6.372 1.00 98.62 649 GLY A O 1
ATOM 5106 N N . THR A 1 650 ? -13.801 4.515 5.167 1.00 98.94 650 THR A N 1
ATOM 5107 C CA . THR A 1 650 ? -13.392 3.100 5.158 1.00 98.94 650 THR A CA 1
ATOM 5108 C C . THR A 1 650 ? -12.456 2.799 6.325 1.00 98.94 650 THR A C 1
ATOM 5110 O O . THR A 1 650 ? -11.470 3.508 6.522 1.00 98.94 650 THR A O 1
ATOM 5113 N N . ALA A 1 651 ? -12.725 1.748 7.103 1.00 98.94 651 ALA A N 1
ATOM 5114 C CA . ALA A 1 651 ? -11.896 1.406 8.260 1.00 98.94 651 ALA A CA 1
ATOM 5115 C C . ALA A 1 651 ? -10.702 0.525 7.864 1.00 98.94 651 ALA A C 1
ATOM 5117 O O . ALA A 1 651 ? -10.863 -0.466 7.152 1.00 98.94 651 ALA A O 1
ATOM 5118 N N . PHE A 1 652 ? -9.518 0.846 8.388 1.00 98.94 652 PHE A N 1
ATOM 5119 C CA . PHE A 1 652 ? -8.288 0.089 8.166 1.00 98.94 652 PHE A CA 1
ATOM 5120 C C . PHE A 1 652 ? -7.633 -0.320 9.489 1.00 98.94 652 PHE A C 1
ATOM 5122 O O . PHE A 1 652 ? -7.512 0.482 10.422 1.00 98.94 652 PHE A O 1
ATOM 5129 N N . ILE A 1 653 ? -7.196 -1.577 9.562 1.00 98.94 653 ILE A N 1
ATOM 5130 C CA . ILE A 1 653 ? -6.570 -2.194 10.731 1.00 98.94 653 ILE A CA 1
ATOM 5131 C C . ILE A 1 653 ? -5.269 -2.866 10.289 1.00 98.94 653 ILE A C 1
ATOM 5133 O O . ILE A 1 653 ? -5.273 -3.750 9.437 1.00 98.94 653 ILE A O 1
ATOM 5137 N N . HIS A 1 654 ? -4.155 -2.492 10.913 1.00 98.94 654 HIS A N 1
ATOM 5138 C CA . HIS A 1 654 ? -2.899 -3.223 10.749 1.00 98.94 654 HIS A CA 1
ATOM 5139 C C . HIS A 1 654 ? -2.945 -4.569 11.475 1.00 98.94 654 HIS A C 1
ATOM 5141 O O . HIS A 1 654 ? -3.412 -4.641 12.614 1.00 98.94 654 HIS A O 1
ATOM 5147 N N . SER A 1 655 ? -2.394 -5.622 10.869 1.00 98.94 655 SER A N 1
ATOM 5148 C CA . SER A 1 655 ? -2.323 -6.946 11.480 1.00 98.94 655 SER A CA 1
ATOM 5149 C C . SER A 1 655 ? -1.631 -6.910 12.840 1.00 98.94 655 SER A C 1
ATOM 5151 O O . SER A 1 655 ? -0.439 -6.608 12.966 1.00 98.94 655 SER A O 1
ATOM 5153 N N . GLY A 1 656 ? -2.398 -7.267 13.867 1.00 98.88 656 GLY A N 1
ATOM 5154 C CA . GLY A 1 656 ? -2.000 -7.281 15.265 1.00 98.88 656 GLY A CA 1
ATOM 5155 C C . GLY A 1 656 ? -2.310 -5.994 16.037 1.00 98.88 656 GLY A C 1
ATOM 5156 O O . GLY A 1 656 ? -2.109 -5.941 17.252 1.00 98.88 656 GLY A O 1
ATOM 5157 N N . GLN A 1 657 ? -2.854 -4.959 15.391 1.00 98.94 657 GLN A N 1
ATOM 5158 C CA . GLN A 1 657 ? -3.402 -3.783 16.076 1.00 98.94 657 GLN A CA 1
ATOM 5159 C C . GLN A 1 657 ? -4.542 -4.164 17.033 1.00 98.94 657 GLN A C 1
ATOM 5161 O O . GLN A 1 657 ? -4.730 -3.511 18.057 1.00 98.94 657 GLN A O 1
ATOM 5166 N N . GLU A 1 658 ? -5.291 -5.224 16.732 1.00 98.94 658 GLU A N 1
ATOM 5167 C CA . GLU A 1 658 ? -6.401 -5.707 17.544 1.00 98.94 658 GLU A CA 1
ATOM 5168 C C . GLU A 1 658 ? -5.959 -6.230 18.915 1.00 98.94 658 GLU A C 1
ATOM 5170 O O . GLU A 1 658 ? -6.689 -6.033 19.880 1.00 98.94 658 GLU A O 1
ATOM 5175 N N . TYR A 1 659 ? -4.770 -6.836 19.033 1.00 98.88 659 TYR A N 1
ATOM 5176 C CA . TYR A 1 659 ? -4.263 -7.399 20.297 1.00 98.88 659 TYR A CA 1
ATOM 5177 C C . TYR A 1 659 ? -3.114 -6.584 20.920 1.00 98.88 659 TYR A C 1
ATOM 5179 O O . TYR A 1 659 ? -2.683 -6.866 22.040 1.00 98.88 659 TYR A O 1
ATOM 5187 N N . GLY A 1 660 ? -2.594 -5.580 20.209 1.00 98.88 660 GLY A N 1
ATOM 5188 C CA . GLY A 1 660 ? -1.428 -4.802 20.632 1.00 98.88 660 GLY A CA 1
ATOM 5189 C C . GLY A 1 660 ? -0.098 -5.464 20.275 1.00 98.88 660 GLY A C 1
ATOM 5190 O O . GLY A 1 660 ? 0.732 -5.711 21.147 1.00 98.88 660 GLY A O 1
ATOM 5191 N N . ARG A 1 661 ? 0.104 -5.749 18.984 1.00 98.88 661 ARG A N 1
ATOM 5192 C CA . ARG A 1 661 ? 1.392 -6.164 18.408 1.00 98.88 661 ARG A CA 1
ATOM 5193 C C . ARG A 1 661 ? 2.481 -5.158 18.744 1.00 98.88 661 ARG A C 1
ATOM 5195 O O . ARG A 1 661 ? 2.251 -3.960 18.643 1.00 98.88 661 ARG A O 1
ATOM 5202 N N . THR A 1 662 ? 3.665 -5.667 19.067 1.00 98.88 662 THR A N 1
ATOM 5203 C CA . THR A 1 662 ? 4.869 -4.882 19.349 1.00 98.88 662 THR A CA 1
ATOM 5204 C C . THR A 1 662 ? 6.013 -5.326 18.444 1.00 98.88 662 THR A C 1
ATOM 5206 O O . THR A 1 662 ? 6.092 -6.502 18.095 1.00 98.88 662 THR A O 1
ATOM 5209 N N . LYS A 1 663 ? 6.896 -4.392 18.086 1.00 98.88 663 LYS A N 1
ATOM 5210 C CA . LYS A 1 663 ? 8.166 -4.624 17.380 1.00 98.88 663 LYS A CA 1
ATOM 5211 C C . LYS A 1 663 ? 9.363 -4.276 18.282 1.00 98.88 663 LYS A C 1
ATOM 5213 O O . LYS A 1 663 ? 10.361 -3.703 17.837 1.00 98.88 663 LYS A O 1
ATOM 5218 N N . GLN A 1 664 ? 9.242 -4.559 19.581 1.00 98.75 664 GLN A N 1
ATOM 5219 C CA . GLN A 1 664 ? 10.316 -4.369 20.557 1.00 98.75 664 GLN A CA 1
ATOM 5220 C C . GLN A 1 664 ? 11.515 -5.280 20.250 1.00 98.75 664 GLN A C 1
ATOM 5222 O O . GLN A 1 664 ? 11.356 -6.458 19.937 1.00 98.75 664 GLN A O 1
ATOM 5227 N N . PHE A 1 665 ? 12.728 -4.746 20.373 1.00 98.75 665 PHE A N 1
ATOM 5228 C CA . PHE A 1 665 ? 13.967 -5.476 20.120 1.00 98.75 665 PHE A CA 1
ATOM 5229 C C . PHE A 1 665 ? 14.441 -6.196 21.394 1.00 98.75 665 PHE A C 1
ATOM 5231 O O . PHE A 1 665 ? 15.153 -5.619 22.218 1.00 98.75 665 PHE A O 1
ATOM 5238 N N . LEU A 1 666 ? 14.027 -7.455 21.574 1.00 98.31 666 LEU A N 1
ATOM 5239 C CA . LEU A 1 666 ? 14.208 -8.223 22.819 1.00 98.31 666 LEU A CA 1
ATOM 5240 C C . LEU A 1 666 ? 15.508 -9.045 22.873 1.00 98.31 666 LEU A C 1
ATOM 5242 O O . LEU A 1 666 ? 15.567 -10.094 23.513 1.00 98.31 666 LEU A O 1
ATOM 5246 N N . ASP A 1 667 ? 16.568 -8.571 22.224 1.00 98.12 667 ASP A N 1
ATOM 5247 C CA . ASP A 1 667 ? 17.888 -9.184 22.353 1.00 98.12 667 ASP A CA 1
ATOM 5248 C C . ASP A 1 667 ? 18.497 -8.897 23.740 1.00 98.12 667 ASP A C 1
ATOM 5250 O O . ASP A 1 667 ? 18.481 -7.762 24.229 1.00 98.12 667 ASP A O 1
ATOM 5254 N N . GLU A 1 668 ? 19.069 -9.916 24.384 1.00 97.75 668 GLU A N 1
ATOM 5255 C CA . GLU A 1 668 ? 19.663 -9.801 25.723 1.00 97.75 668 GLU A CA 1
ATOM 5256 C C . GLU A 1 668 ? 20.815 -8.786 25.799 1.00 97.75 668 GLU A C 1
ATOM 5258 O O . GLU A 1 668 ? 20.964 -8.107 26.821 1.00 97.75 668 GLU A O 1
ATOM 5263 N N . ASP A 1 669 ? 21.595 -8.613 24.726 1.00 97.75 669 ASP A N 1
ATOM 5264 C CA . ASP A 1 669 ? 22.673 -7.617 24.668 1.00 97.75 669 ASP A CA 1
ATOM 5265 C C . ASP A 1 669 ? 22.133 -6.173 24.606 1.00 97.75 669 ASP A C 1
ATOM 5267 O O . ASP A 1 669 ? 22.878 -5.214 24.836 1.00 97.75 669 ASP A O 1
ATOM 5271 N N . TYR A 1 670 ? 20.830 -6.016 24.351 1.00 98.31 670 TYR A N 1
ATOM 5272 C CA . TYR A 1 670 ? 20.123 -4.750 24.153 1.00 98.31 670 TYR A CA 1
ATOM 5273 C C . TYR A 1 670 ? 19.106 -4.451 25.253 1.00 98.31 670 TYR A C 1
ATOM 5275 O O . TYR A 1 670 ? 18.377 -3.464 25.171 1.00 98.31 670 TYR A O 1
ATOM 5283 N N . LYS A 1 671 ? 19.107 -5.233 26.339 1.00 98.12 671 LYS A N 1
ATOM 5284 C CA . LYS A 1 671 ? 18.267 -5.003 27.525 1.00 98.12 671 LYS A CA 1
ATOM 5285 C C . LYS A 1 671 ? 18.412 -3.592 28.117 1.00 98.12 671 LYS A C 1
ATOM 5287 O O . LYS A 1 671 ? 17.494 -3.086 28.759 1.00 98.12 671 LYS A O 1
ATOM 5292 N N . THR A 1 672 ? 19.558 -2.946 27.899 1.00 98.25 672 THR A N 1
ATOM 5293 C CA . THR A 1 672 ? 19.841 -1.543 28.252 1.00 98.25 672 THR A CA 1
ATOM 5294 C C . THR A 1 672 ? 20.481 -0.819 27.064 1.00 98.25 672 THR A C 1
ATOM 5296 O O . THR A 1 672 ? 21.020 -1.499 26.191 1.00 98.25 672 THR A O 1
ATOM 5299 N N . PRO A 1 673 ? 20.510 0.531 27.027 1.00 98.56 673 PRO A N 1
ATOM 5300 C CA . PRO A 1 673 ? 21.102 1.255 25.906 1.00 98.56 673 PRO A CA 1
ATOM 5301 C C . PRO A 1 673 ? 22.542 0.839 25.594 1.00 98.56 673 PRO A C 1
ATOM 5303 O O . PRO A 1 673 ? 23.386 0.728 26.489 1.00 98.56 673 PRO A O 1
ATOM 5306 N N . VAL A 1 674 ? 22.823 0.673 24.307 1.00 98.56 674 VAL A N 1
ATOM 5307 C CA . VAL A 1 674 ? 24.133 0.320 23.759 1.00 98.56 674 VAL A CA 1
ATOM 5308 C C . VAL A 1 674 ? 24.849 1.553 23.193 1.00 98.56 674 VAL A C 1
ATOM 5310 O O . VAL A 1 674 ? 24.310 2.661 23.154 1.00 98.56 674 VAL A O 1
ATOM 5313 N N . SER A 1 675 ? 26.108 1.387 22.781 1.00 97.62 675 SER A N 1
ATOM 5314 C CA . SER A 1 675 ? 26.860 2.445 22.101 1.00 97.62 675 SER A CA 1
ATOM 5315 C C . SER A 1 675 ? 26.273 2.754 20.718 1.00 97.62 675 SER A C 1
ATOM 5317 O O . SER A 1 675 ? 25.640 1.904 20.101 1.00 97.62 675 SER A O 1
ATOM 5319 N N . ALA A 1 676 ? 26.490 3.975 20.219 1.00 96.31 676 ALA A N 1
ATOM 5320 C CA . ALA A 1 676 ? 25.874 4.463 18.980 1.00 96.31 676 ALA A CA 1
ATOM 5321 C C . ALA A 1 676 ? 26.146 3.582 17.743 1.00 96.31 676 ALA A C 1
ATOM 5323 O O . ALA A 1 676 ? 25.295 3.480 16.873 1.00 96.31 676 ALA A O 1
ATOM 5324 N N . ASP A 1 677 ? 27.307 2.927 17.680 1.00 96.19 677 ASP A N 1
ATOM 5325 C CA . ASP A 1 677 ? 27.701 1.995 16.613 1.00 96.19 677 ASP A CA 1
ATOM 5326 C C . ASP A 1 677 ? 26.968 0.648 16.656 1.00 96.19 677 ASP A C 1
ATOM 5328 O O . ASP A 1 677 ? 27.065 -0.129 15.711 1.00 96.19 677 ASP A O 1
ATOM 5332 N N . LYS A 1 678 ? 26.263 0.368 17.755 1.00 97.62 678 LYS A N 1
ATOM 5333 C CA . LYS A 1 678 ? 25.499 -0.859 17.964 1.00 97.62 678 LYS A CA 1
ATOM 5334 C C . LYS A 1 678 ? 23.996 -0.641 17.947 1.00 97.62 678 LYS A C 1
ATOM 5336 O O . LYS A 1 678 ? 23.285 -1.624 18.003 1.00 97.62 678 LYS A O 1
ATOM 5341 N N . VAL A 1 679 ? 23.502 0.599 17.924 1.00 98.31 679 VAL A N 1
ATOM 5342 C CA . VAL A 1 679 ? 22.054 0.870 17.932 1.00 98.31 679 VAL A CA 1
ATOM 5343 C C . VAL A 1 679 ? 21.390 0.106 16.777 1.00 98.31 679 VAL A C 1
ATOM 5345 O O . VAL A 1 679 ? 21.875 0.237 15.649 1.00 98.31 679 VAL A O 1
ATOM 5348 N N . PRO A 1 680 ? 20.318 -0.677 17.025 1.00 98.38 680 PRO A N 1
ATOM 5349 C CA . PRO A 1 680 ? 19.642 -1.408 15.960 1.00 98.38 680 PRO A CA 1
ATOM 5350 C C . PRO A 1 680 ? 19.183 -0.442 14.868 1.00 98.38 680 PRO A C 1
ATOM 5352 O O . PRO A 1 680 ? 18.716 0.666 15.160 1.00 98.38 680 PRO A O 1
ATOM 5355 N N . ALA A 1 681 ? 19.329 -0.835 13.606 1.00 97.69 681 ALA A N 1
ATOM 5356 C CA . ALA A 1 681 ? 18.872 -0.016 12.493 1.00 97.69 681 ALA A CA 1
ATOM 5357 C C . ALA A 1 681 ? 17.369 0.266 12.631 1.00 97.69 681 ALA A C 1
ATOM 5359 O O . ALA A 1 681 ? 16.626 -0.582 13.126 1.00 97.69 681 ALA A O 1
ATOM 5360 N N . LYS A 1 682 ? 16.940 1.462 12.210 1.00 97.50 682 LYS A N 1
ATOM 5361 C CA . LYS A 1 682 ? 15.520 1.852 12.187 1.00 97.50 682 LYS A CA 1
ATOM 5362 C C . LYS A 1 682 ? 14.804 1.703 13.539 1.00 97.50 682 LYS A C 1
ATOM 5364 O O . LYS A 1 682 ? 13.626 1.360 13.598 1.00 97.50 682 LYS A O 1
ATOM 5369 N N . SER A 1 683 ? 15.531 1.947 14.629 1.00 98.06 683 SER A N 1
ATOM 5370 C CA . SER A 1 683 ? 14.991 1.864 15.983 1.00 98.06 683 SER A CA 1
ATOM 5371 C C . SER A 1 683 ? 14.858 3.225 16.651 1.00 98.06 683 SER A C 1
ATOM 5373 O O . SER A 1 683 ? 15.684 4.121 16.461 1.00 98.06 683 SER A O 1
ATOM 5375 N N . ASP A 1 684 ? 13.848 3.328 17.505 1.00 97.50 684 ASP A N 1
ATOM 5376 C CA . ASP A 1 684 ? 13.696 4.396 18.478 1.00 97.50 684 ASP A CA 1
ATOM 5377 C C . ASP A 1 684 ? 14.085 3.901 19.869 1.00 97.50 684 ASP A C 1
ATOM 5379 O O . ASP A 1 684 ? 13.689 2.814 20.289 1.00 97.50 684 ASP A O 1
ATOM 5383 N N . LEU A 1 685 ? 14.829 4.726 20.611 1.00 98.38 685 LEU A N 1
ATOM 5384 C CA . LEU A 1 685 ? 15.104 4.501 22.029 1.00 98.38 685 LEU A CA 1
ATOM 5385 C C . LEU A 1 685 ? 13.995 5.151 22.864 1.00 98.38 685 LEU A C 1
ATOM 5387 O O . LEU A 1 685 ? 13.896 6.379 22.919 1.00 98.38 685 LEU A O 1
ATOM 5391 N N . LEU A 1 686 ? 13.183 4.336 23.534 1.00 98.56 686 LEU A N 1
ATOM 5392 C CA . LEU A 1 686 ? 12.078 4.786 24.380 1.00 98.56 686 LEU A CA 1
ATOM 5393 C C . LEU A 1 686 ? 12.512 4.954 25.842 1.00 98.56 686 LEU A C 1
ATOM 5395 O O . LEU A 1 686 ? 13.334 4.206 26.382 1.00 98.56 686 LEU A O 1
ATOM 5399 N N . THR A 1 687 ? 11.933 5.960 26.497 1.00 98.62 687 THR A N 1
ATOM 5400 C CA . THR A 1 687 ? 12.225 6.319 27.888 1.00 98.62 687 THR A CA 1
ATOM 5401 C C . THR A 1 687 ? 10.952 6.563 28.681 1.00 98.62 687 THR A C 1
ATOM 5403 O O . THR A 1 687 ? 9.957 7.045 28.141 1.00 98.62 687 THR A O 1
ATOM 5406 N N . ASN A 1 688 ? 11.014 6.311 29.985 1.00 98.62 688 ASN A N 1
ATOM 5407 C CA . ASN A 1 688 ? 10.012 6.735 30.949 1.00 98.62 688 ASN A CA 1
ATOM 5408 C C . ASN A 1 688 ? 9.996 8.263 31.099 1.00 98.62 688 ASN A C 1
ATOM 5410 O O . ASN A 1 688 ? 10.948 8.950 30.725 1.00 98.62 688 ASN A O 1
ATOM 5414 N N . ALA A 1 689 ? 8.942 8.794 31.723 1.00 97.19 689 ALA A N 1
ATOM 5415 C CA . ALA A 1 689 ? 8.767 10.233 31.949 1.00 97.19 689 ALA A CA 1
ATOM 5416 C C . ALA A 1 689 ? 9.900 10.911 32.752 1.00 97.19 689 ALA A C 1
ATOM 5418 O O . ALA A 1 689 ? 10.076 12.127 32.681 1.00 97.19 689 ALA A O 1
ATOM 5419 N N . ASP A 1 690 ? 10.673 10.149 33.531 1.00 97.62 690 ASP A N 1
ATOM 5420 C CA . ASP A 1 690 ? 11.849 10.641 34.261 1.00 97.62 690 ASP A CA 1
ATOM 5421 C C . ASP A 1 690 ? 13.153 10.593 33.437 1.00 97.62 690 ASP A C 1
ATOM 5423 O O . ASP A 1 690 ? 14.218 10.966 33.937 1.00 97.62 690 ASP A O 1
ATOM 5427 N N . GLY A 1 691 ? 13.072 10.157 32.177 1.00 97.62 691 GLY A N 1
ATOM 5428 C CA . GLY A 1 691 ? 14.190 9.995 31.253 1.00 97.62 691 GLY A CA 1
ATOM 5429 C C . GLY A 1 691 ? 14.944 8.671 31.396 1.00 97.62 691 GLY A C 1
ATOM 5430 O O . GLY A 1 691 ? 15.947 8.479 30.707 1.00 97.62 691 GLY A O 1
ATOM 5431 N N . THR A 1 692 ? 14.513 7.757 32.273 1.00 98.19 692 THR A N 1
ATOM 5432 C CA . THR A 1 692 ? 15.113 6.417 32.347 1.00 98.19 692 THR A CA 1
ATOM 5433 C C . THR A 1 692 ? 14.714 5.582 31.124 1.00 98.19 692 THR A C 1
ATOM 5435 O O . THR A 1 692 ? 13.542 5.590 30.759 1.00 98.19 692 THR A O 1
ATOM 5438 N N . PRO A 1 693 ? 15.639 4.866 30.462 1.00 98.56 693 PRO A N 1
ATOM 5439 C CA . PRO A 1 693 ? 15.288 3.961 29.366 1.00 98.56 693 PRO A CA 1
ATOM 5440 C C . PRO A 1 693 ? 14.321 2.870 29.828 1.00 98.56 693 PRO A C 1
ATOM 5442 O O . PRO A 1 693 ? 14.405 2.436 30.980 1.00 98.56 693 PRO A O 1
ATOM 5445 N N . PHE A 1 694 ? 13.450 2.409 28.932 1.00 98.75 694 PHE A N 1
ATOM 5446 C CA . PHE A 1 694 ? 12.694 1.176 29.166 1.00 98.75 694 PHE A CA 1
ATOM 5447 C C . PHE A 1 694 ? 13.639 -0.034 29.291 1.00 98.75 694 PHE A C 1
ATOM 5449 O O . PHE A 1 694 ? 14.788 0.006 28.836 1.00 98.75 694 PHE A O 1
ATOM 5456 N N . GLU A 1 695 ? 13.163 -1.124 29.889 1.00 98.38 695 GLU A N 1
ATOM 5457 C CA . GLU A 1 695 ? 13.779 -2.442 29.738 1.00 98.38 695 GLU A CA 1
ATOM 5458 C C . GLU A 1 695 ? 13.605 -2.909 28.280 1.00 98.38 695 GLU A C 1
ATOM 5460 O O . GLU A 1 695 ? 12.494 -2.905 27.757 1.00 98.38 695 GLU A O 1
ATOM 5465 N N . TYR A 1 696 ? 14.714 -3.254 27.608 1.00 98.56 696 TYR A N 1
ATOM 5466 C CA . TYR A 1 696 ? 14.801 -3.390 26.139 1.00 98.56 696 TYR A CA 1
ATOM 5467 C C . TYR A 1 696 ? 14.292 -2.122 25.418 1.00 98.56 696 TYR A C 1
ATOM 5469 O O . TYR A 1 696 ? 13.217 -2.122 24.815 1.00 98.56 696 TYR A O 1
ATOM 5477 N N . PRO A 1 697 ? 15.034 -1.000 25.486 1.00 98.69 697 PRO A N 1
ATOM 5478 C CA . PRO A 1 697 ? 14.512 0.314 25.120 1.00 98.69 697 PRO A CA 1
ATOM 5479 C C . PRO A 1 697 ? 14.385 0.558 23.615 1.00 98.69 697 PRO A C 1
ATOM 5481 O O . PRO A 1 697 ? 13.886 1.614 23.238 1.00 98.69 697 PRO A O 1
ATOM 5484 N N . TYR A 1 698 ? 14.854 -0.354 22.766 1.00 98.81 698 TYR A N 1
ATOM 5485 C CA . TYR A 1 698 ? 14.836 -0.185 21.316 1.00 98.81 698 TYR A CA 1
ATOM 5486 C C . TYR A 1 698 ? 13.576 -0.806 20.715 1.00 98.81 698 TYR A C 1
ATOM 5488 O O . TYR A 1 698 ? 13.318 -1.994 20.894 1.00 98.81 698 TYR A O 1
ATOM 5496 N N . PHE A 1 699 ? 12.810 -0.004 19.981 1.00 98.81 699 PHE A N 1
ATOM 5497 C CA . PHE A 1 699 ? 11.612 -0.431 19.257 1.00 98.81 699 PHE A CA 1
ATOM 5498 C C . PHE A 1 699 ? 11.786 -0.116 17.779 1.00 98.81 699 PHE A C 1
ATOM 5500 O O . PHE A 1 699 ? 12.216 0.986 17.440 1.00 98.81 699 PHE A O 1
ATOM 5507 N N . ILE A 1 700 ? 11.485 -1.075 16.907 1.00 98.81 700 ILE A N 1
ATOM 5508 C CA . ILE A 1 700 ? 11.705 -0.917 15.469 1.00 98.81 700 ILE A CA 1
ATOM 5509 C C . ILE A 1 700 ? 10.521 -0.170 14.852 1.00 98.81 700 ILE A C 1
ATOM 5511 O O . ILE A 1 700 ? 9.390 -0.652 14.895 1.00 98.81 700 ILE A O 1
ATOM 5515 N N . SER A 1 701 ? 10.789 1.011 14.295 1.00 96.62 701 SER A N 1
ATOM 5516 C CA . SER A 1 701 ? 9.796 1.851 13.617 1.00 96.62 701 SER A CA 1
ATOM 5517 C C . SER A 1 701 ? 9.746 1.606 12.110 1.00 96.62 701 SER A C 1
ATOM 5519 O O . SER A 1 701 ? 8.791 1.996 11.463 1.00 96.62 701 SER A O 1
ATOM 5521 N N . ASP A 1 702 ? 10.730 0.932 11.529 1.00 98.25 702 ASP A N 1
ATOM 5522 C CA . ASP A 1 702 ? 10.705 0.544 10.119 1.00 98.25 702 ASP A CA 1
ATOM 5523 C C . ASP A 1 702 ? 11.350 -0.840 9.993 1.00 98.25 702 ASP A C 1
ATOM 5525 O O . ASP A 1 702 ? 12.561 -0.997 10.155 1.00 98.25 702 ASP A O 1
ATOM 5529 N N . SER A 1 703 ? 10.503 -1.861 9.830 1.00 98.69 703 SER A N 1
ATOM 5530 C CA . SER A 1 703 ? 10.882 -3.270 9.974 1.00 98.69 703 SER A CA 1
ATOM 5531 C C . SER A 1 703 ? 10.954 -4.030 8.649 1.00 98.69 703 SER A C 1
ATOM 5533 O O . SER A 1 703 ? 10.940 -5.264 8.660 1.00 98.69 703 SER A O 1
ATOM 5535 N N . TYR A 1 704 ? 11.084 -3.303 7.532 1.00 98.62 704 TYR A N 1
ATOM 5536 C CA . TYR A 1 704 ? 11.179 -3.860 6.177 1.00 98.62 704 TYR A CA 1
ATOM 5537 C C . TYR A 1 704 ? 12.282 -4.912 6.015 1.00 98.62 704 TYR A C 1
ATOM 5539 O O . TYR A 1 704 ? 12.099 -5.873 5.279 1.00 98.62 704 TYR A O 1
ATOM 5547 N N . ASP A 1 705 ? 13.386 -4.758 6.746 1.00 98.56 705 ASP A N 1
ATOM 5548 C CA . ASP A 1 705 ? 14.564 -5.633 6.735 1.00 98.56 705 ASP A CA 1
ATOM 5549 C C . ASP A 1 705 ? 14.833 -6.189 8.147 1.00 98.56 705 ASP A C 1
ATOM 5551 O O . ASP A 1 705 ? 15.949 -6.189 8.664 1.00 98.56 705 ASP A O 1
ATOM 5555 N N . SER A 1 706 ? 13.763 -6.574 8.848 1.00 98.81 706 SER A N 1
ATOM 5556 C CA . SER A 1 706 ? 13.842 -7.163 10.186 1.00 98.81 706 SER A CA 1
ATOM 5557 C C . SER A 1 706 ? 13.471 -8.642 10.197 1.00 98.81 706 SER A C 1
ATOM 5559 O O . SER A 1 706 ? 12.614 -9.114 9.464 1.00 98.81 706 SER A O 1
ATOM 5561 N N . THR A 1 707 ? 14.106 -9.380 11.094 1.00 98.88 707 THR A N 1
ATOM 5562 C CA . THR A 1 707 ? 13.899 -10.823 11.306 1.00 98.88 707 THR A CA 1
ATOM 5563 C C . THR A 1 707 ? 12.485 -11.211 11.764 1.00 98.88 707 THR A C 1
ATOM 5565 O O . THR A 1 707 ? 11.704 -10.375 12.227 1.00 98.88 707 THR A O 1
ATOM 5568 N N . ASP A 1 708 ? 12.170 -12.513 11.710 1.00 98.81 708 ASP A N 1
ATOM 5569 C CA . ASP A 1 708 ? 10.883 -13.065 12.161 1.00 98.81 708 ASP A CA 1
ATOM 5570 C C . ASP A 1 708 ? 10.636 -12.778 13.650 1.00 98.81 708 ASP A C 1
ATOM 5572 O O . ASP A 1 708 ? 9.499 -12.541 14.040 1.00 98.81 708 ASP A O 1
ATOM 5576 N N . ALA A 1 709 ? 11.689 -12.716 14.473 1.00 98.56 709 ALA A N 1
ATOM 5577 C CA . ALA A 1 709 ? 11.597 -12.374 15.897 1.00 98.56 709 ALA A CA 1
ATOM 5578 C C . ALA A 1 709 ? 10.991 -10.981 16.175 1.00 98.56 709 ALA A C 1
ATOM 5580 O O . ALA A 1 709 ? 10.480 -10.735 17.268 1.00 98.56 709 ALA A O 1
ATOM 5581 N N . ILE A 1 710 ? 11.046 -10.072 15.196 1.00 98.75 710 ILE A N 1
ATOM 5582 C CA . ILE A 1 710 ? 10.448 -8.729 15.257 1.00 98.75 710 ILE A CA 1
ATOM 5583 C C . ILE A 1 710 ? 9.131 -8.691 14.478 1.00 98.75 710 ILE A C 1
ATOM 5585 O O . ILE A 1 710 ? 8.175 -8.045 14.904 1.00 98.75 710 ILE A O 1
ATOM 5589 N N . ASN A 1 711 ? 9.084 -9.360 13.323 1.00 98.88 711 ASN A N 1
ATOM 5590 C CA . ASN A 1 711 ? 7.973 -9.246 12.385 1.00 98.88 711 ASN A CA 1
ATOM 5591 C C . ASN A 1 711 ? 6.849 -10.272 12.594 1.00 98.88 711 ASN A C 1
ATOM 5593 O O . ASN A 1 711 ? 5.776 -10.069 12.042 1.00 98.88 711 ASN A O 1
ATOM 5597 N N . HIS A 1 712 ? 7.001 -11.334 13.385 1.00 98.81 712 HIS A N 1
ATOM 5598 C CA . HIS A 1 712 ? 5.917 -12.311 13.529 1.00 98.81 712 HIS A CA 1
ATOM 5599 C C . HIS A 1 712 ? 4.626 -11.714 14.127 1.00 98.81 712 HIS A C 1
ATOM 5601 O O . HIS A 1 712 ? 4.637 -10.787 14.942 1.00 98.81 712 HIS A O 1
ATOM 5607 N N . PHE A 1 713 ? 3.490 -12.279 13.726 1.00 98.88 713 PHE A N 1
ATOM 5608 C CA . PHE A 1 713 ? 2.231 -12.164 14.453 1.00 98.88 713 PHE A CA 1
ATOM 5609 C C . PHE A 1 713 ? 2.309 -13.049 15.705 1.00 98.88 713 PHE A C 1
ATOM 5611 O O . PHE A 1 713 ? 2.608 -14.233 15.598 1.00 98.88 713 PHE A O 1
ATOM 5618 N N . ASP A 1 714 ? 2.067 -12.501 16.894 1.00 98.81 714 ASP A N 1
ATOM 5619 C CA . ASP A 1 714 ? 2.169 -13.242 18.162 1.00 98.81 714 ASP A CA 1
ATOM 5620 C C . ASP A 1 714 ? 0.834 -13.932 18.469 1.00 98.81 714 ASP A C 1
ATOM 5622 O O . ASP A 1 714 ? -0.109 -13.318 18.984 1.00 98.81 714 ASP A O 1
ATOM 5626 N N . TRP A 1 715 ? 0.742 -15.220 18.128 1.00 98.81 715 TRP A N 1
ATOM 5627 C CA . TRP A 1 715 ? -0.501 -15.983 18.247 1.00 98.81 715 TRP A CA 1
ATOM 5628 C C . TRP A 1 715 ? -0.914 -16.209 19.696 1.00 98.81 715 TRP A C 1
ATOM 5630 O O . TRP A 1 715 ? -2.112 -16.238 19.996 1.00 98.81 715 TRP A O 1
ATOM 5640 N N . ALA A 1 716 ? 0.051 -16.328 20.608 1.00 98.50 716 ALA A N 1
ATOM 5641 C CA . ALA A 1 716 ? -0.238 -16.500 22.023 1.00 98.50 716 ALA A CA 1
ATOM 5642 C C . ALA A 1 716 ? -0.866 -15.224 22.601 1.00 98.50 716 ALA A C 1
ATOM 5644 O O . ALA A 1 716 ? -1.913 -15.302 23.240 1.00 98.50 716 ALA A O 1
ATOM 5645 N N . LYS A 1 717 ? -0.318 -14.038 22.302 1.00 98.69 717 LYS A N 1
ATOM 5646 C CA . LYS A 1 717 ? -0.936 -12.763 22.717 1.00 98.69 717 LYS A CA 1
ATOM 5647 C C . LYS A 1 717 ? -2.314 -12.536 22.102 1.00 98.69 717 LYS A C 1
ATOM 5649 O O . LYS A 1 717 ? -3.181 -11.959 22.757 1.00 98.69 717 LYS A O 1
ATOM 5654 N N . ALA A 1 718 ? -2.526 -12.985 20.867 1.00 98.69 718 ALA A N 1
ATOM 5655 C CA . ALA A 1 718 ? -3.803 -12.823 20.182 1.00 98.69 718 ALA A CA 1
ATOM 5656 C C . ALA A 1 718 ? -4.906 -13.766 20.699 1.00 98.69 718 ALA A C 1
ATOM 5658 O O . ALA A 1 718 ? -6.082 -13.410 20.619 1.00 98.69 718 ALA A O 1
ATOM 5659 N N . THR A 1 719 ? -4.559 -14.954 21.219 1.00 98.38 719 THR A N 1
ATOM 5660 C CA . THR A 1 719 ? -5.546 -16.028 21.469 1.00 98.38 719 THR A CA 1
ATOM 5661 C C . THR A 1 719 ? -5.514 -16.668 22.864 1.00 98.38 719 THR A C 1
ATOM 5663 O O . THR A 1 719 ? -6.544 -17.178 23.313 1.00 98.38 719 THR A O 1
ATOM 5666 N N . ASP A 1 720 ? -4.400 -16.618 23.601 1.00 98.31 720 ASP A N 1
ATOM 5667 C CA . ASP A 1 720 ? -4.284 -17.224 24.934 1.00 98.31 720 ASP A CA 1
ATOM 5668 C C . ASP A 1 720 ? -4.707 -16.244 26.038 1.00 98.31 720 ASP A C 1
ATOM 5670 O O . ASP A 1 720 ? -3.923 -15.446 26.558 1.00 98.31 720 ASP A O 1
ATOM 5674 N N . SER A 1 721 ? -5.981 -16.327 26.424 1.00 97.50 721 SER A N 1
ATOM 5675 C CA . SER A 1 721 ? -6.554 -15.459 27.461 1.00 97.50 721 SER A CA 1
ATOM 5676 C C . SER A 1 721 ? -6.064 -15.743 28.885 1.00 97.50 721 SER A C 1
ATOM 5678 O O . SER A 1 721 ? -6.240 -14.897 29.764 1.00 97.50 721 SER A O 1
ATOM 5680 N N . GLU A 1 722 ? -5.459 -16.909 29.139 1.00 97.69 722 GLU A N 1
ATOM 5681 C CA . GLU A 1 722 ? -4.892 -17.223 30.453 1.00 97.69 722 GLU A CA 1
ATOM 5682 C C . GLU A 1 722 ? -3.516 -16.569 30.615 1.00 97.69 722 GLU A C 1
ATOM 5684 O O . GLU A 1 722 ? -3.220 -16.016 31.679 1.00 97.69 722 GLU A O 1
ATOM 5689 N N . ALA A 1 723 ? -2.696 -16.602 29.561 1.00 97.62 723 ALA A N 1
ATOM 5690 C CA . ALA A 1 723 ? -1.361 -16.011 29.559 1.00 97.62 723 ALA A CA 1
ATOM 5691 C C . ALA A 1 723 ? -1.373 -14.494 29.301 1.00 97.62 723 ALA A C 1
ATOM 5693 O O . ALA A 1 723 ? -0.629 -13.760 29.957 1.00 97.62 723 ALA A O 1
ATOM 5694 N N . TYR A 1 724 ? -2.235 -14.017 28.395 1.00 98.25 724 TYR A N 1
ATOM 5695 C CA . TYR A 1 724 ? -2.266 -12.626 27.925 1.00 98.25 724 TYR A CA 1
ATOM 5696 C C . TYR A 1 724 ? -3.678 -12.014 28.007 1.00 98.25 724 TYR A C 1
ATOM 5698 O O . TYR A 1 724 ? -4.291 -11.674 26.988 1.00 98.25 724 TYR A O 1
ATOM 5706 N N . PRO A 1 725 ? -4.235 -11.845 29.222 1.00 97.81 725 PRO A N 1
ATOM 5707 C CA . PRO A 1 725 ? -5.616 -11.394 29.407 1.00 97.81 725 PRO A CA 1
ATOM 5708 C C . PRO A 1 725 ? -5.887 -9.970 28.893 1.00 97.81 725 PRO A C 1
ATOM 5710 O O . PRO A 1 725 ? -6.994 -9.700 28.434 1.00 97.81 725 PRO A O 1
ATOM 5713 N N . GLU A 1 726 ? -4.914 -9.052 28.950 1.00 98.12 726 GLU A N 1
ATOM 5714 C CA . GLU A 1 726 ? -5.102 -7.686 28.432 1.00 98.12 726 GLU A CA 1
ATOM 5715 C C . GLU A 1 726 ? -5.104 -7.661 26.892 1.00 98.12 726 GLU A C 1
ATOM 5717 O O . GLU A 1 726 ? -5.996 -7.057 26.297 1.00 98.12 726 GLU A O 1
ATOM 5722 N N . ASN A 1 727 ? -4.176 -8.375 26.240 1.00 98.81 727 ASN A N 1
ATOM 5723 C CA . ASN A 1 727 ? -4.098 -8.467 24.776 1.00 98.81 727 ASN A CA 1
ATOM 5724 C C . ASN A 1 727 ? -5.340 -9.146 24.181 1.00 98.81 727 ASN A C 1
ATOM 5726 O O . ASN A 1 727 ? -5.968 -8.612 23.266 1.00 98.81 727 ASN A O 1
ATOM 5730 N N . THR A 1 728 ? -5.751 -10.285 24.743 1.00 98.75 728 THR A N 1
ATOM 5731 C CA . THR A 1 728 ? -6.960 -10.999 24.298 1.00 98.75 728 THR A CA 1
ATOM 5732 C C . THR A 1 728 ? -8.243 -10.220 24.587 1.00 98.75 728 THR A C 1
ATOM 5734 O O . THR A 1 728 ? -9.183 -10.267 23.791 1.00 98.75 728 THR A O 1
ATOM 5737 N N . GLN A 1 729 ? -8.288 -9.425 25.665 1.00 98.69 729 GLN A N 1
ATOM 5738 C CA . GLN A 1 729 ? -9.384 -8.482 25.886 1.00 98.69 729 GLN A CA 1
ATOM 5739 C C . GLN A 1 729 ? -9.428 -7.409 24.793 1.00 98.69 729 GLN A C 1
ATOM 5741 O O . GLN A 1 729 ? -10.514 -7.138 24.284 1.00 98.69 729 GLN A O 1
ATOM 5746 N N . SER A 1 730 ? -8.296 -6.813 24.407 1.00 98.88 730 SER A N 1
ATOM 5747 C CA . SER A 1 730 ? -8.238 -5.859 23.288 1.00 98.88 730 SER A CA 1
ATOM 5748 C C . SER A 1 730 ? -8.666 -6.496 21.963 1.00 98.88 730 SER A C 1
ATOM 5750 O O . SER A 1 730 ? -9.446 -5.891 21.221 1.00 98.88 730 SER A O 1
ATOM 5752 N N . GLN A 1 731 ? -8.252 -7.741 21.708 1.00 98.81 731 GLN A N 1
ATOM 5753 C CA . GLN A 1 731 ? -8.627 -8.494 20.510 1.00 98.81 731 GLN A CA 1
ATOM 5754 C C . GLN A 1 731 ? -10.142 -8.717 20.458 1.00 98.81 731 GLN A C 1
ATOM 5756 O O . GLN A 1 731 ? -10.797 -8.364 19.475 1.00 98.81 731 GLN A O 1
ATOM 5761 N N . THR A 1 732 ? -10.727 -9.198 21.558 1.00 98.81 732 THR A N 1
ATOM 5762 C CA . THR A 1 732 ? -12.174 -9.431 21.667 1.00 98.81 732 THR A CA 1
ATOM 5763 C C . THR A 1 732 ? -12.958 -8.119 21.609 1.00 98.81 732 THR A C 1
ATOM 5765 O O . THR A 1 732 ? -14.031 -8.062 21.009 1.00 98.81 732 THR A O 1
ATOM 5768 N N . TYR A 1 733 ? -12.422 -7.041 22.189 1.00 98.94 733 TYR A N 1
ATOM 5769 C CA . TYR A 1 733 ? -13.008 -5.706 22.099 1.00 98.94 733 TYR A CA 1
ATOM 5770 C C . TYR A 1 733 ? -13.067 -5.229 20.646 1.00 98.94 733 TYR A C 1
ATOM 5772 O O . TYR A 1 733 ? -14.115 -4.788 20.186 1.00 98.94 733 TYR A O 1
ATOM 5780 N N . THR A 1 734 ? -11.967 -5.377 19.905 1.00 98.94 734 THR A N 1
ATOM 5781 C CA . THR A 1 734 ? -11.873 -4.996 18.489 1.00 98.94 734 THR A CA 1
ATOM 5782 C C . THR A 1 734 ? -12.831 -5.818 17.623 1.00 98.94 734 THR A C 1
ATOM 5784 O O . THR A 1 734 ? -13.572 -5.237 16.834 1.00 98.94 734 THR A O 1
ATOM 5787 N N . LYS A 1 735 ? -12.928 -7.136 17.846 1.00 98.88 735 LYS A N 1
ATOM 5788 C CA . LYS A 1 735 ? -13.960 -7.995 17.234 1.00 98.88 735 LYS A CA 1
ATOM 5789 C C . LYS A 1 735 ? -15.378 -7.479 17.503 1.00 98.88 735 LYS A C 1
ATOM 5791 O O . LYS A 1 735 ? -16.205 -7.391 16.601 1.00 98.88 735 LYS A O 1
ATOM 5796 N N . GLY A 1 736 ? -15.658 -7.096 18.746 1.00 98.88 736 GLY A N 1
ATOM 5797 C CA . GLY A 1 736 ? -16.929 -6.496 19.139 1.00 98.88 736 GLY A CA 1
ATOM 5798 C C . GLY A 1 736 ? -17.246 -5.190 18.407 1.00 98.88 736 GLY A C 1
ATOM 5799 O O . GLY A 1 736 ? -18.383 -4.974 17.994 1.00 98.88 736 GLY A O 1
ATOM 5800 N N . LEU A 1 737 ? -16.241 -4.335 18.211 1.00 98.94 737 LEU A N 1
ATOM 5801 C CA . LEU A 1 737 ? -16.368 -3.079 17.470 1.00 98.94 737 LEU A CA 1
ATOM 5802 C C . LEU A 1 737 ? -16.631 -3.306 15.977 1.00 98.94 737 LEU A C 1
ATOM 5804 O O . LEU A 1 737 ? -17.475 -2.618 15.406 1.00 98.94 737 LEU A O 1
ATOM 5808 N N . ILE A 1 738 ? -15.967 -4.289 15.364 1.00 98.94 738 ILE A N 1
ATOM 5809 C CA . ILE A 1 738 ? -16.234 -4.710 13.981 1.00 98.94 738 ILE A CA 1
ATOM 5810 C C . ILE A 1 738 ? -17.688 -5.175 13.848 1.00 98.94 738 ILE A C 1
ATOM 5812 O O . ILE A 1 738 ? -18.412 -4.697 12.974 1.00 98.94 738 ILE A O 1
ATOM 5816 N N . ALA A 1 739 ? -18.160 -6.014 14.775 1.00 98.81 739 ALA A N 1
ATOM 5817 C CA . ALA A 1 739 ? -19.549 -6.468 14.790 1.00 98.81 739 ALA A CA 1
ATOM 5818 C C . ALA A 1 739 ? -20.550 -5.306 14.941 1.00 98.81 739 ALA A C 1
ATOM 5820 O O . ALA A 1 739 ? -21.586 -5.297 14.276 1.00 98.81 739 ALA A O 1
ATOM 5821 N N . ILE A 1 740 ? -20.250 -4.300 15.776 1.00 98.81 740 ILE A N 1
ATOM 5822 C CA . ILE A 1 740 ? -21.066 -3.078 15.876 1.00 98.81 740 ILE A CA 1
ATOM 5823 C C . ILE A 1 740 ? -21.100 -2.357 14.530 1.00 98.81 740 ILE A C 1
ATOM 5825 O O . ILE A 1 740 ? -22.195 -2.067 14.044 1.00 98.81 740 ILE A O 1
ATOM 5829 N N . ARG A 1 741 ? -19.935 -2.099 13.924 1.00 98.75 741 ARG A N 1
ATOM 5830 C CA . ARG A 1 741 ? -19.819 -1.389 12.646 1.00 98.75 741 ARG A CA 1
ATOM 5831 C C . ARG A 1 741 ? -20.619 -2.076 11.542 1.00 98.75 741 ARG A C 1
ATOM 5833 O O . ARG A 1 741 ? -21.362 -1.408 10.845 1.00 98.75 741 ARG A O 1
ATOM 5840 N N . ARG A 1 742 ? -20.540 -3.404 11.429 1.00 98.00 742 ARG A N 1
ATOM 5841 C CA . ARG A 1 742 ? -21.283 -4.169 10.409 1.00 98.00 742 ARG A CA 1
ATOM 5842 C C . ARG A 1 742 ? -22.779 -4.305 10.690 1.00 98.00 742 ARG A C 1
ATOM 5844 O O . ARG A 1 742 ? -23.544 -4.645 9.793 1.00 98.00 742 ARG A O 1
ATOM 5851 N N . SER A 1 743 ? -23.220 -4.065 11.925 1.00 97.75 743 SER A N 1
ATOM 5852 C CA . SER A 1 743 ? -24.633 -4.210 12.304 1.00 97.75 743 SER A CA 1
ATOM 5853 C C . SER A 1 743 ? -25.529 -3.050 11.865 1.00 97.75 743 SER A C 1
ATOM 5855 O O . SER A 1 743 ? -26.752 -3.155 11.979 1.00 97.75 743 SER A O 1
ATOM 5857 N N . THR A 1 744 ? -24.944 -1.931 11.433 1.00 97.94 744 THR A N 1
ATOM 5858 C CA . THR A 1 744 ? -25.659 -0.681 11.164 1.00 97.94 744 THR A CA 1
ATOM 5859 C C . THR A 1 744 ? -24.891 0.190 10.178 1.00 97.94 744 THR A C 1
ATOM 5861 O O . THR A 1 744 ? -23.673 0.281 10.249 1.00 97.94 744 THR A O 1
ATOM 5864 N N . ASP A 1 745 ? -25.607 0.908 9.322 1.00 97.75 745 ASP A N 1
ATOM 5865 C CA . ASP A 1 745 ? -25.022 1.888 8.402 1.00 97.75 745 ASP A CA 1
ATOM 5866 C C . ASP A 1 745 ? -24.739 3.247 9.060 1.00 97.75 745 ASP A C 1
ATOM 5868 O O . ASP A 1 745 ? -24.186 4.149 8.435 1.00 97.75 745 ASP A O 1
ATOM 5872 N N . ALA A 1 746 ? -25.062 3.411 10.348 1.00 98.31 746 ALA A N 1
ATOM 5873 C CA . ALA A 1 746 ? -24.809 4.654 11.077 1.00 98.31 746 ALA A CA 1
ATOM 5874 C C . ALA A 1 746 ? -23.323 5.067 11.084 1.00 98.31 746 ALA A C 1
ATOM 5876 O O . ALA A 1 746 ? -23.007 6.232 11.335 1.00 98.31 746 ALA A O 1
ATOM 5877 N N . PHE A 1 747 ? -22.414 4.121 10.841 1.00 98.75 747 PHE A N 1
ATOM 5878 C CA . PHE A 1 747 ? -20.965 4.328 10.786 1.00 98.75 747 PHE A CA 1
ATOM 5879 C C . PHE A 1 747 ? -20.391 4.223 9.360 1.00 98.75 747 PHE A C 1
ATOM 5881 O O . PHE A 1 747 ? -19.179 4.342 9.195 1.00 98.75 747 PHE A O 1
ATOM 5888 N N . THR A 1 748 ? -21.242 3.997 8.353 1.00 98.31 748 THR A N 1
ATOM 5889 C CA . THR A 1 748 ? -20.870 3.803 6.940 1.00 98.31 748 THR A CA 1
ATOM 5890 C C . THR A 1 748 ? -21.825 4.552 6.002 1.00 98.31 748 THR A C 1
ATOM 5892 O O . THR A 1 748 ? -22.212 4.048 4.948 1.00 98.31 748 THR A O 1
ATOM 5895 N N . LEU A 1 749 ? -22.237 5.765 6.396 1.00 98.44 749 LEU A N 1
ATOM 5896 C CA . LEU A 1 749 ? -23.114 6.612 5.585 1.00 98.44 749 LEU A CA 1
ATOM 5897 C C . LEU A 1 749 ? -22.442 6.943 4.250 1.00 98.44 749 LEU A C 1
ATOM 5899 O O . LEU A 1 749 ? -21.230 7.145 4.196 1.00 98.44 749 LEU A O 1
ATOM 5903 N N . LYS A 1 750 ? -23.247 7.014 3.189 1.00 96.62 750 LYS A N 1
ATOM 5904 C CA . LYS A 1 750 ? -22.745 6.910 1.814 1.00 96.62 750 LYS A CA 1
ATOM 5905 C C . LYS A 1 750 ? -22.367 8.232 1.178 1.00 96.62 750 LYS A C 1
ATOM 5907 O O . LYS A 1 750 ? -21.671 8.223 0.184 1.00 96.62 750 LYS A O 1
ATOM 5912 N N . THR A 1 751 ? -22.838 9.359 1.710 1.00 97.88 751 THR A N 1
ATOM 5913 C CA . THR A 1 751 ? -22.483 10.675 1.164 1.00 97.88 751 THR A CA 1
ATOM 5914 C C . THR A 1 751 ? -22.170 11.670 2.263 1.00 97.88 751 THR A C 1
ATOM 5916 O O . THR A 1 751 ? -22.661 11.579 3.397 1.00 97.88 751 THR A O 1
ATOM 5919 N N . LYS A 1 752 ? -21.397 12.697 1.910 1.00 98.19 752 LYS A N 1
ATOM 5920 C CA . LYS A 1 752 ? -21.080 13.802 2.811 1.00 98.19 752 LYS A CA 1
ATOM 5921 C C . LYS A 1 752 ? -22.330 14.507 3.348 1.00 98.19 752 LYS A C 1
ATOM 5923 O O . LYS A 1 752 ? -22.358 14.873 4.524 1.00 98.19 752 LYS A O 1
ATOM 5928 N N . GLU A 1 753 ? -23.373 14.686 2.539 1.00 98.31 753 GLU A N 1
ATOM 5929 C CA . GLU A 1 753 ? -24.636 15.299 2.972 1.00 98.31 753 GLU A CA 1
ATOM 5930 C C . GLU A 1 753 ? -25.359 14.449 4.015 1.00 98.31 753 GLU A C 1
ATOM 5932 O O . GLU A 1 753 ? -25.965 14.987 4.947 1.00 98.31 753 GLU A O 1
ATOM 5937 N N . GLU A 1 754 ? -25.322 13.123 3.871 1.00 98.06 754 GLU A N 1
ATOM 5938 C CA . GLU A 1 754 ? -25.885 12.220 4.870 1.00 98.06 754 GLU A CA 1
ATOM 5939 C C . GLU A 1 754 ? -25.113 12.305 6.177 1.00 98.06 754 GLU A C 1
ATOM 5941 O O . GLU A 1 754 ? -25.732 12.460 7.232 1.00 98.06 754 GLU A O 1
ATOM 5946 N N . VAL A 1 755 ? -23.782 12.293 6.098 1.00 98.69 755 VAL A N 1
ATOM 5947 C CA . VAL A 1 755 ? -22.899 12.451 7.255 1.00 98.69 755 VAL A CA 1
ATOM 5948 C C . VAL A 1 755 ? -23.159 13.779 7.969 1.00 98.69 755 VAL A C 1
ATOM 5950 O O . VAL A 1 755 ? -23.405 13.789 9.173 1.00 98.69 755 VAL A O 1
ATOM 5953 N N . ASP A 1 756 ? -23.179 14.902 7.250 1.00 98.50 756 ASP A N 1
ATOM 5954 C CA . ASP A 1 756 ? -23.392 16.230 7.841 1.00 98.50 756 ASP A CA 1
ATOM 5955 C C . ASP A 1 756 ? -24.780 16.390 8.479 1.00 98.50 756 ASP A C 1
ATOM 5957 O O . ASP A 1 756 ? -24.947 17.160 9.427 1.00 98.50 756 ASP A O 1
ATOM 5961 N N . ARG A 1 757 ? -25.784 15.667 7.975 1.00 98.38 757 ARG A N 1
ATOM 5962 C CA . ARG A 1 757 ? -27.154 15.682 8.501 1.00 98.38 757 ARG A CA 1
ATOM 5963 C C . ARG A 1 757 ? -27.336 14.766 9.710 1.00 98.38 757 ARG A C 1
ATOM 5965 O O . ARG A 1 757 ? -28.084 15.122 10.620 1.00 98.38 757 ARG A O 1
ATOM 5972 N N . ASN A 1 758 ? -26.730 13.582 9.684 1.00 98.44 758 ASN A N 1
ATOM 5973 C CA . ASN A 1 758 ? -27.020 12.510 10.635 1.00 98.44 758 ASN A CA 1
ATOM 5974 C C . ASN A 1 758 ? -25.976 12.390 11.749 1.00 98.44 758 ASN A C 1
ATOM 5976 O O . ASN A 1 758 ? -26.285 11.785 12.773 1.00 98.44 758 ASN A O 1
ATOM 5980 N N . VAL A 1 759 ? -24.783 12.971 11.583 1.00 98.81 759 VAL A N 1
ATOM 5981 C CA . VAL A 1 759 ? -23.701 12.925 12.573 1.00 98.81 759 VAL A CA 1
ATOM 5982 C C . VAL A 1 759 ? -23.541 14.288 13.248 1.00 98.81 759 VAL A C 1
ATOM 5984 O O . VAL A 1 759 ? -23.214 15.283 12.601 1.00 98.81 759 VAL A O 1
ATOM 5987 N N . SER A 1 760 ? -23.744 14.352 14.567 1.00 98.50 760 SER A N 1
ATOM 5988 C CA . SER A 1 760 ? -23.718 15.606 15.333 1.00 98.50 760 SER A CA 1
ATOM 5989 C C . SER A 1 760 ? -22.835 15.529 16.578 1.00 98.50 760 SER A C 1
ATOM 5991 O O . SER A 1 760 ? -22.798 14.523 17.284 1.00 98.50 760 SER A O 1
ATOM 5993 N N . LEU A 1 761 ? -22.129 16.621 16.876 1.00 98.50 761 LEU A N 1
ATOM 5994 C CA . LEU A 1 761 ? -21.267 16.722 18.052 1.00 98.50 761 LEU A CA 1
ATOM 5995 C C . LEU A 1 761 ? -22.106 16.969 19.319 1.00 98.50 761 LEU A C 1
ATOM 5997 O O . LEU A 1 761 ? -22.930 17.885 19.359 1.00 98.50 761 LEU A O 1
ATOM 6001 N N . ILE A 1 762 ? -21.878 16.169 20.363 1.00 98.31 762 ILE A N 1
ATOM 6002 C CA . ILE A 1 762 ? -22.503 16.319 21.689 1.00 98.31 762 ILE A CA 1
ATOM 6003 C C . ILE A 1 762 ? -21.615 17.189 22.590 1.00 98.31 762 ILE A C 1
ATOM 6005 O O . ILE A 1 762 ? -22.104 18.093 23.265 1.00 98.31 762 ILE A O 1
ATOM 6009 N N . THR A 1 763 ? -20.300 16.950 22.596 1.00 97.50 763 THR A N 1
ATOM 6010 C CA . THR A 1 763 ? -19.320 17.742 23.362 1.00 97.50 763 THR A CA 1
ATOM 6011 C C . THR A 1 763 ? -18.982 19.046 22.642 1.00 97.50 763 THR A C 1
ATOM 6013 O O . THR A 1 763 ? -17.916 19.174 22.041 1.00 97.50 763 THR A O 1
ATOM 6016 N N . ILE A 1 764 ? -19.907 20.006 22.671 1.00 96.69 764 ILE A N 1
ATOM 6017 C CA . ILE A 1 764 ? -19.729 21.317 22.034 1.00 96.69 764 ILE A CA 1
ATOM 6018 C C . ILE A 1 764 ? -18.570 22.078 22.717 1.00 96.69 764 ILE A C 1
ATOM 6020 O O . ILE A 1 764 ? -18.603 22.260 23.939 1.00 96.69 764 ILE A O 1
ATOM 6024 N N . PRO A 1 765 ? -17.559 22.549 21.959 1.00 96.81 765 PRO A N 1
ATOM 6025 C CA . PRO A 1 765 ? -16.423 23.284 22.506 1.00 96.81 765 PRO A CA 1
ATOM 6026 C C . PRO A 1 765 ? -16.824 24.504 23.345 1.00 96.81 765 PRO A C 1
ATOM 6028 O O . PRO A 1 765 ? -17.611 25.343 22.907 1.00 96.81 765 PRO A O 1
ATOM 6031 N N . ASN A 1 766 ? -16.203 24.659 24.518 1.00 96.50 766 ASN A N 1
ATOM 6032 C CA . ASN A 1 766 ? -16.431 25.744 25.486 1.00 96.50 766 ASN A CA 1
ATOM 6033 C C . ASN A 1 766 ? -17.809 25.741 26.177 1.00 96.50 766 ASN A C 1
ATOM 6035 O O . ASN A 1 766 ? -18.160 26.717 26.848 1.00 96.50 766 ASN A O 1
ATOM 6039 N N . GLU A 1 767 ? -18.570 24.650 26.077 1.00 95.38 767 GLU A N 1
ATOM 6040 C CA . GLU A 1 767 ? -19.836 24.461 26.786 1.00 95.38 767 GLU A CA 1
ATOM 6041 C C . GLU A 1 767 ? -19.749 23.312 27.796 1.00 95.38 767 GLU A C 1
ATOM 6043 O O . GLU A 1 767 ? -18.972 22.377 27.642 1.00 95.38 767 GLU A O 1
ATOM 6048 N N . ASN A 1 768 ? -20.548 23.376 28.866 1.00 93.50 768 ASN A N 1
ATOM 6049 C CA . ASN A 1 768 ? -20.738 22.278 29.830 1.00 93.50 768 ASN A CA 1
ATOM 6050 C C . ASN A 1 768 ? -19.452 21.658 30.426 1.00 93.50 768 ASN A C 1
ATOM 6052 O O . ASN A 1 768 ? -19.463 20.506 30.847 1.00 93.50 768 ASN A O 1
ATOM 6056 N N . GLY A 1 769 ? -18.358 22.424 30.505 1.00 90.56 769 GLY A N 1
ATOM 6057 C CA . GLY A 1 769 ? -17.073 21.945 31.033 1.00 90.56 769 GLY A CA 1
ATOM 6058 C C . GLY A 1 769 ? -16.173 21.244 30.007 1.00 90.56 769 GLY A C 1
ATOM 6059 O O . GLY A 1 769 ? -15.181 20.641 30.408 1.00 90.56 769 GLY A O 1
ATOM 6060 N N . VAL A 1 770 ? -16.500 21.340 28.716 1.00 97.25 770 VAL A N 1
ATOM 6061 C CA . VAL A 1 770 ? -15.688 20.868 27.587 1.00 97.25 770 VAL A CA 1
ATOM 6062 C C . VAL A 1 770 ? -14.791 22.006 27.086 1.00 97.25 770 VAL A C 1
ATOM 6064 O O . VAL A 1 770 ? -15.271 23.115 26.837 1.00 97.25 770 VAL A O 1
ATOM 6067 N N . GLY A 1 771 ? -13.487 21.758 26.949 1.00 97.25 771 GLY A N 1
ATOM 6068 C CA . GLY A 1 771 ? -12.532 22.722 26.386 1.00 97.25 771 GLY A CA 1
ATOM 6069 C C . GLY A 1 771 ? -12.649 22.892 24.864 1.00 97.25 771 GLY A C 1
ATOM 6070 O O . GLY A 1 771 ? -13.321 22.117 24.191 1.00 97.25 771 GLY A O 1
ATOM 6071 N N . GLN A 1 772 ? -11.979 23.907 24.302 1.00 97.94 772 GLN A N 1
ATOM 6072 C CA . GLN A 1 772 ? -11.762 23.979 22.846 1.00 97.94 772 GLN A CA 1
ATOM 6073 C C . GLN A 1 772 ? -10.862 22.833 22.374 1.00 97.94 772 GLN A C 1
ATOM 6075 O O . GLN A 1 772 ? -11.188 22.119 21.427 1.00 97.94 772 GLN A O 1
ATOM 6080 N N . GLU A 1 773 ? -9.747 22.665 23.084 1.00 98.56 773 GLU A N 1
ATOM 6081 C CA . GLU A 1 773 ? -8.906 21.482 23.024 1.00 98.56 773 GLU A CA 1
ATOM 6082 C C . GLU A 1 773 ? -9.180 20.641 24.270 1.00 98.56 773 GLU A C 1
ATOM 6084 O O . GLU A 1 773 ? -9.162 21.169 25.386 1.00 98.56 773 GLU A O 1
ATOM 6089 N N . ASP A 1 774 ? -9.447 19.350 24.099 1.00 98.62 774 ASP A N 1
ATOM 6090 C CA . ASP A 1 774 ? -9.731 18.450 25.221 1.00 98.62 774 ASP A CA 1
ATOM 6091 C C . ASP A 1 774 ? -9.277 17.010 24.913 1.00 98.62 774 ASP A C 1
ATOM 6093 O O . ASP A 1 774 ? -8.805 16.704 23.816 1.00 98.62 774 ASP A O 1
ATOM 6097 N N . LEU A 1 775 ? -9.399 16.136 25.913 1.00 98.75 775 LEU A N 1
ATOM 6098 C CA . LEU A 1 775 ? -9.177 14.685 25.852 1.00 98.75 775 LEU A CA 1
ATOM 6099 C C . LEU A 1 775 ? -10.495 13.898 25.931 1.00 98.75 775 LEU A C 1
ATOM 6101 O O . LEU A 1 775 ? -10.495 12.685 26.140 1.00 98.75 775 LEU A O 1
ATOM 6105 N N . ILE A 1 776 ? -11.627 14.587 25.788 1.00 98.62 776 ILE A N 1
ATOM 6106 C CA . ILE A 1 776 ? -12.944 13.967 25.690 1.00 98.62 776 ILE A CA 1
ATOM 6107 C C . ILE A 1 776 ? -13.620 14.360 24.390 1.00 98.62 776 ILE A C 1
ATOM 6109 O O . ILE A 1 776 ? -13.483 15.490 23.932 1.00 98.62 776 ILE A O 1
ATOM 6113 N N . ILE A 1 777 ? -14.394 13.444 23.824 1.00 98.81 777 ILE A N 1
ATOM 6114 C CA . ILE A 1 777 ? -15.288 13.747 22.710 1.00 98.81 777 ILE A CA 1
ATOM 6115 C C . ILE A 1 777 ? -16.521 12.857 22.798 1.00 98.81 777 ILE A C 1
ATOM 6117 O O . ILE A 1 777 ? -16.429 11.691 23.185 1.00 98.81 777 ILE A O 1
ATOM 6121 N N . ALA A 1 778 ? -17.683 13.406 22.460 1.00 98.88 778 ALA A N 1
ATOM 6122 C CA . ALA A 1 778 ? -18.876 12.613 22.245 1.00 98.88 778 ALA A CA 1
ATOM 6123 C C . ALA A 1 778 ? -19.681 13.123 21.061 1.00 98.88 778 ALA A C 1
ATOM 6125 O O . ALA A 1 778 ? -19.807 14.333 20.861 1.00 98.88 778 ALA A O 1
ATOM 6126 N N . TYR A 1 779 ? -20.253 12.197 20.306 1.00 98.88 779 TYR A N 1
ATOM 6127 C CA . TYR A 1 779 ? -21.054 12.490 19.129 1.00 98.88 779 TYR A CA 1
ATOM 6128 C C . TYR A 1 779 ? -22.198 11.489 18.977 1.00 98.88 779 TYR A C 1
ATOM 6130 O O . TYR A 1 779 ? -22.173 10.396 19.542 1.00 98.88 779 TYR A O 1
ATOM 6138 N N . GLN A 1 780 ? -23.211 11.885 18.219 1.00 98.69 780 GLN A N 1
ATOM 6139 C CA . GLN A 1 780 ? -24.350 11.065 17.838 1.00 98.69 780 GLN A CA 1
ATOM 6140 C C . GLN A 1 780 ? -24.282 10.772 16.340 1.00 98.69 780 GLN A C 1
ATOM 6142 O O . GLN A 1 780 ? -23.864 11.633 15.571 1.00 98.69 780 GLN A O 1
ATOM 6147 N N . THR A 1 781 ? -24.738 9.594 15.930 1.00 98.62 781 THR A N 1
ATOM 6148 C CA . THR A 1 781 ? -25.062 9.262 14.541 1.00 98.62 781 THR A CA 1
ATOM 6149 C C . THR A 1 781 ? -26.448 8.612 14.462 1.00 98.62 781 THR A C 1
ATOM 6151 O O . THR A 1 781 ? -26.909 7.986 15.422 1.00 98.62 781 THR A O 1
ATOM 6154 N N . ILE A 1 782 ? -27.144 8.793 13.341 1.00 98.25 782 ILE A N 1
ATOM 6155 C CA . ILE A 1 782 ? -28.486 8.258 13.093 1.00 98.25 782 ILE A CA 1
ATOM 6156 C C . ILE A 1 782 ? -28.420 7.334 11.877 1.00 98.25 782 ILE A C 1
ATOM 6158 O O . ILE A 1 782 ? -28.081 7.776 10.781 1.00 98.25 782 ILE A O 1
ATOM 6162 N N . ALA A 1 783 ? -28.767 6.065 12.083 1.00 97.25 783 ALA A N 1
ATOM 6163 C CA . ALA A 1 783 ? -28.846 5.042 11.043 1.00 97.25 783 ALA A CA 1
ATOM 6164 C C . ALA A 1 783 ? -29.991 5.318 10.054 1.00 97.25 783 ALA A C 1
ATOM 6166 O O . ALA A 1 783 ? -30.968 5.997 10.394 1.00 97.25 783 ALA A O 1
ATOM 6167 N N . SER A 1 784 ? -29.959 4.706 8.866 1.00 93.19 784 SER A N 1
ATOM 6168 C CA . SER A 1 784 ? -31.062 4.829 7.893 1.00 93.19 784 SER A CA 1
ATOM 6169 C C . SER A 1 784 ? -32.393 4.275 8.417 1.00 93.19 784 SER A C 1
ATOM 6171 O O . SER A 1 784 ? -33.465 4.806 8.1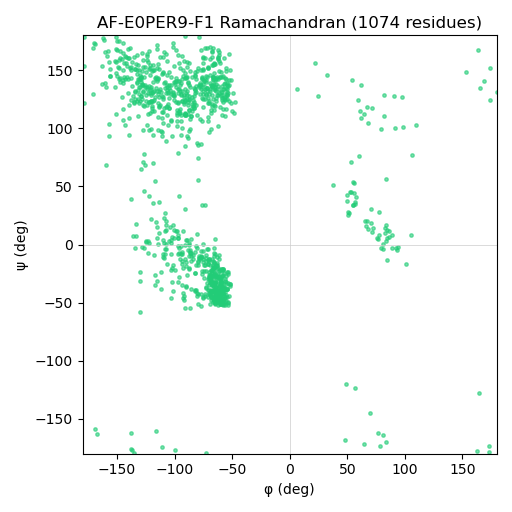05 1.00 93.19 784 SER A O 1
ATOM 6173 N N . ASN A 1 785 ? -32.350 3.253 9.279 1.00 89.75 785 ASN A N 1
ATOM 6174 C CA . ASN A 1 785 ? -33.531 2.698 9.949 1.00 89.75 785 ASN A CA 1
ATOM 6175 C C . ASN A 1 785 ? -34.089 3.631 11.057 1.00 89.75 785 ASN A C 1
ATOM 6177 O O . ASN A 1 785 ? -35.197 3.424 11.567 1.00 89.75 785 ASN A O 1
ATOM 6181 N N . GLY A 1 786 ? -33.356 4.700 11.388 1.00 93.25 786 GLY A N 1
ATOM 6182 C CA . GLY A 1 786 ? -33.681 5.705 12.392 1.00 93.25 786 GLY A CA 1
ATOM 6183 C C . GLY A 1 786 ? -33.278 5.347 13.822 1.00 93.25 786 GLY A C 1
ATOM 6184 O O . GLY A 1 786 ? -33.634 6.097 14.733 1.00 93.25 786 GLY A O 1
ATOM 6185 N N . ASP A 1 787 ? -32.571 4.236 14.033 1.00 96.38 787 ASP A N 1
ATOM 6186 C CA . ASP A 1 787 ? -31.882 3.968 15.291 1.00 96.38 787 ASP A CA 1
ATOM 6187 C C . ASP A 1 787 ? -30.790 5.018 15.512 1.00 96.38 787 ASP A C 1
ATOM 6189 O O . ASP A 1 787 ? -30.119 5.469 14.581 1.00 96.38 787 ASP A O 1
ATOM 6193 N N . ILE A 1 788 ? -30.624 5.424 16.765 1.00 98.38 788 ILE A N 1
ATOM 6194 C CA . ILE A 1 788 ? -29.656 6.442 17.158 1.00 98.38 788 ILE A CA 1
ATOM 6195 C C . ILE A 1 788 ? -28.516 5.754 17.892 1.00 98.38 788 ILE A C 1
ATOM 6197 O O . ILE A 1 788 ? -28.748 5.001 18.839 1.00 98.38 788 ILE A O 1
ATOM 6201 N N . TYR A 1 789 ? -27.288 6.056 17.496 1.00 98.75 789 TYR A N 1
ATOM 6202 C CA . TYR A 1 789 ? -26.086 5.640 18.199 1.00 98.75 789 TYR A CA 1
ATOM 6203 C C . TYR A 1 789 ? -25.377 6.873 18.744 1.00 98.75 789 TYR A C 1
ATOM 6205 O O . TYR A 1 789 ? -25.353 7.918 18.099 1.00 98.75 789 TYR A O 1
ATOM 6213 N N . ALA A 1 790 ? -24.797 6.769 19.932 1.00 98.81 790 ALA A N 1
ATOM 6214 C CA . ALA A 1 790 ? -23.978 7.835 20.491 1.00 98.81 790 ALA A CA 1
ATOM 6215 C C . ALA A 1 790 ? -22.695 7.264 21.081 1.00 98.81 790 ALA A C 1
ATOM 6217 O O . ALA A 1 790 ? -22.727 6.299 21.843 1.00 98.81 790 ALA A O 1
ATOM 6218 N N . VAL A 1 791 ? -21.573 7.867 20.716 1.00 98.94 791 VAL A N 1
ATOM 6219 C CA . VAL A 1 791 ? -20.233 7.429 21.091 1.00 98.94 791 VAL A CA 1
ATOM 6220 C C . VAL A 1 791 ? -19.653 8.457 22.047 1.00 98.94 791 VAL A C 1
ATOM 6222 O O . VAL A 1 791 ? -19.650 9.646 21.739 1.00 98.94 791 VAL A O 1
ATOM 6225 N N . PHE A 1 792 ? -19.172 8.008 23.203 1.00 98.88 792 PHE A N 1
ATOM 6226 C CA . PHE A 1 792 ? -18.550 8.850 24.225 1.00 98.88 792 PHE A CA 1
ATOM 6227 C C . PHE A 1 792 ? -17.162 8.306 24.529 1.00 98.88 792 PHE A C 1
ATOM 6229 O O . PHE A 1 792 ? -17.015 7.120 24.819 1.00 98.88 792 PHE A O 1
ATOM 6236 N N . ILE A 1 793 ? -16.152 9.168 24.485 1.00 98.88 793 ILE A N 1
ATOM 6237 C CA . ILE A 1 793 ? -14.754 8.794 24.688 1.00 98.88 793 ILE A CA 1
ATOM 6238 C C . ILE A 1 793 ? -14.142 9.700 25.749 1.00 98.88 793 ILE A C 1
ATOM 6240 O O . ILE A 1 793 ? -14.140 10.922 25.603 1.00 98.88 793 ILE A O 1
ATOM 6244 N N . ASN A 1 794 ? -13.579 9.087 26.789 1.00 98.88 794 ASN A N 1
ATOM 6245 C CA . ASN A 1 794 ? -12.718 9.734 27.766 1.00 98.88 794 ASN A CA 1
ATOM 6246 C C . ASN A 1 794 ? -11.281 9.208 27.633 1.00 98.88 794 ASN A C 1
ATOM 6248 O O . ASN A 1 794 ? -10.954 8.155 28.178 1.00 98.88 794 ASN A O 1
ATOM 6252 N N . ALA A 1 795 ? -10.421 9.947 26.928 1.00 98.75 795 ALA A N 1
ATOM 6253 C CA . ALA A 1 795 ? -8.984 9.670 26.824 1.00 98.75 795 ALA A CA 1
ATOM 6254 C C . ALA A 1 795 ? -8.154 10.344 27.938 1.00 98.75 795 ALA A C 1
ATOM 6256 O O . ALA A 1 795 ? -6.920 10.248 27.956 1.00 98.75 795 ALA A O 1
ATOM 6257 N N . ASP A 1 796 ? -8.822 11.013 28.879 1.00 98.50 796 ASP A N 1
ATOM 6258 C CA . ASP A 1 796 ? -8.205 11.633 30.042 1.00 98.50 796 ASP A CA 1
ATOM 6259 C C . ASP A 1 796 ? -7.817 10.582 31.100 1.00 98.50 796 ASP A C 1
ATOM 6261 O O . ASP A 1 796 ? -8.304 9.449 31.139 1.00 98.50 796 ASP A O 1
ATOM 6265 N N . THR A 1 797 ? -6.927 10.984 32.000 1.00 97.94 797 THR A N 1
ATOM 6266 C CA . THR A 1 797 ? -6.454 10.186 33.141 1.00 97.94 797 THR A CA 1
ATOM 6267 C C . THR A 1 797 ? -7.302 10.383 34.402 1.00 97.94 797 THR A C 1
ATOM 6269 O O . THR A 1 797 ? -7.008 9.808 35.451 1.00 97.94 797 THR A O 1
ATOM 6272 N N . VAL A 1 798 ? -8.376 11.168 34.300 1.00 98.06 798 VAL A N 1
ATOM 6273 C CA . VAL A 1 798 ? -9.372 11.393 35.353 1.00 98.06 798 VAL A CA 1
ATOM 6274 C C . VAL A 1 798 ? -10.772 11.042 34.848 1.00 98.06 798 VAL A C 1
ATOM 6276 O O . VAL A 1 798 ? -11.011 10.991 33.643 1.00 98.06 798 VAL A O 1
ATOM 6279 N N . ALA A 1 799 ? -11.704 10.780 35.766 1.00 98.31 799 ALA A N 1
ATOM 6280 C CA . ALA A 1 799 ? -13.104 10.590 35.402 1.00 98.31 799 ALA A CA 1
ATOM 6281 C C . ALA A 1 799 ? -13.685 11.896 34.833 1.00 98.31 799 ALA A C 1
ATOM 6283 O O . ALA A 1 799 ? -13.363 12.985 35.321 1.00 98.31 799 ALA A O 1
ATOM 6284 N N . ARG A 1 800 ? -14.531 11.789 33.806 1.00 98.19 800 ARG A N 1
ATOM 6285 C CA . ARG A 1 800 ? -15.109 12.939 33.098 1.00 98.19 800 ARG A CA 1
ATOM 6286 C C . ARG A 1 800 ? -16.621 12.797 32.971 1.00 98.19 800 ARG A C 1
ATOM 6288 O O . ARG A 1 800 ? -17.128 11.729 32.630 1.00 98.19 800 ARG A O 1
ATOM 6295 N N . ASP A 1 801 ? -17.320 13.897 33.236 1.00 97.50 801 ASP A N 1
ATOM 6296 C CA . ASP A 1 801 ? -18.770 14.006 33.092 1.00 97.50 801 ASP A CA 1
ATOM 6297 C C . ASP A 1 801 ? -19.135 14.510 31.692 1.00 97.50 801 ASP A C 1
ATOM 6299 O O . ASP A 1 801 ? -18.592 15.507 31.215 1.00 97.50 801 ASP A O 1
ATOM 6303 N N . PHE A 1 802 ? -20.105 13.854 31.063 1.00 98.00 802 PHE A N 1
ATOM 6304 C CA . PHE A 1 802 ? -20.715 14.252 29.800 1.00 98.00 802 PHE A CA 1
ATOM 6305 C C . PHE A 1 802 ? -22.145 14.702 30.079 1.00 98.00 802 PHE A C 1
ATOM 6307 O O . PHE A 1 802 ? -22.994 13.906 30.488 1.00 98.00 802 PHE A O 1
ATOM 6314 N N . VAL A 1 803 ? -22.415 15.991 29.876 1.00 95.62 803 VAL A N 1
ATOM 6315 C CA . VAL A 1 803 ? -23.746 16.574 30.072 1.00 95.62 803 VAL A CA 1
ATOM 6316 C C . VAL A 1 803 ? -24.556 16.428 28.789 1.00 95.62 803 VAL A C 1
ATOM 6318 O O . VAL A 1 803 ? -24.154 16.920 27.739 1.00 95.62 803 VAL A O 1
ATOM 6321 N N . LEU A 1 804 ? -25.727 15.799 28.887 1.00 95.69 804 LEU A N 1
ATOM 6322 C CA . LEU A 1 804 ? -26.688 15.713 27.794 1.00 95.69 804 LEU A CA 1
ATOM 6323 C C . LEU A 1 804 ? -27.665 16.893 27.878 1.00 95.69 804 LEU A C 1
ATOM 6325 O O . LEU A 1 804 ? -28.480 16.992 28.806 1.00 95.69 804 LEU A O 1
ATOM 6329 N N . THR A 1 805 ? -27.573 17.800 26.905 1.00 92.62 805 THR A N 1
ATOM 6330 C CA . THR A 1 805 ? -28.545 18.884 26.704 1.00 92.62 805 THR A CA 1
ATOM 6331 C C . THR A 1 805 ? -29.903 18.319 26.283 1.00 92.62 805 THR A C 1
ATOM 6333 O O . THR A 1 805 ? -30.019 17.131 25.978 1.00 92.62 805 THR A O 1
ATOM 6336 N N . ASP A 1 806 ? -30.944 19.157 26.282 1.00 90.62 806 ASP A N 1
ATOM 6337 C CA . ASP A 1 806 ? -32.322 18.741 25.973 1.00 90.62 806 ASP A CA 1
ATOM 6338 C C . ASP A 1 806 ? -32.437 17.976 24.642 1.00 90.62 806 ASP A C 1
ATOM 6340 O O . ASP A 1 806 ? -33.194 17.007 24.569 1.00 90.62 806 ASP A O 1
ATOM 6344 N N . ASP A 1 807 ? -31.620 18.333 23.646 1.00 90.25 807 ASP A N 1
ATOM 6345 C CA . ASP A 1 807 ? -31.578 17.688 22.327 1.00 90.25 807 ASP A CA 1
ATOM 6346 C C . ASP A 1 807 ? -31.102 16.223 22.374 1.00 90.25 807 ASP A C 1
ATOM 6348 O O . ASP A 1 807 ? -31.474 15.427 21.516 1.00 90.25 807 ASP A O 1
ATOM 6352 N N . TYR A 1 808 ? -30.337 15.844 23.404 1.00 95.38 808 TYR A N 1
ATOM 6353 C CA . TYR A 1 808 ? -29.734 14.515 23.564 1.00 95.38 808 TYR A CA 1
ATOM 6354 C C . TYR A 1 808 ? -30.269 13.743 24.782 1.00 95.38 808 TYR A C 1
ATOM 6356 O O . TYR A 1 808 ? -29.787 12.658 25.112 1.00 95.38 808 TYR A O 1
ATOM 6364 N N . ARG A 1 809 ? -31.272 14.278 25.494 1.00 91.94 809 ARG A N 1
ATOM 6365 C CA . ARG A 1 809 ? -31.789 13.681 26.743 1.00 91.94 809 ARG A CA 1
ATOM 6366 C C . ARG A 1 809 ? -32.394 12.291 26.582 1.00 91.94 809 ARG A C 1
ATOM 6368 O O . ARG A 1 809 ? -32.426 11.534 27.551 1.00 91.94 809 ARG A O 1
ATOM 6375 N N . ASN A 1 810 ? -32.871 11.949 25.391 1.00 91.94 810 ASN A N 1
ATOM 6376 C CA . ASN A 1 810 ? -33.394 10.621 25.069 1.00 91.94 810 ASN A CA 1
ATOM 6377 C C . ASN A 1 810 ? -32.333 9.510 25.205 1.00 91.94 810 ASN A C 1
ATOM 6379 O O . ASN A 1 810 ? -32.694 8.378 25.536 1.00 91.94 810 ASN A O 1
ATOM 6383 N N . LEU A 1 811 ? -31.043 9.824 25.044 1.00 95.62 811 LEU A N 1
ATOM 6384 C CA . LEU A 1 811 ? -29.943 8.866 25.200 1.00 95.62 811 LEU A CA 1
ATOM 6385 C C . LEU A 1 811 ? -29.818 8.313 26.630 1.00 95.62 811 LEU A C 1
ATOM 6387 O O . LEU A 1 811 ? -29.264 7.236 26.811 1.00 95.62 811 LEU A O 1
ATOM 6391 N N . LEU A 1 812 ? -30.409 8.964 27.642 1.00 93.62 812 LEU A N 1
ATOM 6392 C CA . LEU A 1 812 ? -30.499 8.412 29.006 1.00 93.62 812 LEU A CA 1
ATOM 6393 C C . LEU A 1 812 ? -31.318 7.111 29.086 1.00 93.62 812 LEU A C 1
ATOM 6395 O O . LEU A 1 812 ? -31.259 6.409 30.092 1.00 93.62 812 LEU A O 1
ATOM 6399 N N . SER A 1 813 ? -32.108 6.811 28.051 1.00 91.50 813 SER A N 1
ATOM 6400 C CA . SER A 1 813 ? -32.877 5.567 27.921 1.00 91.50 813 SER A CA 1
ATOM 6401 C C . SER A 1 813 ? -32.255 4.553 26.956 1.00 91.50 813 SER A C 1
ATOM 6403 O O . SER A 1 813 ? -32.841 3.495 26.731 1.00 91.50 813 SER A O 1
ATOM 6405 N N . ALA A 1 814 ? -31.097 4.877 26.375 1.00 95.81 814 ALA A N 1
ATOM 6406 C CA . ALA A 1 814 ? -30.385 4.006 25.454 1.00 95.81 814 ALA A CA 1
ATOM 6407 C C . ALA A 1 814 ? -29.772 2.801 26.180 1.00 95.81 814 ALA A C 1
ATOM 6409 O O . ALA A 1 814 ? -29.404 2.875 27.354 1.00 95.81 814 ALA A O 1
ATOM 6410 N N . GLU A 1 815 ? -29.625 1.696 25.457 1.00 97.12 815 GLU A N 1
ATOM 6411 C CA . GLU A 1 815 ? -28.845 0.555 25.930 1.00 97.12 815 GLU A CA 1
ATOM 6412 C C . GLU A 1 815 ? -27.352 0.793 25.670 1.00 97.12 815 GLU A C 1
ATOM 6414 O O . GLU A 1 815 ? -26.975 1.409 24.673 1.00 97.12 815 GLU A O 1
ATOM 6419 N N . ILE A 1 816 ? -26.494 0.316 26.572 1.00 98.50 816 ILE A N 1
ATOM 6420 C CA . ILE A 1 816 ? -25.037 0.373 26.415 1.00 98.50 816 ILE A CA 1
ATOM 6421 C C . ILE A 1 816 ? -24.601 -0.891 25.678 1.00 98.50 816 ILE A C 1
ATOM 6423 O O . ILE A 1 816 ? -24.915 -1.984 26.137 1.00 98.50 816 ILE A O 1
ATOM 6427 N N . ILE A 1 817 ? -23.880 -0.754 24.568 1.00 98.62 817 ILE A N 1
ATOM 6428 C CA . ILE A 1 817 ? -23.409 -1.889 23.750 1.00 98.62 817 ILE A CA 1
ATOM 6429 C C . ILE A 1 817 ? -21.874 -1.987 23.680 1.00 98.62 817 ILE A C 1
ATOM 6431 O O . ILE A 1 817 ? -21.319 -2.987 23.233 1.00 98.62 817 ILE A O 1
ATOM 6435 N N . ALA A 1 818 ? -21.172 -0.970 24.185 1.00 98.69 818 ALA A N 1
ATOM 6436 C CA . ALA A 1 818 ? -19.742 -1.026 24.472 1.00 98.69 818 ALA A CA 1
ATOM 6437 C C . ALA A 1 818 ? -19.432 -0.275 25.770 1.00 98.69 818 ALA A C 1
ATOM 6439 O O . ALA A 1 818 ? -20.059 0.746 26.054 1.00 98.69 818 ALA A O 1
ATOM 6440 N N . ASP A 1 819 ? -18.475 -0.760 26.553 1.00 98.38 819 ASP A N 1
ATOM 6441 C CA . ASP A 1 819 ? -18.016 -0.141 27.799 1.00 98.38 819 ASP A CA 1
ATOM 6442 C C . ASP A 1 819 ? -16.478 -0.194 27.916 1.00 98.38 819 ASP A C 1
ATOM 6444 O O . ASP A 1 819 ? -15.781 -0.396 26.923 1.00 98.38 819 ASP A O 1
ATOM 6448 N N . GLY A 1 820 ? -15.916 -0.013 29.115 1.00 95.12 820 GLY A N 1
ATOM 6449 C CA . GLY A 1 820 ? -14.465 -0.065 29.326 1.00 95.12 820 GLY A CA 1
ATOM 6450 C C . GLY A 1 820 ? -13.819 -1.454 29.210 1.00 95.12 820 GLY A C 1
ATOM 6451 O O . GLY A 1 820 ? -12.603 -1.557 29.358 1.00 95.12 820 GLY A O 1
ATOM 6452 N N . LYS A 1 821 ? -14.583 -2.534 29.002 1.00 96.50 821 LYS A N 1
ATOM 6453 C CA . LYS A 1 821 ? -14.071 -3.917 28.961 1.00 96.50 821 LYS A CA 1
ATOM 6454 C C . LYS A 1 821 ? -14.520 -4.725 27.752 1.00 96.50 821 LYS A C 1
ATOM 6456 O O . LYS A 1 821 ? -13.762 -5.592 27.328 1.00 96.50 821 LYS A O 1
ATOM 6461 N N . GLN A 1 822 ? -15.712 -4.480 27.222 1.00 98.00 822 GLN A N 1
ATOM 6462 C CA . GLN A 1 822 ? -16.287 -5.258 26.123 1.00 98.00 822 GLN A CA 1
ATOM 6463 C C . GLN A 1 822 ? -17.066 -4.370 25.147 1.00 98.00 822 GLN A C 1
ATOM 6465 O O . GLN A 1 822 ? -17.549 -3.300 25.513 1.00 98.00 822 GLN A O 1
ATOM 6470 N N . ALA A 1 823 ? -17.200 -4.841 23.911 1.00 98.69 823 ALA A N 1
ATOM 6471 C CA . ALA A 1 823 ? -18.008 -4.237 22.858 1.00 98.69 823 ALA A CA 1
ATOM 6472 C C . ALA A 1 823 ? -18.759 -5.343 22.105 1.00 98.69 823 ALA A C 1
ATOM 6474 O O . ALA A 1 823 ? -18.284 -6.477 22.032 1.00 98.69 823 ALA A O 1
ATOM 6475 N N . GLY A 1 824 ? -19.932 -5.035 21.561 1.00 98.06 824 GLY A N 1
ATOM 6476 C CA . GLY A 1 824 ? -20.704 -5.951 20.727 1.00 98.06 824 GLY A CA 1
ATOM 6477 C C . GLY A 1 824 ? -22.077 -5.385 20.378 1.00 98.06 824 GLY A C 1
ATOM 6478 O O . GLY A 1 824 ? -22.382 -4.239 20.673 1.00 98.06 824 GLY A O 1
ATOM 6479 N N . VAL A 1 825 ? -22.929 -6.186 19.743 1.00 97.56 825 VAL A N 1
ATOM 6480 C CA . VAL A 1 825 ? -24.275 -5.748 19.313 1.00 97.56 825 VAL A CA 1
ATOM 6481 C C . VAL A 1 825 ? -25.357 -5.921 20.388 1.00 97.56 825 VAL A C 1
ATOM 6483 O O . VAL A 1 825 ? -26.482 -5.426 20.237 1.00 97.56 825 VAL A O 1
ATOM 6486 N N . GLU A 1 826 ? -25.021 -6.620 21.470 1.00 97.44 826 GLU A N 1
ATOM 6487 C CA . GLU A 1 826 ? -25.916 -6.937 22.580 1.00 97.44 826 GLU A CA 1
ATOM 6488 C C . GLU A 1 826 ? -25.822 -5.899 23.701 1.00 97.44 826 GLU A C 1
ATOM 6490 O O . GLU A 1 826 ? -24.778 -5.290 23.929 1.00 97.44 826 GLU A O 1
ATOM 6495 N N . ALA A 1 827 ? -26.927 -5.709 24.422 1.00 96.75 827 ALA A N 1
ATOM 6496 C CA . ALA A 1 827 ? -26.971 -4.796 25.557 1.00 96.75 827 ALA A CA 1
ATOM 6497 C C . ALA A 1 827 ? -26.143 -5.323 26.741 1.00 96.75 827 ALA A C 1
ATOM 6499 O O . ALA A 1 827 ? -26.274 -6.476 27.157 1.00 96.75 827 ALA A O 1
ATOM 6500 N N . ILE A 1 828 ? -25.338 -4.447 27.337 1.00 97.56 828 ILE A N 1
ATOM 6501 C CA . ILE A 1 828 ? -24.523 -4.720 28.517 1.00 97.56 828 ILE A CA 1
ATOM 6502 C C . ILE A 1 828 ? -25.333 -4.382 29.771 1.00 97.56 828 ILE A C 1
ATOM 6504 O O . ILE A 1 828 ? -25.599 -3.219 30.069 1.00 97.56 828 ILE A O 1
ATOM 6508 N N . GLU A 1 829 ? -25.699 -5.406 30.545 1.00 94.19 829 GLU A N 1
ATOM 6509 C CA . GLU A 1 829 ? -26.496 -5.226 31.769 1.00 94.19 829 GLU A CA 1
ATOM 6510 C C . GLU A 1 829 ? -25.721 -4.539 32.905 1.00 94.19 829 GLU A C 1
ATOM 6512 O O . GLU A 1 829 ? -26.298 -3.788 33.689 1.00 94.19 829 GLU A O 1
ATOM 6517 N N . ASN A 1 830 ? -24.418 -4.815 33.016 1.00 95.50 830 ASN A N 1
ATOM 6518 C CA . ASN A 1 830 ? -23.557 -4.333 34.099 1.00 95.50 830 ASN A CA 1
ATOM 6519 C C . ASN A 1 830 ? -22.328 -3.627 33.509 1.00 95.50 830 ASN A C 1
ATOM 6521 O O . ASN A 1 830 ? -21.257 -4.237 33.446 1.00 95.50 830 ASN A O 1
ATOM 6525 N N . PRO A 1 831 ? -22.479 -2.378 33.037 1.00 96.88 831 PRO A N 1
ATOM 6526 C CA . PRO A 1 831 ? -21.420 -1.684 32.321 1.00 96.88 831 PRO A CA 1
ATOM 6527 C C . PRO A 1 831 ? -20.227 -1.368 33.232 1.00 96.88 831 PRO A C 1
ATOM 6529 O O . PRO A 1 831 ? -20.376 -0.915 34.369 1.00 96.88 831 PRO A O 1
ATOM 6532 N N . SER A 1 832 ? -19.019 -1.594 32.723 1.00 97.75 832 SER A N 1
ATOM 6533 C CA . SER A 1 832 ? -17.755 -1.298 33.393 1.00 97.75 832 SER A CA 1
ATOM 6534 C C . SER A 1 832 ? -17.242 0.086 33.000 1.00 97.75 832 SER A C 1
ATOM 6536 O O . SER A 1 832 ? -16.991 0.350 31.828 1.00 97.75 832 SER A O 1
ATOM 6538 N N . GLY A 1 833 ? -17.013 0.954 33.987 1.00 97.69 833 GLY A N 1
ATOM 6539 C CA . GLY A 1 833 ? -16.436 2.288 33.768 1.00 97.69 833 GLY A CA 1
ATOM 6540 C C . GLY A 1 833 ? -17.414 3.333 33.216 1.00 97.69 833 GLY A C 1
ATOM 6541 O O . GLY A 1 833 ? -16.993 4.436 32.881 1.00 97.69 833 GLY A O 1
ATOM 6542 N N . VAL A 1 834 ? -18.708 3.005 33.149 1.00 98.31 834 VAL A N 1
ATOM 6543 C CA . VAL A 1 834 ? -19.779 3.895 32.681 1.00 98.31 834 VAL A CA 1
ATOM 6544 C C . VAL A 1 834 ? -20.817 4.036 33.788 1.00 98.31 834 VAL A C 1
ATOM 6546 O O . VAL A 1 834 ? -21.394 3.044 34.231 1.00 98.31 834 VAL A O 1
ATOM 6549 N N . THR A 1 835 ? -21.080 5.264 34.228 1.00 97.75 835 THR A N 1
ATOM 6550 C CA . THR A 1 835 ? -22.123 5.558 35.220 1.00 97.75 835 THR A CA 1
ATOM 6551 C C . THR A 1 835 ? -23.127 6.540 34.635 1.00 97.75 835 THR A C 1
ATOM 6553 O O . THR A 1 835 ? -22.799 7.701 34.411 1.00 97.75 835 THR A O 1
ATOM 6556 N N . MET A 1 836 ? -24.368 6.102 34.413 1.00 95.75 836 MET A N 1
ATOM 6557 C CA . MET A 1 836 ? -25.455 7.005 34.020 1.00 95.75 836 MET A CA 1
ATOM 6558 C C . MET A 1 836 ? -25.794 7.960 35.173 1.00 95.75 836 MET A C 1
ATOM 6560 O O . MET A 1 836 ? -25.919 7.539 36.325 1.00 95.75 836 MET A O 1
ATOM 6564 N N . THR A 1 837 ? -25.965 9.244 34.867 1.00 94.38 837 THR A N 1
ATOM 6565 C CA . THR A 1 837 ? -26.340 10.288 35.831 1.00 94.38 837 THR A CA 1
ATOM 6566 C C . THR A 1 837 ? -27.718 10.860 35.497 1.00 94.38 837 THR A C 1
ATOM 6568 O O . THR A 1 837 ? -28.296 10.575 34.451 1.00 94.38 837 THR A O 1
ATOM 6571 N N . GLU A 1 838 ? -28.275 11.702 36.373 1.00 91.00 838 GLU A N 1
ATOM 6572 C CA . GLU A 1 838 ? -29.566 12.356 36.102 1.00 91.00 838 GLU A CA 1
ATOM 6573 C C . GLU A 1 838 ? -29.536 13.257 34.859 1.00 91.00 838 GLU A C 1
ATOM 6575 O O . GLU A 1 838 ? -30.588 13.565 34.296 1.00 91.00 838 GLU A O 1
ATOM 6580 N N . THR A 1 839 ? -28.354 13.729 34.451 1.00 91.81 839 THR A N 1
ATOM 6581 C CA . THR A 1 839 ? -28.182 14.718 33.379 1.00 91.81 839 THR A CA 1
ATOM 6582 C C . THR A 1 839 ? -27.286 14.267 32.236 1.00 91.81 839 THR A C 1
ATOM 6584 O O . THR A 1 839 ? -27.050 15.052 31.325 1.00 91.81 839 THR A O 1
ATOM 6587 N N . GLY A 1 840 ? -26.800 13.030 32.262 1.00 96.25 840 GLY A N 1
ATOM 6588 C CA . GLY A 1 840 ? -25.910 12.485 31.248 1.00 96.25 840 GLY A CA 1
ATOM 6589 C C . GLY A 1 840 ? -25.225 11.219 31.739 1.00 96.25 840 GLY A C 1
ATOM 6590 O O . GLY A 1 840 ? -25.890 10.307 32.226 1.00 96.25 840 GLY A O 1
ATOM 6591 N N . LEU A 1 841 ? -23.899 11.174 31.652 1.00 97.88 841 LEU A N 1
ATOM 6592 C CA . LEU A 1 841 ? -23.097 10.046 32.119 1.00 97.88 841 LEU A CA 1
ATOM 6593 C C . LEU A 1 841 ? -21.701 10.487 32.563 1.00 97.88 841 LEU A C 1
ATOM 6595 O O . LEU A 1 841 ? -21.195 11.511 32.117 1.00 97.88 841 LEU A O 1
ATOM 6599 N N . THR A 1 842 ? -21.082 9.685 33.417 1.00 98.38 842 THR A N 1
ATOM 6600 C CA . THR A 1 842 ? -19.683 9.804 33.824 1.00 98.38 842 THR A CA 1
ATOM 6601 C C . THR A 1 842 ? -18.920 8.610 33.270 1.00 98.38 842 THR A C 1
ATOM 6603 O O . THR A 1 842 ? -19.354 7.466 33.446 1.00 98.38 842 THR A O 1
ATOM 6606 N N . LEU A 1 843 ? -17.784 8.871 32.625 1.00 98.75 843 LEU A N 1
ATOM 6607 C CA . LEU A 1 843 ? -16.835 7.838 32.222 1.00 98.75 843 LEU A CA 1
ATOM 6608 C C . LEU A 1 843 ? -15.619 7.858 33.143 1.00 98.75 843 LEU A C 1
ATOM 6610 O O . LEU A 1 843 ? -15.057 8.920 33.419 1.00 98.75 843 LEU A O 1
ATOM 6614 N N . GLU A 1 844 ? -15.196 6.678 33.584 1.00 98.75 844 GLU A N 1
ATOM 6615 C CA . GLU A 1 844 ? -13.915 6.487 34.268 1.00 98.75 844 GLU A CA 1
ATOM 6616 C C . GLU A 1 844 ? -12.733 6.873 33.351 1.00 98.75 844 GLU A C 1
ATOM 6618 O O . GLU A 1 844 ? -12.915 7.007 32.134 1.00 98.75 844 GLU A O 1
ATOM 6623 N N . PRO A 1 845 ? -11.517 7.089 33.893 1.00 98.75 845 PRO A N 1
ATOM 6624 C CA . PRO A 1 845 ? -10.332 7.357 33.081 1.00 98.75 845 PRO A CA 1
ATOM 6625 C C . PRO A 1 845 ? -10.144 6.320 31.971 1.00 98.75 845 PRO A C 1
ATOM 6627 O O . PRO A 1 845 ? -10.333 5.123 32.205 1.00 98.75 845 PRO A O 1
ATOM 6630 N N . LEU A 1 846 ? -9.704 6.768 30.793 1.00 98.75 846 LEU A N 1
ATOM 6631 C CA . LEU A 1 846 ? -9.348 5.900 29.662 1.00 98.75 846 LEU A CA 1
ATOM 6632 C C . LEU A 1 846 ? -10.451 4.896 29.290 1.00 98.75 846 LEU A C 1
ATOM 6634 O O . LEU A 1 846 ? -10.195 3.704 29.114 1.00 98.75 846 LEU A O 1
ATOM 6638 N N . THR A 1 847 ? -11.687 5.385 29.225 1.00 98.88 847 THR A N 1
ATOM 6639 C CA . THR A 1 847 ? -12.892 4.587 28.980 1.00 98.88 847 THR A CA 1
ATOM 6640 C C . THR A 1 847 ? -13.705 5.203 27.847 1.00 98.88 847 THR A C 1
ATOM 6642 O O . THR A 1 847 ? -13.820 6.423 27.746 1.00 98.88 847 THR A O 1
ATOM 6645 N N . ALA A 1 848 ? -14.305 4.362 27.010 1.00 98.75 848 ALA A N 1
ATOM 6646 C CA . ALA A 1 848 ? -15.279 4.768 26.006 1.00 98.75 848 ALA A CA 1
ATOM 6647 C C . ALA A 1 848 ? -16.561 3.935 26.143 1.00 98.75 848 ALA A C 1
ATOM 6649 O O . ALA A 1 848 ? -16.556 2.857 26.740 1.00 98.75 848 ALA A O 1
ATOM 6650 N N . THR A 1 849 ? -17.673 4.447 25.622 1.00 98.88 849 THR A N 1
ATOM 6651 C CA . THR A 1 849 ? -18.942 3.720 25.565 1.00 98.88 849 THR A CA 1
ATOM 6652 C C . THR A 1 849 ? -19.705 4.067 24.298 1.00 98.88 849 THR A C 1
ATOM 6654 O O . THR A 1 849 ? -19.590 5.176 23.769 1.00 98.88 849 THR A O 1
ATOM 6657 N N . ILE A 1 850 ? -20.491 3.104 23.825 1.00 98.88 850 ILE A N 1
ATOM 6658 C CA . ILE A 1 850 ? -21.420 3.269 22.712 1.00 98.88 850 ILE A CA 1
ATOM 6659 C C . ILE A 1 850 ? -22.820 2.993 23.250 1.00 98.88 850 ILE A C 1
ATOM 6661 O O . ILE A 1 850 ? -23.088 1.923 23.804 1.00 98.88 850 ILE A O 1
ATOM 6665 N N . LEU A 1 851 ? -23.700 3.972 23.084 1.00 98.69 851 LEU A N 1
ATOM 6666 C CA . LEU A 1 851 ? -25.117 3.888 23.399 1.00 98.69 851 LEU A CA 1
ATOM 6667 C C . LEU A 1 851 ? -25.904 3.612 22.119 1.00 98.69 851 LEU A C 1
ATOM 6669 O O . LEU A 1 851 ? -25.614 4.213 21.087 1.00 98.69 851 LEU A O 1
ATOM 6673 N N . ARG A 1 852 ? -26.933 2.766 22.200 1.00 98.31 852 ARG A N 1
ATOM 6674 C CA . ARG A 1 852 ? -27.911 2.542 21.130 1.00 98.31 852 ARG A CA 1
ATOM 6675 C C . ARG A 1 852 ? -29.313 2.852 21.639 1.00 98.31 852 ARG A C 1
ATOM 6677 O O . ARG A 1 852 ? -29.793 2.259 22.600 1.00 98.31 852 ARG A O 1
ATOM 6684 N N . LEU A 1 853 ? -30.001 3.773 20.984 1.00 96.62 853 LEU A N 1
ATOM 6685 C CA . LEU A 1 853 ? -31.417 4.026 21.195 1.00 96.62 853 LEU A CA 1
ATOM 6686 C C . LEU A 1 853 ? -32.171 3.556 19.959 1.00 96.62 853 LEU A C 1
ATOM 6688 O O . LEU A 1 853 ? -32.178 4.220 18.923 1.00 96.62 853 LEU A O 1
ATOM 6692 N N . LYS A 1 854 ? -32.828 2.405 20.089 1.00 90.69 854 LYS A N 1
ATOM 6693 C CA . LYS A 1 854 ? -33.695 1.891 19.033 1.00 90.69 854 LYS A CA 1
ATOM 6694 C C . LYS A 1 854 ? -34.874 2.832 18.836 1.00 90.69 854 LYS A C 1
ATOM 6696 O O . LYS A 1 854 ? -35.497 3.265 19.812 1.00 90.69 854 LYS A O 1
ATOM 6701 N N . LYS A 1 855 ? -35.213 3.130 17.585 1.00 80.94 855 LYS A N 1
ATOM 6702 C CA . LYS A 1 855 ? -36.392 3.937 17.276 1.00 80.94 855 LYS A CA 1
ATOM 6703 C C . LYS A 1 855 ? -37.631 3.252 17.853 1.00 80.94 855 LYS A C 1
ATOM 6705 O O . LYS A 1 855 ? -37.921 2.098 17.538 1.00 80.94 855 LYS A O 1
ATOM 6710 N N . ALA A 1 856 ? -38.374 3.959 18.705 1.00 55.00 856 ALA A N 1
ATOM 6711 C CA . ALA A 1 856 ? -39.595 3.433 19.304 1.00 55.00 856 ALA A CA 1
ATOM 6712 C C . ALA A 1 856 ? -40.635 3.134 18.207 1.00 55.00 856 ALA A C 1
ATOM 6714 O O . ALA A 1 856 ? -41.274 4.045 17.687 1.00 55.00 856 ALA A O 1
ATOM 6715 N N . GLY A 1 857 ? -40.768 1.851 17.859 1.00 46.16 857 GLY A N 1
ATOM 6716 C CA . GLY A 1 857 ? -41.828 1.291 17.025 1.00 46.16 857 GLY A CA 1
ATOM 6717 C C . GLY A 1 857 ? -41.925 1.860 15.608 1.00 46.16 857 GLY A C 1
ATOM 6718 O O . GLY A 1 857 ? -42.879 2.565 15.293 1.00 46.16 857 GLY A O 1
ATOM 6719 N N . ALA A 1 858 ? -41.034 1.454 14.702 1.00 38.78 858 ALA A N 1
ATOM 6720 C CA . ALA A 1 858 ? -41.537 1.108 13.375 1.00 38.78 858 ALA A CA 1
ATOM 6721 C C . ALA A 1 858 ? -42.319 -0.199 13.567 1.00 38.78 858 ALA A C 1
ATOM 6723 O O . ALA A 1 858 ? -41.719 -1.260 13.722 1.00 38.78 858 ALA A O 1
ATOM 6724 N N . GLU A 1 859 ? -43.641 -0.118 13.713 1.00 51.00 859 GLU A N 1
ATOM 6725 C CA . GLU A 1 859 ? -44.472 -1.312 13.852 1.00 51.00 859 GLU A CA 1
ATOM 6726 C C . GLU A 1 859 ? -44.264 -2.185 12.610 1.00 51.00 859 GLU A C 1
ATOM 6728 O O . GLU A 1 859 ? -44.602 -1.793 11.496 1.00 51.00 859 GLU A O 1
ATOM 6733 N N . THR A 1 860 ? -43.633 -3.342 12.789 1.00 56.84 860 THR A N 1
ATOM 6734 C CA . THR A 1 860 ? -43.395 -4.289 11.705 1.00 56.84 860 THR A CA 1
ATOM 6735 C C . THR A 1 860 ? -44.643 -5.131 11.474 1.00 56.84 860 THR A C 1
ATOM 6737 O O . THR A 1 860 ? -45.416 -5.415 12.394 1.00 56.84 860 THR A O 1
ATOM 6740 N N . GLU A 1 861 ? -44.857 -5.530 10.223 1.00 68.94 861 GLU A N 1
ATOM 6741 C CA . GLU A 1 861 ? -45.883 -6.513 9.885 1.00 68.94 861 GLU A CA 1
ATOM 6742 C C . GLU A 1 861 ? -45.618 -7.827 10.642 1.00 68.94 861 GLU A C 1
ATOM 6744 O O . GLU A 1 861 ? -44.478 -8.293 10.722 1.00 68.94 861 GLU A O 1
ATOM 6749 N N . ARG A 1 862 ? -46.665 -8.438 11.207 1.00 83.00 862 ARG A N 1
ATOM 6750 C CA . ARG A 1 862 ? -46.558 -9.703 11.958 1.00 83.00 862 ARG A CA 1
ATOM 6751 C C . ARG A 1 862 ? -47.284 -10.820 11.225 1.00 83.00 862 ARG A C 1
ATOM 6753 O O . ARG A 1 862 ? -48.500 -10.768 11.073 1.00 83.00 862 ARG A O 1
ATOM 6760 N N . THR A 1 863 ? -46.557 -11.859 10.826 1.00 85.88 863 THR A N 1
ATOM 6761 C CA . THR A 1 863 ? -47.125 -13.022 10.128 1.00 85.88 863 THR A CA 1
ATOM 6762 C C . THR A 1 863 ? -47.537 -14.111 11.119 1.00 85.88 863 THR A C 1
ATOM 6764 O O . THR A 1 863 ? -46.719 -14.608 11.890 1.00 85.88 863 THR A O 1
ATOM 6767 N N . LEU A 1 864 ? -48.808 -14.508 11.081 1.00 89.19 864 LEU A N 1
ATOM 6768 C CA . LEU A 1 864 ? -49.375 -15.624 11.838 1.00 89.19 864 LEU A CA 1
ATOM 6769 C C . LEU A 1 864 ? -49.641 -16.800 10.897 1.00 89.19 864 LEU A C 1
ATOM 6771 O O . LEU A 1 864 ? -50.167 -16.593 9.809 1.00 89.19 864 LEU A O 1
ATOM 6775 N N . TYR A 1 865 ? -49.309 -18.022 11.315 1.00 89.19 865 TYR A N 1
ATOM 6776 C CA . TYR A 1 865 ? -49.435 -19.234 10.498 1.00 89.19 865 TYR A CA 1
ATOM 6777 C C . TYR A 1 865 ? -50.136 -20.355 11.272 1.00 89.19 865 TYR A C 1
ATOM 6779 O O . TYR A 1 865 ? -49.777 -20.632 12.419 1.00 89.19 865 TYR A O 1
ATOM 6787 N N . ASP A 1 866 ? -51.111 -21.010 10.641 1.00 89.44 866 ASP A N 1
ATOM 6788 C CA . ASP A 1 866 ? -51.769 -22.210 11.164 1.00 89.44 866 ASP A CA 1
ATOM 6789 C C . ASP A 1 866 ? -51.238 -23.462 10.446 1.00 89.44 866 ASP A C 1
ATOM 6791 O O . ASP A 1 866 ? -51.571 -23.725 9.293 1.00 89.44 866 ASP A O 1
ATOM 6795 N N . GLU A 1 867 ? -50.420 -24.263 11.143 1.00 82.44 867 GLU A N 1
ATOM 6796 C CA . GLU A 1 867 ? -49.743 -25.440 10.562 1.00 82.44 867 GLU A CA 1
ATOM 6797 C C . GLU A 1 867 ? -50.721 -26.508 10.045 1.00 82.44 867 GLU A C 1
ATOM 6799 O O . GLU A 1 867 ? -50.377 -27.261 9.138 1.00 82.44 867 GLU A O 1
ATOM 6804 N N . ALA A 1 868 ? -51.936 -26.592 10.598 1.00 83.00 868 ALA A N 1
ATOM 6805 C CA . ALA A 1 868 ? -52.913 -27.595 10.186 1.00 83.00 868 ALA A CA 1
ATOM 6806 C C . ALA A 1 868 ? -53.546 -27.253 8.829 1.00 83.00 868 ALA A C 1
ATOM 6808 O O . ALA A 1 868 ? -53.646 -28.116 7.957 1.00 83.00 868 ALA A O 1
ATOM 6809 N N . SER A 1 869 ? -53.956 -26.000 8.639 1.00 85.00 869 SER A N 1
ATOM 6810 C CA . SER A 1 869 ? -54.652 -25.535 7.434 1.00 85.00 869 SER A CA 1
ATOM 6811 C C . SER A 1 869 ? -53.735 -24.950 6.358 1.00 85.00 869 SER A C 1
ATOM 6813 O O . SER A 1 869 ? -54.162 -24.884 5.208 1.00 85.00 869 SER A O 1
ATOM 6815 N N . GLY A 1 870 ? -52.492 -24.583 6.687 1.00 84.69 870 GLY A N 1
ATOM 6816 C CA . GLY A 1 870 ? -51.563 -23.930 5.753 1.00 84.69 870 GLY A CA 1
ATOM 6817 C C . GLY A 1 870 ? -51.872 -22.445 5.523 1.00 84.69 870 GLY A C 1
ATOM 6818 O O . GLY A 1 870 ? -51.239 -21.776 4.706 1.00 84.69 870 GLY A O 1
ATOM 6819 N N . VAL A 1 871 ? -52.859 -21.906 6.241 1.00 90.19 871 VAL A N 1
ATOM 6820 C CA . VAL A 1 871 ? -53.288 -20.513 6.125 1.00 90.19 871 VAL A CA 1
ATOM 6821 C C . VAL A 1 871 ? -52.330 -19.603 6.880 1.00 90.19 871 VAL A C 1
ATOM 6823 O O . VAL A 1 871 ? -51.952 -19.882 8.021 1.00 90.19 871 VAL A O 1
ATOM 6826 N N . SER A 1 872 ? -51.988 -18.476 6.255 1.00 91.19 872 SER A N 1
ATOM 6827 C CA . SER A 1 872 ? -51.216 -17.409 6.895 1.00 91.19 872 SER A CA 1
ATOM 6828 C C . SER A 1 872 ? -51.974 -16.094 6.889 1.00 91.19 872 SER A C 1
ATOM 6830 O O . SER A 1 872 ? -52.767 -15.818 5.989 1.00 91.19 872 SER A O 1
ATOM 6832 N N . VAL A 1 873 ? -51.702 -15.253 7.880 1.00 89.31 873 VAL A N 1
ATOM 6833 C CA . VAL A 1 873 ? -52.235 -13.897 7.942 1.00 89.31 873 VAL A CA 1
ATOM 6834 C C . VAL A 1 873 ? -51.134 -12.936 8.339 1.00 89.31 873 VAL A C 1
ATOM 6836 O O . VAL A 1 873 ? -50.533 -13.082 9.400 1.00 89.31 873 VAL A O 1
ATOM 6839 N N . ILE A 1 874 ? -50.888 -11.945 7.493 1.00 87.44 874 ILE A N 1
ATOM 6840 C CA . ILE A 1 874 ? -49.986 -10.838 7.776 1.00 87.44 874 ILE A CA 1
ATOM 6841 C C . ILE A 1 874 ? -50.819 -9.727 8.413 1.00 87.44 874 ILE A C 1
ATOM 6843 O O . ILE A 1 874 ? -51.692 -9.130 7.778 1.00 87.44 874 ILE A O 1
ATOM 6847 N N . LEU A 1 875 ? -50.570 -9.479 9.694 1.00 85.12 875 LEU A N 1
ATOM 6848 C CA . LEU A 1 875 ? -51.114 -8.340 10.412 1.00 85.12 875 LEU A CA 1
ATOM 6849 C C . LEU A 1 875 ? -50.337 -7.090 9.996 1.00 85.12 875 LEU A C 1
ATOM 6851 O O . LEU A 1 875 ? -49.107 -7.079 10.089 1.00 85.12 875 LEU A O 1
ATOM 6855 N N . GLY A 1 876 ? -51.047 -6.055 9.546 1.00 74.50 876 GLY A N 1
ATOM 6856 C CA . GLY A 1 876 ? -50.430 -4.786 9.171 1.00 74.50 876 GLY A CA 1
ATOM 6857 C C . GLY A 1 876 ? -49.712 -4.114 10.345 1.00 74.50 876 GLY A C 1
ATOM 6858 O O . GLY A 1 876 ? -50.024 -4.366 11.514 1.00 74.50 876 GLY A O 1
ATOM 6859 N N . ALA A 1 877 ? -48.768 -3.230 10.021 1.00 67.81 877 ALA A N 1
ATOM 6860 C CA . ALA A 1 877 ? -48.117 -2.349 10.984 1.00 67.81 877 ALA A CA 1
ATOM 6861 C C . ALA A 1 877 ? -49.163 -1.655 11.886 1.00 67.81 877 ALA A C 1
ATOM 6863 O O . ALA A 1 877 ? -50.095 -1.005 11.399 1.00 67.81 877 ALA A O 1
ATOM 6864 N N . GLY A 1 878 ? -49.041 -1.845 13.200 1.00 67.69 878 GLY A N 1
ATOM 6865 C CA . GLY A 1 878 ? -49.937 -1.253 14.199 1.00 67.69 878 GLY A CA 1
ATOM 6866 C C . GLY A 1 878 ? -51.224 -1.981 14.481 1.00 67.69 878 GLY A C 1
ATOM 6867 O O . GLY A 1 878 ? -52.155 -1.407 15.052 1.00 67.69 878 GLY A O 1
ATOM 6868 N N . GLU A 1 879 ? -51.293 -3.246 14.088 1.00 84.56 879 GLU A N 1
ATOM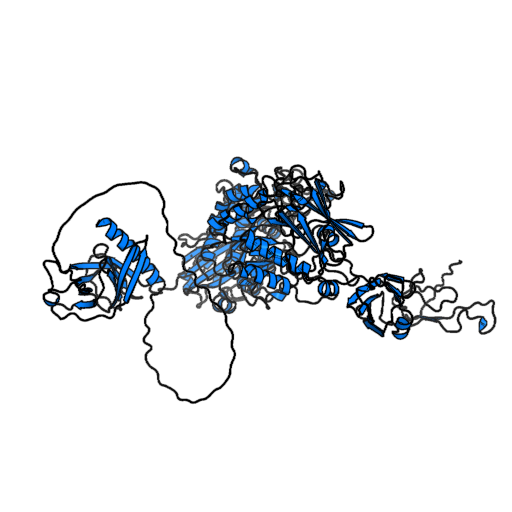 6869 C CA . GLU A 1 879 ? -52.324 -4.145 14.570 1.00 84.56 879 GLU A CA 1
ATOM 6870 C C . GLU A 1 879 ? -52.025 -4.640 15.992 1.00 84.56 879 GLU A C 1
ATOM 6872 O O . GLU A 1 879 ? -50.873 -4.811 16.393 1.00 84.56 879 GLU A O 1
ATOM 6877 N N . ARG A 1 880 ? -53.085 -4.919 16.756 1.00 83.56 880 ARG A N 1
ATOM 6878 C CA . ARG A 1 880 ? -53.011 -5.223 18.189 1.00 83.56 880 ARG A CA 1
ATOM 6879 C C . ARG A 1 880 ? -52.053 -6.363 18.543 1.00 83.56 880 ARG A C 1
ATOM 6881 O O . ARG A 1 880 ? -52.219 -7.502 18.096 1.00 83.56 880 ARG A O 1
ATOM 6888 N N . ASP A 1 881 ? -51.111 -6.086 19.441 1.00 82.00 881 ASP A N 1
ATOM 6889 C CA . ASP A 1 881 ? -50.090 -7.044 19.891 1.00 82.00 881 ASP A CA 1
ATOM 6890 C C . ASP A 1 881 ? -50.628 -8.245 20.663 1.00 82.00 881 ASP A C 1
ATOM 6892 O O . ASP A 1 881 ? -49.933 -9.256 20.772 1.00 82.00 881 ASP A O 1
ATOM 6896 N N . ASP A 1 882 ? -51.845 -8.160 21.196 1.00 84.62 882 ASP A N 1
ATOM 6897 C CA . ASP A 1 882 ? -52.497 -9.267 21.892 1.00 84.62 882 ASP A CA 1
ATOM 6898 C C . ASP A 1 882 ? -53.074 -10.328 20.944 1.00 84.62 882 ASP A C 1
ATOM 6900 O O . ASP A 1 882 ? -53.397 -11.427 21.393 1.00 84.62 882 ASP A O 1
ATOM 6904 N N . ILE A 1 883 ? -53.113 -10.065 19.634 1.00 85.94 883 ILE A N 1
ATOM 6905 C CA . ILE A 1 883 ? -53.336 -11.099 18.623 1.00 85.94 883 ILE A CA 1
ATOM 6906 C C . ILE A 1 883 ? -52.023 -11.861 18.427 1.00 85.94 883 ILE A C 1
ATOM 6908 O O . ILE A 1 883 ? -51.061 -11.335 17.858 1.00 85.94 883 ILE A O 1
ATOM 6912 N N . LYS A 1 884 ? -51.981 -13.101 18.920 1.00 85.81 884 LYS A N 1
ATOM 6913 C CA . LYS A 1 884 ? -50.774 -13.944 18.931 1.00 85.81 884 LYS A CA 1
ATOM 6914 C C . LYS A 1 884 ? -50.867 -15.150 18.008 1.00 85.81 884 LYS A C 1
ATOM 6916 O O . LYS A 1 884 ? -49.836 -15.688 17.616 1.00 85.81 884 LYS A O 1
ATOM 6921 N N . LYS A 1 885 ? -52.081 -15.605 17.691 1.00 90.31 885 LYS A N 1
ATOM 6922 C CA . LYS A 1 885 ? -52.332 -16.816 16.898 1.00 90.31 885 LYS A CA 1
ATOM 6923 C C . LYS A 1 885 ? -53.535 -16.621 15.988 1.00 90.31 885 LYS A C 1
ATOM 6925 O O . LYS A 1 885 ? -54.367 -15.746 16.219 1.00 90.31 885 LYS A O 1
ATOM 6930 N N . ILE A 1 886 ? -53.637 -17.478 14.983 1.00 92.12 886 ILE A N 1
ATOM 6931 C CA . ILE A 1 886 ? -54.867 -17.696 14.229 1.00 92.12 886 ILE A CA 1
ATOM 6932 C C . ILE A 1 886 ? -55.321 -19.129 14.466 1.00 92.12 886 ILE A C 1
ATOM 6934 O O . ILE A 1 886 ? -54.510 -20.047 14.551 1.00 92.12 886 ILE A O 1
ATOM 6938 N N . LYS A 1 887 ? -56.626 -19.307 14.609 1.00 89.56 887 LYS A N 1
ATOM 6939 C CA . LYS A 1 887 ? -57.281 -20.603 14.645 1.00 89.56 887 LYS A CA 1
ATOM 6940 C C . LYS A 1 887 ? -58.086 -20.741 13.369 1.00 89.56 887 LYS A C 1
ATOM 6942 O O . LYS A 1 887 ? -58.928 -19.888 13.091 1.00 89.56 887 LYS A O 1
ATOM 6947 N N . VAL A 1 888 ? -57.846 -21.816 12.629 1.00 91.00 888 VAL A N 1
ATOM 6948 C CA . VAL A 1 888 ? -58.490 -22.034 11.335 1.00 91.00 888 VAL A CA 1
ATOM 6949 C C . VAL A 1 888 ? -59.314 -23.314 11.364 1.00 91.00 888 VAL A C 1
ATOM 6951 O O . VAL A 1 888 ? -58.847 -24.366 11.797 1.00 91.00 888 VAL A O 1
ATOM 6954 N N . SER A 1 889 ? -60.565 -23.228 10.914 1.00 88.25 889 SER A N 1
ATOM 6955 C CA . SER A 1 889 ? -61.382 -24.400 10.594 1.00 88.25 889 SER A CA 1
ATOM 6956 C C . SER A 1 889 ? -61.503 -24.514 9.080 1.00 88.25 889 SER A C 1
ATOM 6958 O O . SER A 1 889 ? -62.176 -23.697 8.458 1.00 88.25 889 SER A O 1
ATOM 6960 N N . HIS A 1 890 ? -60.880 -25.540 8.504 1.00 87.38 890 HIS A N 1
ATOM 6961 C CA . HIS A 1 890 ? -60.935 -25.836 7.072 1.00 87.38 890 HIS A CA 1
ATOM 6962 C C . HIS A 1 890 ? -62.140 -26.738 6.737 1.00 87.38 890 HIS A C 1
ATOM 6964 O O . HIS A 1 890 ? -62.462 -27.635 7.521 1.00 87.38 890 HIS A O 1
ATOM 6970 N N . GLN A 1 891 ? -62.827 -26.471 5.624 1.00 83.06 891 GLN A N 1
ATOM 6971 C CA . GLN A 1 891 ? -63.925 -27.270 5.075 1.00 83.06 891 GLN A CA 1
ATOM 6972 C C . GLN A 1 891 ? -63.757 -27.435 3.563 1.00 83.06 891 GLN A C 1
ATOM 6974 O O . GLN A 1 891 ? -63.790 -26.444 2.832 1.00 83.06 891 GLN A O 1
ATOM 6979 N N . GLU A 1 892 ? -63.687 -28.678 3.103 1.00 77.50 892 GLU A N 1
ATOM 6980 C CA . GLU A 1 892 ? -63.552 -29.017 1.683 1.00 77.50 892 GLU A CA 1
ATOM 6981 C C . GLU A 1 892 ? -64.900 -29.393 1.048 1.00 77.50 892 GLU A C 1
ATOM 6983 O O . GLU A 1 892 ? -65.896 -29.694 1.718 1.00 77.50 892 GLU A O 1
ATOM 6988 N N . THR A 1 893 ? -64.924 -29.455 -0.284 1.00 72.25 893 THR A N 1
ATOM 6989 C CA . THR A 1 893 ? -66.109 -29.796 -1.099 1.00 72.25 893 THR A CA 1
ATOM 6990 C C . THR A 1 893 ? -66.778 -31.128 -0.737 1.00 72.25 893 THR A C 1
ATOM 6992 O O . THR A 1 893 ? -67.974 -31.308 -0.985 1.00 72.25 893 THR A O 1
ATOM 6995 N N . ASN A 1 894 ? -66.043 -32.057 -0.118 1.00 68.06 894 ASN A N 1
ATOM 6996 C CA . ASN A 1 894 ? -66.527 -33.393 0.242 1.00 68.06 894 ASN A CA 1
ATOM 6997 C C . ASN A 1 894 ? -66.875 -33.557 1.733 1.00 68.06 894 ASN A C 1
ATOM 6999 O O . ASN A 1 894 ? -67.240 -34.658 2.158 1.00 68.06 894 ASN A O 1
ATOM 7003 N N . ASP A 1 895 ? -66.789 -32.490 2.530 1.00 70.75 895 ASP A N 1
ATOM 7004 C CA . ASP A 1 895 ? -67.073 -32.558 3.959 1.00 70.75 895 ASP A CA 1
ATOM 7005 C C . ASP A 1 895 ? -68.570 -32.652 4.278 1.00 70.75 895 ASP A C 1
ATOM 7007 O O . ASP A 1 895 ? -69.438 -32.094 3.611 1.00 70.75 895 ASP A O 1
ATOM 7011 N N . VAL A 1 896 ? -68.896 -33.307 5.399 1.00 64.94 896 VAL A N 1
ATOM 7012 C CA . VAL A 1 896 ? -70.281 -33.543 5.871 1.00 64.94 896 VAL A CA 1
ATOM 7013 C C . VAL A 1 896 ? -71.049 -32.233 6.165 1.00 64.94 896 VAL A C 1
ATOM 7015 O O . VAL A 1 896 ? -72.256 -32.257 6.408 1.00 64.94 896 VAL A O 1
ATOM 7018 N N . LYS A 1 897 ? -70.365 -31.082 6.152 1.00 69.31 897 LYS A N 1
ATOM 7019 C CA . LYS A 1 897 ? -70.886 -29.746 6.477 1.00 69.31 897 LYS A CA 1
ATOM 7020 C C . LYS A 1 897 ? -70.798 -28.751 5.305 1.00 69.31 897 LYS A C 1
ATOM 7022 O O . LYS A 1 897 ? -70.591 -27.569 5.546 1.00 69.31 897 LYS A O 1
ATOM 7027 N N . THR A 1 898 ? -70.990 -29.188 4.060 1.00 70.75 898 THR A N 1
ATOM 7028 C CA . THR A 1 898 ? -71.034 -28.284 2.893 1.00 70.75 898 THR A CA 1
ATOM 7029 C C . THR A 1 898 ? -72.108 -27.191 3.040 1.00 70.75 898 THR A C 1
ATOM 7031 O O . THR A 1 898 ? -73.292 -27.523 3.191 1.00 70.75 898 THR A O 1
ATOM 7034 N N . PRO A 1 899 ? -71.760 -25.893 2.943 1.00 77.62 899 PRO A N 1
ATOM 7035 C CA . PRO A 1 899 ? -72.749 -24.824 2.844 1.00 77.62 899 PRO A CA 1
ATOM 7036 C C . PRO A 1 899 ? -73.626 -25.016 1.601 1.00 77.62 899 PRO A C 1
ATOM 7038 O O . PRO A 1 899 ? -73.117 -25.197 0.497 1.00 77.62 899 PRO A O 1
ATOM 7041 N N . GLU A 1 900 ? -74.953 -24.939 1.745 1.00 77.75 900 GLU A N 1
ATOM 7042 C CA . GLU A 1 900 ? -75.892 -25.223 0.640 1.00 77.75 900 GLU A CA 1
ATOM 7043 C C . GLU A 1 900 ? -75.652 -24.319 -0.590 1.00 77.75 900 GLU A C 1
ATOM 7045 O O . GLU A 1 900 ? -75.913 -24.731 -1.717 1.00 77.75 900 GLU A O 1
ATOM 7050 N N . VAL A 1 901 ? -75.095 -23.116 -0.387 1.00 77.44 901 VAL A N 1
ATOM 7051 C CA . VAL A 1 901 ? -74.733 -22.162 -1.453 1.00 77.44 901 VAL A CA 1
ATOM 7052 C C . VAL A 1 901 ? -73.492 -22.560 -2.266 1.00 77.44 901 VAL A C 1
ATOM 7054 O O . VAL A 1 901 ? -73.321 -22.052 -3.369 1.00 77.44 901 VAL A O 1
ATOM 7057 N N . LEU A 1 902 ? -72.654 -23.474 -1.763 1.00 82.25 902 LEU A N 1
ATOM 7058 C CA . LEU A 1 902 ? -71.445 -23.979 -2.438 1.00 82.25 902 LEU A CA 1
ATOM 7059 C C . LEU A 1 902 ? -71.624 -25.402 -2.998 1.00 82.25 902 LEU A C 1
ATOM 7061 O O . LEU A 1 902 ? -70.704 -26.001 -3.550 1.00 82.25 902 LEU A O 1
ATOM 7065 N N . LYS A 1 903 ? -72.825 -25.966 -2.876 1.00 79.69 903 LYS A N 1
ATOM 7066 C CA . LYS A 1 903 ? -73.121 -27.348 -3.253 1.00 79.69 903 LYS A CA 1
ATOM 7067 C C . LYS A 1 903 ? -72.958 -27.583 -4.758 1.00 79.69 903 LYS A C 1
ATOM 7069 O O . LYS A 1 903 ? -73.630 -26.957 -5.574 1.00 79.69 903 LYS A O 1
ATOM 7074 N N . GLY A 1 904 ? -72.119 -28.554 -5.126 1.00 77.19 904 GLY A N 1
ATOM 7075 C CA . GLY A 1 904 ? -71.833 -28.894 -6.530 1.00 77.19 904 GLY A CA 1
ATOM 7076 C C . GLY A 1 904 ? -70.769 -28.011 -7.200 1.00 77.19 904 GLY A C 1
ATOM 7077 O O . GLY A 1 904 ? -70.582 -28.100 -8.424 1.00 77.19 904 GLY A O 1
ATOM 7078 N N . THR A 1 905 ? -70.089 -27.186 -6.405 1.00 83.62 905 THR A N 1
ATOM 7079 C CA . THR A 1 905 ? -68.901 -26.409 -6.761 1.00 83.62 905 THR A CA 1
ATOM 7080 C C . THR A 1 905 ? -67.683 -27.043 -6.094 1.00 83.62 905 THR A C 1
ATOM 7082 O O . THR A 1 905 ? -67.823 -27.595 -5.011 1.00 83.62 905 THR A O 1
ATOM 7085 N N . ASP A 1 906 ? -66.527 -26.992 -6.753 1.00 88.56 906 ASP A N 1
ATOM 7086 C CA . ASP A 1 906 ? -65.240 -27.395 -6.179 1.00 88.56 906 ASP A CA 1
ATOM 7087 C C . ASP A 1 906 ? -64.624 -26.181 -5.473 1.00 88.56 906 ASP A C 1
ATOM 7089 O O . ASP A 1 906 ? -64.474 -25.126 -6.093 1.00 88.56 906 ASP A O 1
ATOM 7093 N N . TYR A 1 907 ? -64.386 -26.289 -4.175 1.00 89.38 907 TYR A N 1
ATOM 7094 C CA . TYR A 1 907 ? -64.029 -25.202 -3.276 1.00 89.38 907 TYR A CA 1
ATOM 7095 C C . TYR A 1 907 ? -63.286 -25.678 -2.020 1.00 89.38 907 TYR A C 1
ATOM 7097 O O . TYR A 1 907 ? -63.533 -26.791 -1.542 1.00 89.38 907 TYR A O 1
ATOM 7105 N N . ASP A 1 908 ? -62.537 -24.737 -1.440 1.00 90.00 908 ASP A N 1
ATOM 7106 C CA . ASP A 1 908 ? -62.032 -24.757 -0.063 1.00 90.00 908 ASP A CA 1
ATOM 7107 C C . ASP A 1 908 ? -62.587 -23.570 0.719 1.00 90.00 908 ASP A C 1
ATOM 7109 O O . ASP A 1 908 ? -62.709 -22.466 0.182 1.00 90.00 908 ASP A O 1
ATOM 7113 N N . LEU A 1 909 ? -62.960 -23.786 1.980 1.00 89.81 909 LEU A N 1
ATOM 7114 C CA . LEU A 1 909 ? -63.498 -22.751 2.863 1.00 89.81 909 LEU A CA 1
ATOM 7115 C C . LEU A 1 909 ? -62.787 -22.777 4.219 1.00 89.81 909 LEU A C 1
ATOM 7117 O O . LEU A 1 909 ? -62.779 -23.786 4.919 1.00 89.81 909 LEU A O 1
ATOM 7121 N N . PHE A 1 910 ? -62.247 -21.634 4.621 1.00 91.44 910 PHE A N 1
ATOM 7122 C CA . PHE A 1 910 ? -61.477 -21.432 5.840 1.00 91.44 910 PHE A CA 1
ATOM 7123 C C . PHE A 1 910 ? -62.195 -20.432 6.747 1.00 91.44 910 PHE A C 1
ATOM 7125 O O . PHE A 1 910 ? -62.327 -19.260 6.404 1.00 91.44 910 PHE A O 1
ATOM 7132 N N . ASP A 1 911 ? -62.645 -20.878 7.920 1.00 90.44 911 ASP A N 1
ATOM 7133 C CA . ASP A 1 911 ? -63.091 -19.985 8.995 1.00 90.44 911 ASP A CA 1
ATOM 7134 C C . ASP A 1 911 ? -61.882 -19.584 9.841 1.00 90.44 911 ASP A C 1
ATOM 7136 O O . ASP A 1 911 ? -61.327 -20.420 10.560 1.00 90.44 911 ASP A O 1
ATOM 7140 N N . ILE A 1 912 ? -61.449 -18.330 9.715 1.00 92.00 912 ILE A N 1
ATOM 7141 C CA . ILE A 1 912 ? -60.231 -17.825 10.350 1.00 92.00 912 ILE A CA 1
ATOM 7142 C C . ILE A 1 912 ? -60.611 -16.957 11.547 1.00 92.00 912 ILE A C 1
ATOM 7144 O O . ILE A 1 912 ? -61.358 -15.991 11.405 1.00 92.00 912 ILE A O 1
ATOM 7148 N N . GLN A 1 913 ? -60.062 -17.268 12.722 1.00 91.81 913 GLN A N 1
ATOM 7149 C CA . GLN A 1 913 ? -60.287 -16.515 13.956 1.00 91.81 913 GLN A CA 1
ATOM 7150 C C . GLN A 1 913 ? -58.951 -16.124 14.602 1.00 91.81 913 GLN A C 1
ATOM 7152 O O . GLN A 1 913 ? -58.180 -17.013 14.967 1.00 91.81 913 GLN A O 1
ATOM 7157 N N . PRO A 1 914 ? -58.653 -14.828 14.790 1.00 91.19 914 PRO A N 1
ATOM 7158 C CA . PRO A 1 914 ? -57.463 -14.399 15.512 1.00 91.19 914 PRO A CA 1
ATOM 7159 C C . PRO A 1 914 ? -57.685 -14.597 17.013 1.00 91.19 914 PRO A C 1
ATOM 7161 O O . PRO A 1 914 ? -58.759 -14.287 17.539 1.00 91.19 914 PRO A O 1
ATOM 7164 N N . THR A 1 915 ? -56.677 -15.097 17.719 1.00 89.94 915 THR A N 1
ATOM 7165 C CA . THR A 1 915 ? -56.771 -15.341 19.158 1.00 89.94 915 THR A CA 1
ATOM 7166 C C . THR A 1 915 ? -55.565 -14.824 19.927 1.00 89.94 915 THR A C 1
ATOM 7168 O O . THR A 1 915 ? -54.454 -14.728 19.396 1.00 89.94 915 THR A O 1
ATOM 7171 N N . ASP A 1 916 ? -55.781 -14.540 21.208 1.00 88.88 916 ASP A N 1
ATOM 7172 C CA . ASP A 1 916 ? -54.696 -14.372 22.175 1.00 88.88 916 ASP A CA 1
ATOM 7173 C C . ASP A 1 916 ? -54.041 -15.722 22.537 1.00 88.88 916 ASP A C 1
ATOM 7175 O O . ASP A 1 916 ? -54.429 -16.792 22.048 1.00 88.88 916 ASP A O 1
ATOM 7179 N N . ASP A 1 917 ? -53.045 -15.686 23.425 1.00 85.25 917 ASP A N 1
ATOM 7180 C CA . ASP A 1 917 ? -52.366 -16.887 23.928 1.00 85.25 917 ASP A CA 1
ATOM 7181 C C . ASP A 1 917 ? -53.283 -17.840 24.710 1.00 85.25 917 ASP A C 1
ATOM 7183 O O . ASP A 1 917 ? -52.958 -19.022 24.860 1.00 85.25 917 ASP A O 1
ATOM 7187 N N . PHE A 1 918 ? -54.437 -17.353 25.174 1.00 86.44 918 PHE A N 1
ATOM 7188 C CA . PHE A 1 918 ? -55.424 -18.103 25.949 1.00 86.44 918 PHE A CA 1
ATOM 7189 C C . PHE A 1 918 ? -56.559 -18.674 25.082 1.00 86.44 918 PHE A C 1
ATOM 7191 O O . PHE A 1 918 ? -57.411 -19.403 25.595 1.00 86.44 918 PHE A O 1
ATOM 7198 N N . GLY A 1 919 ? -56.561 -18.394 23.774 1.00 81.44 919 GLY A N 1
ATOM 7199 C CA . GLY A 1 919 ? -57.557 -18.878 22.819 1.00 81.44 919 GLY A CA 1
ATOM 7200 C C . GLY A 1 919 ? -58.845 -18.051 22.765 1.00 81.44 919 GLY A C 1
ATOM 7201 O O . GLY A 1 919 ? -59.837 -18.525 22.206 1.00 81.44 919 GLY A O 1
ATOM 7202 N N . ASN A 1 920 ? -58.863 -16.839 23.329 1.00 88.00 920 ASN A N 1
ATOM 7203 C CA . ASN A 1 920 ? -59.997 -15.926 23.192 1.00 88.00 920 ASN A CA 1
ATOM 7204 C C . ASN A 1 920 ? -59.975 -15.273 21.808 1.00 88.00 920 ASN A C 1
ATOM 7206 O O . ASN A 1 920 ? -58.932 -14.782 21.383 1.00 88.00 920 ASN A O 1
ATOM 7210 N N . VAL A 1 921 ? -61.124 -15.231 21.127 1.00 88.38 921 VAL A N 1
ATOM 7211 C CA . VAL A 1 921 ? -61.245 -14.589 19.809 1.00 88.38 921 VAL A CA 1
ATOM 7212 C C . VAL A 1 921 ? -61.195 -13.072 19.958 1.00 88.38 921 VAL A C 1
ATOM 7214 O O . VAL A 1 921 ? -61.941 -12.492 20.751 1.00 88.38 921 VAL A O 1
ATOM 7217 N N . LEU A 1 922 ? -60.331 -12.436 19.174 1.00 87.31 922 LEU A N 1
ATOM 7218 C CA . LEU A 1 922 ? -60.145 -10.990 19.150 1.00 87.31 922 LEU A CA 1
ATOM 7219 C C . LEU A 1 922 ? -60.679 -10.391 17.843 1.00 87.31 922 LEU A C 1
ATOM 7221 O O . LEU A 1 922 ? -60.888 -11.083 16.854 1.00 87.31 922 LEU A O 1
ATOM 7225 N N . ALA A 1 923 ? -60.923 -9.084 17.841 1.00 85.75 923 ALA A N 1
ATOM 7226 C CA . ALA A 1 923 ? -61.197 -8.341 16.616 1.00 85.75 923 ALA A CA 1
ATOM 7227 C C . ALA A 1 923 ? -59.921 -7.626 16.169 1.00 85.75 923 ALA A C 1
ATOM 7229 O O . ALA A 1 923 ? -59.205 -7.075 17.015 1.00 85.75 923 ALA A O 1
ATOM 7230 N N . ILE A 1 924 ? -59.686 -7.620 14.858 1.00 85.62 924 ILE A N 1
ATOM 7231 C CA . ILE A 1 924 ? -58.683 -6.765 14.222 1.00 85.62 924 ILE A CA 1
ATOM 7232 C C . ILE A 1 924 ? -59.171 -5.327 14.134 1.00 85.62 924 ILE A C 1
ATOM 7234 O O . ILE A 1 924 ? -60.371 -5.048 14.193 1.00 85.62 924 ILE A O 1
ATOM 7238 N N . THR A 1 925 ? -58.212 -4.417 14.043 1.00 84.12 925 THR A N 1
ATOM 7239 C CA . THR A 1 925 ? -58.426 -2.967 14.009 1.00 84.12 925 THR A CA 1
ATOM 7240 C C . THR A 1 925 ? -57.831 -2.304 12.771 1.00 84.12 925 THR A C 1
ATOM 7242 O O . THR A 1 925 ? -58.071 -1.118 12.538 1.00 84.12 925 THR A O 1
ATOM 7245 N N . LYS A 1 926 ? -57.080 -3.066 11.977 1.00 82.56 926 LYS A N 1
ATOM 7246 C CA . LYS A 1 926 ? -56.413 -2.682 10.740 1.00 82.56 926 LYS A CA 1
ATOM 7247 C C . LYS A 1 926 ? -56.770 -3.667 9.632 1.00 82.56 926 LYS A C 1
ATOM 7249 O O . LYS A 1 926 ? -57.266 -4.766 9.877 1.00 82.56 926 LYS A O 1
ATOM 7254 N N . THR A 1 927 ? -56.496 -3.264 8.399 1.00 84.88 927 THR A N 1
ATOM 7255 C CA . THR A 1 927 ? -56.497 -4.176 7.257 1.00 84.88 927 THR A CA 1
ATOM 7256 C C . THR A 1 927 ? -55.380 -5.203 7.439 1.00 84.88 927 THR A C 1
ATOM 7258 O O . THR A 1 927 ? -54.249 -4.852 7.776 1.00 84.88 927 THR A O 1
ATOM 7261 N N . VAL A 1 928 ? -55.703 -6.472 7.223 1.00 87.69 928 VAL A N 1
ATOM 7262 C CA . VAL A 1 928 ? -54.768 -7.597 7.275 1.00 87.69 928 VAL A CA 1
ATOM 7263 C C . VAL A 1 928 ? -54.757 -8.305 5.932 1.00 87.69 928 VAL A C 1
ATOM 7265 O O . VAL A 1 928 ? -55.746 -8.285 5.198 1.00 87.69 928 VAL A O 1
ATOM 7268 N N . ARG A 1 929 ? -53.648 -8.966 5.624 1.00 90.00 929 ARG A N 1
ATOM 7269 C CA . ARG A 1 929 ? -53.473 -9.699 4.374 1.00 90.00 929 ARG A CA 1
ATOM 7270 C C . ARG A 1 929 ? -53.541 -11.192 4.637 1.00 90.00 929 ARG A C 1
ATOM 7272 O O . ARG A 1 929 ? -52.743 -11.726 5.404 1.00 90.00 929 ARG A O 1
ATOM 7279 N N . VAL A 1 930 ? -54.502 -11.865 4.021 1.00 91.00 930 VAL A N 1
ATOM 7280 C CA . VAL A 1 930 ? -54.728 -13.304 4.179 1.00 91.00 930 VAL A CA 1
ATOM 7281 C C . VAL A 1 930 ? -54.094 -14.040 3.008 1.00 91.00 930 VAL A C 1
ATOM 7283 O O . VAL A 1 930 ? -54.235 -13.634 1.856 1.00 91.00 930 VAL A O 1
ATOM 7286 N N . ILE A 1 931 ? -53.401 -15.131 3.320 1.00 91.62 931 ILE A N 1
ATOM 7287 C CA . ILE A 1 931 ? -52.735 -16.007 2.362 1.00 91.62 931 ILE A CA 1
ATOM 7288 C C . ILE A 1 931 ? -53.345 -17.395 2.517 1.00 91.62 931 ILE A C 1
ATOM 7290 O O . ILE A 1 931 ? -53.206 -18.023 3.572 1.00 91.62 931 ILE A O 1
ATOM 7294 N N . LEU A 1 932 ? -54.026 -17.864 1.473 1.00 92.50 932 LEU A N 1
ATOM 7295 C CA . LEU A 1 932 ? -54.610 -19.204 1.431 1.00 92.50 932 LEU A CA 1
ATOM 7296 C C . LEU A 1 932 ? -53.815 -20.083 0.454 1.00 92.50 932 LEU A C 1
ATOM 7298 O O . LEU A 1 932 ? -53.500 -19.619 -0.650 1.00 92.50 932 LEU A O 1
ATOM 7302 N N . PRO A 1 933 ? -53.485 -21.331 0.827 1.00 90.19 933 PRO A N 1
ATOM 7303 C CA . PRO A 1 933 ? -52.853 -22.271 -0.091 1.00 90.19 933 PRO A CA 1
ATOM 7304 C C . PRO A 1 933 ? -53.822 -22.661 -1.215 1.00 90.19 933 PRO A C 1
ATOM 7306 O O . PRO A 1 933 ? -55.026 -22.765 -0.994 1.00 90.19 933 PRO A O 1
ATOM 7309 N N . ILE A 1 934 ? -53.289 -22.856 -2.423 1.00 90.19 934 ILE A N 1
ATOM 7310 C CA . ILE A 1 934 ? -54.030 -23.400 -3.567 1.00 90.19 934 ILE A CA 1
ATOM 7311 C C . ILE A 1 934 ? -53.730 -24.894 -3.660 1.00 90.19 934 ILE A C 1
ATOM 7313 O O . ILE A 1 934 ? -52.562 -25.291 -3.700 1.00 90.19 934 ILE A O 1
ATOM 7317 N N . ASP A 1 935 ? -54.775 -25.708 -3.780 1.00 85.25 935 ASP A N 1
ATOM 7318 C CA . ASP A 1 935 ? -54.641 -27.147 -3.976 1.00 85.25 935 ASP A CA 1
ATOM 7319 C C . ASP A 1 935 ? -53.817 -27.511 -5.219 1.00 85.25 935 ASP A C 1
ATOM 7321 O O . ASP A 1 935 ? -53.960 -26.943 -6.311 1.00 85.25 935 ASP A O 1
ATOM 7325 N N . ALA A 1 936 ? -52.958 -28.520 -5.068 1.00 81.75 936 ALA A N 1
ATOM 7326 C CA . ALA A 1 936 ? -52.074 -28.974 -6.132 1.00 81.75 936 ALA A CA 1
ATOM 7327 C C . ALA A 1 936 ? -52.864 -29.368 -7.396 1.00 81.75 936 ALA A C 1
ATOM 7329 O O . ALA A 1 936 ? -53.788 -30.179 -7.362 1.00 81.75 936 ALA A O 1
ATOM 7330 N N . GLY A 1 937 ? -52.478 -28.795 -8.540 1.00 79.69 937 GLY A N 1
ATOM 7331 C CA . GLY A 1 937 ? -53.115 -29.058 -9.835 1.00 79.69 937 GLY A CA 1
ATOM 7332 C C . GLY A 1 937 ? -54.435 -28.316 -10.078 1.00 79.69 937 GLY A C 1
ATOM 7333 O O . GLY A 1 937 ? -54.974 -28.409 -11.179 1.00 79.69 937 GLY A O 1
ATOM 7334 N N . LYS A 1 938 ? -54.946 -27.543 -9.111 1.00 84.94 938 LYS A N 1
ATOM 7335 C CA . LYS A 1 938 ? -56.157 -26.733 -9.285 1.00 84.94 938 LYS A CA 1
ATOM 7336 C C . LYS A 1 938 ? -55.842 -25.349 -9.858 1.00 84.94 938 LYS A C 1
ATOM 7338 O O . LYS A 1 938 ? -54.735 -24.829 -9.743 1.00 84.94 938 LYS A O 1
ATOM 7343 N N . THR A 1 939 ? -56.841 -24.750 -10.504 1.00 86.50 939 THR A N 1
ATOM 7344 C CA . THR A 1 939 ? -56.808 -23.359 -10.990 1.00 86.50 939 THR A CA 1
ATOM 7345 C C . THR A 1 939 ? -57.902 -22.571 -10.284 1.00 86.50 939 THR A C 1
ATOM 7347 O O . THR A 1 939 ? -59.044 -23.039 -10.230 1.00 86.50 939 THR A O 1
ATOM 7350 N N . VAL A 1 940 ? -57.579 -21.391 -9.753 1.00 90.88 940 VAL A N 1
ATOM 7351 C CA . VAL A 1 940 ? -58.540 -20.567 -9.014 1.00 90.88 940 VAL A CA 1
ATOM 7352 C C . VAL A 1 940 ? -59.496 -19.888 -9.990 1.00 90.88 940 VAL A C 1
ATOM 7354 O O . VAL A 1 940 ? -59.087 -19.206 -10.925 1.00 90.88 940 VAL A O 1
ATOM 7357 N N . ALA A 1 941 ? -60.797 -20.076 -9.782 1.00 89.88 941 ALA A N 1
ATOM 7358 C CA . ALA A 1 941 ? -61.835 -19.354 -10.510 1.00 89.88 941 ALA A CA 1
ATOM 7359 C C . ALA A 1 941 ? -62.292 -18.098 -9.754 1.00 89.88 941 ALA A C 1
ATOM 7361 O O . ALA A 1 941 ? -62.643 -17.099 -10.381 1.00 89.88 941 ALA A O 1
ATOM 7362 N N . GLN A 1 942 ? -62.320 -18.148 -8.419 1.00 91.69 942 GLN A N 1
ATOM 7363 C CA . GLN A 1 942 ? -62.767 -17.042 -7.573 1.00 91.69 942 GLN A CA 1
ATOM 7364 C C . GLN A 1 942 ? -62.251 -17.208 -6.139 1.00 91.69 942 GLN A C 1
ATOM 7366 O O . GLN A 1 942 ? -62.350 -18.295 -5.580 1.00 91.69 942 GLN A O 1
ATOM 7371 N N . VAL A 1 943 ? -61.811 -16.116 -5.510 1.00 92.38 943 VAL A N 1
ATOM 7372 C CA . VAL A 1 943 ? -61.677 -16.015 -4.046 1.00 92.38 943 VAL A CA 1
ATOM 7373 C C . VAL A 1 943 ? -62.888 -15.263 -3.504 1.00 92.38 943 VAL A C 1
ATOM 7375 O O . VAL A 1 943 ? -63.353 -14.302 -4.126 1.00 92.38 943 VAL A O 1
ATOM 7378 N N . PHE A 1 944 ? -63.457 -15.716 -2.390 1.00 90.38 944 PHE A N 1
ATOM 7379 C CA . PHE A 1 944 ? -64.686 -15.146 -1.850 1.00 90.38 944 PHE A CA 1
ATOM 7380 C C . PHE A 1 944 ? -64.701 -15.042 -0.328 1.00 90.38 944 PHE A C 1
ATOM 7382 O O . PHE A 1 944 ? -64.084 -15.824 0.387 1.00 90.38 944 PHE A O 1
ATOM 7389 N N . TYR A 1 945 ? -65.488 -14.086 0.149 1.00 89.75 945 TYR A N 1
ATOM 7390 C CA . TYR A 1 945 ? -65.952 -13.979 1.521 1.00 89.75 945 TYR A CA 1
ATOM 7391 C C . TYR A 1 945 ? -67.362 -14.579 1.638 1.00 89.75 945 TYR A C 1
ATOM 7393 O O . TYR A 1 945 ? -68.233 -14.287 0.810 1.00 89.75 945 TYR A O 1
ATOM 7401 N N . LEU A 1 946 ? -67.607 -15.405 2.659 1.00 86.31 946 LEU A N 1
ATOM 7402 C CA . LEU A 1 946 ? -68.918 -15.981 2.956 1.00 86.31 946 LEU A CA 1
ATOM 7403 C C . LEU A 1 946 ? -69.467 -15.464 4.297 1.00 86.31 946 LEU A C 1
ATOM 7405 O O . LEU A 1 946 ? -69.129 -15.997 5.352 1.00 86.31 946 LEU A O 1
ATOM 7409 N N . PRO A 1 947 ? -70.360 -14.461 4.293 1.00 75.38 947 PRO A N 1
ATOM 7410 C CA . PRO A 1 947 ? -71.078 -14.079 5.505 1.00 75.38 947 PRO A CA 1
ATOM 7411 C C . PRO A 1 947 ? -72.037 -15.202 5.936 1.00 75.38 947 PRO A C 1
ATOM 7413 O O . PRO A 1 947 ? -72.645 -15.856 5.084 1.00 75.38 947 PRO A O 1
ATOM 7416 N N . GLU A 1 948 ? -72.213 -15.416 7.246 1.00 67.00 948 GLU A N 1
ATOM 7417 C CA . GLU A 1 948 ? -73.079 -16.479 7.786 1.00 67.00 948 GLU A CA 1
ATOM 7418 C C . GLU A 1 948 ? -74.480 -16.465 7.134 1.00 67.00 948 GLU A C 1
ATOM 7420 O O . GLU A 1 948 ? -75.264 -15.531 7.309 1.00 67.00 948 GLU A O 1
ATOM 7425 N N . ASN A 1 949 ? -74.810 -17.534 6.396 1.00 59.72 949 ASN A N 1
ATOM 7426 C CA . ASN A 1 949 ? -76.061 -17.731 5.640 1.00 59.72 949 ASN A CA 1
ATOM 7427 C C . ASN A 1 949 ? -76.306 -16.769 4.450 1.00 59.72 949 ASN A C 1
ATOM 7429 O O . ASN A 1 949 ? -77.449 -16.623 4.006 1.00 59.72 949 ASN A O 1
ATOM 7433 N N . GLY A 1 950 ? -75.262 -16.126 3.918 1.00 69.38 950 GLY A N 1
ATOM 7434 C CA . GLY A 1 950 ? -75.323 -15.249 2.743 1.00 69.38 950 GLY A CA 1
ATOM 7435 C C . GLY A 1 950 ? -74.873 -15.897 1.424 1.00 69.38 950 GLY A C 1
ATOM 7436 O O . GLY A 1 950 ? -74.562 -17.083 1.357 1.00 69.38 950 GLY A O 1
ATOM 7437 N N . GLN A 1 951 ? -74.858 -15.100 0.350 1.00 77.44 951 GLN A N 1
ATOM 7438 C CA . GLN A 1 951 ? -74.243 -15.475 -0.931 1.00 77.44 951 GLN A CA 1
ATOM 7439 C C . GLN A 1 951 ? -72.737 -15.151 -0.909 1.00 77.44 951 GLN A C 1
ATOM 7441 O O . GLN A 1 951 ? -72.381 -14.115 -0.338 1.00 77.44 951 GLN A O 1
ATOM 7446 N N . PRO A 1 952 ? -71.875 -15.970 -1.546 1.00 82.94 952 PRO A N 1
ATOM 7447 C CA . PRO A 1 952 ? -70.451 -15.675 -1.701 1.00 82.94 952 PRO A CA 1
ATOM 7448 C C . PRO A 1 952 ? -70.212 -14.298 -2.331 1.00 82.94 952 PRO A C 1
ATOM 7450 O O . PRO A 1 952 ? -70.792 -13.976 -3.370 1.00 82.94 952 PRO A O 1
ATOM 7453 N N . GLN A 1 953 ? -69.346 -13.495 -1.720 1.00 88.56 953 GLN A N 1
ATOM 7454 C CA . GLN A 1 953 ? -68.928 -12.193 -2.238 1.00 88.56 953 GLN A CA 1
ATOM 7455 C C . GLN A 1 953 ? -67.508 -12.302 -2.786 1.00 88.56 953 GLN A C 1
ATOM 7457 O O . GLN A 1 953 ? -66.603 -12.672 -2.046 1.00 88.56 953 GLN A O 1
ATOM 7462 N N . SER A 1 954 ? -67.302 -12.003 -4.070 1.00 89.62 954 SER A N 1
ATOM 7463 C CA . SER A 1 954 ? -65.969 -12.051 -4.682 1.00 89.62 954 SER A CA 1
ATOM 7464 C C . SER A 1 954 ? -65.013 -11.055 -4.032 1.00 89.62 954 SER A C 1
ATOM 7466 O O . SER A 1 954 ? -65.366 -9.893 -3.834 1.00 89.62 954 SER A O 1
ATOM 7468 N N . LEU A 1 955 ? -63.792 -11.508 -3.774 1.00 89.75 955 LEU A N 1
ATOM 7469 C CA . LEU A 1 955 ? -62.675 -10.685 -3.337 1.00 89.75 955 LEU A CA 1
ATOM 7470 C C . LEU A 1 955 ? -61.701 -10.488 -4.498 1.00 89.75 955 LEU A C 1
ATOM 7472 O O . LEU A 1 955 ? -61.560 -11.355 -5.363 1.00 89.75 955 LEU A O 1
ATOM 7476 N N . VAL A 1 956 ? -61.041 -9.332 -4.521 1.00 89.38 956 VAL A N 1
ATOM 7477 C CA . VAL A 1 956 ? -59.879 -9.112 -5.387 1.00 89.38 956 VAL A CA 1
ATOM 7478 C C . VAL A 1 956 ? -58.705 -9.852 -4.756 1.00 89.38 956 VAL A C 1
ATOM 7480 O O . VAL A 1 956 ? -58.497 -9.734 -3.551 1.00 89.38 956 VAL A O 1
ATOM 7483 N N . PHE A 1 957 ? -57.974 -10.627 -5.553 1.00 91.00 957 PHE A N 1
ATOM 7484 C CA . PHE A 1 957 ? -56.862 -11.440 -5.079 1.00 91.00 957 PHE A CA 1
ATOM 7485 C C . PHE A 1 957 ? -55.719 -11.462 -6.091 1.00 91.00 957 PHE A C 1
ATOM 7487 O O . PHE A 1 957 ? -55.920 -11.198 -7.279 1.00 91.00 957 PHE A O 1
ATOM 7494 N N . GLU A 1 958 ? -54.540 -11.830 -5.607 1.00 87.94 958 GLU A N 1
ATOM 7495 C CA . GLU A 1 958 ? -53.346 -12.092 -6.403 1.00 87.94 958 GLU A CA 1
ATOM 7496 C C . GLU A 1 958 ? -52.949 -13.562 -6.260 1.00 87.94 958 GLU A C 1
ATOM 7498 O O . GLU A 1 958 ? -52.934 -14.096 -5.151 1.00 87.94 958 GLU A O 1
ATOM 7503 N N . GLU A 1 959 ? -52.618 -14.223 -7.371 1.00 87.62 959 GLU A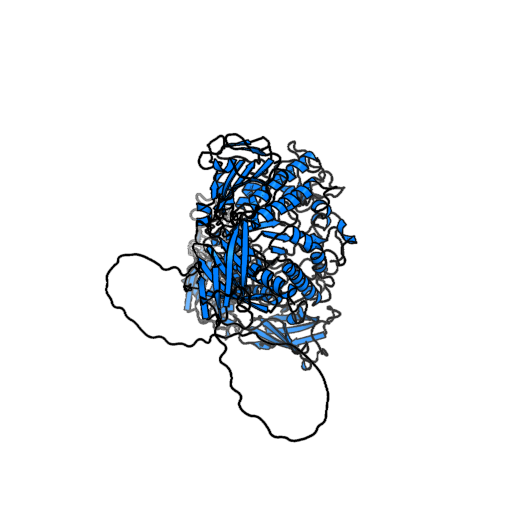 N 1
ATOM 7504 C CA . GLU A 1 959 ? -51.960 -15.530 -7.330 1.00 87.62 959 GLU A CA 1
ATOM 7505 C C . GLU A 1 959 ? -50.450 -15.341 -7.295 1.00 87.62 959 GLU A C 1
ATOM 7507 O O . GLU A 1 959 ? -49.870 -14.679 -8.156 1.00 87.62 959 GLU A O 1
ATOM 7512 N N . ILE A 1 960 ? -49.800 -15.993 -6.340 1.00 83.69 960 ILE A N 1
ATOM 7513 C CA . ILE A 1 960 ? -48.346 -16.034 -6.259 1.00 83.69 960 ILE A CA 1
ATOM 7514 C C . ILE A 1 960 ? -47.856 -17.477 -6.294 1.00 83.69 960 ILE A C 1
ATOM 7516 O O . ILE A 1 960 ? -48.536 -18.404 -5.854 1.00 83.69 960 ILE A O 1
ATOM 7520 N N . SER A 1 961 ? -46.652 -17.673 -6.821 1.00 83.25 961 SER A N 1
ATOM 7521 C CA . SER A 1 961 ? -45.984 -18.974 -6.856 1.00 83.25 961 SER A CA 1
ATOM 7522 C C . SER A 1 961 ? -44.601 -18.863 -6.222 1.00 83.25 961 SER A C 1
ATOM 7524 O O . SER A 1 961 ? -43.871 -17.905 -6.479 1.00 83.25 961 SER A O 1
ATOM 7526 N N . ARG A 1 962 ? -44.224 -19.841 -5.397 1.00 80.50 962 ARG A N 1
ATOM 7527 C CA . ARG A 1 962 ? -42.891 -19.937 -4.788 1.00 80.50 962 ARG A CA 1
ATOM 7528 C C . ARG A 1 962 ? -42.326 -21.334 -4.980 1.00 80.50 962 ARG A C 1
ATOM 7530 O O . ARG A 1 962 ? -42.982 -22.319 -4.658 1.00 80.50 962 ARG A O 1
ATOM 7537 N N . THR A 1 963 ? -41.094 -21.404 -5.475 1.00 76.56 963 THR A N 1
ATOM 7538 C CA . THR A 1 963 ? -40.360 -22.663 -5.612 1.00 76.56 963 THR A CA 1
ATOM 7539 C C . THR A 1 963 ? -39.414 -22.817 -4.431 1.00 76.56 963 THR A C 1
ATOM 7541 O O . THR A 1 963 ? -38.496 -22.019 -4.267 1.00 76.56 963 THR A O 1
ATOM 7544 N N . VAL A 1 964 ? -39.638 -23.838 -3.606 1.00 72.00 964 VAL A N 1
ATOM 7545 C CA . VAL A 1 964 ? -38.790 -24.168 -2.452 1.00 72.00 964 VAL A CA 1
ATOM 7546 C C . VAL A 1 964 ? -38.428 -25.644 -2.538 1.00 72.00 964 VAL A C 1
ATOM 7548 O O . VAL A 1 964 ? -39.300 -26.491 -2.715 1.00 72.00 964 VAL A O 1
ATOM 7551 N N . ALA A 1 965 ? -37.131 -25.956 -2.455 1.00 71.44 965 ALA A N 1
ATOM 7552 C CA . ALA A 1 965 ? -36.607 -27.321 -2.587 1.00 71.44 965 ALA A CA 1
ATOM 7553 C C . ALA A 1 965 ? -37.136 -28.080 -3.832 1.00 71.44 965 ALA A C 1
ATOM 7555 O O . ALA A 1 965 ? -37.415 -29.276 -3.769 1.00 71.44 965 ALA A O 1
ATOM 7556 N N . GLY A 1 966 ? -37.297 -27.372 -4.958 1.00 73.25 966 GLY A N 1
ATOM 7557 C CA . GLY A 1 966 ? -37.722 -27.943 -6.242 1.00 73.25 966 GLY A CA 1
ATOM 7558 C C . GLY A 1 966 ? -39.228 -28.181 -6.410 1.00 73.25 966 GLY A C 1
ATOM 7559 O O . GLY A 1 966 ? -39.634 -28.638 -7.474 1.00 73.25 966 GLY A O 1
ATOM 7560 N N . GLN A 1 967 ? -40.066 -27.859 -5.417 1.00 75.25 967 GLN A N 1
ATOM 7561 C CA . GLN A 1 967 ? -41.529 -27.899 -5.544 1.00 75.25 967 GLN A CA 1
ATOM 7562 C C . GLN A 1 967 ? -42.100 -26.481 -5.646 1.00 75.25 967 GLN A C 1
ATOM 7564 O O . GLN A 1 967 ? -41.754 -25.611 -4.845 1.00 75.25 967 GLN A O 1
ATOM 7569 N N . THR A 1 968 ? -42.973 -26.245 -6.629 1.00 83.25 968 THR A N 1
ATOM 7570 C CA . THR A 1 968 ? -43.683 -24.970 -6.800 1.00 83.25 968 THR A CA 1
ATOM 7571 C C . THR A 1 968 ? -45.009 -25.007 -6.049 1.00 83.25 968 THR A C 1
ATOM 7573 O O . THR A 1 968 ? -45.928 -25.723 -6.441 1.00 83.25 968 THR A O 1
ATOM 7576 N N . LEU A 1 969 ? -45.108 -24.205 -4.993 1.00 84.62 969 LEU A N 1
ATOM 7577 C CA . LEU A 1 969 ? -46.324 -23.994 -4.213 1.00 84.62 969 LEU A CA 1
ATOM 7578 C C . LEU A 1 969 ? -47.022 -22.721 -4.692 1.00 84.62 969 LEU A C 1
ATOM 7580 O O . LEU A 1 969 ? -46.356 -21.725 -4.992 1.00 84.62 969 LEU A O 1
ATOM 7584 N N . LYS A 1 970 ? -48.353 -22.754 -4.766 1.00 88.88 970 LYS A N 1
ATOM 7585 C CA . LYS A 1 970 ? -49.170 -21.617 -5.197 1.00 88.88 970 LYS A CA 1
ATOM 7586 C C . LYS A 1 970 ? -50.082 -21.151 -4.069 1.00 88.88 970 LYS A C 1
ATOM 7588 O O . LYS A 1 970 ? -50.606 -21.971 -3.319 1.00 88.88 970 LYS A O 1
ATOM 7593 N N . PHE A 1 971 ? -50.289 -19.844 -3.981 1.00 91.56 971 PHE A N 1
ATOM 7594 C CA . PHE A 1 971 ? -51.136 -19.222 -2.967 1.00 91.56 971 PHE A CA 1
ATOM 7595 C C . PHE A 1 971 ? -51.991 -18.125 -3.590 1.00 91.56 971 PHE A C 1
ATOM 7597 O O . PHE A 1 971 ? -51.568 -17.490 -4.558 1.00 91.56 971 PHE A O 1
ATOM 7604 N N . VAL A 1 972 ? -53.155 -17.870 -2.994 1.00 91.50 972 VAL A N 1
ATOM 7605 C CA . VAL A 1 972 ? -53.898 -16.625 -3.211 1.00 91.50 972 VAL A CA 1
ATOM 7606 C C . VAL A 1 972 ? -53.667 -15.671 -2.052 1.00 91.50 972 VAL A C 1
ATOM 7608 O O . VAL A 1 972 ? -53.662 -16.080 -0.891 1.00 91.50 972 VAL A O 1
ATOM 7611 N N . ILE A 1 973 ? -53.507 -14.394 -2.377 1.00 91.12 973 ILE A N 1
ATOM 7612 C CA . ILE A 1 973 ? -53.345 -13.306 -1.418 1.00 91.12 973 ILE A CA 1
ATOM 7613 C C . ILE A 1 973 ? -54.473 -12.305 -1.613 1.00 91.12 973 ILE A C 1
ATOM 7615 O O . ILE A 1 973 ? -54.760 -11.915 -2.743 1.00 91.12 973 ILE A O 1
ATOM 7619 N N . PHE A 1 974 ? -55.095 -11.866 -0.523 1.00 90.38 974 PHE A N 1
ATOM 7620 C CA . PHE A 1 974 ? -56.069 -10.777 -0.545 1.00 90.38 974 PHE A CA 1
ATOM 7621 C C . PHE A 1 974 ? -56.063 -9.995 0.770 1.00 90.38 974 PHE A C 1
ATOM 7623 O O . PHE A 1 974 ? -55.753 -10.534 1.834 1.00 90.38 974 PHE A O 1
ATOM 7630 N N . ASP A 1 975 ? -56.450 -8.726 0.694 1.00 88.94 975 ASP A N 1
ATOM 7631 C CA . ASP A 1 975 ? -56.562 -7.844 1.853 1.00 88.94 975 ASP A CA 1
ATOM 7632 C C . ASP A 1 975 ? -58.000 -7.852 2.402 1.00 88.94 975 ASP A C 1
ATOM 7634 O O . ASP A 1 975 ? -58.978 -7.908 1.651 1.00 88.94 975 ASP A O 1
ATOM 7638 N N . THR A 1 976 ? -58.146 -7.799 3.727 1.00 85.50 976 THR A N 1
ATOM 7639 C CA . THR A 1 976 ? -59.447 -7.737 4.404 1.00 85.50 976 THR A CA 1
ATOM 7640 C C . THR A 1 976 ? -59.389 -6.942 5.706 1.00 85.50 976 THR A C 1
ATOM 7642 O O . THR A 1 976 ? -58.367 -6.872 6.377 1.00 85.50 976 THR A O 1
ATOM 7645 N N . GLU A 1 977 ? -60.514 -6.344 6.089 1.00 85.75 977 GLU A N 1
ATOM 7646 C CA . GLU A 1 977 ? -60.679 -5.574 7.333 1.00 85.75 977 GLU A CA 1
ATOM 7647 C C . GLU A 1 977 ? -61.388 -6.373 8.439 1.00 85.75 977 GLU A C 1
ATOM 7649 O O . GLU A 1 977 ? -61.742 -5.838 9.488 1.00 85.75 977 GLU A O 1
ATOM 7654 N N . HIS A 1 978 ? -61.655 -7.658 8.205 1.00 81.38 978 HIS A N 1
ATOM 7655 C CA . HIS A 1 978 ? -62.298 -8.536 9.179 1.00 81.38 978 HIS A CA 1
ATOM 7656 C C . HIS A 1 978 ? -61.800 -9.976 9.046 1.00 81.38 978 HIS A C 1
ATOM 7658 O O . HIS A 1 978 ? -61.275 -10.393 8.020 1.00 81.38 978 HIS A O 1
ATOM 7664 N N . PHE A 1 979 ? -61.992 -10.767 10.093 1.00 83.06 979 PHE A N 1
ATOM 7665 C CA . PHE A 1 979 ? -61.756 -12.205 10.067 1.00 83.06 979 PHE A CA 1
ATOM 7666 C C . PHE A 1 979 ? -63.083 -12.947 10.001 1.00 83.06 979 PHE A C 1
ATOM 7668 O O . PHE A 1 979 ? -64.027 -12.590 10.710 1.00 83.06 979 PHE A O 1
ATOM 7675 N N . SER A 1 980 ? -63.184 -13.925 9.104 1.00 80.38 980 SER A N 1
ATOM 7676 C CA . SER A 1 980 ? -64.414 -14.675 8.870 1.00 80.38 980 SER A CA 1
ATOM 7677 C C . SER A 1 980 ? -64.154 -15.897 7.978 1.00 80.38 980 SER A C 1
ATOM 7679 O O . SER A 1 980 ? -63.016 -16.355 7.868 1.00 80.38 980 SER A O 1
ATOM 7681 N N . GLN A 1 981 ? -65.208 -16.411 7.338 1.00 88.56 981 GLN A N 1
ATOM 7682 C CA . GLN A 1 981 ? -65.143 -17.504 6.376 1.00 88.56 981 GLN A CA 1
ATOM 7683 C C . GLN A 1 981 ? -64.710 -16.995 4.999 1.00 88.56 981 GLN A C 1
ATOM 7685 O O . GLN A 1 981 ? -65.463 -16.292 4.320 1.00 88.56 981 GLN A O 1
ATOM 7690 N N . TYR A 1 982 ? -63.510 -17.380 4.582 1.00 92.44 982 TYR A N 1
ATOM 7691 C CA . TYR A 1 982 ? -62.949 -17.086 3.267 1.00 92.44 982 TYR A CA 1
ATOM 7692 C C . TYR A 1 982 ? -62.732 -18.368 2.493 1.00 92.44 982 TYR A C 1
ATOM 7694 O O . TYR A 1 982 ? -62.336 -19.371 3.075 1.00 92.44 982 TYR A O 1
ATOM 7702 N N . GLY A 1 983 ? -62.978 -18.353 1.191 1.00 89.62 983 GLY A N 1
ATOM 7703 C CA . GLY A 1 983 ? -62.829 -19.554 0.390 1.00 89.62 983 GLY A CA 1
ATOM 7704 C C . GLY A 1 983 ? -62.315 -19.312 -1.013 1.00 89.62 983 GLY A C 1
ATOM 7705 O O . GLY A 1 983 ? -62.328 -18.193 -1.529 1.00 89.62 983 GLY A O 1
ATOM 7706 N N . ILE A 1 984 ? -61.879 -20.405 -1.622 1.00 92.81 984 ILE A N 1
ATOM 7707 C CA . ILE A 1 984 ? -61.412 -20.495 -3.000 1.00 92.81 984 ILE A CA 1
ATOM 7708 C C . ILE A 1 984 ? -62.410 -21.376 -3.743 1.00 92.81 984 ILE A C 1
ATOM 7710 O O . ILE A 1 984 ? -62.736 -22.454 -3.268 1.00 92.81 984 ILE A O 1
ATOM 7714 N N . ILE A 1 985 ? -62.915 -20.932 -4.891 1.00 90.44 985 ILE A N 1
ATOM 7715 C CA . ILE A 1 985 ? -63.644 -21.774 -5.845 1.00 90.44 985 ILE A CA 1
ATOM 7716 C C . ILE A 1 985 ? -62.686 -22.121 -6.976 1.00 90.44 985 ILE A C 1
ATOM 7718 O O . ILE A 1 985 ? -62.105 -21.227 -7.596 1.00 90.44 985 ILE A O 1
ATOM 7722 N N . TYR A 1 986 ? -62.570 -23.407 -7.283 1.00 91.25 986 TYR A N 1
ATOM 7723 C CA . TYR A 1 986 ? -61.733 -23.919 -8.357 1.00 91.25 986 TYR A CA 1
ATOM 7724 C C . TYR A 1 986 ? -62.496 -24.021 -9.683 1.00 91.25 986 TYR A C 1
ATOM 7726 O O . TYR A 1 986 ? -63.707 -24.266 -9.738 1.00 91.25 986 TYR A O 1
ATOM 7734 N N . ALA A 1 987 ? -61.781 -23.821 -10.789 1.00 85.88 987 ALA A N 1
ATOM 7735 C CA . ALA A 1 987 ? -62.334 -23.981 -12.127 1.00 85.88 987 ALA A CA 1
ATOM 7736 C C . ALA A 1 987 ? -62.656 -25.461 -12.411 1.00 85.88 987 ALA A C 1
ATOM 7738 O O . ALA A 1 987 ? -61.849 -26.347 -12.140 1.00 85.88 987 ALA A O 1
ATOM 7739 N N . LYS A 1 988 ? -63.823 -25.744 -13.009 1.00 77.38 988 LYS A N 1
ATOM 7740 C CA . LYS A 1 988 ? -64.160 -27.103 -13.468 1.00 77.38 988 LYS A CA 1
ATOM 7741 C C . LYS A 1 988 ? -63.240 -27.495 -14.625 1.00 77.38 988 LYS A C 1
ATOM 7743 O O . LYS A 1 988 ? -63.270 -26.838 -15.665 1.00 77.38 988 LYS A O 1
ATOM 7748 N N . GLU A 1 989 ? -62.479 -28.578 -14.471 1.00 58.06 989 GLU A N 1
ATOM 7749 C CA . GLU A 1 989 ? -61.692 -29.155 -15.565 1.00 58.06 989 GLU A CA 1
ATOM 7750 C C . GLU A 1 989 ? -62.598 -29.475 -16.766 1.00 58.06 989 GLU A C 1
ATOM 7752 O O . GLU A 1 989 ? -63.649 -30.114 -16.638 1.00 58.06 989 GLU A O 1
ATOM 7757 N N . ALA A 1 990 ? -62.206 -29.016 -17.956 1.00 44.38 990 ALA A N 1
ATOM 7758 C CA . ALA A 1 990 ? -62.903 -29.356 -19.187 1.00 44.38 990 ALA A CA 1
ATOM 7759 C C . ALA A 1 990 ? -62.692 -30.848 -19.485 1.00 44.38 990 ALA A C 1
ATOM 7761 O O . ALA A 1 990 ? -61.582 -31.279 -19.791 1.00 44.38 990 ALA A O 1
ATOM 7762 N N . ALA A 1 991 ? -63.765 -31.639 -19.412 1.00 36.50 991 ALA A N 1
ATOM 7763 C CA . ALA A 1 991 ? -63.742 -33.055 -19.753 1.00 36.50 991 ALA A CA 1
ATOM 7764 C C . ALA A 1 991 ? -63.228 -33.265 -21.191 1.00 36.50 991 ALA A C 1
ATOM 7766 O O . ALA A 1 991 ? -63.920 -32.944 -22.160 1.00 36.50 991 ALA A O 1
ATOM 7767 N N . GLN A 1 992 ? -62.032 -33.840 -21.344 1.00 35.44 992 GLN A N 1
ATOM 7768 C CA . GLN A 1 992 ? -61.599 -34.399 -22.622 1.00 35.44 992 GLN A CA 1
ATOM 7769 C C . GLN A 1 992 ? -62.397 -35.680 -22.895 1.00 35.44 992 GLN A C 1
ATOM 7771 O O . GLN A 1 992 ? -62.186 -36.723 -22.279 1.00 35.44 992 GLN A O 1
ATOM 7776 N N . SER A 1 993 ? -63.345 -35.594 -23.826 1.00 30.52 993 SER A N 1
ATOM 7777 C CA . SER A 1 993 ? -64.080 -36.743 -24.349 1.00 30.52 993 SER A CA 1
ATOM 7778 C C . SER A 1 993 ? -63.167 -37.618 -25.212 1.00 30.52 993 SER A C 1
ATOM 7780 O O . SER A 1 993 ? -62.643 -37.144 -26.220 1.00 30.52 993 SER A O 1
ATOM 7782 N N . SER A 1 994 ? -63.046 -38.905 -24.885 1.00 29.20 994 SER A N 1
ATOM 7783 C CA . SER A 1 994 ? -62.582 -39.929 -25.825 1.00 29.20 994 SER A CA 1
ATOM 7784 C C . SER A 1 994 ? -63.664 -40.998 -25.994 1.00 29.20 994 SER A C 1
ATOM 7786 O O . SER A 1 994 ? -63.836 -41.890 -25.170 1.00 29.20 994 SER A O 1
ATOM 7788 N N . ASP A 1 995 ? -64.419 -40.884 -27.087 1.00 31.27 995 ASP A N 1
ATOM 7789 C CA . ASP A 1 995 ? -65.202 -41.986 -27.642 1.00 31.27 995 ASP A CA 1
ATOM 7790 C C . ASP A 1 995 ? -64.291 -42.816 -28.559 1.00 31.27 995 ASP A C 1
ATOM 7792 O O . ASP A 1 995 ? -63.815 -42.316 -29.577 1.00 31.27 995 ASP A O 1
ATOM 7796 N N . MET A 1 996 ? -64.064 -44.087 -28.222 1.00 27.47 996 MET A N 1
ATOM 7797 C CA . MET A 1 996 ? -64.506 -45.244 -29.022 1.00 27.47 996 MET A CA 1
ATOM 7798 C C . MET A 1 996 ? -63.806 -46.544 -28.602 1.00 27.47 996 MET A C 1
ATOM 7800 O O . MET A 1 996 ? -62.593 -46.630 -28.436 1.00 27.47 996 MET A O 1
ATOM 7804 N N . VAL A 1 997 ? -64.624 -47.590 -28.483 1.00 28.69 997 VAL A N 1
ATOM 7805 C CA . VAL A 1 997 ? -64.273 -48.954 -28.079 1.00 28.69 997 VAL A CA 1
ATOM 7806 C C . VAL A 1 997 ? -64.103 -49.873 -29.304 1.00 28.69 997 VAL A C 1
ATOM 7808 O O . VAL A 1 997 ? -64.895 -49.829 -30.241 1.00 28.69 997 VAL A O 1
ATOM 7811 N N . THR A 1 998 ? -63.126 -50.788 -29.192 1.00 26.70 998 THR A N 1
ATOM 7812 C CA . THR A 1 998 ? -62.883 -52.067 -29.915 1.00 26.70 998 THR A CA 1
ATOM 7813 C C . THR A 1 998 ? -62.532 -52.072 -31.414 1.00 26.70 998 THR A C 1
ATOM 7815 O O . THR A 1 998 ? -63.397 -51.867 -32.254 1.00 26.70 998 THR A O 1
ATOM 7818 N N . GLN A 1 999 ? -61.334 -52.578 -31.762 1.00 24.88 999 GLN A N 1
ATOM 7819 C CA . GLN A 1 999 ? -61.108 -54.006 -32.090 1.00 24.88 999 GLN A CA 1
ATOM 7820 C C . GLN A 1 999 ? -59.608 -54.379 -32.235 1.00 24.88 999 GLN A C 1
ATOM 7822 O O . GLN A 1 999 ? -58.855 -53.742 -32.958 1.00 24.88 999 GLN A O 1
ATOM 7827 N N . THR A 1 1000 ? -59.234 -55.451 -31.523 1.00 25.72 1000 THR A N 1
ATOM 7828 C CA . THR A 1 1000 ? -58.200 -56.497 -31.751 1.00 25.72 1000 THR A CA 1
ATOM 7829 C C . THR A 1 1000 ? -57.220 -56.383 -32.933 1.00 25.72 1000 THR A C 1
ATOM 7831 O O . THR A 1 1000 ? -57.657 -56.372 -34.079 1.00 25.72 1000 THR A O 1
ATOM 7834 N N . SER A 1 1001 ? -55.911 -56.598 -32.715 1.00 25.05 1001 SER A N 1
ATOM 7835 C CA . SER A 1 1001 ? -55.193 -57.904 -32.730 1.00 25.05 1001 SER A CA 1
ATOM 7836 C C . SER A 1 1001 ? -53.651 -57.734 -32.718 1.00 25.05 1001 SER A C 1
ATOM 7838 O O . SER A 1 1001 ? -53.157 -56.800 -33.330 1.00 25.05 1001 SER A O 1
ATOM 7840 N N . ALA A 1 1002 ? -52.971 -58.622 -31.959 1.00 27.91 1002 ALA A N 1
ATOM 7841 C CA . ALA A 1 1002 ? -51.673 -59.329 -32.154 1.00 27.91 1002 ALA A CA 1
ATOM 7842 C C . ALA A 1 1002 ? -50.513 -58.636 -32.929 1.00 27.91 1002 ALA A C 1
ATOM 7844 O O . ALA A 1 1002 ? -50.746 -57.988 -33.932 1.00 27.91 1002 ALA A O 1
ATOM 7845 N N . GLU A 1 1003 ? -49.210 -58.795 -32.659 1.00 29.36 1003 GLU A N 1
ATOM 7846 C CA . GLU A 1 1003 ? -48.381 -59.682 -31.823 1.00 29.36 1003 GLU A CA 1
ATOM 7847 C C . GLU A 1 1003 ? -46.901 -59.235 -31.996 1.00 29.36 1003 GLU A C 1
ATOM 7849 O O . GLU A 1 1003 ? -46.545 -58.798 -33.086 1.00 29.36 1003 GLU A O 1
ATOM 7854 N N . THR A 1 1004 ? -46.042 -59.483 -30.988 1.00 26.72 1004 THR A N 1
ATOM 7855 C CA . THR A 1 1004 ? -44.566 -59.739 -31.054 1.00 26.72 1004 THR A CA 1
ATOM 7856 C C . THR A 1 1004 ? -43.617 -58.652 -31.614 1.00 26.72 1004 THR A C 1
ATOM 7858 O O . THR A 1 1004 ? -43.868 -58.084 -32.660 1.00 26.72 1004 THR A O 1
ATOM 7861 N N . GLY A 1 1005 ? -42.439 -58.342 -31.057 1.00 25.69 1005 GLY A N 1
ATOM 7862 C CA . GLY A 1 1005 ? -41.663 -58.850 -29.923 1.00 25.69 1005 GLY A CA 1
ATOM 7863 C C . GLY A 1 1005 ? -40.195 -58.359 -30.013 1.00 25.69 1005 GLY A C 1
ATOM 7864 O O . GLY A 1 1005 ? -39.765 -57.945 -31.084 1.00 25.69 1005 GLY A O 1
ATOM 7865 N N . VAL A 1 1006 ? -39.446 -58.529 -28.907 1.00 25.16 1006 VAL A N 1
ATOM 7866 C CA . VAL A 1 1006 ? -37.960 -58.634 -28.786 1.00 25.16 1006 VAL A CA 1
ATOM 7867 C C . VAL A 1 1006 ? -37.125 -57.343 -28.535 1.00 25.16 1006 VAL A C 1
ATOM 7869 O O . VAL A 1 1006 ? -36.858 -56.577 -29.449 1.00 25.16 1006 VAL A O 1
ATOM 7872 N N . THR A 1 1007 ? -36.754 -57.167 -27.244 1.00 27.61 1007 THR A N 1
ATOM 7873 C CA . THR A 1 1007 ? -35.436 -56.912 -26.554 1.00 27.61 1007 THR A CA 1
ATOM 7874 C C . THR A 1 1007 ? -34.230 -56.319 -27.322 1.00 27.61 1007 THR A C 1
ATOM 7876 O O . THR A 1 1007 ? -34.102 -56.593 -28.506 1.00 27.61 1007 THR A O 1
ATOM 7879 N N . SER A 1 1008 ? -33.208 -55.651 -26.749 1.00 28.50 1008 SER A N 1
ATOM 7880 C CA . SER A 1 1008 ? -32.770 -55.239 -25.388 1.00 28.50 1008 SER A CA 1
ATOM 7881 C C . SER A 1 1008 ? -31.583 -54.240 -25.505 1.00 28.50 1008 SER A C 1
ATOM 7883 O O . SER A 1 1008 ? -31.022 -54.097 -26.588 1.00 28.50 1008 SER A O 1
ATOM 7885 N N . ASP A 1 1009 ? -31.188 -53.668 -24.355 1.00 30.12 1009 ASP A N 1
ATOM 7886 C CA . ASP A 1 1009 ? -29.832 -53.236 -23.937 1.00 30.12 1009 ASP A CA 1
ATOM 7887 C C . ASP A 1 1009 ? -29.373 -51.759 -24.059 1.00 30.12 1009 ASP A C 1
ATOM 7889 O O . ASP A 1 1009 ? -28.944 -51.276 -25.099 1.00 30.12 1009 ASP A O 1
ATOM 7893 N N . ASP A 1 1010 ? -29.423 -51.119 -22.879 1.00 28.14 1010 ASP A N 1
ATOM 7894 C CA . ASP A 1 1010 ? -28.309 -50.616 -22.046 1.00 28.14 1010 ASP A CA 1
ATOM 7895 C C . ASP A 1 1010 ? -27.726 -49.183 -22.174 1.00 28.14 1010 ASP A C 1
ATOM 7897 O O . ASP A 1 1010 ? -27.223 -48.746 -23.202 1.00 28.14 1010 ASP A O 1
ATOM 7901 N N . GLN A 1 1011 ? -27.686 -48.562 -20.981 1.00 26.44 1011 GLN A N 1
ATOM 7902 C CA . GLN A 1 1011 ? -26.795 -47.522 -20.431 1.00 26.44 1011 GLN A CA 1
ATOM 7903 C C . GLN A 1 1011 ? -26.974 -46.010 -20.725 1.00 26.44 1011 GLN A C 1
ATOM 7905 O O . GLN A 1 1011 ? -26.571 -45.479 -21.7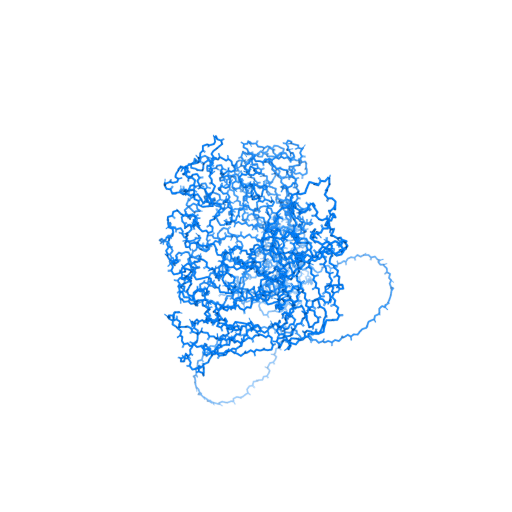50 1.00 26.44 1011 GLN A O 1
ATOM 7910 N N . ALA A 1 1012 ? -27.371 -45.332 -19.631 1.00 27.94 1012 ALA A N 1
ATOM 7911 C CA . ALA A 1 1012 ? -26.661 -44.242 -18.931 1.00 27.94 1012 ALA A CA 1
ATOM 7912 C C . ALA A 1 1012 ? -27.003 -42.750 -19.189 1.00 27.94 1012 ALA A C 1
ATOM 7914 O O . ALA A 1 1012 ? -26.846 -42.235 -20.286 1.00 27.94 1012 ALA A O 1
ATOM 7915 N N . LYS A 1 1013 ? -27.269 -42.080 -18.044 1.00 26.69 1013 LYS A N 1
ATOM 7916 C CA . LYS A 1 1013 ? -27.083 -40.653 -17.659 1.00 26.69 1013 LYS A CA 1
ATOM 7917 C C . LYS A 1 1013 ? -28.020 -39.617 -18.313 1.00 26.69 1013 LYS A C 1
ATOM 7919 O O . LYS A 1 1013 ? -28.122 -39.558 -19.525 1.00 26.69 1013 LYS A O 1
ATOM 7924 N N . ALA A 1 1014 ? -28.872 -38.883 -17.584 1.00 24.28 1014 ALA A N 1
ATOM 7925 C CA . ALA A 1 1014 ? -28.721 -37.979 -16.420 1.00 24.28 1014 ALA A CA 1
ATOM 7926 C C . ALA A 1 1014 ? -28.268 -36.546 -16.789 1.00 24.28 1014 ALA A C 1
ATOM 7928 O O . ALA A 1 1014 ? -27.261 -36.387 -17.469 1.00 24.28 1014 ALA A O 1
ATOM 7929 N N . SER A 1 1015 ? -29.039 -35.571 -16.264 1.00 23.97 1015 SER A N 1
ATOM 7930 C CA . SER A 1 1015 ? -28.928 -34.087 -16.261 1.00 23.97 1015 SER A CA 1
ATOM 7931 C C . SER A 1 1015 ? -28.963 -33.385 -17.628 1.00 23.97 1015 SER A C 1
ATOM 7933 O O . SER A 1 1015 ? -28.095 -33.608 -18.458 1.00 23.97 1015 SER A O 1
ATOM 7935 N N . VAL A 1 1016 ? -30.033 -32.663 -17.992 1.00 25.53 1016 VAL A N 1
ATOM 7936 C CA . VAL A 1 1016 ? -30.534 -31.365 -17.466 1.00 25.53 1016 VAL A CA 1
ATOM 7937 C C . VAL A 1 1016 ? -29.582 -30.214 -17.806 1.00 25.53 1016 VAL A C 1
ATOM 7939 O O . VAL A 1 1016 ? -28.538 -30.054 -17.186 1.00 25.53 1016 VAL A O 1
ATOM 7942 N N . VAL A 1 1017 ? -30.011 -29.417 -18.785 1.00 24.58 1017 VAL A N 1
ATOM 7943 C CA . VAL A 1 1017 ? -29.580 -28.049 -19.082 1.00 24.58 1017 VAL A CA 1
ATOM 7944 C C . VAL A 1 1017 ? -30.843 -27.201 -19.004 1.00 24.58 1017 VAL A C 1
ATOM 7946 O O . VAL A 1 1017 ? -31.827 -27.556 -19.649 1.00 24.58 1017 VAL A O 1
ATOM 7949 N N . GLU A 1 1018 ? -30.805 -26.094 -18.268 1.00 27.45 1018 GLU A N 1
ATOM 7950 C CA . GLU A 1 1018 ? -31.469 -24.860 -18.697 1.00 27.45 1018 GLU A CA 1
ATOM 7951 C C . GLU A 1 1018 ? -30.818 -23.650 -18.008 1.00 27.45 1018 GLU A C 1
ATOM 7953 O O . GLU A 1 1018 ? -31.037 -23.375 -16.832 1.00 27.45 1018 GLU A O 1
ATOM 7958 N N . THR A 1 1019 ? -30.001 -22.926 -18.771 1.00 23.72 1019 THR A N 1
ATOM 7959 C CA . THR A 1 1019 ? -29.705 -21.504 -18.581 1.00 23.72 1019 THR A CA 1
ATOM 7960 C C . THR A 1 1019 ? -30.159 -20.795 -19.853 1.00 23.72 1019 THR A C 1
ATOM 7962 O O . THR A 1 1019 ? -29.669 -21.074 -20.946 1.00 23.72 1019 THR A O 1
ATOM 7965 N N . THR A 1 1020 ? -31.134 -19.897 -19.734 1.00 26.72 1020 THR A N 1
ATOM 7966 C CA . THR A 1 1020 ? -31.515 -18.968 -20.803 1.00 26.72 1020 THR A CA 1
ATOM 7967 C C . THR A 1 1020 ? -30.774 -17.653 -20.612 1.00 26.72 1020 THR A C 1
ATOM 7969 O O . THR A 1 1020 ? -31.134 -16.855 -19.750 1.00 26.72 1020 THR A O 1
ATOM 7972 N N . THR A 1 1021 ? -29.771 -17.412 -21.450 1.00 25.03 1021 THR A N 1
ATOM 7973 C CA . THR A 1 1021 ? -29.272 -16.077 -21.790 1.00 25.03 1021 THR A CA 1
ATOM 7974 C C . THR A 1 1021 ? -29.966 -15.612 -23.071 1.00 25.03 1021 THR A C 1
ATOM 7976 O O . THR A 1 1021 ? -30.151 -16.389 -24.007 1.00 25.03 1021 THR A O 1
ATOM 7979 N N . THR A 1 1022 ? -30.365 -14.339 -23.132 1.00 25.98 1022 THR A N 1
ATOM 7980 C CA . THR A 1 1022 ? -30.764 -13.692 -24.394 1.00 25.98 1022 THR A CA 1
ATOM 7981 C C . THR A 1 1022 ? -29.840 -12.493 -24.619 1.00 25.98 1022 THR A C 1
ATOM 7983 O O . THR A 1 1022 ? -29.762 -11.652 -23.725 1.00 25.98 1022 THR A O 1
ATOM 7986 N N . PRO A 1 1023 ? -29.127 -12.394 -25.757 1.00 30.08 1023 PRO A N 1
ATOM 7987 C CA . PRO A 1 1023 ? -28.214 -11.289 -26.032 1.00 30.08 1023 PRO A CA 1
ATOM 7988 C C . PRO A 1 1023 ? -28.908 -10.123 -26.753 1.00 30.08 1023 PRO A C 1
ATOM 7990 O O . PRO A 1 1023 ? -29.752 -10.318 -27.631 1.00 30.08 1023 PRO A O 1
ATOM 7993 N N . ILE A 1 1024 ? -28.504 -8.901 -26.400 1.00 24.52 1024 ILE A N 1
ATOM 7994 C CA . ILE A 1 1024 ? -28.872 -7.646 -27.067 1.00 24.52 1024 ILE A CA 1
ATOM 7995 C C . ILE A 1 1024 ? -27.962 -7.453 -28.288 1.00 24.52 1024 ILE A C 1
ATOM 7997 O O . ILE A 1 1024 ? -26.748 -7.611 -28.194 1.00 24.52 1024 ILE A O 1
ATOM 8001 N N . THR A 1 1025 ? -28.545 -7.085 -29.430 1.00 25.28 1025 THR A N 1
ATOM 8002 C CA . THR A 1 1025 ? -27.821 -6.589 -30.612 1.00 25.28 1025 THR A CA 1
ATOM 8003 C C . THR A 1 1025 ? -28.188 -5.128 -30.849 1.00 25.28 1025 THR A C 1
ATOM 8005 O O . THR A 1 1025 ? -29.360 -4.758 -30.816 1.00 25.28 1025 THR A O 1
ATOM 8008 N N . VAL A 1 1026 ? -27.159 -4.310 -31.064 1.00 25.09 1026 VAL A N 1
ATOM 8009 C CA . VAL A 1 1026 ? -27.233 -2.885 -31.398 1.00 25.09 1026 VAL A CA 1
ATOM 8010 C C . VAL A 1 1026 ? -27.475 -2.751 -32.898 1.00 25.09 1026 VAL A C 1
ATOM 8012 O O . VAL A 1 1026 ? -26.761 -3.378 -33.677 1.00 25.09 1026 VAL A O 1
ATOM 8015 N N . ASP A 1 1027 ? -28.424 -1.907 -33.307 1.00 24.70 1027 ASP A N 1
ATOM 8016 C CA . ASP A 1 1027 ? -28.419 -1.374 -34.668 1.00 24.70 1027 ASP A CA 1
ATOM 8017 C C . ASP A 1 1027 ? -28.922 0.074 -34.717 1.00 24.70 1027 ASP A C 1
ATOM 8019 O O . ASP A 1 1027 ? -29.814 0.490 -33.974 1.00 24.70 1027 ASP A O 1
ATOM 8023 N N . ALA A 1 1028 ? -28.268 0.847 -35.578 1.00 27.66 1028 ALA A N 1
ATOM 8024 C CA . ALA A 1 1028 ? -28.324 2.298 -35.675 1.00 27.66 1028 ALA A CA 1
ATOM 8025 C C . ALA A 1 1028 ? -29.557 2.814 -36.439 1.00 27.66 1028 ALA A C 1
ATOM 8027 O O . ALA A 1 1028 ? -30.000 2.185 -37.397 1.00 27.66 1028 ALA A O 1
ATOM 8028 N N . ASN A 1 1029 ? -30.056 4.006 -36.075 1.00 25.25 1029 ASN A N 1
ATOM 8029 C CA . ASN A 1 1029 ? -30.356 5.110 -37.007 1.00 25.25 1029 ASN A CA 1
ATOM 8030 C C . ASN A 1 1029 ? -30.928 6.346 -36.284 1.00 25.25 1029 ASN A C 1
ATOM 8032 O O . ASN A 1 1029 ? -31.875 6.258 -35.505 1.00 25.25 1029 ASN A O 1
ATOM 8036 N N . LEU A 1 1030 ? -30.349 7.509 -36.603 1.00 26.38 1030 LEU A N 1
ATOM 8037 C CA . LEU A 1 1030 ? -30.886 8.846 -36.337 1.00 26.38 1030 LEU A CA 1
ATOM 8038 C C . LEU A 1 1030 ? -32.170 9.096 -37.152 1.00 26.38 1030 LEU A C 1
ATOM 8040 O O . LEU A 1 1030 ? -32.217 8.688 -38.306 1.00 26.38 1030 LEU A O 1
ATOM 8044 N N . GLU A 1 1031 ? -33.119 9.877 -36.610 1.00 26.28 1031 GLU A N 1
ATOM 8045 C CA . GLU A 1 1031 ? -33.642 11.110 -37.247 1.00 26.28 1031 GLU A CA 1
ATOM 8046 C C . GLU A 1 1031 ? -34.722 11.851 -36.403 1.00 26.28 1031 GLU A C 1
ATOM 8048 O O . GLU A 1 1031 ? -35.792 11.336 -36.103 1.00 26.28 1031 GLU A O 1
ATOM 8053 N N . THR A 1 1032 ? -34.416 13.124 -36.102 1.00 24.67 1032 THR A N 1
ATOM 8054 C CA . THR A 1 1032 ? -35.270 14.341 -36.156 1.00 24.67 1032 THR A CA 1
ATOM 8055 C C . THR A 1 1032 ? -36.519 14.564 -35.269 1.00 24.67 1032 THR A C 1
ATOM 8057 O O . THR A 1 1032 ? -37.601 14.054 -35.522 1.00 24.67 1032 THR A O 1
ATOM 8060 N N . LEU A 1 1033 ? -36.360 15.554 -34.371 1.00 22.22 1033 LEU A N 1
ATOM 8061 C CA . LEU A 1 1033 ? -37.087 16.843 -34.255 1.00 22.22 1033 LEU A CA 1
ATOM 8062 C C . LEU A 1 1033 ? -38.625 16.926 -34.046 1.00 22.22 1033 LEU A C 1
ATOM 8064 O O . LEU A 1 1033 ? -39.426 16.690 -34.944 1.00 22.22 1033 LEU A O 1
ATOM 8068 N N . SER A 1 1034 ? -38.948 17.635 -32.951 1.00 21.61 1034 SER A N 1
ATOM 8069 C CA . SER A 1 1034 ? -39.845 18.815 -32.852 1.00 21.61 1034 SER A CA 1
ATOM 8070 C C . SER A 1 1034 ? -41.218 18.686 -32.156 1.00 21.61 1034 SER A C 1
ATOM 8072 O O . SER A 1 1034 ? -42.202 18.200 -32.696 1.00 21.61 1034 SER A O 1
ATOM 8074 N N . THR A 1 1035 ? -41.231 19.203 -30.919 1.00 23.86 1035 THR A N 1
ATOM 8075 C CA . THR A 1 1035 ? -42.099 20.249 -30.323 1.00 23.86 1035 THR A CA 1
ATOM 8076 C C . THR A 1 1035 ? -43.494 20.538 -30.892 1.00 23.86 1035 THR A C 1
ATOM 8078 O O . THR A 1 1035 ? -43.604 20.957 -32.042 1.00 23.86 1035 THR A O 1
ATOM 8081 N N . THR A 1 1036 ? -44.504 20.528 -30.006 1.00 23.67 1036 THR A N 1
ATOM 8082 C CA . THR A 1 1036 ? -45.535 21.574 -29.696 1.00 23.67 1036 THR A CA 1
ATOM 8083 C C . THR A 1 1036 ? -46.811 20.896 -29.156 1.00 23.67 1036 THR A C 1
ATOM 8085 O O . THR A 1 1036 ? -47.145 19.811 -29.605 1.00 23.67 1036 THR A O 1
ATOM 8088 N N . ASP A 1 1037 ? -47.645 21.428 -28.263 1.00 24.45 1037 ASP A N 1
ATOM 8089 C CA . ASP A 1 1037 ? -47.601 22.490 -27.253 1.00 24.45 1037 ASP A CA 1
ATOM 8090 C C . ASP A 1 1037 ? -48.918 22.364 -26.432 1.00 24.45 1037 ASP A C 1
ATOM 8092 O O . ASP A 1 1037 ? -49.869 21.714 -26.872 1.00 24.45 1037 ASP A O 1
ATOM 8096 N N . THR A 1 1038 ? -49.000 23.078 -25.305 1.00 24.47 1038 THR A N 1
ATOM 8097 C CA . THR A 1 1038 ? -50.212 23.559 -24.583 1.00 24.47 1038 THR A CA 1
ATOM 8098 C C . THR A 1 1038 ? -51.059 22.650 -23.651 1.00 24.47 1038 THR A C 1
ATOM 8100 O O . THR A 1 1038 ? -51.975 21.950 -24.066 1.00 24.47 1038 THR A O 1
ATOM 8103 N N . ALA A 1 1039 ? -50.786 22.802 -22.342 1.00 24.11 1039 ALA A N 1
ATOM 8104 C CA . ALA A 1 1039 ? -51.616 23.473 -21.309 1.00 24.11 1039 ALA A CA 1
ATOM 8105 C C . ALA A 1 1039 ? -53.041 22.964 -20.957 1.00 24.11 1039 ALA A C 1
ATOM 8107 O O . ALA A 1 1039 ? -53.973 23.130 -21.731 1.00 24.11 1039 ALA A O 1
ATOM 8108 N N . GLU A 1 1040 ? -53.258 22.483 -19.721 1.00 25.66 1040 GLU A N 1
ATOM 8109 C CA . GLU A 1 1040 ? -53.763 23.249 -18.552 1.00 25.66 1040 GLU A CA 1
ATOM 8110 C C . GLU A 1 1040 ? -54.031 22.325 -17.335 1.00 25.66 1040 GLU A C 1
ATOM 8112 O O . GLU A 1 1040 ? -54.298 21.133 -17.449 1.00 25.66 1040 GLU A O 1
ATOM 8117 N N . THR A 1 1041 ? -53.905 22.908 -16.146 1.00 26.08 1041 THR A N 1
ATOM 8118 C CA . THR A 1 1041 ? -53.790 22.329 -14.795 1.00 26.08 1041 THR A CA 1
ATOM 8119 C C . THR A 1 1041 ? -55.104 21.931 -14.084 1.00 26.08 1041 THR A C 1
ATOM 8121 O O . THR A 1 1041 ? -56.003 22.757 -13.992 1.00 26.08 1041 THR A O 1
ATOM 8124 N N . LEU A 1 1042 ? -55.092 20.724 -13.474 1.00 32.19 1042 LEU A N 1
ATOM 8125 C CA . LEU A 1 1042 ? -55.471 20.281 -12.094 1.00 32.19 1042 LEU A CA 1
ATOM 8126 C C . LEU A 1 1042 ? -56.872 20.596 -11.479 1.00 32.19 1042 LEU A C 1
ATOM 8128 O O . LEU A 1 1042 ? -57.383 21.702 -11.630 1.00 32.19 1042 LEU A O 1
ATOM 8132 N N . PRO A 1 1043 ? -57.485 19.651 -10.706 1.00 27.34 1043 PRO A N 1
ATOM 8133 C CA . PRO A 1 1043 ? -57.024 19.321 -9.343 1.00 27.34 1043 PRO A CA 1
ATOM 8134 C C . PRO A 1 1043 ? -57.020 17.827 -8.941 1.00 27.34 1043 PRO A C 1
ATOM 8136 O O . PRO A 1 1043 ? -57.690 16.982 -9.525 1.00 27.34 1043 PRO A O 1
ATOM 8139 N N . ALA A 1 1044 ? -56.240 17.551 -7.892 1.00 30.34 1044 ALA A N 1
ATOM 8140 C CA . ALA A 1 1044 ? -55.967 16.264 -7.255 1.00 30.34 1044 ALA A CA 1
ATOM 8141 C C . ALA A 1 1044 ? -57.203 15.474 -6.775 1.00 30.34 1044 ALA A C 1
ATOM 8143 O O . ALA A 1 1044 ? -58.181 16.062 -6.313 1.00 30.34 1044 ALA A O 1
ATOM 8144 N N . THR A 1 1045 ? -57.106 14.136 -6.789 1.00 28.69 1045 THR A N 1
ATOM 8145 C CA . THR A 1 1045 ? -57.208 13.240 -5.607 1.00 28.69 1045 THR A CA 1
ATOM 8146 C C . THR A 1 1045 ? -57.200 11.760 -6.029 1.00 28.69 1045 THR A C 1
ATOM 8148 O O . THR A 1 1045 ? -58.068 11.329 -6.782 1.00 28.69 1045 THR A O 1
ATOM 8151 N N . GLY A 1 1046 ? -56.262 10.981 -5.475 1.00 26.55 1046 GLY A N 1
ATOM 8152 C CA . GLY A 1 1046 ? -56.368 9.523 -5.334 1.00 26.55 1046 GLY A CA 1
ATOM 8153 C C . GLY A 1 1046 ? -55.512 8.684 -6.282 1.00 26.55 1046 GLY A C 1
ATOM 8154 O O . GLY A 1 1046 ? -56.043 8.085 -7.216 1.00 26.55 1046 GLY A O 1
ATOM 8155 N N . GLU A 1 1047 ? -54.213 8.581 -5.994 1.00 28.11 1047 GLU A N 1
ATOM 8156 C CA . GLU A 1 1047 ? -53.418 7.410 -6.377 1.00 28.11 1047 GLU A CA 1
ATOM 8157 C C . GLU A 1 1047 ? -54.105 6.144 -5.841 1.00 28.11 1047 GLU A C 1
ATOM 8159 O O . GLU A 1 1047 ? -54.484 6.068 -4.671 1.00 28.11 1047 GLU A O 1
ATOM 8164 N N . LYS A 1 1048 ? -54.314 5.158 -6.715 1.00 32.94 1048 LYS A N 1
ATOM 8165 C CA . LYS A 1 1048 ? -54.508 3.770 -6.301 1.00 32.94 1048 LYS A CA 1
ATOM 8166 C C . LYS A 1 1048 ? -53.142 3.109 -6.382 1.00 32.94 1048 LYS A C 1
ATOM 8168 O O . LYS A 1 1048 ? -52.761 2.646 -7.455 1.00 32.94 1048 LYS A O 1
ATOM 8173 N N . ASP A 1 1049 ? -52.442 3.082 -5.257 1.00 35.09 1049 ASP A N 1
ATOM 8174 C CA . ASP A 1 1049 ? -51.321 2.174 -5.061 1.00 35.09 1049 ASP A CA 1
ATOM 8175 C C . ASP A 1 1049 ? -51.834 0.736 -5.188 1.00 35.09 1049 ASP A C 1
ATOM 8177 O O . ASP A 1 1049 ? -52.704 0.296 -4.435 1.00 35.09 1049 ASP A O 1
ATOM 8181 N N . GLY A 1 1050 ? -51.311 -0.002 -6.165 1.00 39.31 1050 GLY A N 1
ATOM 8182 C CA . GLY A 1 1050 ? -51.176 -1.443 -6.014 1.00 39.31 1050 GLY A CA 1
ATOM 8183 C C . GLY A 1 1050 ? -49.988 -1.667 -5.086 1.00 39.31 1050 GLY A C 1
ATOM 8184 O O . GLY A 1 1050 ? -48.851 -1.421 -5.480 1.00 39.31 1050 GLY A O 1
ATOM 8185 N N . THR A 1 1051 ? -50.244 -2.050 -3.840 1.00 42.78 1051 THR A N 1
ATOM 8186 C CA . THR A 1 1051 ? -49.215 -2.271 -2.820 1.00 42.78 1051 THR A CA 1
ATOM 8187 C C . THR A 1 1051 ? -48.374 -3.499 -3.176 1.00 42.78 1051 THR A C 1
ATOM 8189 O O . THR A 1 1051 ? -48.773 -4.632 -2.908 1.00 42.78 1051 THR A O 1
ATOM 8192 N N . LEU A 1 1052 ? -47.187 -3.278 -3.754 1.00 49.66 1052 LEU A N 1
ATOM 8193 C CA . LEU A 1 1052 ? -46.140 -4.299 -3.857 1.00 49.66 1052 LEU A CA 1
ATOM 8194 C C . LEU A 1 1052 ? -45.810 -4.861 -2.462 1.00 49.66 1052 LEU A C 1
ATOM 8196 O O . LEU A 1 1052 ? -45.792 -4.128 -1.473 1.00 49.66 1052 LEU A O 1
ATOM 8200 N N . LEU A 1 1053 ? -45.537 -6.167 -2.379 1.00 54.12 1053 LEU A N 1
ATOM 8201 C CA . LEU A 1 1053 ? -45.050 -6.801 -1.151 1.00 54.12 1053 LEU A CA 1
ATOM 8202 C C . LEU A 1 1053 ? -43.753 -6.124 -0.681 1.00 54.12 1053 LEU A C 1
ATOM 8204 O O . LEU A 1 1053 ? -42.783 -6.039 -1.433 1.00 54.12 1053 LEU A O 1
ATOM 8208 N N . THR A 1 1054 ? -43.735 -5.683 0.576 1.00 58.53 1054 THR A N 1
ATOM 8209 C CA . THR A 1 1054 ? -42.538 -5.162 1.251 1.00 58.53 1054 THR A CA 1
ATOM 8210 C C . THR A 1 1054 ? -41.460 -6.251 1.362 1.00 58.53 1054 THR A C 1
ATOM 8212 O O . THR A 1 1054 ? -41.761 -7.446 1.288 1.00 58.53 1054 THR A O 1
ATOM 8215 N N . PHE A 1 1055 ? -40.194 -5.877 1.589 1.00 43.34 1055 PHE A N 1
ATOM 8216 C CA . PHE A 1 1055 ? -39.095 -6.838 1.795 1.00 43.34 1055 PHE A CA 1
ATOM 8217 C C . PHE A 1 1055 ? -39.397 -7.840 2.933 1.00 43.34 1055 PHE A C 1
ATOM 8219 O O . PHE A 1 1055 ? -39.164 -9.043 2.796 1.00 43.34 1055 PHE A O 1
ATOM 8226 N N . ALA A 1 1056 ? -40.039 -7.373 4.012 1.00 50.47 1056 ALA A N 1
ATOM 8227 C CA . ALA A 1 1056 ? -40.532 -8.215 5.105 1.00 50.47 1056 ALA A CA 1
ATOM 8228 C C . ALA A 1 1056 ? -41.666 -9.170 4.670 1.00 50.47 1056 ALA A C 1
ATOM 8230 O O . ALA A 1 1056 ? -41.688 -10.341 5.067 1.00 50.47 1056 ALA A O 1
ATOM 8231 N N . GLY A 1 1057 ? -42.575 -8.710 3.805 1.00 57.34 1057 GLY A N 1
ATOM 8232 C CA . GLY A 1 1057 ? -43.607 -9.542 3.186 1.00 57.34 1057 GLY A CA 1
ATOM 8233 C C . GLY A 1 1057 ? -43.029 -10.633 2.271 1.00 57.34 1057 GLY A C 1
ATOM 8234 O O . GLY A 1 1057 ? -43.511 -11.767 2.271 1.00 57.34 1057 GLY A O 1
ATOM 8235 N N . VAL A 1 1058 ? -41.945 -10.341 1.546 1.00 58.03 1058 VAL A N 1
ATOM 8236 C CA . VAL A 1 1058 ? -41.227 -11.312 0.698 1.00 58.03 1058 VAL A CA 1
ATOM 8237 C C . VAL A 1 1058 ? -40.522 -12.393 1.532 1.00 58.03 1058 VAL A C 1
ATOM 8239 O O . VAL A 1 1058 ? -40.652 -13.580 1.216 1.00 58.03 1058 VAL A O 1
ATOM 8242 N N . LEU A 1 1059 ? -39.844 -12.015 2.622 1.00 56.16 1059 LEU A N 1
ATOM 8243 C CA . LEU A 1 1059 ? -39.238 -12.947 3.591 1.00 56.16 1059 LEU A CA 1
ATOM 8244 C C . LEU A 1 1059 ? -40.286 -13.834 4.283 1.00 56.16 1059 LEU A C 1
ATOM 8246 O O . LEU A 1 1059 ? -40.085 -15.044 4.450 1.00 56.16 1059 LEU A O 1
ATOM 8250 N N . SER A 1 1060 ? -41.438 -13.254 4.633 1.00 65.31 1060 SER A N 1
ATOM 8251 C CA . SER A 1 1060 ? -42.567 -13.992 5.211 1.00 65.31 1060 SER A CA 1
ATOM 8252 C C . SER A 1 1060 ? -43.086 -15.060 4.246 1.00 65.31 1060 SER A C 1
ATOM 8254 O O . SER A 1 1060 ? -43.299 -16.200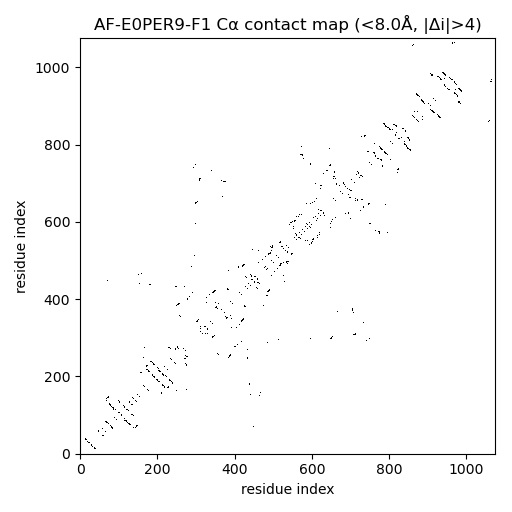 4.652 1.00 65.31 1060 SER A O 1
ATOM 8256 N N . LEU A 1 1061 ? -43.198 -14.748 2.951 1.00 70.38 1061 LEU A N 1
ATOM 8257 C CA . LEU A 1 1061 ? -43.636 -15.705 1.929 1.00 70.38 1061 LEU A CA 1
ATOM 8258 C C . LEU A 1 1061 ? -42.684 -16.891 1.739 1.00 70.38 1061 LEU A C 1
ATOM 8260 O O . LEU A 1 1061 ? -43.149 -18.017 1.562 1.00 70.38 1061 LEU A O 1
ATOM 8264 N N . ALA A 1 1062 ? -41.368 -16.670 1.788 1.00 70.50 1062 ALA A N 1
ATOM 8265 C CA . ALA A 1 1062 ? -40.391 -17.759 1.716 1.00 70.50 1062 ALA A CA 1
ATOM 8266 C C . ALA A 1 1062 ? -40.505 -18.700 2.930 1.00 70.50 1062 ALA A C 1
ATOM 8268 O O . ALA A 1 1062 ? -40.467 -19.925 2.788 1.00 70.50 1062 ALA A O 1
ATOM 8269 N N . SER A 1 1063 ? -40.725 -18.125 4.114 1.00 75.19 1063 SER A N 1
ATOM 8270 C CA . SER A 1 1063 ? -40.917 -18.870 5.361 1.00 75.19 1063 SER A CA 1
ATOM 8271 C C . SER A 1 1063 ? -42.214 -19.686 5.351 1.00 75.19 1063 SER A C 1
ATOM 8273 O O . SER A 1 1063 ? -42.205 -20.860 5.725 1.00 75.19 1063 SER A O 1
ATOM 8275 N N . ILE A 1 1064 ? -43.311 -19.099 4.859 1.00 78.81 1064 ILE A N 1
ATOM 8276 C CA . ILE A 1 1064 ? -44.603 -19.779 4.683 1.00 78.81 1064 ILE A CA 1
ATOM 8277 C C . ILE A 1 1064 ? -44.459 -20.951 3.708 1.00 78.81 1064 ILE A C 1
ATOM 8279 O O . ILE A 1 1064 ? -44.863 -22.064 4.031 1.00 78.81 1064 ILE A O 1
ATOM 8283 N N . ALA A 1 1065 ? -43.814 -20.746 2.555 1.00 80.38 1065 ALA A N 1
ATOM 8284 C CA . ALA A 1 1065 ? -43.603 -21.810 1.575 1.00 80.38 1065 ALA A CA 1
ATOM 8285 C C . ALA A 1 1065 ? -42.775 -22.982 2.144 1.00 80.38 1065 ALA A C 1
ATOM 8287 O O . ALA A 1 1065 ? -43.062 -24.144 1.858 1.00 80.38 1065 ALA A O 1
ATOM 8288 N N . LEU A 1 1066 ? -41.785 -22.707 3.001 1.00 77.88 1066 LEU A N 1
ATOM 8289 C CA . LEU A 1 1066 ? -41.008 -23.749 3.680 1.00 77.88 1066 LEU A CA 1
ATOM 8290 C C . LEU A 1 1066 ? -41.843 -24.534 4.710 1.00 77.88 1066 LEU A C 1
ATOM 8292 O O . LEU A 1 1066 ? -41.678 -25.750 4.844 1.00 77.88 1066 LEU A O 1
ATOM 8296 N N . LEU A 1 1067 ? -42.717 -23.852 5.454 1.00 80.44 1067 LEU A N 1
ATOM 8297 C CA . LEU A 1 1067 ? -43.622 -24.478 6.424 1.00 80.44 1067 LEU A CA 1
ATOM 8298 C C . LEU A 1 1067 ? -44.687 -25.336 5.731 1.00 80.44 1067 LEU A C 1
ATOM 8300 O O . LEU A 1 1067 ? -44.951 -26.455 6.173 1.00 80.44 1067 LEU A O 1
ATOM 8304 N N . GLU A 1 1068 ? -45.219 -24.860 4.611 1.00 81.81 1068 GLU A N 1
ATOM 8305 C CA . GLU A 1 1068 ? -46.196 -25.580 3.797 1.00 81.81 1068 GLU A CA 1
ATOM 8306 C C . GLU A 1 1068 ? -45.582 -26.839 3.159 1.00 81.81 1068 GLU A C 1
ATOM 8308 O O . GLU A 1 1068 ? -46.152 -27.930 3.215 1.00 81.81 1068 GLU A O 1
ATOM 8313 N N . LEU A 1 1069 ? -44.336 -26.750 2.680 1.00 80.62 1069 LEU A N 1
ATOM 8314 C CA . LEU A 1 1069 ? -43.578 -27.912 2.205 1.00 80.62 1069 LEU A CA 1
ATOM 8315 C C . LEU A 1 1069 ? -43.383 -28.972 3.308 1.00 80.62 1069 LEU A C 1
ATOM 8317 O O . LEU A 1 1069 ? -43.468 -30.177 3.055 1.00 80.62 1069 LEU A O 1
ATOM 8321 N N . LYS A 1 1070 ? -43.120 -28.543 4.552 1.00 78.50 1070 LYS A N 1
ATOM 8322 C CA . LYS A 1 1070 ? -43.026 -29.453 5.708 1.00 78.50 1070 LYS A CA 1
ATOM 8323 C C . LYS A 1 1070 ? -44.370 -30.113 6.029 1.00 78.50 1070 LYS A C 1
ATOM 8325 O O . LYS A 1 1070 ? -44.366 -31.269 6.452 1.00 78.50 1070 LYS A O 1
ATOM 8330 N N . ARG A 1 1071 ? -45.493 -29.412 5.825 1.00 80.94 1071 ARG A N 1
ATOM 8331 C CA . ARG A 1 1071 ? -46.849 -29.952 6.007 1.00 80.94 1071 ARG A CA 1
ATOM 8332 C C . ARG A 1 1071 ? -47.136 -31.067 5.002 1.00 80.94 1071 ARG A C 1
ATOM 8334 O O . ARG A 1 1071 ? -47.471 -32.170 5.430 1.00 80.94 1071 ARG A O 1
ATOM 8341 N N . HIS A 1 1072 ? -46.901 -30.833 3.708 1.00 72.31 1072 HIS A N 1
ATOM 8342 C CA . HIS A 1 1072 ? -47.097 -31.851 2.666 1.00 72.31 1072 HIS A CA 1
ATOM 8343 C C . HIS A 1 1072 ? -46.260 -33.118 2.902 1.00 72.31 1072 HIS A C 1
ATOM 8345 O O . HIS A 1 1072 ? -46.775 -34.228 2.789 1.00 72.31 1072 HIS A O 1
ATOM 8351 N N . LYS A 1 1073 ? -45.005 -32.977 3.351 1.00 72.25 1073 LYS A N 1
ATOM 8352 C CA . LYS A 1 1073 ? -44.145 -34.125 3.704 1.00 72.25 1073 LYS A CA 1
ATOM 8353 C C . LYS A 1 1073 ? -44.610 -34.931 4.923 1.00 72.25 1073 LYS A C 1
ATOM 8355 O O . LYS A 1 1073 ? -44.134 -36.044 5.111 1.00 72.25 1073 LYS A O 1
ATOM 8360 N N . LYS A 1 1074 ? -45.458 -34.370 5.792 1.00 63.41 1074 LYS A N 1
ATOM 8361 C CA . LYS A 1 1074 ? -46.068 -35.088 6.928 1.00 63.41 1074 LYS A CA 1
ATOM 8362 C C . LYS A 1 1074 ? -47.376 -35.793 6.541 1.00 63.41 1074 LYS A C 1
ATOM 8364 O O . LYS A 1 1074 ? -47.819 -36.648 7.305 1.00 63.41 1074 LYS A O 1
ATOM 8369 N N . SER A 1 1075 ? -48.027 -35.382 5.447 1.00 55.69 1075 SER A N 1
ATOM 8370 C CA . SER A 1 1075 ? -49.303 -35.951 4.985 1.00 55.69 1075 SER A CA 1
ATOM 8371 C C . SER A 1 1075 ? -49.147 -37.093 3.973 1.00 55.69 1075 SER A C 1
ATOM 8373 O O . SER A 1 1075 ? -50.089 -37.867 3.809 1.00 55.69 1075 SER A O 1
ATOM 8375 N N . GLU A 1 1076 ? -47.989 -37.183 3.307 1.00 46.16 1076 GLU A N 1
ATOM 8376 C CA . GLU A 1 1076 ? -47.513 -38.368 2.564 1.00 46.16 1076 GLU A CA 1
ATOM 8377 C C . GLU A 1 1076 ? -46.978 -39.452 3.512 1.00 46.16 1076 GLU A C 1
ATOM 8379 O O . GLU A 1 1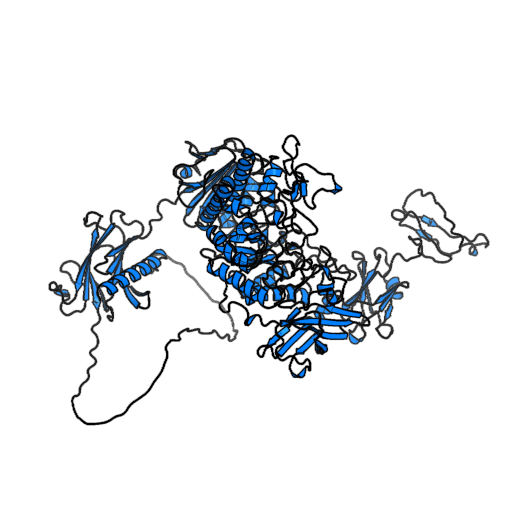076 ? -47.229 -40.650 3.232 1.00 46.16 1076 GLU A O 1
#

Nearest PDB structures (foldseek):
  2ya1-assembly1_A  TM=9.642E-01  e=0.000E+00  Streptococcus pneumoniae TIGR4
  3faw-assembly1_A  TM=9.854E-01  e=0.000E+00  Streptococcus agalactiae COH1
  2ya0-assembly1_A  TM=9.930E-01  e=0.000E+00  Streptococcus pneumoniae TIGR4
  2ya2-assembly1_A  TM=9.975E-01  e=0.000E+00  Streptococcus pneumoniae TIGR4
  3fax-assembly1_A  TM=9.859E-01  e=0.000E+00  Streptococcus agalactiae COH1

Secondary structure (DSSP, 8-state):
----------S-SS-EEE--B-TTS-GGGGBSSSSPEEE--TTT-S--B--TT----BSSTT---SS-EEEEEE-SSSEEEEEES--TT--HHHHHHH-EEE-TT-PBPPEEEEEEETTTTEEEEEE---TTTPSPEEEETTEEEEPEEPHHHHHHHH---S--EEEEEGGGTEEEEEEE-TT-SEEEEEEEETTEEEEEEEEEE-EE-TTSEEEEEE-GGGSS--S--TT-EEEEEEEETTEEEEE--TT-SSB---BGGGTTTSGGGSSPPEE---GGGSS-TT------TT--SGGG-EEEEE-TTGGG--GGGTTT-SSPTTSHHHHHTTHHHHHHHT-SEEEES--B-BSS-BGGGTTS---S--SSS-S---S-SBS-SSSBPSTTSS-TT-TTHHHHHHHHHHHHHHTTT-EEEEEE--S--S-THHHHTTSTTTSB-B-TTSPBPEETTEE-B-TTSHHHHHHHHHHHHHHHHHH---EEEETTGGGSBHHHHHHHHHHHHHH-TT-EEEE---S----STT----BSSTTTGGG-SSEEEE-HHHHHHHH--TTSTT---GGGT--EEHHHHHHHHTT--SSS--SSGGGEEE-S--SSSS-HHHHHHHHHT--TTSHHHHHHHHHHHHHHHHHHHHSSSEEEEETTTTTT---B---GGGSSPPPGGGSPTTEEEEE-TTSPEEEEEEEES--TT--HHHHS--HHHHH-TTT-HHHHHHHHHHHHHHHHHHT-GGGS-SSHHHHHHH-EESS-TTSTT--SEESEEEEEEE-TT--EEEEEEE-SSS-EEEE--GGGGGGGGPEEEE-SS-B-SS--SS-SSEEE-SSEEEE-TTEEEEEEE--TT----EEEE-TTT--EEEEPTT--TT--EEEEEEEETTSTT--GGGTTS-EEEEEEEEE-TT--B----S-EEEEEEPPTT--EEEEEEE-TTS--EEE--EEEEEEETTEEEEEEEEEESS-SEEEEEEPPP--------------------------------------------------------------PPPHHHHHHHHHHHHHHHHHHHHH-

Sequence (1076 aa):
MTETDMDITLSDFNELGFLLLDESKEGDDAKIQPDNYSFKDLANHTQIFLKDEDKTIYTNPYFVSTIRLISVQQTSPTEIVAIVSNLADADKDELFENVKVTDKDGNLMTISDLVLNPETNQSTIIGDFSQLLAPYTVSYAGDDYQAKTNWQYTDSLYAYDGELGARVSEEGVRVDLTVWSPSADSVSVVLYDKDDQTKVVGKIAMVKGDKGQWSAALTQESGLGVSDYRGYYYHYEITRGDETVLALDPYAKSLAEWNSDLIGTDPSYKVAKAAIVDTSTIGNQELTYADISGYTDREDAIIYEAHVRDFTSDIAISDELQHQFGTFAAFVEKIDYLQELDVTHIQLLPVMSYYYVNELANAERLTDYASSNTNYNWGYDPQSYFALTGMYSEDPTNPAKRIEEFKNLIAEIHKRGMGVILDVVYNHTADLAILEALEPNYYHFMEADGTVKTSFGGGRPGTTHYMTRRLVLDSIAYWVDEFKVDGFRFDMMGDLDAETVHMAYDTAKALNPNIIMLGEGWISYAGDANDSRQPADQTWMSQTDSVASFSDDIRNLLKSGYPSEGAAAFITGGAKDLQTLFNNIKAQPSNFTADDPGDVIQYIAAHDNLTLHDVIAKSIQKDPTVAENEAEIQRRLRLGNLIVLTSQGTAFIHSGQEYGRTKQFLDEDYKTPVSADKVPAKSDLLTNADGTPFEYPYFISDSYDSTDAINHFDWAKATDSEAYPENTQSQTYTKGLIAIRRSTDAFTLKTKEEVDRNVSLITIPNENGVGQEDLIIAYQTIASNGDIYAVFINADTVARDFVLTDDYRNLLSAEIIADGKQAGVEAIENPSGVTMTETGLTLEPLTATILRLKKAGAETERTLYDEASGVSVILGAGERDDIKKIKVSHQETNDVKTPEVLKGTDYDLFDIQPTDDFGNVLAITKTVRVILPIDAGKTVAQVFYLPENGQPQSLVFEEISRTVAGQTLKFVIFDTEHFSQYGIIYAKEAAQSSDMVTQTSAETGVTSDDQAKASVVETTTTPITVDANLETLSTTDTAETLPATGEKDGTLLTFAGVLSLASIALLELKRHKKSE

Solvent-accessible surface area (backbone atoms only — not comparable to full-atom values): 58884 Å² total; per-residue (Å²): 134,82,87,76,90,79,92,76,90,73,95,70,56,64,71,51,74,50,78,58,70,43,83,93,44,68,75,78,68,15,36,60,51,95,66,77,47,74,46,58,62,46,79,86,39,94,57,76,35,79,54,95,75,56,89,63,82,17,77,42,95,80,72,53,70,75,60,39,73,76,32,31,30,31,59,46,55,40,34,35,40,34,35,36,70,47,35,84,84,63,55,66,69,62,47,59,76,55,51,44,41,23,34,64,88,66,50,78,56,69,75,77,49,74,47,78,39,50,92,77,20,34,36,38,39,29,39,82,47,51,76,90,44,51,55,34,34,42,34,39,97,88,42,77,34,66,34,41,69,34,50,72,36,46,40,78,65,32,59,73,86,71,86,69,24,70,44,60,38,79,91,26,37,31,34,45,36,27,49,71,31,61,84,51,77,45,46,26,42,38,33,20,35,52,93,42,76,87,43,75,66,47,74,46,75,40,46,78,50,92,37,22,33,31,38,41,68,49,37,68,84,64,72,66,85,54,73,54,48,59,51,24,26,31,33,38,41,38,28,46,91,94,46,74,48,74,19,41,52,77,53,23,67,19,32,52,60,45,49,42,89,44,46,85,76,45,79,80,40,72,47,62,36,21,23,38,59,57,67,90,78,46,48,63,85,83,66,61,68,54,62,42,82,90,54,87,52,66,24,57,39,32,35,36,40,39,44,59,38,26,72,39,46,32,72,90,51,56,90,74,54,91,46,62,56,22,10,38,61,27,45,55,79,53,44,65,59,50,51,70,42,57,50,39,27,42,28,34,47,35,54,39,20,42,45,79,33,46,28,90,53,44,87,59,81,42,69,62,78,43,39,53,94,50,72,41,57,58,33,95,26,33,61,35,74,52,12,56,32,35,48,38,23,93,44,25,72,40,45,61,47,37,54,24,36,44,38,44,34,48,44,60,40,28,78,62,34,18,33,39,24,40,37,41,59,67,46,36,28,40,41,46,57,61,47,44,54,48,40,67,66,44,43,38,16,23,42,87,70,51,50,72,38,67,42,95,77,7,26,21,47,20,43,85,36,63,72,37,29,45,51,53,40,53,31,49,38,43,46,38,67,78,54,30,49,33,31,38,32,31,45,56,24,5,47,34,44,29,67,51,56,51,52,36,50,54,52,35,34,75,76,37,83,82,49,47,40,35,24,36,21,50,94,60,60,67,59,37,58,92,62,80,76,66,37,34,18,41,86,36,34,69,78,49,93,73,55,19,24,60,38,63,55,51,17,33,51,36,50,23,36,92,97,48,66,36,41,54,8,24,51,34,70,21,59,34,50,47,67,63,53,50,31,31,38,55,22,38,44,88,89,43,55,49,68,36,12,50,35,28,32,34,37,70,39,46,85,63,47,48,33,51,41,46,28,40,29,46,26,57,20,41,47,59,92,41,66,74,40,35,53,49,41,47,34,32,47,46,50,52,54,49,51,40,48,58,15,30,8,18,30,44,42,24,68,42,59,45,29,51,40,62,37,52,43,81,40,79,89,37,39,47,94,66,57,84,94,64,56,62,50,54,48,45,82,36,36,28,83,88,65,48,64,24,81,30,22,37,32,41,30,46,54,52,30,20,18,39,64,40,51,32,43,62,62,56,42,51,66,34,53,86,84,25,48,63,24,21,38,31,26,51,26,43,30,14,37,43,48,39,36,75,74,43,52,46,28,32,47,82,37,42,71,54,37,68,71,36,45,46,77,60,62,46,64,71,42,89,89,35,46,55,51,32,36,59,52,32,35,37,27,44,22,91,90,52,32,36,37,34,42,40,39,28,36,33,92,52,68,46,74,48,68,43,52,86,94,49,47,70,58,78,75,31,42,38,27,27,35,54,68,47,35,31,84,55,73,51,90,79,60,45,52,56,43,83,50,100,52,35,36,35,31,35,45,47,17,38,36,32,33,42,35,73,53,86,70,80,53,64,67,46,78,36,67,30,80,88,75,52,35,33,36,37,36,37,59,79,43,67,81,64,58,68,40,50,48,72,50,78,46,46,63,86,43,101,78,60,56,81,90,53,67,95,48,53,39,44,37,35,38,40,41,40,12,30,95,85,68,50,79,58,81,74,86,47,58,28,38,41,35,42,66,52,62,90,94,63,49,84,68,44,41,28,40,44,56,93,96,54,71,74,39,81,51,75,69,45,82,48,76,48,75,56,97,88,44,76,48,42,32,41,36,35,76,38,70,71,76,48,36,37,32,42,33,43,54,80,80,80,81,83,84,80,91,84,84,88,83,89,80,90,78,90,85,85,89,85,87,88,86,85,83,84,82,91,86,90,82,90,81,83,87,89,81,90,81,89,83,92,84,86,89,83,91,87,84,85,90,88,84,87,84,90,85,78,87,78,79,79,80,74,77,48,73,69,53,52,55,49,51,56,52,48,52,54,53,45,54,54,43,56,67,72,74,110

Organism: NCBI:txid864569

Mean predicted aligned error: 13.53 Å

pLDDT: mean 89.56, std 17.73, range [21.61, 99.0]

Foldseek 3Di:
DDDDDDQDDDPDLAKDKDFDADPVDDDCVRTQENDIDMDGRSVPAPDWDDDRSDNDIHRDPVPDDQWDFPFWADAAQWKIKTAINADPPDDQVVQVVFKWKAFPVRHTFDFPGWDADRVRNMIITTGRRDPVRDQMWIDGPRDIYTHHYALNRLCVFQQDDDDAAWDADPQQQKIKHKAAFQQFPWKKKFKADLVDRVHTLDIGTWDADRNRMTIDMHHPVSVSPDRGQASIWIWMFTDHPPDTATAERLQQQFFAFAALVCPPVDRCNVATTGGRHDLCPAADVPQAAFQAPLDDDLQLAAEEEDELQQAFLDPVCVVVAPAQGSALQSSLVCCVLVLLLVGAEYEYQAQAAAHHARLVCLSPAQAAWAQFDFRFFSRLAHRYLNYGHSSRFSDSSGGRRNSNSLLVSQRSCRVSNHFYEYEGELQWHNAARNPCVRYNLHQAAEEPNSHFDHDNHHGGGQCVRSVNLVSLLVSLLNCCVSNVGQEYEYEPQQQYAPVSVVSSQVSNCVSPVRHAAEYAQDNDHPGHHPDDGHTPHLQCQVVDPRYAHEDPQLLCQQQRDPPDQLAQHLLQAFFDQQVQNLCVLQCQHPVHGHQWLQNYEQDNDALAFFQQLVSSCSNNQHACVPVVVVLSSLLSLLLSLLSQLQGEYHGYDYQLSQLRQFQQRPDPVQQDDDDPVPQRPQWDFGHHPVRHTHRSRTGHRNRSRTGSNRSHRDVCSCPVCVVNVSSVLSNQQSSQSSQVSSVFCQRHDTGSVLSVVFKAWQQPDPPPPHHSTDSKTKIWGATPQGKIKIKIWRSAQAKDDRFGDPVRQLLLVFFWQDKSGHHHDDGDPDHDQWAADPGGIIGGHSMMIMTIDGDDDPQDWDWAADLVQLKIKTHDRPKDPQQDHKDKDKDFQPDPDDDPLCHPFGKIKIQIFGHGPVRDGDWIDDKMKMKGWDDPPWDFPFKFDDDVVDHTDGFDWDKDWDADPRDITIIIMGIDRTGGMIMTTTDDDDDDDDDDDDDDDDDDDDDDDDDDDDDDDDDDDDDDDDDDDDDDDDDDDDDDDDDDDDDDDPDDQDPVSVVSVNVSVVSVVVSVVVVD